Protein AF-A0AAV9H9R3-F1 (afdb_monomer)

Structure (mmCIF, N/CA/C/O backbone):
data_AF-A0AAV9H9R3-F1
#
_entry.id   AF-A0AAV9H9R3-F1
#
loop_
_atom_site.group_PDB
_atom_site.id
_atom_site.type_symbol
_atom_site.label_atom_id
_atom_site.label_alt_id
_atom_site.label_comp_id
_atom_site.label_asym_id
_atom_site.label_entity_id
_atom_site.label_seq_id
_atom_site.pdbx_PDB_ins_code
_atom_site.Cartn_x
_atom_site.Cartn_y
_atom_site.Cartn_z
_atom_site.occupancy
_atom_site.B_iso_or_equiv
_atom_site.auth_seq_id
_atom_site.auth_comp_id
_atom_site.auth_asym_id
_atom_site.auth_atom_id
_atom_site.pdbx_PDB_model_num
ATOM 1 N N . MET A 1 1 ? 23.417 10.010 9.242 1.00 49.91 1 MET A N 1
ATOM 2 C CA . MET A 1 1 ? 22.070 10.414 9.717 1.00 49.91 1 MET A CA 1
ATOM 3 C C . MET A 1 1 ? 21.497 9.290 10.579 1.00 49.91 1 MET A C 1
ATOM 5 O O . MET A 1 1 ? 21.796 8.135 10.273 1.00 49.91 1 MET A O 1
ATOM 9 N N . GLU A 1 2 ? 20.772 9.593 11.661 1.00 60.25 2 GLU A N 1
ATOM 10 C CA . GLU A 1 2 ? 19.962 8.582 12.377 1.00 60.25 2 GLU A CA 1
ATOM 11 C C . GLU A 1 2 ? 18.755 8.179 11.524 1.00 60.25 2 GLU A C 1
ATOM 13 O O . GLU A 1 2 ? 18.389 8.898 10.595 1.00 60.25 2 GLU A O 1
ATOM 18 N N . ILE A 1 3 ? 18.158 7.021 11.801 1.00 63.22 3 ILE A N 1
ATOM 19 C CA . ILE A 1 3 ? 16.930 6.624 11.113 1.00 63.22 3 ILE A CA 1
ATOM 20 C C . ILE A 1 3 ? 15.749 7.274 11.829 1.00 63.22 3 ILE A C 1
ATOM 22 O O . ILE A 1 3 ? 15.605 7.122 13.039 1.00 63.22 3 ILE A O 1
ATOM 26 N N . SER A 1 4 ? 14.927 7.984 11.061 1.00 62.88 4 SER A N 1
ATOM 27 C CA . SER A 1 4 ? 13.726 8.684 11.512 1.00 62.88 4 SER A CA 1
ATOM 28 C C . SER A 1 4 ? 12.499 8.232 10.715 1.00 62.88 4 SER A C 1
ATOM 30 O O . SER A 1 4 ? 12.638 7.611 9.656 1.00 62.88 4 SER A O 1
ATOM 32 N N . SER A 1 5 ? 11.293 8.594 11.162 1.00 56.22 5 SER A N 1
ATOM 33 C CA . SER A 1 5 ? 10.078 8.441 10.341 1.00 56.22 5 SER A CA 1
ATOM 34 C C . SER A 1 5 ? 10.141 9.258 9.038 1.00 56.22 5 SER A C 1
ATOM 36 O O . SER A 1 5 ? 9.570 8.863 8.019 1.00 56.22 5 SER A O 1
ATOM 38 N N . THR A 1 6 ? 10.900 10.358 9.035 1.00 59.31 6 THR A N 1
ATOM 39 C CA . THR A 1 6 ? 11.051 11.271 7.895 1.00 59.31 6 THR A CA 1
ATOM 40 C C . THR A 1 6 ? 12.100 10.833 6.866 1.00 59.31 6 THR A C 1
ATOM 42 O O . THR A 1 6 ? 12.067 11.327 5.736 1.00 59.31 6 THR A O 1
ATOM 45 N N . VAL A 1 7 ? 12.962 9.847 7.168 1.00 67.62 7 VAL A N 1
ATOM 46 C CA . VAL A 1 7 ? 13.980 9.308 6.234 1.00 67.62 7 VAL A CA 1
ATOM 47 C C . VAL A 1 7 ? 13.384 8.909 4.880 1.00 67.62 7 VAL A C 1
ATOM 49 O O . VAL A 1 7 ? 14.044 9.053 3.850 1.00 67.62 7 VAL A O 1
ATOM 52 N N . PHE A 1 8 ? 12.134 8.442 4.828 1.00 64.25 8 PHE A N 1
ATOM 53 C CA . PHE A 1 8 ? 11.524 8.088 3.547 1.00 64.25 8 PHE A CA 1
ATOM 54 C C . PHE A 1 8 ? 11.311 9.308 2.629 1.00 64.25 8 PHE A C 1
ATOM 56 O O . PHE A 1 8 ? 11.684 9.277 1.454 1.00 64.25 8 PHE A O 1
ATOM 63 N N . SER A 1 9 ? 10.771 10.406 3.161 1.00 62.69 9 SER A N 1
ATOM 64 C CA . SER A 1 9 ? 10.579 11.662 2.423 1.00 62.69 9 SER A CA 1
ATOM 65 C C . SER A 1 9 ? 11.880 12.434 2.197 1.00 62.69 9 SER A C 1
ATOM 67 O O . SER A 1 9 ? 12.055 13.032 1.140 1.00 62.69 9 SER A O 1
ATOM 69 N N . GLU A 1 10 ? 12.793 12.420 3.166 1.00 71.44 10 GLU A N 1
ATOM 70 C CA . GLU A 1 10 ? 14.011 13.240 3.144 1.00 71.44 10 GLU A CA 1
ATOM 71 C C . GLU A 1 10 ? 15.153 12.603 2.349 1.00 71.44 10 GLU A C 1
ATOM 73 O O . GLU A 1 10 ? 16.005 13.318 1.828 1.00 71.44 10 GLU A O 1
ATOM 78 N N . ILE A 1 11 ? 15.190 11.267 2.264 1.00 79.94 11 ILE A N 1
ATOM 79 C CA . ILE A 1 11 ? 16.364 10.523 1.789 1.00 79.94 11 ILE A CA 1
ATOM 80 C C . ILE A 1 11 ? 16.013 9.431 0.768 1.00 79.94 11 ILE A C 1
ATOM 82 O O . ILE A 1 11 ? 16.723 9.285 -0.226 1.00 79.94 11 ILE A O 1
ATOM 86 N N . LEU A 1 12 ? 14.950 8.645 0.982 1.00 83.12 12 LEU A N 1
ATOM 87 C CA . LEU A 1 12 ? 14.651 7.450 0.167 1.00 83.12 12 LEU A CA 1
ATOM 88 C C . LEU A 1 12 ? 13.645 7.677 -0.973 1.00 83.12 12 LEU A C 1
ATOM 90 O O . LEU A 1 12 ? 13.151 6.711 -1.555 1.00 83.12 12 LEU A O 1
ATOM 94 N N . SER A 1 13 ? 13.344 8.931 -1.308 1.00 87.62 13 SER A N 1
ATOM 95 C CA . SER A 1 13 ? 12.412 9.280 -2.383 1.00 87.62 13 SER A CA 1
ATOM 96 C C . SER A 1 13 ? 12.857 10.533 -3.151 1.00 87.62 13 SER A C 1
ATOM 98 O O . SER A 1 13 ? 13.629 11.334 -2.619 1.00 87.62 13 SER A O 1
ATOM 100 N N . PRO A 1 14 ? 12.322 10.773 -4.367 1.00 89.19 14 PRO A N 1
ATOM 101 C CA . PRO A 1 14 ? 12.599 11.979 -5.155 1.00 89.19 14 PRO A CA 1
ATOM 102 C C . PRO A 1 14 ? 12.354 13.314 -4.435 1.00 89.19 14 PRO A C 1
ATOM 104 O O . PRO A 1 14 ? 12.880 14.334 -4.869 1.00 89.19 14 PRO A O 1
ATOM 107 N N . LEU A 1 15 ? 11.581 13.333 -3.341 1.00 88.81 15 LEU A N 1
ATOM 108 C CA . LEU A 1 15 ? 11.331 14.539 -2.542 1.00 88.81 15 LEU A CA 1
ATOM 109 C C . LEU A 1 15 ? 12.585 15.051 -1.812 1.00 88.81 15 LEU A C 1
ATOM 111 O O . LEU A 1 15 ? 12.643 16.236 -1.486 1.00 88.81 15 LEU A O 1
ATOM 115 N N . ALA A 1 16 ? 13.615 14.212 -1.653 1.00 86.75 16 ALA A N 1
ATOM 116 C CA . ALA A 1 16 ? 14.918 14.575 -1.095 1.00 86.75 16 ALA A CA 1
ATOM 117 C C . ALA A 1 16 ? 15.565 15.799 -1.774 1.00 86.75 16 ALA A C 1
ATOM 119 O O . ALA A 1 16 ? 16.324 16.535 -1.141 1.00 86.75 16 ALA A O 1
ATOM 120 N N . ILE A 1 17 ? 15.240 16.078 -3.047 1.00 87.00 17 ILE A N 1
ATOM 121 C CA . ILE A 1 17 ? 15.740 17.271 -3.753 1.00 87.00 17 ILE A CA 1
ATOM 122 C C . ILE A 1 17 ? 15.306 18.586 -3.084 1.00 87.00 17 ILE A C 1
ATOM 124 O O . ILE A 1 17 ? 16.025 19.582 -3.169 1.00 87.00 17 ILE A O 1
ATOM 128 N N . PHE A 1 18 ? 14.165 18.583 -2.387 1.00 83.56 18 PHE A N 1
ATOM 129 C CA . PHE A 1 18 ? 13.605 19.746 -1.696 1.00 83.56 18 PHE A CA 1
ATOM 130 C C . PHE A 1 18 ? 14.101 19.909 -0.263 1.00 83.56 18 PHE A C 1
ATOM 132 O O . PHE A 1 18 ? 13.838 20.945 0.346 1.00 83.56 18 PHE A O 1
ATOM 139 N N . TYR A 1 19 ? 14.827 18.928 0.279 1.00 72.50 19 TYR A N 1
ATOM 140 C CA . TYR A 1 19 ? 15.349 19.031 1.633 1.00 72.50 19 TYR A CA 1
ATOM 141 C C . TYR A 1 19 ? 16.335 20.208 1.726 1.00 72.50 19 TYR A C 1
ATOM 143 O O . TYR A 1 19 ? 17.309 20.303 0.965 1.00 72.50 19 TYR A O 1
ATOM 151 N N . ARG A 1 20 ? 16.046 21.134 2.643 1.00 61.88 20 ARG A N 1
ATOM 152 C CA . ARG A 1 20 ? 16.896 22.255 3.057 1.00 61.88 20 ARG A CA 1
ATOM 153 C C . ARG A 1 20 ? 17.005 22.174 4.578 1.00 61.88 20 ARG A C 1
ATOM 155 O O . ARG A 1 20 ? 15.985 22.018 5.242 1.00 61.88 20 ARG A O 1
ATOM 162 N N . GLN A 1 21 ? 18.221 22.272 5.110 1.00 53.56 21 GLN A N 1
ATOM 163 C CA . GLN A 1 21 ? 18.417 22.448 6.550 1.00 53.56 21 GLN A CA 1
ATOM 164 C C . GLN A 1 21 ? 17.799 23.790 6.993 1.00 53.56 21 GLN A C 1
ATOM 166 O O . GLN A 1 21 ? 17.738 24.719 6.174 1.00 53.56 21 GLN A O 1
ATOM 171 N N . PRO A 1 22 ? 17.369 23.935 8.260 1.00 35.66 22 PRO A N 1
ATOM 172 C CA . PRO A 1 22 ? 17.221 25.263 8.846 1.00 35.66 22 PRO A CA 1
ATOM 173 C C . PRO A 1 22 ? 18.571 26.005 8.770 1.00 35.66 22 PRO A C 1
ATOM 175 O O . PRO A 1 22 ? 19.618 25.356 8.824 1.00 35.66 22 PRO A O 1
ATOM 178 N N . PRO A 1 23 ? 18.581 27.339 8.611 1.00 29.77 23 PRO A N 1
ATOM 179 C CA . PRO A 1 23 ? 19.826 28.099 8.615 1.00 29.77 23 PRO A CA 1
ATOM 180 C C . PRO A 1 23 ? 20.500 28.020 9.989 1.00 29.77 23 PRO A C 1
ATOM 182 O O . PRO A 1 23 ? 19.815 28.055 11.014 1.00 29.77 23 PRO A O 1
ATOM 185 N N . ASP A 1 24 ? 21.833 27.975 9.998 1.00 31.78 24 ASP A N 1
ATOM 186 C CA . ASP A 1 24 ? 22.621 28.162 11.218 1.00 31.78 24 ASP A CA 1
ATOM 187 C C . ASP A 1 24 ? 22.272 29.507 11.889 1.00 31.78 24 ASP A C 1
ATOM 189 O O . ASP A 1 24 ? 21.947 30.481 11.192 1.00 31.78 24 ASP A O 1
ATOM 193 N N . PRO A 1 25 ? 22.340 29.603 13.232 1.00 28.50 25 PRO A N 1
ATOM 194 C CA . PRO A 1 25 ? 22.170 30.877 13.921 1.00 28.50 25 PRO A CA 1
ATOM 195 C C . PRO A 1 25 ? 23.211 31.899 13.422 1.00 28.50 25 PRO A C 1
ATOM 197 O O . PRO A 1 25 ? 24.356 31.535 13.143 1.00 28.50 25 PRO A O 1
ATOM 200 N N . PRO A 1 26 ? 22.839 33.185 13.277 1.00 28.84 26 PRO A N 1
ATOM 201 C CA . PRO A 1 26 ? 23.676 34.166 12.600 1.00 28.84 26 PRO A CA 1
ATOM 202 C C . PRO A 1 26 ? 24.992 34.408 13.347 1.00 28.84 26 PRO A C 1
ATOM 204 O O . PRO A 1 26 ? 25.005 34.889 14.480 1.00 28.84 26 PRO A O 1
ATOM 207 N N . SER A 1 27 ? 26.109 34.139 12.672 1.00 28.59 27 SER A N 1
ATOM 208 C CA . SER A 1 27 ? 27.451 34.433 13.169 1.00 28.59 27 SER A CA 1
ATOM 209 C C . SER A 1 27 ? 27.657 35.946 13.313 1.00 28.59 27 SER A C 1
ATOM 211 O O . SER A 1 27 ? 27.780 36.657 12.310 1.00 28.59 27 SER A O 1
ATOM 213 N N . PHE A 1 28 ? 27.739 36.445 14.546 1.00 28.66 28 PHE A N 1
ATOM 214 C CA . PHE A 1 28 ? 28.133 37.829 14.804 1.00 28.66 28 PHE A CA 1
ATOM 215 C C . PHE A 1 28 ? 29.636 38.010 14.562 1.00 28.66 28 PHE A C 1
ATOM 217 O O . PHE A 1 28 ? 30.472 37.518 15.316 1.00 28.66 28 PHE A O 1
ATOM 224 N N . SER A 1 29 ? 29.985 38.749 13.510 1.00 27.53 29 SER A N 1
ATOM 225 C CA . SER A 1 29 ? 31.358 39.174 13.241 1.00 27.53 29 SER A CA 1
ATOM 226 C C . SER A 1 29 ? 31.734 40.360 14.133 1.00 27.53 29 SER A C 1
ATOM 228 O O . SER A 1 29 ? 31.281 41.481 13.888 1.00 27.53 29 SER A O 1
ATOM 230 N N . ILE A 1 30 ? 32.579 40.133 15.139 1.00 31.36 30 ILE A N 1
ATOM 231 C CA . ILE A 1 30 ? 33.232 41.213 15.889 1.00 31.36 30 ILE A CA 1
ATOM 232 C C . ILE A 1 30 ? 34.435 41.698 15.069 1.00 31.36 30 ILE A C 1
ATOM 234 O O . ILE A 1 30 ? 35.234 40.890 14.598 1.00 31.36 30 ILE A O 1
ATOM 238 N N . GLN A 1 31 ? 34.535 43.011 14.858 1.00 26.69 31 GLN A N 1
ATOM 239 C CA . GLN A 1 31 ? 35.662 43.632 14.161 1.00 26.69 31 GLN A CA 1
ATOM 240 C C . GLN A 1 31 ? 36.830 43.848 15.133 1.00 26.69 31 GLN A C 1
ATOM 242 O O . GLN A 1 31 ? 36.621 44.274 16.266 1.00 26.69 31 GLN A O 1
ATOM 247 N N . GLU A 1 32 ? 38.049 43.559 14.679 1.00 30.73 32 GLU A N 1
ATOM 248 C CA . GLU A 1 32 ? 39.284 43.842 15.416 1.00 30.73 32 GLU A CA 1
ATOM 249 C C . GLU A 1 32 ? 39.602 45.348 15.388 1.00 30.73 32 GLU A C 1
ATOM 251 O O . GLU A 1 32 ? 39.639 45.950 14.314 1.00 30.73 32 GLU A O 1
ATOM 256 N N . GLU A 1 33 ? 39.926 45.932 16.545 1.00 27.48 33 GLU A N 1
ATOM 257 C CA . GLU A 1 33 ? 40.740 47.153 16.639 1.00 27.48 33 GLU A CA 1
ATOM 258 C C . GLU A 1 33 ? 42.043 46.844 17.396 1.00 27.48 33 GLU A C 1
ATOM 260 O O . GLU A 1 33 ? 42.103 45.933 18.225 1.00 27.48 33 GLU A O 1
ATOM 265 N N . GLN A 1 34 ? 43.113 47.554 17.030 1.00 28.52 34 GLN A N 1
ATOM 266 C CA . GLN A 1 34 ? 44.509 47.234 17.348 1.00 28.52 34 GLN A CA 1
ATOM 267 C C . GLN A 1 34 ? 45.095 48.172 18.414 1.00 28.52 34 GLN A C 1
ATOM 269 O O . GLN A 1 34 ? 44.863 49.370 18.338 1.00 28.52 34 GLN A O 1
ATOM 274 N N . GLU A 1 35 ? 45.941 47.634 19.298 1.00 29.30 35 GLU A N 1
ATOM 275 C CA . GLU A 1 35 ? 47.011 48.297 20.086 1.00 29.30 35 GLU A CA 1
ATOM 276 C C . GLU A 1 35 ? 47.835 47.125 20.682 1.00 29.30 35 GLU A C 1
ATOM 278 O O . GLU A 1 35 ? 47.282 46.309 21.414 1.00 29.30 35 GLU A O 1
ATOM 283 N N . GLU A 1 36 ? 49.038 46.731 20.250 1.00 26.42 36 GLU A N 1
ATOM 284 C CA . GLU A 1 36 ? 50.339 47.378 19.967 1.00 26.42 36 GLU A CA 1
ATOM 285 C C . GLU A 1 36 ? 51.234 47.626 21.218 1.00 26.42 36 GLU A C 1
ATOM 287 O O . GLU A 1 36 ? 50.775 48.102 22.248 1.00 26.42 36 GLU A O 1
ATOM 292 N N . GLU A 1 37 ? 52.525 47.257 21.095 1.00 28.58 37 GLU A N 1
ATOM 293 C CA . GLU A 1 37 ? 53.640 47.314 22.083 1.00 28.58 37 GLU A CA 1
ATOM 294 C C . GLU A 1 37 ? 53.586 46.387 23.340 1.00 28.58 37 GLU A C 1
ATOM 296 O O . GLU A 1 37 ? 52.543 46.119 23.917 1.00 28.58 37 GLU A O 1
ATOM 301 N N . GLY A 1 38 ? 54.692 45.820 23.863 1.00 27.48 38 GLY A N 1
ATOM 302 C CA . GLY A 1 38 ? 56.086 45.838 23.391 1.00 27.48 38 GLY A CA 1
ATOM 303 C C . GLY A 1 38 ? 57.116 45.130 24.314 1.00 27.48 38 GLY A C 1
ATOM 304 O O . GLY A 1 38 ? 57.540 45.680 25.319 1.00 27.48 38 GLY A O 1
ATOM 305 N N . GLU A 1 39 ? 57.588 43.945 23.894 1.00 28.52 39 GLU A N 1
ATOM 306 C CA . GLU A 1 39 ? 58.953 43.370 24.051 1.00 28.52 39 GLU A CA 1
ATOM 307 C C . GLU A 1 39 ? 59.726 43.180 25.403 1.00 28.52 39 GLU A C 1
ATOM 309 O O . GLU A 1 39 ? 60.045 44.122 26.117 1.00 28.52 39 GLU A O 1
ATOM 314 N N . LYS A 1 40 ? 60.349 41.973 25.511 1.00 28.20 40 LYS A N 1
ATOM 315 C CA . LYS A 1 40 ? 61.650 41.616 26.178 1.00 28.20 40 LYS A CA 1
ATOM 316 C C . LYS A 1 40 ? 61.667 41.626 27.733 1.00 28.20 40 LYS A C 1
ATOM 318 O O . LYS A 1 40 ? 61.322 42.621 28.337 1.00 28.20 40 LYS A O 1
ATOM 323 N N . LYS A 1 41 ? 62.174 40.648 28.514 1.00 28.34 41 LYS A N 1
ATOM 324 C CA . LYS A 1 41 ? 62.951 39.364 28.424 1.00 28.34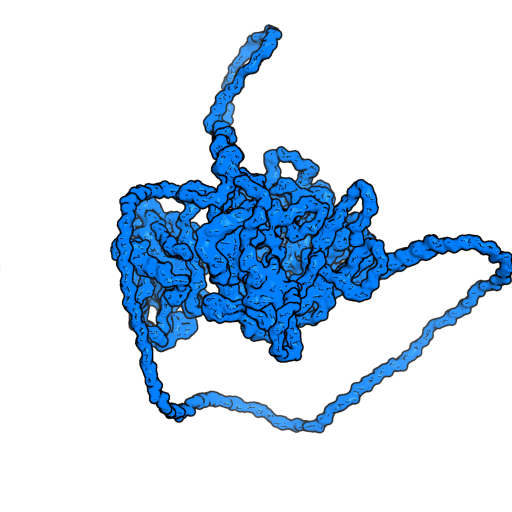 41 LYS A CA 1
ATOM 325 C C . LYS A 1 41 ? 62.692 38.588 29.772 1.00 28.34 41 LYS A C 1
ATOM 327 O O . LYS A 1 41 ? 61.997 39.144 30.608 1.00 28.34 41 LYS A O 1
ATOM 332 N N . LYS A 1 42 ? 63.192 37.386 30.139 1.00 29.48 42 LYS A N 1
ATOM 333 C CA . LYS A 1 42 ? 64.296 36.488 29.696 1.00 29.48 42 LYS A CA 1
ATOM 334 C C . LYS A 1 42 ? 64.072 35.022 30.201 1.00 29.48 42 LYS A C 1
ATOM 336 O O . LYS A 1 42 ? 63.148 34.766 30.956 1.00 29.48 42 LYS A O 1
ATOM 341 N N . LYS A 1 43 ? 64.993 34.118 29.823 1.00 28.70 43 LYS A N 1
ATOM 342 C CA . LYS A 1 43 ? 65.430 32.835 30.451 1.00 28.70 43 LYS A CA 1
ATOM 343 C C . LYS A 1 43 ? 65.546 32.856 32.002 1.00 28.70 43 LYS A C 1
ATOM 345 O O . LYS A 1 43 ? 65.847 33.928 32.519 1.00 28.70 43 LYS A O 1
ATOM 350 N N . GLU A 1 44 ? 65.468 31.750 32.765 1.00 29.48 44 GLU A N 1
ATOM 351 C CA . GLU A 1 44 ? 65.544 30.293 32.463 1.00 29.48 44 GLU A CA 1
ATOM 352 C C . GLU A 1 44 ? 64.978 29.434 33.632 1.00 29.48 44 GLU A C 1
ATOM 354 O O . GLU A 1 44 ? 65.000 29.910 34.759 1.00 29.48 44 GLU A O 1
ATOM 359 N N . GLU A 1 45 ? 64.590 28.176 33.342 1.00 28.91 45 GLU A N 1
ATOM 360 C CA . GLU A 1 45 ? 64.491 26.987 34.242 1.00 28.91 45 GLU A CA 1
ATOM 361 C C . GLU A 1 45 ? 63.568 26.987 35.493 1.00 28.91 45 GLU A C 1
ATOM 363 O O . GLU A 1 45 ? 63.588 27.900 36.308 1.00 28.91 45 GLU A O 1
ATOM 368 N N . GLY A 1 46 ? 62.830 25.877 35.709 1.00 27.02 46 GLY A N 1
ATOM 369 C CA . GLY A 1 46 ? 62.200 25.563 37.012 1.00 27.02 46 GLY A CA 1
ATOM 370 C C . GLY A 1 46 ? 60.783 24.963 36.987 1.00 27.02 46 GLY A C 1
ATOM 371 O O . GLY A 1 46 ? 59.827 25.645 37.312 1.00 27.02 46 GLY A O 1
ATOM 372 N N . GLU A 1 47 ? 60.671 23.691 36.600 1.00 28.67 47 GLU A N 1
ATOM 373 C CA . GLU A 1 47 ? 59.616 22.704 36.937 1.00 28.67 47 GLU A CA 1
ATOM 374 C C . GLU A 1 47 ? 58.214 23.147 37.447 1.00 28.67 47 GLU A C 1
ATOM 376 O O . GLU A 1 47 ? 58.014 23.412 38.624 1.00 28.67 47 GLU A O 1
ATOM 381 N N . LYS A 1 48 ? 57.219 22.985 36.556 1.00 36.38 48 LYS A N 1
ATOM 382 C CA . LYS A 1 48 ? 55.859 22.435 36.789 1.00 36.38 48 LYS A CA 1
ATOM 383 C C . LYS A 1 48 ? 55.082 22.831 38.062 1.00 36.38 48 LYS A C 1
ATOM 385 O O . LYS A 1 48 ? 55.176 22.149 39.079 1.00 36.38 48 LYS A O 1
ATOM 390 N N . GLU A 1 49 ? 54.084 23.693 37.871 1.00 32.78 49 GLU A N 1
ATOM 391 C CA . GLU A 1 49 ? 52.794 23.588 38.570 1.00 32.78 49 GLU A CA 1
ATOM 392 C C . GLU A 1 49 ? 51.643 23.533 37.549 1.00 32.78 49 GLU A C 1
ATOM 394 O O . GLU A 1 49 ? 51.771 24.013 36.420 1.00 32.78 49 GLU A O 1
ATOM 399 N N . ASP A 1 50 ? 50.563 22.861 37.940 1.00 34.53 50 ASP A N 1
ATOM 400 C CA . ASP A 1 50 ? 49.364 22.560 37.154 1.00 34.53 50 ASP A CA 1
ATOM 401 C C . ASP A 1 50 ? 48.166 23.188 37.872 1.00 34.53 50 ASP A C 1
ATOM 403 O O . ASP A 1 50 ? 47.714 22.648 38.876 1.00 34.53 50 ASP A O 1
ATOM 407 N N . GLU A 1 51 ? 47.697 24.349 37.406 1.00 41.91 51 GLU A N 1
ATOM 408 C CA . GLU A 1 51 ? 46.388 24.908 37.767 1.00 41.91 51 GLU A CA 1
ATOM 409 C C . GLU A 1 51 ? 46.005 26.044 36.801 1.00 41.91 51 GLU A C 1
ATOM 411 O O . GLU A 1 51 ? 46.830 26.896 36.468 1.00 41.91 51 GLU A O 1
ATOM 416 N N . GLY A 1 52 ? 44.751 26.066 36.327 1.00 28.53 52 GLY A N 1
ATOM 417 C CA . GLY A 1 52 ? 44.289 27.117 35.406 1.00 28.53 52 GLY A CA 1
ATOM 418 C C . GLY A 1 52 ? 43.079 26.787 34.527 1.00 28.53 52 GLY A C 1
ATOM 419 O O . GLY A 1 52 ? 43.097 27.108 33.339 1.00 28.53 52 GLY A O 1
ATOM 420 N N . ARG A 1 53 ? 42.016 26.161 35.062 1.00 33.03 53 ARG A N 1
ATOM 421 C CA . ARG A 1 53 ? 40.743 26.051 34.321 1.00 33.03 53 ARG A CA 1
ATOM 422 C C . ARG A 1 53 ? 39.990 27.382 34.421 1.00 33.03 53 ARG A C 1
ATOM 424 O O . ARG A 1 53 ? 39.604 27.797 35.510 1.00 33.03 53 ARG A O 1
ATOM 431 N N . ILE A 1 54 ? 39.805 28.037 33.279 1.00 40.34 54 ILE A N 1
ATOM 432 C CA . ILE A 1 54 ? 38.948 29.220 33.114 1.00 40.34 54 ILE A CA 1
ATOM 433 C C . ILE A 1 54 ? 37.502 28.812 33.481 1.00 40.34 54 ILE A C 1
ATOM 435 O O . ILE A 1 54 ? 37.097 27.711 33.093 1.00 40.34 54 ILE A O 1
ATOM 439 N N . PRO A 1 55 ? 36.728 29.618 34.238 1.00 40.88 55 PRO A N 1
ATOM 440 C CA . PRO A 1 55 ? 35.315 29.321 34.478 1.00 40.88 55 PRO A CA 1
ATOM 441 C C . PRO A 1 55 ? 34.538 29.398 33.151 1.00 40.88 55 PRO A C 1
ATOM 443 O O . PRO A 1 55 ? 34.819 30.311 32.369 1.00 40.88 55 PRO A O 1
ATOM 446 N N . PRO A 1 56 ? 33.592 28.483 32.867 1.00 35.53 56 PRO A N 1
ATOM 447 C CA . PRO A 1 56 ? 32.888 28.483 31.590 1.00 35.53 56 PRO A CA 1
ATOM 448 C C . PRO A 1 56 ? 32.027 29.736 31.425 1.00 35.53 56 PRO A C 1
ATOM 450 O O . PRO A 1 56 ? 31.620 30.376 32.400 1.00 35.53 56 PRO A O 1
ATOM 453 N N . THR A 1 57 ? 31.720 30.076 30.177 1.00 41.69 57 THR A N 1
ATOM 454 C CA . THR A 1 57 ? 30.662 31.055 29.903 1.00 41.69 57 THR A CA 1
ATOM 455 C C . THR A 1 57 ? 29.279 30.431 30.165 1.00 41.69 57 THR A C 1
ATOM 457 O O . THR A 1 57 ? 29.152 29.207 30.102 1.00 41.69 57 THR A O 1
ATOM 460 N N . PRO A 1 58 ? 28.218 31.217 30.453 1.00 39.53 58 PRO A N 1
ATOM 461 C CA . PRO A 1 58 ? 26.903 30.659 30.804 1.00 39.53 58 PRO A CA 1
ATOM 462 C C . PRO A 1 58 ? 26.266 29.766 29.728 1.00 39.53 58 PRO A C 1
ATOM 464 O O . PRO A 1 58 ? 25.383 28.980 30.044 1.00 39.53 58 PRO A O 1
ATOM 467 N N . GLU A 1 59 ? 26.715 29.876 28.476 1.00 38.41 59 GLU A N 1
ATOM 468 C CA . GLU A 1 59 ? 26.245 29.068 27.343 1.00 38.41 59 GLU A CA 1
ATOM 469 C C . GLU A 1 59 ? 27.025 27.741 27.198 1.00 38.41 59 GLU A C 1
ATOM 471 O O . GLU A 1 59 ? 26.561 26.827 26.525 1.00 38.41 59 GLU A O 1
ATOM 476 N N . GLU A 1 60 ? 28.170 27.586 27.877 1.00 36.78 60 GLU A N 1
ATOM 477 C CA . GLU A 1 60 ? 28.959 26.341 27.916 1.00 36.78 60 GLU A CA 1
ATOM 478 C C . GLU A 1 60 ? 28.617 25.450 29.130 1.00 36.78 60 GLU A C 1
ATOM 480 O O . GLU A 1 60 ? 28.976 24.273 29.145 1.00 36.78 60 GLU A O 1
ATOM 485 N N . GLU A 1 61 ? 27.892 25.960 30.136 1.00 34.59 61 GLU A N 1
ATOM 486 C CA . GLU A 1 61 ? 27.399 25.140 31.260 1.00 34.59 61 GLU A CA 1
ATOM 487 C C . GLU A 1 61 ? 26.095 24.377 30.942 1.00 34.59 61 GLU A C 1
ATOM 489 O O . GLU A 1 61 ? 25.758 23.434 31.661 1.00 34.59 61 GLU A O 1
ATOM 494 N N . GLU A 1 62 ? 25.374 24.713 29.862 1.00 36.31 62 GLU A N 1
ATOM 495 C CA . GLU A 1 62 ? 24.113 24.036 29.503 1.00 36.31 62 GLU A CA 1
ATOM 496 C C . GLU A 1 62 ? 24.295 22.710 28.726 1.00 36.31 62 GLU A C 1
ATOM 498 O O . GLU A 1 62 ? 23.370 21.897 28.720 1.00 36.31 62 GLU A O 1
ATOM 503 N N . GLU A 1 63 ? 25.478 22.411 28.160 1.00 36.50 63 GLU A N 1
ATOM 504 C CA . GLU A 1 63 ? 25.758 21.100 27.527 1.00 36.50 63 GLU A CA 1
ATOM 505 C C . GLU A 1 63 ? 26.451 20.062 28.445 1.00 36.50 63 GLU A C 1
ATOM 507 O O . GLU A 1 63 ? 26.411 18.871 28.131 1.00 36.50 63 GLU A O 1
ATOM 512 N N . GLU A 1 64 ? 27.024 20.440 29.601 1.00 38.16 64 GLU A N 1
ATOM 513 C CA . GLU A 1 64 ? 27.622 19.478 30.563 1.00 38.16 64 GLU A CA 1
ATOM 514 C C . GLU A 1 64 ? 26.765 19.191 31.817 1.00 38.16 64 GLU A C 1
ATOM 516 O O . GLU A 1 64 ? 27.095 18.281 32.581 1.00 38.16 64 GLU A O 1
ATOM 521 N N . ASN A 1 65 ? 25.635 19.880 32.035 1.00 37.41 65 ASN A N 1
ATOM 522 C CA . ASN A 1 65 ? 24.822 19.730 33.257 1.00 37.41 65 ASN A CA 1
ATOM 523 C C . ASN A 1 65 ? 23.572 18.834 33.095 1.00 37.41 65 ASN A C 1
ATOM 525 O O . ASN A 1 65 ? 22.506 19.081 33.665 1.00 37.41 65 ASN A O 1
ATOM 529 N N . GLU A 1 66 ? 23.703 17.749 32.325 1.00 44.50 66 GLU A N 1
ATOM 530 C CA . GLU A 1 66 ? 22.663 16.724 32.169 1.00 44.50 66 GLU A CA 1
ATOM 531 C C . GLU A 1 66 ? 22.540 15.921 33.495 1.00 44.50 66 GLU A C 1
ATOM 533 O O . GLU A 1 66 ? 23.313 15.001 33.788 1.00 44.50 66 GLU A O 1
ATOM 538 N N . SER A 1 67 ? 21.595 16.327 34.355 1.00 51.06 67 SER A N 1
ATOM 539 C CA . SER A 1 67 ? 21.530 15.942 35.778 1.00 51.06 67 SER A CA 1
ATOM 540 C C . SER A 1 67 ? 21.577 14.423 36.021 1.00 51.06 67 SER A C 1
ATOM 542 O O . SER A 1 67 ? 20.970 13.653 35.279 1.00 51.06 67 SER A O 1
ATOM 544 N N . TRP A 1 68 ? 22.202 13.955 37.116 1.00 55.25 68 TRP A N 1
ATOM 545 C CA . TRP A 1 68 ? 22.196 12.520 37.485 1.00 55.25 68 TRP A CA 1
ATOM 546 C C . TRP A 1 68 ? 20.777 11.925 37.522 1.00 55.25 68 TRP A C 1
ATOM 548 O O . TRP A 1 68 ? 20.586 10.746 37.217 1.00 55.25 68 TRP A O 1
ATOM 558 N N . ALA A 1 69 ? 19.770 12.735 37.866 1.00 53.66 69 ALA A N 1
ATOM 559 C CA . ALA A 1 69 ? 18.381 12.301 37.884 1.00 53.66 69 ALA A CA 1
ATOM 560 C C . ALA A 1 69 ? 17.839 12.006 36.473 1.00 53.66 69 ALA A C 1
ATOM 562 O O . ALA A 1 69 ? 17.047 11.081 36.316 1.00 53.66 69 ALA A O 1
ATOM 563 N N . ASP A 1 70 ? 18.296 12.696 35.437 1.00 51.06 70 ASP A N 1
ATOM 564 C CA . ASP A 1 70 ? 17.853 12.468 34.056 1.00 51.06 70 ASP A CA 1
ATOM 565 C C . ASP A 1 70 ? 18.812 11.541 33.283 1.00 51.06 70 ASP A C 1
ATOM 567 O O . ASP A 1 70 ? 18.434 10.942 32.275 1.00 51.06 70 ASP A O 1
ATOM 571 N N . THR A 1 71 ? 20.027 11.326 33.804 1.00 49.34 71 THR A N 1
ATOM 572 C CA . THR A 1 71 ? 21.092 10.594 33.099 1.00 49.34 71 THR A CA 1
ATOM 573 C C . THR A 1 71 ? 21.488 9.242 33.677 1.00 49.34 71 THR A C 1
ATOM 575 O O . THR A 1 71 ? 22.061 8.409 32.966 1.00 49.34 71 THR A O 1
ATOM 578 N N . SER A 1 72 ? 21.178 8.969 34.940 1.00 61.22 72 SER A N 1
ATOM 579 C CA . SER A 1 72 ? 21.598 7.730 35.587 1.00 61.22 72 SER A CA 1
ATOM 580 C C . SER A 1 72 ? 20.672 6.559 35.259 1.00 61.22 72 SER A C 1
ATOM 582 O O . SER A 1 72 ? 19.484 6.591 35.574 1.00 61.22 72 SER A O 1
ATOM 584 N N . GLN A 1 73 ? 21.237 5.465 34.735 1.00 58.84 73 GLN A N 1
ATOM 585 C CA . GLN A 1 73 ? 20.579 4.145 34.659 1.00 58.84 73 GLN A CA 1
ATOM 586 C C . GLN A 1 73 ? 20.351 3.510 36.049 1.00 58.84 73 GLN A C 1
ATOM 588 O O . GLN A 1 73 ? 19.668 2.494 36.172 1.00 58.84 73 GLN A O 1
ATOM 593 N N . LEU A 1 74 ? 20.923 4.101 37.107 1.00 60.88 74 LEU A N 1
ATOM 594 C CA . LEU A 1 74 ? 20.643 3.741 38.498 1.00 60.88 74 LEU A CA 1
ATOM 595 C C . LEU A 1 74 ? 19.462 4.534 39.082 1.00 60.88 74 LEU A C 1
ATOM 597 O O . LEU A 1 74 ? 18.976 4.155 40.146 1.00 60.88 74 LEU A O 1
ATOM 601 N N . ASN A 1 75 ? 18.976 5.592 38.413 1.00 63.44 75 ASN A N 1
ATOM 602 C CA . ASN A 1 75 ? 17.719 6.231 38.796 1.00 63.44 75 ASN A CA 1
ATOM 603 C C . ASN A 1 75 ? 16.544 5.321 38.379 1.00 63.44 75 ASN A C 1
ATOM 605 O O . ASN A 1 75 ? 16.411 5.038 37.184 1.00 63.44 75 ASN A O 1
ATOM 609 N N . PRO A 1 76 ? 15.659 4.903 39.309 1.00 63.28 76 PRO A N 1
ATOM 610 C CA . PRO A 1 76 ? 14.448 4.148 38.985 1.00 63.28 76 PRO A CA 1
ATOM 611 C C . PRO A 1 76 ? 13.596 4.745 37.852 1.00 63.28 76 PRO A C 1
ATOM 613 O O . PRO A 1 76 ? 13.050 3.982 37.066 1.00 63.28 76 PRO A O 1
ATOM 616 N N . LYS A 1 77 ? 13.541 6.080 37.705 1.00 57.22 77 LYS A N 1
ATOM 617 C CA . LYS A 1 77 ? 12.808 6.780 36.626 1.00 57.22 77 LYS A CA 1
ATOM 618 C C . LYS A 1 77 ? 13.282 6.391 35.214 1.00 57.22 77 LYS A C 1
ATOM 620 O O . LYS A 1 77 ? 12.478 6.339 34.289 1.00 57.22 77 LYS A O 1
ATOM 625 N N . ASN A 1 78 ? 14.577 6.112 35.052 1.00 60.03 78 ASN A N 1
ATOM 626 C CA . ASN A 1 78 ? 15.217 5.883 33.748 1.00 60.03 78 ASN A CA 1
ATOM 627 C C . ASN A 1 78 ? 15.579 4.408 33.515 1.00 60.03 78 ASN A C 1
ATOM 629 O O . ASN A 1 78 ? 16.095 4.049 32.455 1.00 60.03 78 ASN A O 1
ATOM 633 N N . ARG A 1 79 ? 15.366 3.558 34.524 1.00 66.50 79 ARG A N 1
ATOM 634 C CA . ARG A 1 79 ? 15.796 2.164 34.538 1.00 66.50 79 ARG A CA 1
ATOM 635 C C . ARG A 1 79 ? 14.739 1.278 33.888 1.00 66.50 79 ARG A C 1
ATOM 637 O O . ARG A 1 79 ? 13.606 1.228 34.345 1.00 66.50 79 ARG A O 1
ATOM 644 N N . ILE A 1 80 ? 15.137 0.497 32.886 1.00 73.19 80 ILE A N 1
ATOM 645 C CA . ILE A 1 80 ? 14.295 -0.593 32.377 1.00 73.19 80 ILE A CA 1
ATOM 646 C C . ILE A 1 80 ? 14.424 -1.791 33.326 1.00 73.19 80 ILE A C 1
ATOM 648 O O . ILE A 1 80 ? 15.521 -2.326 33.499 1.00 73.19 80 ILE A O 1
ATOM 652 N N . ASP A 1 81 ? 13.312 -2.237 33.914 1.00 64.44 81 ASP A N 1
ATOM 653 C CA . ASP A 1 81 ? 13.302 -3.293 34.941 1.00 64.44 81 ASP A CA 1
ATOM 654 C C . ASP A 1 81 ? 13.966 -4.602 34.485 1.00 64.44 81 ASP A C 1
ATOM 656 O O . ASP A 1 81 ? 14.728 -5.221 35.232 1.00 64.44 81 ASP A O 1
ATOM 660 N N . SER A 1 82 ? 13.694 -5.038 33.248 1.00 71.50 82 SER A N 1
ATOM 661 C CA . SER A 1 82 ? 14.398 -6.155 32.609 1.00 71.50 82 SER A CA 1
ATOM 662 C C . SER A 1 82 ? 14.094 -6.268 31.113 1.00 71.50 82 SER A C 1
ATOM 664 O O . SER A 1 82 ? 12.940 -6.178 30.700 1.00 71.50 82 SER A O 1
ATOM 666 N N . LEU A 1 83 ? 15.111 -6.610 30.314 1.00 82.75 83 LEU A N 1
ATOM 667 C CA . LEU A 1 83 ? 14.976 -7.049 28.914 1.00 82.75 83 LEU A CA 1
ATOM 668 C C . LEU A 1 83 ? 15.178 -8.569 28.737 1.00 82.75 83 LEU A C 1
ATOM 670 O O . LEU A 1 83 ? 15.454 -9.049 27.634 1.00 82.75 83 LEU A O 1
ATOM 674 N N . ALA A 1 84 ? 15.045 -9.360 29.806 1.00 83.94 84 ALA A N 1
ATOM 675 C CA . ALA A 1 84 ? 15.000 -10.822 29.707 1.00 83.94 84 ALA A CA 1
ATOM 676 C C . ALA A 1 84 ? 13.751 -11.296 28.923 1.00 83.94 84 ALA A C 1
ATOM 678 O O . ALA A 1 84 ? 12.806 -10.521 28.744 1.00 83.94 84 ALA A O 1
ATOM 679 N N . PRO A 1 85 ? 13.669 -12.558 28.475 1.00 82.44 85 PRO A N 1
ATOM 680 C CA . PRO A 1 85 ? 12.388 -13.158 28.102 1.00 82.44 85 PRO A CA 1
ATOM 681 C C . PRO A 1 85 ? 11.401 -13.141 29.285 1.00 82.44 85 PRO A C 1
ATOM 683 O O . PRO A 1 85 ? 11.814 -13.281 30.436 1.00 82.44 85 PRO A O 1
ATOM 686 N N . LEU A 1 86 ? 10.105 -12.970 29.014 1.00 83.19 86 LEU A N 1
ATOM 687 C CA . LEU A 1 86 ? 9.058 -13.197 30.017 1.00 83.19 86 LEU A CA 1
ATOM 688 C C . LEU A 1 86 ? 8.891 -14.711 30.248 1.00 83.19 86 LEU A C 1
ATOM 690 O O . LEU A 1 86 ? 8.888 -15.451 29.264 1.00 83.19 86 LEU A O 1
ATOM 694 N N . PRO A 1 87 ? 8.728 -15.187 31.498 1.00 84.12 87 PRO A N 1
ATOM 695 C CA . PRO A 1 87 ? 8.552 -16.615 31.771 1.00 84.12 87 PRO A CA 1
ATOM 696 C C . PRO A 1 87 ? 7.179 -17.129 31.313 1.00 84.12 87 PRO A C 1
ATOM 698 O O . PRO A 1 87 ? 7.101 -18.196 30.716 1.00 84.12 87 PRO A O 1
ATOM 701 N N . ASN A 1 88 ? 6.120 -16.344 31.542 1.00 88.38 88 ASN A N 1
ATOM 702 C CA . ASN A 1 88 ? 4.736 -16.645 31.165 1.00 88.38 88 ASN A CA 1
ATOM 703 C C . ASN A 1 88 ? 4.144 -15.447 30.391 1.00 88.38 88 ASN A C 1
ATOM 705 O O . ASN A 1 88 ? 3.431 -14.637 30.987 1.00 88.38 88 ASN A O 1
ATOM 709 N N . PRO A 1 89 ? 4.491 -15.263 29.104 1.00 90.88 89 PRO A N 1
ATOM 710 C CA . PRO A 1 89 ? 4.000 -14.137 28.316 1.00 90.88 89 PRO A CA 1
ATOM 711 C C . PRO A 1 89 ? 2.522 -14.315 27.941 1.00 90.88 89 PRO A C 1
ATOM 713 O O . PRO A 1 89 ? 2.148 -15.340 27.373 1.00 90.88 89 PRO A O 1
ATOM 716 N N . THR A 1 90 ? 1.688 -13.299 28.182 1.00 94.31 90 THR A N 1
ATOM 717 C CA . THR A 1 90 ? 0.294 -13.260 27.684 1.00 94.31 90 THR A CA 1
ATOM 718 C C . THR A 1 90 ? 0.189 -12.737 26.246 1.00 94.31 90 THR A C 1
ATOM 720 O O . THR A 1 90 ? -0.873 -12.841 25.631 1.00 94.31 90 THR A O 1
ATOM 723 N N . TRP A 1 91 ? 1.303 -12.262 25.674 1.00 94.44 91 TRP A N 1
ATOM 724 C CA . TRP A 1 91 ? 1.429 -11.752 24.304 1.00 94.44 91 TRP A CA 1
ATOM 725 C C . TRP A 1 91 ? 2.562 -12.429 23.528 1.00 94.44 91 TRP A C 1
ATOM 727 O O . TRP A 1 91 ? 3.643 -12.684 24.060 1.00 94.44 91 TRP A O 1
ATOM 737 N N . ARG A 1 92 ? 2.340 -12.665 22.232 1.00 90.81 92 ARG A N 1
ATOM 738 C CA . ARG A 1 92 ? 3.315 -13.220 21.285 1.00 90.81 92 ARG A CA 1
ATOM 739 C C . ARG A 1 92 ? 3.569 -12.219 20.164 1.00 90.81 92 ARG A C 1
ATOM 741 O O . ARG A 1 92 ? 2.622 -11.723 19.565 1.00 90.81 92 ARG A O 1
ATOM 748 N N . LEU A 1 93 ? 4.834 -11.935 19.862 1.00 90.31 93 LEU A N 1
ATOM 749 C CA . LEU A 1 93 ? 5.218 -11.076 18.738 1.00 90.31 93 LEU A CA 1
ATOM 750 C C . LEU A 1 93 ? 5.653 -11.961 17.570 1.00 90.31 93 LEU A C 1
ATOM 752 O O . LEU A 1 93 ? 6.661 -12.663 17.658 1.00 90.31 93 LEU A O 1
ATOM 756 N N . ASP A 1 94 ? 4.879 -11.943 16.487 1.00 87.06 94 ASP A N 1
ATOM 757 C CA . ASP A 1 94 ? 5.078 -12.837 15.344 1.00 87.06 94 ASP A CA 1
ATOM 758 C C . ASP A 1 94 ? 6.074 -12.301 14.309 1.00 87.06 94 ASP A C 1
ATOM 760 O O . ASP A 1 94 ? 6.715 -13.094 13.604 1.00 87.06 94 ASP A O 1
ATOM 764 N N . GLY A 1 95 ? 6.203 -10.975 14.255 1.00 85.25 95 GLY A N 1
ATOM 765 C CA . GLY A 1 95 ? 7.068 -10.209 13.367 1.00 85.25 95 GLY A CA 1
ATOM 766 C C . GLY A 1 95 ? 6.771 -8.711 13.474 1.00 85.25 95 GLY A C 1
ATOM 767 O O . GLY A 1 95 ? 6.059 -8.268 14.379 1.00 85.25 95 GLY A O 1
ATOM 768 N N . ALA A 1 96 ? 7.302 -7.946 12.530 1.00 83.12 96 ALA A N 1
ATOM 769 C CA . ALA A 1 96 ? 7.038 -6.523 12.347 1.00 83.12 96 ALA A CA 1
ATOM 770 C C . ALA A 1 96 ? 6.998 -6.193 10.846 1.00 83.12 96 ALA A C 1
ATOM 772 O O . ALA A 1 96 ? 7.360 -7.033 10.013 1.00 83.12 96 ALA A O 1
ATOM 773 N N . ASP A 1 97 ? 6.530 -4.996 10.510 1.00 78.06 97 ASP A N 1
ATOM 774 C CA . ASP A 1 97 ? 6.572 -4.464 9.152 1.00 78.06 97 ASP A CA 1
ATOM 775 C C . ASP A 1 97 ? 8.028 -4.140 8.770 1.00 78.06 97 ASP A C 1
ATOM 777 O O . ASP A 1 97 ? 8.767 -3.522 9.530 1.00 78.06 97 ASP A O 1
ATOM 781 N N . ALA A 1 98 ? 8.473 -4.599 7.600 1.00 63.03 98 ALA A N 1
ATOM 782 C CA . ALA A 1 98 ? 9.844 -4.376 7.137 1.00 63.03 98 ALA A CA 1
ATOM 783 C C . ALA A 1 98 ? 10.005 -3.054 6.362 1.00 63.03 98 ALA A C 1
ATOM 785 O O . ALA A 1 98 ? 11.119 -2.724 5.951 1.00 63.03 98 ALA A O 1
ATOM 786 N N . GLY A 1 99 ? 8.903 -2.333 6.115 1.00 62.22 99 GLY A N 1
ATOM 787 C CA . GLY A 1 99 ? 8.908 -1.009 5.492 1.00 62.22 99 GLY A CA 1
ATOM 788 C C . GLY A 1 99 ? 8.994 0.156 6.484 1.00 62.22 99 GLY A C 1
ATOM 789 O O . GLY A 1 99 ? 9.335 1.260 6.066 1.00 62.22 99 GLY A O 1
ATOM 790 N N . ASP A 1 100 ? 8.696 -0.080 7.766 1.00 65.12 100 ASP A N 1
ATOM 791 C CA . ASP A 1 100 ? 8.567 0.944 8.810 1.00 65.12 100 ASP A CA 1
ATOM 792 C C . ASP A 1 100 ? 8.832 0.333 10.203 1.00 65.12 100 ASP A C 1
ATOM 794 O O . ASP A 1 100 ? 8.241 -0.685 10.562 1.00 65.12 100 ASP A O 1
ATOM 798 N N . ALA A 1 101 ? 9.693 0.968 11.006 1.00 70.12 101 ALA A N 1
ATOM 799 C CA . ALA A 1 101 ? 10.040 0.518 12.357 1.00 70.12 101 ALA A CA 1
ATOM 800 C C . ALA A 1 101 ? 8.881 0.643 13.372 1.00 70.12 101 ALA A C 1
ATOM 802 O O . ALA A 1 101 ? 8.987 0.123 14.483 1.00 70.12 101 ALA A O 1
ATOM 803 N N . SER A 1 102 ? 7.783 1.321 13.014 1.00 78.88 102 SER A N 1
ATOM 804 C CA . SER A 1 102 ? 6.660 1.602 13.915 1.00 78.88 102 SER A CA 1
ATOM 805 C C . SER A 1 102 ? 5.688 0.428 14.127 1.00 78.88 102 SER A C 1
ATOM 807 O O . SER A 1 102 ? 4.993 0.388 15.142 1.00 78.88 102 SER A O 1
ATOM 809 N N . ARG A 1 103 ? 5.590 -0.538 13.200 1.00 86.62 103 ARG A N 1
ATOM 810 C CA . ARG A 1 103 ? 4.455 -1.485 13.143 1.00 86.62 103 ARG A CA 1
ATOM 811 C C . ARG A 1 103 ? 4.834 -2.921 13.499 1.00 86.62 103 ARG A C 1
ATOM 813 O O . ARG A 1 103 ? 5.624 -3.563 12.812 1.00 86.62 103 ARG A O 1
ATOM 820 N N . PHE A 1 104 ? 4.195 -3.464 14.533 1.00 90.88 104 PHE A N 1
ATOM 821 C CA . PHE A 1 104 ? 4.456 -4.792 15.092 1.00 90.88 104 PHE A CA 1
ATOM 822 C C . PHE A 1 104 ? 3.235 -5.714 15.017 1.00 90.88 104 PHE A C 1
ATOM 824 O O . PHE A 1 104 ? 2.107 -5.326 15.322 1.00 90.88 104 PHE A O 1
ATOM 831 N N . PHE A 1 105 ? 3.475 -6.987 14.700 1.00 91.94 105 PHE A N 1
ATOM 832 C CA . PHE A 1 105 ? 2.452 -8.032 14.691 1.00 91.94 105 PHE A CA 1
ATOM 833 C C . PHE A 1 105 ? 2.423 -8.750 16.050 1.00 91.94 105 PHE A C 1
ATOM 835 O O . PHE A 1 105 ? 2.894 -9.884 16.182 1.00 91.94 105 PHE A O 1
ATOM 842 N N . ALA A 1 106 ? 1.925 -8.064 17.083 1.00 93.06 106 ALA A N 1
ATOM 843 C CA . ALA A 1 106 ? 1.747 -8.637 18.418 1.00 93.06 106 ALA A CA 1
ATOM 844 C C . ALA A 1 106 ? 0.312 -9.147 18.617 1.00 93.06 106 ALA A C 1
ATOM 846 O O . ALA A 1 106 ? -0.654 -8.445 18.331 1.00 93.06 106 ALA A O 1
ATOM 847 N N . VAL A 1 107 ? 0.175 -10.366 19.133 1.00 94.31 107 VAL A N 1
ATOM 848 C CA . VAL A 1 107 ? -1.108 -11.062 19.290 1.00 94.31 107 VAL A CA 1
ATOM 849 C C . VAL A 1 107 ? -1.206 -11.632 20.707 1.00 94.31 107 VAL A C 1
ATOM 851 O O . VAL A 1 107 ? -0.252 -12.274 21.161 1.00 94.31 107 VAL A O 1
ATOM 854 N N . PRO A 1 108 ? -2.320 -11.432 21.432 1.00 96.12 108 PRO A N 1
ATOM 855 C CA . PRO A 1 108 ? -2.481 -12.015 22.755 1.00 96.12 108 PRO A CA 1
ATOM 856 C C . PRO A 1 108 ? -2.702 -13.529 22.641 1.00 96.12 108 PRO A C 1
ATOM 858 O O . PRO A 1 108 ? -3.359 -14.006 21.715 1.00 96.12 108 PRO A O 1
ATOM 861 N N . ILE A 1 109 ? -2.184 -14.307 23.593 1.00 95.75 109 ILE A N 1
ATOM 862 C CA . ILE A 1 109 ? -2.195 -15.781 23.534 1.00 95.75 109 ILE A CA 1
ATOM 863 C C . ILE A 1 109 ? -3.621 -16.350 23.460 1.00 95.75 109 ILE A C 1
ATOM 865 O O . ILE A 1 109 ? -3.847 -17.339 22.767 1.00 95.75 109 ILE A O 1
ATOM 869 N N . PHE A 1 110 ? -4.613 -15.698 24.078 1.00 95.56 110 PHE A N 1
ATOM 870 C CA . PHE A 1 110 ? -6.014 -16.123 23.972 1.00 95.56 110 PHE A CA 1
ATOM 871 C C . PHE A 1 110 ? -6.599 -15.986 22.557 1.00 95.56 110 PHE A C 1
ATOM 873 O O . PHE A 1 110 ? -7.683 -16.513 22.323 1.00 95.56 110 PHE A O 1
ATOM 880 N N . ALA A 1 111 ? -5.961 -15.250 21.638 1.00 95.56 111 ALA A N 1
ATOM 881 C CA . ALA A 1 111 ? -6.416 -15.068 20.257 1.00 95.56 111 ALA A CA 1
ATOM 882 C C . ALA A 1 111 ? -5.838 -16.104 19.277 1.00 95.56 111 ALA A C 1
ATOM 884 O O . ALA A 1 111 ? -6.219 -16.121 18.105 1.00 95.56 111 ALA A O 1
ATOM 885 N N . LEU A 1 112 ? -4.957 -16.991 19.750 1.00 94.06 112 LEU A N 1
ATOM 886 C CA . LEU A 1 112 ? -4.573 -18.185 19.004 1.00 94.06 112 LEU A CA 1
ATOM 887 C C . LEU A 1 112 ? -5.795 -19.088 18.809 1.00 94.06 112 LEU A C 1
ATOM 889 O O . LEU A 1 112 ? -6.676 -19.150 19.666 1.00 94.06 112 LEU A O 1
ATOM 893 N N . ASP A 1 113 ? -5.876 -19.728 17.644 1.00 94.00 113 ASP A N 1
ATOM 894 C CA . ASP A 1 113 ? -6.989 -20.596 17.237 1.00 94.00 113 ASP A CA 1
ATOM 895 C C . ASP A 1 113 ? -8.380 -19.927 17.253 1.00 94.00 113 ASP A C 1
ATOM 897 O O . ASP A 1 113 ? -9.413 -20.590 17.178 1.00 94.00 113 ASP A O 1
ATOM 901 N N . LYS A 1 114 ? -8.419 -18.590 17.252 1.00 95.44 114 LYS A N 1
ATOM 902 C CA . LYS A 1 114 ? -9.624 -17.770 17.057 1.00 95.44 114 LYS A CA 1
ATOM 903 C C . LYS A 1 114 ? -9.594 -17.064 15.691 1.00 95.44 114 LYS A C 1
ATOM 905 O O . LYS A 1 114 ? -8.583 -17.141 14.987 1.00 95.44 114 LYS A O 1
ATOM 910 N N . PRO A 1 115 ? -10.690 -16.407 15.267 1.00 95.50 115 PRO A N 1
ATOM 911 C CA . PRO A 1 115 ? -10.746 -15.720 13.978 1.00 95.50 115 PRO A CA 1
ATOM 912 C C . PRO A 1 115 ? -9.646 -14.650 13.838 1.00 95.50 115 PRO A C 1
ATOM 914 O O . PRO A 1 115 ? -9.431 -13.875 14.773 1.00 95.50 115 PRO A O 1
ATOM 917 N N . PRO A 1 116 ? -8.951 -14.563 12.688 1.00 95.69 116 PRO A N 1
ATOM 918 C CA . PRO A 1 116 ? -7.825 -13.652 12.507 1.00 95.69 116 PRO A CA 1
ATOM 919 C C . PRO A 1 116 ? -8.313 -12.204 12.324 1.00 95.69 116 PRO A C 1
ATOM 921 O O . PRO A 1 116 ? -8.529 -11.748 11.204 1.00 95.69 116 PRO A O 1
ATOM 924 N N . LEU A 1 117 ? -8.472 -11.465 13.427 1.00 93.81 117 LEU A N 1
ATOM 925 C CA . LEU A 1 117 ? -8.973 -10.078 13.423 1.00 93.81 117 LEU A CA 1
ATOM 926 C C . LEU A 1 117 ? -8.007 -9.042 12.823 1.00 93.81 117 LEU A C 1
ATOM 928 O O . LEU A 1 117 ? -8.423 -7.908 12.596 1.00 93.81 117 LEU A O 1
ATOM 932 N N . ARG A 1 118 ? -6.749 -9.421 12.549 1.00 93.31 118 ARG A N 1
ATOM 933 C CA . ARG A 1 118 ? -5.723 -8.543 11.955 1.00 93.31 118 ARG A CA 1
ATOM 934 C C . ARG A 1 118 ? -5.536 -7.236 12.738 1.00 93.31 118 ARG A C 1
ATOM 936 O O . ARG A 1 118 ? -5.617 -6.152 12.174 1.00 93.31 118 ARG A O 1
ATOM 943 N N . ILE A 1 119 ? -5.318 -7.368 14.047 1.00 94.19 119 ILE A N 1
ATOM 944 C CA . ILE A 1 119 ? -5.080 -6.235 14.943 1.00 94.19 119 ILE A CA 1
ATOM 945 C C . ILE A 1 119 ? -3.573 -6.047 15.101 1.00 94.19 119 ILE A C 1
ATOM 947 O O . ILE A 1 119 ? -2.921 -6.854 15.761 1.00 94.19 119 ILE A O 1
ATOM 951 N N . ASP A 1 120 ? -3.044 -4.997 14.478 1.00 92.62 120 ASP A N 1
ATOM 952 C CA . ASP A 1 120 ? -1.617 -4.667 14.489 1.00 92.62 120 ASP A CA 1
ATOM 953 C C . ASP A 1 120 ? -1.318 -3.598 15.563 1.00 92.62 120 ASP A C 1
ATOM 955 O O . ASP A 1 120 ? -2.173 -2.769 15.898 1.00 92.62 120 ASP A O 1
ATOM 959 N N . VAL A 1 121 ? -0.095 -3.605 16.103 1.00 93.88 121 VAL A N 1
ATOM 960 C CA . VAL A 1 121 ? 0.382 -2.615 17.081 1.00 93.88 121 VAL A CA 1
ATOM 961 C C . VAL A 1 121 ? 1.215 -1.553 16.373 1.00 93.88 121 VAL A C 1
ATOM 963 O O . VAL A 1 121 ? 2.124 -1.891 15.617 1.00 93.88 121 VAL A O 1
ATOM 966 N N . HIS A 1 122 ? 0.938 -0.281 16.642 1.00 91.62 122 HIS A N 1
ATOM 967 C CA . HIS A 1 122 ? 1.724 0.856 16.174 1.00 91.62 122 HIS A CA 1
ATOM 968 C C . HIS A 1 122 ? 2.412 1.539 17.356 1.00 91.62 122 HIS A C 1
ATOM 970 O O . HIS A 1 122 ? 1.771 1.852 18.357 1.00 91.62 122 HIS A O 1
ATOM 976 N N . LEU A 1 123 ? 3.714 1.747 17.219 1.00 88.75 123 LEU A N 1
ATOM 977 C CA . LEU A 1 123 ? 4.567 2.564 18.072 1.00 88.75 123 LEU A CA 1
ATOM 978 C C . LEU A 1 123 ? 4.585 4.013 17.553 1.00 88.75 123 LEU A C 1
ATOM 980 O O . LEU A 1 123 ? 4.248 4.232 16.383 1.00 88.75 123 LEU A O 1
ATOM 984 N N . PRO A 1 124 ? 4.986 5.000 18.375 1.00 86.00 124 PRO A N 1
ATOM 985 C CA . PRO A 1 124 ? 5.155 6.359 17.884 1.00 86.00 124 PRO A CA 1
ATOM 986 C C . PRO A 1 124 ? 6.369 6.446 16.933 1.00 86.00 124 PRO A C 1
ATOM 988 O O . PRO A 1 124 ? 7.207 5.536 16.909 1.00 86.00 124 PRO A O 1
ATOM 991 N N . PRO A 1 125 ? 6.492 7.529 16.147 1.00 79.12 125 PRO A N 1
ATOM 992 C CA . PRO A 1 125 ? 7.704 7.853 15.397 1.00 79.12 125 PRO A CA 1
ATOM 993 C C . PRO A 1 125 ? 8.969 7.783 16.265 1.00 79.12 125 PRO A C 1
ATOM 995 O O . PRO A 1 125 ? 8.941 8.115 17.452 1.00 79.12 125 PRO A O 1
ATOM 998 N N . LEU A 1 126 ? 10.102 7.381 15.677 1.00 77.06 126 LEU A N 1
ATOM 999 C CA . LEU A 1 126 ? 11.361 7.192 16.416 1.00 77.06 126 LEU A CA 1
ATOM 1000 C C . LEU A 1 126 ? 11.804 8.475 17.136 1.00 77.06 126 LEU A C 1
ATOM 1002 O O . LEU A 1 126 ? 12.343 8.414 18.242 1.00 77.06 126 LEU A O 1
ATOM 1006 N N . GLU A 1 127 ? 11.523 9.625 16.529 1.00 74.88 127 GLU A N 1
ATOM 1007 C CA . GLU A 1 127 ? 11.788 10.983 17.014 1.00 74.88 127 GLU A CA 1
ATOM 1008 C C . GLU A 1 127 ? 11.175 11.255 18.394 1.00 74.88 127 GLU A C 1
ATOM 1010 O O . GLU A 1 127 ? 11.801 11.935 19.203 1.00 74.88 127 GLU A O 1
ATOM 1015 N N . GLU A 1 128 ? 10.004 10.679 18.686 1.00 80.31 128 GLU A N 1
ATOM 1016 C CA . GLU A 1 128 ? 9.267 10.870 19.945 1.00 80.31 128 GLU A CA 1
ATOM 1017 C C . GLU A 1 128 ? 9.835 10.038 21.111 1.00 80.31 128 GLU A C 1
ATOM 1019 O O . GLU A 1 128 ? 9.486 10.259 22.272 1.00 80.31 128 GLU A O 1
ATOM 1024 N N . TYR A 1 129 ? 10.738 9.089 20.835 1.00 79.00 129 TYR A N 1
ATOM 1025 C CA . TYR A 1 129 ? 11.432 8.338 21.881 1.00 79.00 129 TYR A CA 1
ATOM 1026 C C . TYR A 1 129 ? 12.471 9.226 22.581 1.00 79.00 129 TYR A C 1
ATOM 1028 O O . TYR A 1 129 ? 13.318 9.816 21.901 1.00 79.00 129 TYR A O 1
ATOM 1036 N N . PRO A 1 130 ? 12.532 9.225 23.929 1.00 77.94 130 PRO A N 1
ATOM 1037 C CA . PRO A 1 130 ? 13.684 9.754 24.653 1.00 77.94 130 PRO A CA 1
ATOM 1038 C C . PRO A 1 130 ? 14.973 9.095 24.139 1.00 77.94 130 PRO A C 1
ATOM 1040 O O . PRO A 1 130 ? 15.031 7.866 24.073 1.00 77.94 130 PRO A O 1
ATOM 1043 N N . ARG A 1 131 ? 16.012 9.878 23.801 1.00 74.56 131 ARG A N 1
ATOM 1044 C CA . ARG A 1 131 ? 17.258 9.374 23.167 1.00 74.56 131 ARG A CA 1
ATOM 1045 C C . ARG A 1 131 ? 17.819 8.132 23.874 1.00 74.56 131 ARG A C 1
ATOM 1047 O O . ARG A 1 131 ? 17.986 7.087 23.260 1.00 74.56 131 ARG A O 1
ATOM 1054 N N . ARG A 1 132 ? 17.947 8.214 25.200 1.00 75.12 132 ARG A N 1
ATOM 1055 C CA . ARG A 1 132 ? 18.428 7.138 26.088 1.00 75.12 132 ARG A CA 1
ATOM 1056 C C . ARG A 1 132 ? 17.573 5.866 26.041 1.00 75.12 132 ARG A C 1
ATOM 1058 O O . ARG A 1 132 ? 18.089 4.771 26.242 1.00 75.12 132 ARG A O 1
ATOM 1065 N N . LEU A 1 133 ? 16.269 5.996 25.793 1.00 79.62 133 LEU A N 1
ATOM 1066 C CA . LEU A 1 133 ? 15.361 4.861 25.626 1.00 79.62 133 LEU A CA 1
ATOM 1067 C C . LEU A 1 133 ? 15.470 4.276 24.211 1.00 79.62 133 LEU A C 1
ATOM 1069 O O . LEU A 1 133 ? 15.426 3.057 24.067 1.00 79.62 133 LEU A O 1
ATOM 1073 N N . ARG A 1 134 ? 15.688 5.115 23.186 1.00 81.38 134 ARG A N 1
ATOM 1074 C CA . ARG A 1 134 ? 16.018 4.680 21.817 1.00 81.38 134 ARG A CA 1
ATOM 1075 C C . ARG A 1 134 ? 17.304 3.843 21.813 1.00 81.38 134 ARG A C 1
ATOM 1077 O O . ARG A 1 134 ? 17.268 2.712 21.342 1.00 81.38 134 ARG A O 1
ATOM 1084 N N . ASP A 1 135 ? 18.371 4.323 22.457 1.00 80.00 135 ASP A N 1
ATOM 1085 C CA . ASP A 1 135 ? 19.670 3.631 22.559 1.00 80.00 135 ASP A CA 1
ATOM 1086 C C . ASP A 1 135 ? 19.580 2.231 23.200 1.00 80.00 135 ASP A C 1
ATOM 1088 O O . ASP A 1 135 ? 20.337 1.329 22.845 1.00 80.00 135 ASP A O 1
ATOM 1092 N N . VAL A 1 136 ? 18.668 2.034 24.161 1.00 83.38 136 VAL A N 1
ATOM 1093 C CA . VAL A 1 136 ? 18.508 0.752 24.874 1.00 83.38 136 VAL A CA 1
ATOM 1094 C C . VAL A 1 136 ? 17.476 -0.164 24.207 1.00 83.38 136 VAL A C 1
ATOM 1096 O O . VAL A 1 136 ? 17.615 -1.389 24.267 1.00 83.38 136 VAL A O 1
ATOM 1099 N N . LEU A 1 137 ? 16.432 0.393 23.583 1.00 85.31 137 LEU A N 1
ATOM 1100 C CA . LEU A 1 137 ? 15.415 -0.388 22.874 1.00 85.31 137 LEU A CA 1
ATOM 1101 C C . LEU A 1 137 ? 15.831 -0.765 21.440 1.00 85.31 137 LEU A C 1
ATOM 1103 O O . LEU A 1 137 ? 15.274 -1.722 20.894 1.00 85.31 137 LEU A O 1
ATOM 1107 N N . GLU A 1 138 ? 16.797 -0.055 20.852 1.00 83.00 138 GLU A N 1
ATOM 1108 C CA . GLU A 1 138 ? 17.276 -0.218 19.471 1.00 83.00 138 GLU A CA 1
ATOM 1109 C C . GLU A 1 138 ? 16.114 -0.399 18.451 1.00 83.00 138 GLU A C 1
ATOM 1111 O O . GLU A 1 138 ? 16.142 -1.352 17.658 1.00 83.00 138 GLU A O 1
ATOM 1116 N N . PRO A 1 139 ? 15.021 0.401 18.499 1.00 80.56 139 PRO A N 1
ATOM 1117 C CA . PRO A 1 139 ? 13.787 0.137 17.747 1.00 80.56 139 PRO A CA 1
ATOM 1118 C C . PRO A 1 139 ? 13.996 0.059 16.229 1.00 80.56 139 PRO A C 1
ATOM 1120 O O . PRO A 1 139 ? 13.390 -0.774 15.556 1.00 80.56 139 PRO A O 1
ATOM 1123 N N . GLU A 1 140 ? 14.923 0.848 15.693 1.00 78.00 140 GLU A N 1
ATOM 1124 C CA . GLU A 1 140 ? 15.334 0.831 14.293 1.00 78.00 140 GLU A CA 1
ATOM 1125 C C . GLU A 1 140 ? 15.864 -0.539 13.824 1.00 78.00 140 GLU A C 1
ATOM 1127 O O . GLU A 1 140 ? 15.755 -0.860 12.639 1.00 78.00 140 GLU A O 1
ATOM 1132 N N . THR A 1 141 ? 16.354 -1.401 14.731 1.00 78.88 141 THR A N 1
ATOM 1133 C CA . THR A 1 141 ? 16.873 -2.739 14.374 1.00 78.88 141 THR A CA 1
ATOM 1134 C C . THR A 1 141 ? 15.843 -3.650 13.716 1.00 78.88 141 THR A C 1
ATOM 1136 O O . THR A 1 141 ? 16.222 -4.577 12.993 1.00 78.88 141 THR A O 1
ATOM 1139 N N . VAL A 1 142 ? 14.550 -3.361 13.890 1.00 78.44 142 VAL A N 1
ATOM 1140 C CA . VAL A 1 142 ? 13.450 -3.998 13.157 1.00 78.44 142 VAL A CA 1
ATOM 1141 C C . VAL A 1 142 ? 13.718 -4.006 11.650 1.00 78.44 142 VAL A C 1
ATOM 1143 O O . VAL A 1 142 ? 13.635 -5.067 11.032 1.00 78.44 142 VAL A O 1
ATOM 1146 N N . LEU A 1 143 ? 14.149 -2.876 11.082 1.00 74.56 143 LEU A N 1
ATOM 1147 C CA . LEU A 1 143 ? 14.252 -2.653 9.635 1.00 74.56 143 LEU A CA 1
ATOM 1148 C C . LEU A 1 143 ? 15.202 -3.634 8.922 1.00 74.56 143 LEU A C 1
ATOM 1150 O O . LEU A 1 143 ? 14.962 -4.002 7.772 1.00 74.56 143 LEU A O 1
ATOM 1154 N N . TRP A 1 144 ? 16.258 -4.108 9.599 1.00 72.12 144 TRP A N 1
ATOM 1155 C CA . TRP A 1 144 ? 17.227 -5.078 9.056 1.00 72.12 144 TRP A CA 1
ATOM 1156 C C . TRP A 1 144 ? 17.192 -6.461 9.716 1.00 72.12 144 TRP A C 1
ATOM 1158 O O . TRP A 1 144 ? 17.997 -7.334 9.353 1.00 72.12 144 TRP A O 1
ATOM 1168 N N . THR A 1 145 ? 16.280 -6.711 10.652 1.00 67.94 145 THR A N 1
ATOM 1169 C CA . THR A 1 145 ? 16.058 -8.058 11.204 1.00 67.94 145 THR A CA 1
ATOM 1170 C C . THR A 1 145 ? 15.128 -8.872 10.301 1.00 67.94 145 THR A C 1
ATOM 1172 O O . THR A 1 145 ? 14.539 -8.353 9.358 1.00 67.94 145 THR A O 1
ATOM 1175 N N . GLY A 1 146 ? 15.101 -10.195 10.478 1.00 57.56 146 GLY A N 1
ATOM 1176 C CA . GLY A 1 146 ? 14.358 -11.098 9.594 1.00 57.56 146 GLY A CA 1
ATOM 1177 C C . GLY A 1 146 ? 13.466 -12.050 10.380 1.00 57.56 146 GLY A C 1
ATOM 1178 O O . GLY A 1 146 ? 13.879 -12.577 11.410 1.00 57.56 146 GLY A O 1
ATOM 1179 N N . ASN A 1 147 ? 12.271 -12.337 9.857 1.00 49.50 147 ASN A N 1
ATOM 1180 C CA . ASN A 1 147 ? 11.246 -13.150 10.532 1.00 49.50 147 ASN A CA 1
ATOM 1181 C C . ASN A 1 147 ? 11.573 -14.662 10.649 1.00 49.50 147 ASN A C 1
ATOM 1183 O O . ASN A 1 147 ? 10.708 -15.436 11.071 1.00 49.50 147 ASN A O 1
ATOM 1187 N N . LYS A 1 148 ? 12.783 -15.120 10.282 1.00 46.31 148 LYS A N 1
ATOM 1188 C CA . LYS A 1 148 ? 13.183 -16.541 10.328 1.00 46.31 148 LYS A CA 1
ATOM 1189 C C . LYS A 1 148 ? 14.606 -16.762 10.839 1.00 46.31 148 LYS A C 1
ATOM 1191 O O . LYS A 1 148 ? 15.561 -16.129 10.398 1.00 46.31 148 LYS A O 1
ATOM 1196 N N . SER A 1 149 ? 14.727 -17.745 11.729 1.00 38.34 149 SER A N 1
ATOM 1197 C CA . SER A 1 149 ? 15.990 -18.236 12.281 1.00 38.34 149 SER A CA 1
ATOM 1198 C C . SER A 1 149 ? 16.707 -19.178 11.313 1.00 38.34 149 SER A C 1
ATOM 1200 O O . SER A 1 149 ? 16.145 -20.194 10.908 1.00 38.34 149 SER A O 1
ATOM 1202 N N . SER A 1 150 ? 17.977 -18.891 11.013 1.00 33.72 150 SER A N 1
ATOM 1203 C CA . SER A 1 150 ? 18.961 -19.930 10.687 1.00 33.72 150 SER A CA 1
ATOM 1204 C C . SER A 1 150 ? 20.394 -19.439 10.917 1.00 33.72 150 SER A C 1
ATOM 1206 O O . SER A 1 150 ? 20.909 -18.616 10.165 1.00 33.72 150 SER A O 1
ATOM 1208 N N . ARG A 1 151 ? 21.030 -19.974 11.970 1.00 38.66 151 ARG A N 1
ATOM 1209 C CA . ARG A 1 151 ? 22.485 -20.163 12.200 1.00 38.66 151 ARG A CA 1
ATOM 1210 C C . ARG A 1 151 ? 23.510 -19.033 11.941 1.00 38.66 151 ARG A C 1
ATOM 1212 O O . ARG A 1 151 ? 24.683 -19.264 12.219 1.00 38.66 151 ARG A O 1
ATOM 1219 N N . SER A 1 152 ? 23.138 -17.825 11.516 1.00 38.12 152 SER A N 1
ATOM 1220 C CA . SER A 1 152 ? 24.079 -16.716 11.283 1.00 38.12 152 SER A CA 1
ATOM 1221 C C . SER A 1 152 ? 23.562 -15.373 11.813 1.00 38.12 152 SER A C 1
ATOM 1223 O O . SER A 1 152 ? 22.853 -14.659 11.113 1.00 38.12 152 SER A O 1
ATOM 1225 N N . ARG A 1 153 ? 23.942 -15.039 13.060 1.00 43.59 153 ARG A N 1
ATOM 1226 C CA . ARG A 1 153 ? 23.942 -13.703 13.719 1.00 43.59 153 ARG A CA 1
ATOM 1227 C C . ARG A 1 153 ? 22.714 -12.769 13.598 1.00 43.59 153 ARG A C 1
ATOM 1229 O O . ARG A 1 153 ? 22.784 -11.653 14.104 1.00 43.59 153 ARG A O 1
ATOM 1236 N N . ARG A 1 154 ? 21.593 -13.176 13.004 1.00 51.31 154 ARG A N 1
ATOM 1237 C CA . ARG A 1 154 ? 20.370 -12.363 12.906 1.00 51.31 154 ARG A CA 1
ATOM 1238 C C . ARG A 1 154 ? 19.435 -12.691 14.073 1.00 51.31 154 ARG A C 1
ATOM 1240 O O . ARG A 1 154 ? 19.003 -13.834 14.194 1.00 51.31 154 ARG A O 1
ATOM 1247 N N . ARG A 1 155 ? 19.156 -11.695 14.924 1.00 55.81 155 ARG A N 1
ATOM 1248 C CA . ARG A 1 155 ? 18.138 -11.777 15.988 1.00 55.81 155 ARG A CA 1
ATOM 1249 C C . ARG A 1 155 ? 16.756 -11.983 15.350 1.00 55.81 155 ARG A C 1
ATOM 1251 O O . ARG A 1 155 ? 16.468 -11.371 14.318 1.00 55.81 155 ARG A O 1
ATOM 1258 N N . ILE A 1 156 ? 15.915 -12.810 15.963 1.00 68.50 156 ILE A N 1
ATOM 1259 C CA . ILE A 1 156 ? 14.483 -12.909 15.633 1.00 68.50 156 ILE A CA 1
ATOM 1260 C C . ILE A 1 156 ? 13.788 -11.653 16.186 1.00 68.50 156 ILE A C 1
ATOM 1262 O O . ILE A 1 156 ? 14.197 -11.147 17.228 1.00 68.50 156 ILE A O 1
ATOM 1266 N N . THR A 1 157 ? 12.721 -11.153 15.554 1.00 74.38 157 THR A N 1
ATOM 1267 C CA . THR A 1 157 ? 12.008 -9.938 16.008 1.00 74.38 157 THR A CA 1
ATOM 1268 C C . THR A 1 157 ? 11.612 -9.992 17.489 1.00 74.38 157 THR A C 1
ATOM 1270 O O . THR A 1 157 ? 11.808 -9.022 18.207 1.00 74.38 157 THR A O 1
ATOM 1273 N N . SER A 1 158 ? 11.156 -11.144 17.994 1.00 77.75 158 SER A N 1
ATOM 1274 C CA . SER A 1 158 ? 10.815 -11.363 19.412 1.00 77.75 158 SER A CA 1
ATOM 1275 C C . SER A 1 158 ? 12.007 -11.305 20.386 1.00 77.75 158 SER A C 1
ATOM 1277 O O . SER A 1 158 ? 11.821 -11.292 21.602 1.00 77.75 158 SER A O 1
ATOM 1279 N N . GLU A 1 159 ? 13.242 -11.316 19.884 1.00 82.44 159 GLU A N 1
ATOM 1280 C CA . GLU A 1 159 ? 14.468 -11.217 20.681 1.00 82.44 159 GLU A CA 1
ATOM 1281 C C . GLU A 1 159 ? 14.985 -9.779 20.809 1.00 82.44 159 GLU A C 1
ATOM 1283 O O . GLU A 1 159 ? 15.894 -9.549 21.609 1.00 82.44 159 GLU A O 1
ATOM 1288 N N . LEU A 1 160 ? 14.433 -8.831 20.044 1.00 85.69 160 LEU A N 1
ATOM 1289 C CA . LEU A 1 160 ? 14.869 -7.435 20.049 1.00 85.69 160 LEU A CA 1
ATOM 1290 C C . LEU A 1 160 ? 14.501 -6.733 21.366 1.00 85.69 160 LEU A C 1
ATOM 1292 O O . LEU A 1 160 ? 13.443 -7.032 21.931 1.00 85.69 160 LEU A O 1
ATOM 1296 N N . PRO A 1 161 ? 15.319 -5.780 21.851 1.00 88.44 161 PRO A N 1
ATOM 1297 C CA . PRO A 1 161 ? 15.016 -5.035 23.072 1.00 88.44 161 PRO A CA 1
ATOM 1298 C C . PRO A 1 161 ? 13.644 -4.340 23.022 1.00 88.44 161 PRO A C 1
ATOM 1300 O O . PRO A 1 161 ? 12.815 -4.598 23.897 1.00 88.44 161 PRO A O 1
ATOM 1303 N N . VAL A 1 162 ? 13.342 -3.592 21.949 1.00 87.38 162 VAL A N 1
ATOM 1304 C CA . VAL A 1 162 ? 12.017 -2.991 21.691 1.00 87.38 162 VAL A CA 1
ATOM 1305 C C . VAL A 1 162 ? 10.876 -4.008 21.784 1.00 87.38 162 VAL A C 1
ATOM 1307 O O . VAL A 1 162 ? 9.871 -3.753 22.439 1.00 87.38 162 VAL A O 1
ATOM 1310 N N . ALA A 1 163 ? 11.042 -5.200 21.208 1.00 88.94 163 ALA A N 1
ATOM 1311 C CA . ALA A 1 163 ? 10.010 -6.231 21.170 1.00 88.94 163 ALA A CA 1
ATOM 1312 C C . ALA A 1 163 ? 9.763 -6.850 22.556 1.00 88.94 163 ALA A C 1
ATOM 1314 O O . ALA A 1 163 ? 8.622 -7.100 22.942 1.00 88.94 163 ALA A O 1
ATOM 1315 N N . ARG A 1 164 ? 10.830 -7.067 23.336 1.00 89.06 164 ARG A N 1
ATOM 1316 C CA . ARG A 1 164 ? 10.746 -7.579 24.714 1.00 89.06 164 ARG A CA 1
ATOM 1317 C C . ARG A 1 164 ? 10.206 -6.555 25.705 1.00 89.06 164 ARG A C 1
ATOM 1319 O O . ARG A 1 164 ? 9.629 -6.956 26.718 1.00 89.06 164 ARG A O 1
ATOM 1326 N N . HIS A 1 165 ? 10.412 -5.270 25.437 1.00 89.62 165 HIS A N 1
ATOM 1327 C CA . HIS A 1 165 ? 9.786 -4.182 26.174 1.00 89.62 165 HIS A CA 1
ATOM 1328 C C . HIS A 1 165 ? 8.295 -4.079 25.812 1.00 89.62 165 HIS A C 1
ATOM 1330 O O . HIS A 1 165 ? 7.448 -4.169 26.698 1.00 89.62 165 HIS A O 1
ATOM 1336 N N . LEU A 1 166 ? 7.960 -4.044 24.517 1.00 90.56 166 LEU A N 1
ATOM 1337 C CA . LEU A 1 166 ? 6.581 -3.985 24.025 1.00 90.56 166 LEU A CA 1
ATOM 1338 C C . LEU A 1 166 ? 5.726 -5.164 24.518 1.00 90.56 166 LEU A C 1
ATOM 1340 O O . LEU A 1 166 ? 4.600 -4.956 24.957 1.00 90.56 166 LEU A O 1
ATOM 1344 N N . ALA A 1 167 ? 6.264 -6.389 24.528 1.00 91.25 167 ALA A N 1
ATOM 1345 C CA . ALA A 1 167 ? 5.569 -7.561 25.069 1.00 91.25 167 ALA A CA 1
ATOM 1346 C C . ALA A 1 167 ? 5.165 -7.394 26.547 1.00 91.25 167 ALA A C 1
ATOM 1348 O O . ALA A 1 167 ? 4.089 -7.836 26.944 1.00 91.25 167 ALA A O 1
ATOM 1349 N N . ARG A 1 168 ? 6.014 -6.743 27.357 1.00 89.75 168 ARG A N 1
ATOM 1350 C CA . ARG A 1 168 ? 5.721 -6.445 28.768 1.00 89.75 168 ARG A CA 1
ATOM 1351 C C . ARG A 1 168 ? 4.704 -5.327 28.914 1.00 89.75 168 ARG A C 1
ATOM 1353 O O . ARG A 1 168 ? 3.789 -5.469 29.714 1.00 89.75 168 ARG A O 1
ATOM 1360 N N . ALA A 1 169 ? 4.868 -4.248 28.151 1.00 90.31 169 ALA A N 1
ATOM 1361 C CA . ALA A 1 169 ? 3.966 -3.106 28.190 1.00 90.31 169 ALA A CA 1
ATOM 1362 C C . ALA A 1 169 ? 2.541 -3.523 27.798 1.00 90.31 169 ALA A C 1
ATOM 1364 O O . ALA A 1 169 ? 1.599 -3.232 28.526 1.00 90.31 169 ALA A O 1
ATOM 1365 N N . LEU A 1 170 ? 2.399 -4.305 26.720 1.00 92.94 170 LEU A N 1
ATOM 1366 C CA . LEU A 1 170 ? 1.122 -4.885 26.301 1.00 92.94 170 LEU A CA 1
ATOM 1367 C C . LEU A 1 170 ? 0.521 -5.810 27.364 1.00 92.94 170 LEU A C 1
ATOM 1369 O O . LEU A 1 170 ? -0.682 -5.739 27.587 1.00 92.94 170 LEU A O 1
ATOM 1373 N N . GLN A 1 171 ? 1.330 -6.644 28.029 1.00 91.88 171 GLN A N 1
ATOM 1374 C CA . GLN A 1 171 ? 0.860 -7.516 29.110 1.00 91.88 171 GLN A CA 1
ATOM 1375 C C . GLN A 1 171 ? 0.357 -6.708 30.314 1.00 91.88 171 GLN A C 1
ATOM 1377 O O . GLN A 1 171 ? -0.806 -6.849 30.680 1.00 91.88 171 GLN A O 1
ATOM 1382 N N . ALA A 1 172 ? 1.183 -5.821 30.877 1.00 88.56 172 ALA A N 1
ATOM 1383 C CA . ALA A 1 172 ? 0.817 -4.995 32.032 1.00 88.56 172 ALA A CA 1
ATOM 1384 C C . ALA A 1 172 ? -0.440 -4.147 31.763 1.00 88.56 172 ALA A C 1
ATOM 1386 O O . ALA A 1 172 ? -1.344 -4.080 32.594 1.00 88.56 172 ALA A O 1
ATOM 1387 N N . TRP A 1 173 ? -0.534 -3.568 30.564 1.00 91.38 173 TRP A N 1
ATOM 1388 C CA . TRP A 1 173 ? -1.708 -2.828 30.110 1.00 91.38 173 TRP A CA 1
ATOM 1389 C C . TRP A 1 173 ? -2.951 -3.712 29.945 1.00 91.38 173 TRP A C 1
ATOM 1391 O O . TRP A 1 173 ? -4.022 -3.351 30.433 1.00 91.38 173 TRP A O 1
ATOM 1401 N N . SER A 1 174 ? -2.838 -4.877 29.293 1.00 92.81 174 SER A N 1
ATOM 1402 C CA . SER A 1 174 ? -3.989 -5.768 29.086 1.00 92.81 174 SER A CA 1
ATOM 1403 C C . SER A 1 174 ? -4.505 -6.373 30.389 1.00 92.81 174 SER A C 1
ATOM 1405 O O . SER A 1 174 ? -5.714 -6.541 30.538 1.00 92.81 174 SER A O 1
ATOM 1407 N N . ASP A 1 175 ? -3.608 -6.653 31.339 1.00 89.94 175 ASP A N 1
ATOM 1408 C CA . ASP A 1 175 ? -3.944 -7.192 32.660 1.00 89.94 175 ASP A CA 1
ATOM 1409 C C . ASP A 1 175 ? -4.725 -6.158 33.504 1.00 89.94 175 ASP A C 1
ATOM 1411 O O . ASP A 1 175 ? -5.559 -6.529 34.331 1.00 89.94 175 ASP A O 1
ATOM 1415 N N . GLY A 1 176 ? -4.527 -4.858 33.244 1.00 87.00 176 GLY A N 1
ATOM 1416 C CA . GLY A 1 176 ? -5.294 -3.757 33.837 1.00 87.00 176 GLY A CA 1
ATOM 1417 C C . GLY A 1 176 ? -6.691 -3.525 33.237 1.00 87.00 176 GLY A C 1
ATOM 1418 O O . GLY A 1 176 ? -7.435 -2.690 33.752 1.00 87.00 176 GLY A O 1
ATOM 1419 N N . ILE A 1 177 ? -7.081 -4.231 32.166 1.00 86.62 177 ILE A N 1
ATOM 1420 C CA . ILE A 1 177 ? -8.365 -4.022 31.475 1.00 86.62 177 ILE A CA 1
ATOM 1421 C C . ILE A 1 177 ? -9.369 -5.144 31.812 1.00 86.62 177 ILE A C 1
ATOM 1423 O O . ILE A 1 177 ? -9.208 -6.281 31.359 1.00 86.62 177 ILE A O 1
ATOM 1427 N N . PRO A 1 178 ? -10.486 -4.843 32.509 1.00 90.00 178 PRO A N 1
ATOM 1428 C CA . PRO A 1 178 ? -11.549 -5.818 32.750 1.00 90.00 178 PRO A CA 1
ATOM 1429 C C . PRO A 1 178 ? -12.146 -6.371 31.448 1.00 90.00 178 PRO A C 1
ATOM 1431 O O . PRO A 1 178 ? -12.419 -5.620 30.505 1.00 90.00 178 PRO A O 1
ATOM 1434 N N . ASP A 1 179 ? -12.382 -7.686 31.412 1.00 91.88 179 ASP A N 1
ATOM 1435 C CA . ASP A 1 179 ? -12.897 -8.425 30.250 1.00 91.88 179 ASP A CA 1
ATOM 1436 C C . ASP A 1 179 ? -12.104 -8.168 28.942 1.00 91.88 179 ASP A C 1
ATOM 1438 O O . ASP A 1 179 ? -12.684 -8.157 27.849 1.00 91.88 179 ASP A O 1
ATOM 1442 N N . PHE A 1 180 ? -10.775 -7.970 29.022 1.00 93.69 180 PHE A N 1
ATOM 1443 C CA . PHE A 1 180 ? -9.931 -7.642 27.861 1.00 93.69 180 PHE A CA 1
ATOM 1444 C C . PHE A 1 180 ? -10.108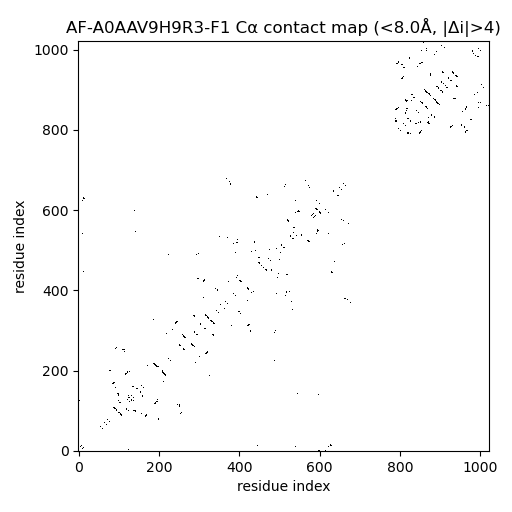 -8.607 26.679 1.00 93.69 180 PHE A C 1
ATOM 1446 O O . PHE A 1 180 ? -10.236 -8.149 25.545 1.00 93.69 180 PHE A O 1
ATOM 1453 N N . GLU A 1 181 ? -10.216 -9.920 26.917 1.00 95.25 181 GLU A N 1
ATOM 1454 C CA . GLU A 1 181 ? -10.491 -10.900 25.855 1.00 95.25 181 GLU A CA 1
ATOM 1455 C C . GLU A 1 181 ? -11.786 -10.583 25.092 1.00 95.25 181 GLU A C 1
ATOM 1457 O O . GLU A 1 181 ? -11.791 -10.550 23.857 1.00 95.25 181 GLU A O 1
ATOM 1462 N N . ARG A 1 182 ? -12.885 -10.303 25.809 1.00 94.00 182 ARG A N 1
ATOM 1463 C CA . ARG A 1 182 ? -14.170 -9.953 25.189 1.00 94.00 182 ARG A CA 1
ATOM 1464 C C . ARG A 1 182 ? -14.055 -8.631 24.435 1.00 94.00 182 ARG A C 1
ATOM 1466 O O . ARG A 1 182 ? -14.581 -8.535 23.330 1.00 94.00 182 ARG A O 1
ATOM 1473 N N . ARG A 1 183 ? -13.359 -7.634 24.997 1.00 92.44 183 ARG A N 1
ATOM 1474 C CA . ARG A 1 183 ? -13.119 -6.335 24.341 1.00 92.44 183 ARG A CA 1
ATOM 1475 C C . ARG A 1 183 ? -12.319 -6.501 23.048 1.00 92.44 183 ARG A C 1
ATOM 1477 O O . ARG A 1 183 ? -12.788 -6.059 22.003 1.00 92.44 183 ARG A O 1
ATOM 1484 N N . TYR A 1 184 ? -11.192 -7.206 23.084 1.00 94.62 184 TYR A N 1
ATOM 1485 C CA . TYR A 1 184 ? -10.350 -7.489 21.918 1.00 94.62 184 TYR A CA 1
ATOM 1486 C C . TYR A 1 184 ? -11.132 -8.246 20.831 1.00 94.62 184 TYR A C 1
ATOM 1488 O O . TYR A 1 184 ? -11.179 -7.816 19.681 1.00 94.62 184 TYR A O 1
ATOM 1496 N N . MET A 1 185 ? -11.856 -9.307 21.203 1.00 93.88 185 MET A N 1
ATOM 1497 C CA . MET A 1 185 ? -12.714 -10.071 20.281 1.00 93.88 185 MET A CA 1
ATOM 1498 C C . MET A 1 185 ? -13.958 -9.293 19.804 1.00 93.88 185 MET A C 1
ATOM 1500 O O . MET A 1 185 ? -14.617 -9.681 18.835 1.00 93.88 185 MET A O 1
ATOM 1504 N N . SER A 1 186 ? -14.290 -8.169 20.449 1.00 90.31 186 SER A N 1
ATOM 1505 C CA . SER A 1 186 ? -15.354 -7.251 20.025 1.00 90.31 186 SER A CA 1
ATOM 1506 C C . SER A 1 186 ? -14.902 -6.188 19.018 1.00 90.31 186 SER A C 1
ATOM 1508 O O . SER A 1 186 ? -15.741 -5.433 18.527 1.00 90.31 186 SER A O 1
ATOM 1510 N N . LEU A 1 187 ? -13.620 -6.145 18.646 1.00 89.88 187 LEU A N 1
ATOM 1511 C CA . LEU A 1 187 ? -13.131 -5.159 17.689 1.00 89.88 187 LEU A CA 1
ATOM 1512 C C . LEU A 1 187 ? -13.540 -5.469 16.232 1.00 89.88 187 LEU A C 1
ATOM 1514 O O . LEU A 1 187 ? -13.845 -6.619 15.877 1.00 89.88 187 LEU A O 1
ATOM 1518 N N . PRO A 1 188 ? -13.598 -4.431 15.378 1.00 89.56 188 PRO A N 1
ATOM 1519 C CA . PRO A 1 188 ? -13.542 -4.568 13.926 1.00 89.56 188 PRO A CA 1
ATOM 1520 C C . PRO A 1 188 ? -12.274 -5.275 13.428 1.00 89.56 188 PRO A C 1
ATOM 1522 O O . PRO A 1 188 ? -11.249 -5.310 14.110 1.00 89.56 188 PRO A O 1
ATOM 1525 N N . PHE A 1 189 ? -12.354 -5.825 12.220 1.00 91.88 189 PHE A N 1
ATOM 1526 C CA . PHE A 1 189 ? -11.211 -6.365 11.491 1.00 91.88 189 PHE A CA 1
ATOM 1527 C C . PHE A 1 189 ? -10.321 -5.231 10.976 1.00 91.88 189 PHE A C 1
ATOM 1529 O O . PHE A 1 189 ? -10.815 -4.326 10.308 1.00 91.88 189 PHE A O 1
ATOM 1536 N N . GLY A 1 190 ? -9.017 -5.301 11.252 1.00 91.38 190 GLY A N 1
ATOM 1537 C CA . GLY A 1 190 ? -8.071 -4.230 10.923 1.00 91.38 190 GLY A CA 1
ATOM 1538 C C . GLY A 1 190 ? -7.937 -3.131 11.983 1.00 91.38 190 GLY A C 1
ATOM 1539 O O . GLY A 1 190 ? -7.221 -2.159 11.748 1.00 91.38 190 GLY A O 1
ATOM 1540 N N . SER A 1 191 ? -8.594 -3.274 13.144 1.00 91.62 191 SER A N 1
ATOM 1541 C CA . SER A 1 191 ? -8.398 -2.390 14.305 1.00 91.62 191 SER A CA 1
ATOM 1542 C C . SER A 1 191 ? -6.938 -2.325 14.752 1.00 91.62 191 SER A C 1
ATOM 1544 O O . SER A 1 191 ? -6.128 -3.188 14.428 1.00 91.62 191 SER A O 1
ATOM 1546 N N . ARG A 1 192 ? -6.588 -1.298 15.525 1.00 92.38 192 ARG A N 1
ATOM 1547 C CA . ARG A 1 192 ? -5.193 -0.974 15.847 1.00 92.38 192 ARG A CA 1
ATOM 1548 C C . ARG A 1 192 ? -4.997 -0.907 17.357 1.00 92.38 192 ARG A C 1
ATOM 1550 O O . ARG A 1 192 ? -5.900 -0.493 18.083 1.00 92.38 192 ARG A O 1
ATOM 1557 N N . ILE A 1 193 ? -3.811 -1.271 17.825 1.00 94.38 193 ILE A N 1
ATOM 1558 C CA . ILE A 1 193 ? -3.333 -0.896 19.159 1.00 94.38 193 ILE A CA 1
ATOM 1559 C C . ILE A 1 193 ? -2.336 0.235 18.954 1.00 94.38 193 ILE A C 1
ATOM 1561 O O . ILE A 1 193 ? -1.367 0.064 18.219 1.00 94.38 193 ILE A O 1
ATOM 1565 N N . LEU A 1 194 ? -2.590 1.393 19.552 1.00 91.88 194 LEU A N 1
ATOM 1566 C CA . LEU A 1 194 ? -1.735 2.568 19.418 1.00 91.88 194 LEU A CA 1
ATOM 1567 C C . LEU A 1 194 ? -0.963 2.756 20.717 1.00 91.88 194 LEU A C 1
ATOM 1569 O O . LEU A 1 194 ? -1.569 2.989 21.759 1.00 91.88 194 LEU A O 1
ATOM 1573 N N . VAL A 1 195 ? 0.359 2.656 20.653 1.00 89.69 195 VAL A N 1
ATOM 1574 C CA . VAL A 1 195 ? 1.251 3.113 21.714 1.00 89.69 195 VAL A CA 1
ATOM 1575 C C . VAL A 1 195 ? 1.582 4.567 21.396 1.00 89.69 195 VAL A C 1
ATOM 1577 O O . VAL A 1 195 ? 2.244 4.846 20.403 1.00 89.69 195 VAL A O 1
ATOM 1580 N N . THR A 1 196 ? 1.072 5.499 22.193 1.00 85.19 196 THR A N 1
ATOM 1581 C CA . THR A 1 196 ? 1.207 6.952 21.965 1.00 85.19 196 THR A CA 1
ATOM 1582 C C . THR A 1 196 ? 2.331 7.585 22.780 1.00 85.19 196 THR A C 1
ATOM 1584 O O . THR A 1 196 ? 2.628 8.763 22.612 1.00 85.19 196 THR A O 1
ATOM 1587 N N . LYS A 1 197 ? 2.950 6.812 23.679 1.00 83.31 197 LYS A N 1
ATOM 1588 C CA . LYS A 1 197 ? 4.138 7.183 24.454 1.00 83.31 197 LYS A CA 1
ATOM 1589 C C . LYS A 1 197 ? 4.855 5.911 24.886 1.00 83.31 197 LYS A C 1
ATOM 1591 O O . LYS A 1 197 ? 4.196 4.983 25.344 1.00 83.31 197 LYS A O 1
ATOM 1596 N N . VAL A 1 198 ? 6.182 5.869 24.778 1.00 83.50 198 VAL A N 1
ATOM 1597 C CA . VAL A 1 198 ? 7.015 4.753 25.266 1.00 83.50 198 VAL A CA 1
ATOM 1598 C C . VAL A 1 198 ? 7.869 5.245 26.432 1.00 83.50 198 VAL A C 1
ATOM 1600 O O . VAL A 1 198 ? 8.467 6.317 26.348 1.00 83.50 198 VAL A O 1
ATOM 1603 N N . SER A 1 199 ? 7.914 4.483 27.526 1.00 81.81 199 SER A N 1
ATOM 1604 C CA . SER A 1 199 ? 8.633 4.829 28.759 1.00 81.81 199 SER A CA 1
ATOM 1605 C C . SER A 1 199 ? 9.548 3.695 29.224 1.00 81.81 199 SER A C 1
ATOM 1607 O O . SER A 1 199 ? 9.376 2.549 28.828 1.00 81.81 199 SER A O 1
ATOM 1609 N N . ALA A 1 200 ? 10.521 3.993 30.088 1.00 76.56 200 ALA A N 1
ATOM 1610 C CA . ALA A 1 200 ? 11.327 2.965 30.749 1.00 76.56 200 ALA A CA 1
ATOM 1611 C C . ALA A 1 200 ? 10.511 2.157 31.781 1.00 76.56 200 ALA A C 1
ATOM 1613 O O . ALA A 1 200 ? 10.756 0.960 31.949 1.00 76.56 200 ALA A O 1
ATOM 1614 N N . SER A 1 201 ? 9.530 2.803 32.429 1.00 69.88 201 SER A N 1
ATOM 1615 C CA . SER A 1 201 ? 8.652 2.196 33.436 1.00 69.88 201 SER A CA 1
ATOM 1616 C C . SER A 1 201 ? 7.489 1.422 32.807 1.00 69.88 201 SER A C 1
ATOM 1618 O O . SER A 1 201 ? 6.924 1.814 31.781 1.00 69.88 201 SER A O 1
ATOM 1620 N N . LEU A 1 202 ? 7.118 0.328 33.475 1.00 69.06 202 LEU A N 1
ATOM 1621 C CA . LEU A 1 202 ? 5.982 -0.543 33.153 1.00 69.06 202 LEU A CA 1
ATOM 1622 C C . LEU A 1 202 ? 4.917 -0.562 34.266 1.00 69.06 202 LEU A C 1
ATOM 1624 O O . LEU A 1 202 ? 3.939 -1.302 34.163 1.00 69.06 202 LEU A O 1
ATOM 1628 N N . ALA A 1 203 ? 5.130 0.194 35.347 1.00 57.25 203 ALA A N 1
ATOM 1629 C CA . ALA A 1 203 ? 4.170 0.327 36.435 1.00 57.25 203 ALA A CA 1
ATOM 1630 C C . ALA A 1 203 ? 3.003 1.242 36.032 1.00 57.25 203 ALA A C 1
ATOM 1632 O O . ALA A 1 203 ? 3.173 2.111 35.184 1.00 57.25 203 ALA A O 1
ATOM 1633 N N . VAL A 1 204 ? 1.850 1.045 36.675 1.00 51.66 204 VAL A N 1
ATOM 1634 C CA . VAL A 1 204 ? 0.676 1.922 36.568 1.00 51.66 204 VAL A CA 1
ATOM 1635 C C . VAL A 1 204 ? 0.642 2.805 37.816 1.00 51.66 204 VAL A C 1
ATOM 1637 O O . VAL A 1 204 ? 0.446 2.283 38.916 1.00 51.66 204 VAL A O 1
ATOM 1640 N N . ALA A 1 205 ? 0.875 4.106 37.671 1.00 42.00 205 ALA A N 1
ATOM 1641 C CA . ALA A 1 205 ? 0.965 5.070 38.764 1.00 42.00 205 ALA A CA 1
ATOM 1642 C C . ALA A 1 205 ? 0.327 6.426 38.400 1.00 42.00 205 ALA A C 1
ATOM 1644 O O . ALA A 1 205 ? 0.032 6.751 37.254 1.00 42.00 205 ALA A O 1
ATOM 1645 N N . GLU A 1 206 ? 0.035 7.224 39.425 1.00 42.38 206 GLU A N 1
ATOM 1646 C CA . GLU A 1 206 ? -0.962 8.300 39.321 1.00 42.38 206 GLU A CA 1
ATOM 1647 C C . GLU A 1 206 ? -0.421 9.627 38.747 1.00 42.38 206 GLU A C 1
ATOM 1649 O O . GLU A 1 206 ? -1.196 10.561 38.548 1.00 42.38 206 GLU A O 1
ATOM 1654 N N . THR A 1 207 ? 0.889 9.743 38.482 1.00 42.22 207 THR A N 1
ATOM 1655 C CA . THR A 1 207 ? 1.542 11.020 38.125 1.00 42.22 207 THR A CA 1
ATOM 1656 C C . THR A 1 207 ? 2.651 10.871 37.068 1.00 42.22 207 THR A C 1
ATOM 1658 O O . THR A 1 207 ? 3.833 10.775 37.390 1.00 42.22 207 THR A O 1
ATOM 1661 N N . GLU A 1 208 ? 2.243 10.889 35.797 1.00 45.88 208 GLU A N 1
ATOM 1662 C CA . GLU A 1 208 ? 3.030 11.228 34.595 1.00 45.88 208 GLU A CA 1
ATOM 1663 C C . GLU A 1 208 ? 4.474 10.685 34.448 1.00 45.88 208 GLU A C 1
ATOM 1665 O O . GLU A 1 208 ? 5.447 11.385 34.713 1.00 45.88 208 GLU A O 1
ATOM 1670 N N . THR A 1 209 ? 4.642 9.502 33.836 1.00 50.38 209 THR A N 1
ATOM 1671 C CA . THR A 1 209 ? 5.584 9.245 32.704 1.00 50.38 209 THR A CA 1
ATOM 1672 C C . THR A 1 209 ? 5.487 7.791 32.215 1.00 50.38 209 THR A C 1
ATOM 1674 O O . THR A 1 209 ? 6.479 7.078 32.109 1.00 50.38 209 THR A O 1
ATOM 1677 N N . GLU A 1 210 ? 4.284 7.321 31.894 1.00 69.94 210 GLU A N 1
ATOM 1678 C CA . GLU A 1 210 ? 4.041 5.903 31.578 1.00 69.94 210 GLU A CA 1
ATOM 1679 C C . GLU A 1 210 ? 3.932 5.599 30.083 1.00 69.94 210 GLU A C 1
ATOM 1681 O O . GLU A 1 210 ? 3.772 6.497 29.252 1.00 69.94 210 GLU A O 1
ATOM 1686 N N . THR A 1 211 ? 4.059 4.310 29.751 1.00 74.12 211 THR A N 1
ATOM 1687 C CA . THR A 1 211 ? 3.823 3.803 28.396 1.00 74.12 211 THR A CA 1
ATOM 1688 C C . THR A 1 211 ? 2.319 3.812 28.129 1.00 74.12 211 THR A C 1
ATOM 1690 O O . THR A 1 211 ? 1.568 3.033 28.711 1.00 74.12 211 THR A O 1
ATOM 1693 N N . GLU A 1 212 ? 1.873 4.720 27.268 1.00 82.88 212 GLU A N 1
ATOM 1694 C CA . GLU A 1 212 ? 0.457 4.986 27.015 1.00 82.88 212 GLU A CA 1
ATOM 1695 C C . GLU A 1 212 ? -0.023 4.123 25.839 1.00 82.88 212 GLU A C 1
ATOM 1697 O O . GLU A 1 212 ? 0.507 4.241 24.733 1.00 82.88 212 GLU A O 1
ATOM 1702 N N . ILE A 1 213 ? -1.002 3.241 26.075 1.00 88.75 213 ILE A N 1
ATOM 1703 C CA . ILE A 1 213 ? -1.503 2.282 25.077 1.00 88.75 213 ILE A CA 1
ATOM 1704 C C . ILE A 1 213 ? -3.031 2.374 24.959 1.00 88.75 213 ILE A C 1
ATOM 1706 O O . ILE A 1 213 ? -3.755 2.327 25.954 1.00 88.75 213 ILE A O 1
ATOM 1710 N N . HIS A 1 214 ? -3.528 2.442 23.723 1.00 86.00 214 HIS A N 1
ATOM 1711 C CA . HIS A 1 214 ? -4.943 2.609 23.385 1.00 86.00 214 HIS A CA 1
ATOM 1712 C C . HIS A 1 214 ? -5.437 1.531 22.412 1.00 86.00 214 HIS A C 1
ATOM 1714 O O . HIS A 1 214 ? -4.752 1.184 21.449 1.00 86.00 214 HIS A O 1
ATOM 1720 N N . LEU A 1 215 ? -6.662 1.030 22.616 1.00 86.81 215 LEU A N 1
ATOM 1721 C CA . LEU A 1 215 ? -7.387 0.241 21.609 1.00 86.81 215 LEU A CA 1
ATOM 1722 C C . LEU A 1 215 ? -8.121 1.201 20.666 1.00 86.81 215 LEU A C 1
ATOM 1724 O O . LEU A 1 215 ? -8.998 1.936 21.115 1.00 86.81 215 LEU A O 1
ATOM 1728 N N . TYR A 1 216 ? -7.824 1.150 19.367 1.00 86.19 216 TYR A N 1
ATOM 1729 C CA . TYR A 1 216 ? -8.487 1.959 18.344 1.00 86.19 216 TYR A CA 1
ATOM 1730 C C . TYR A 1 216 ? -9.336 1.077 17.406 1.00 86.19 216 TYR A C 1
ATOM 1732 O O . TYR A 1 216 ? -8.778 0.347 16.577 1.00 86.19 216 TYR A O 1
ATOM 1740 N N . PRO A 1 217 ? -10.681 1.109 17.518 1.00 84.50 217 PRO A N 1
ATOM 1741 C CA . PRO A 1 217 ? -11.576 0.405 16.604 1.00 84.50 217 PRO A CA 1
ATOM 1742 C C . PRO A 1 217 ? -11.542 1.018 15.195 1.00 84.50 217 PRO A C 1
ATOM 1744 O O . PRO A 1 217 ? -12.008 2.138 14.999 1.00 84.50 217 PRO A O 1
ATOM 1747 N N . ASP A 1 218 ? -11.034 0.280 14.207 1.00 79.25 218 ASP A N 1
ATOM 1748 C CA . ASP A 1 218 ? -10.944 0.750 12.819 1.00 79.25 218 ASP A CA 1
ATOM 1749 C C . ASP A 1 218 ? -12.104 0.202 11.978 1.00 79.25 218 ASP A C 1
ATOM 1751 O O . ASP A 1 218 ? -12.164 -0.984 11.652 1.00 79.25 218 ASP A O 1
ATOM 1755 N N . TYR A 1 219 ? -13.047 1.075 11.628 1.00 81.00 219 TYR A N 1
ATOM 1756 C CA . TYR A 1 219 ? -14.180 0.719 10.774 1.00 81.00 219 TYR A CA 1
ATOM 1757 C C . TYR A 1 219 ? -13.927 1.005 9.286 1.00 81.00 219 TYR A C 1
ATOM 1759 O O . TYR A 1 219 ? -14.695 0.505 8.463 1.00 81.00 219 TYR A O 1
ATOM 1767 N N . GLU A 1 220 ? -12.885 1.764 8.913 1.00 78.25 220 GLU A N 1
ATOM 1768 C CA . GLU A 1 220 ? -12.642 2.148 7.511 1.00 78.25 220 GLU A CA 1
ATOM 1769 C C . GLU A 1 220 ? -12.383 0.907 6.650 1.00 78.25 220 GLU A C 1
ATOM 1771 O O . GLU A 1 220 ? -12.929 0.780 5.551 1.00 78.25 220 GLU A O 1
ATOM 1776 N N . VAL A 1 221 ? -11.625 -0.057 7.187 1.00 82.62 221 VAL A N 1
ATOM 1777 C CA . VAL A 1 221 ? -11.322 -1.324 6.508 1.00 82.62 221 VAL A CA 1
ATOM 1778 C C . VAL A 1 221 ? -12.611 -2.098 6.201 1.00 82.62 221 VAL A C 1
ATOM 1780 O O . VAL A 1 221 ? -12.820 -2.489 5.055 1.00 82.62 221 VAL A O 1
ATOM 1783 N N . GLU A 1 222 ? -13.514 -2.276 7.174 1.00 86.25 222 GLU A N 1
ATOM 1784 C CA . GLU A 1 222 ? -14.803 -2.965 6.960 1.00 86.25 222 GLU A CA 1
ATOM 1785 C C . GLU A 1 222 ? -15.756 -2.186 6.038 1.00 86.25 222 GLU A C 1
ATOM 1787 O O . GLU A 1 222 ? -16.506 -2.798 5.277 1.00 86.25 222 GLU A O 1
ATOM 1792 N N . GLN A 1 223 ? -15.733 -0.850 6.075 1.00 81.81 223 GLN A N 1
ATOM 1793 C CA . GLN A 1 223 ? -16.553 -0.003 5.202 1.00 81.81 223 GLN A CA 1
ATOM 1794 C C . GLN A 1 223 ? -16.095 -0.042 3.734 1.00 81.81 223 GLN A C 1
ATOM 1796 O O . GLN A 1 223 ? -16.935 0.050 2.834 1.00 81.81 223 GLN A O 1
ATOM 1801 N N . ALA A 1 224 ? -14.790 -0.194 3.486 1.00 81.50 224 ALA A N 1
ATOM 1802 C CA . ALA A 1 224 ? -14.206 -0.260 2.148 1.00 81.50 224 ALA A CA 1
ATOM 1803 C C . ALA A 1 224 ? -14.345 -1.637 1.464 1.00 81.50 224 ALA A C 1
ATOM 1805 O O . ALA A 1 224 ? -14.147 -1.727 0.248 1.00 81.50 224 ALA A O 1
ATOM 1806 N N . MET A 1 225 ? -14.710 -2.693 2.205 1.00 89.44 225 MET A N 1
ATOM 1807 C CA . MET A 1 225 ? -14.861 -4.042 1.650 1.00 89.44 225 MET A CA 1
ATOM 1808 C C . MET A 1 225 ? -15.988 -4.125 0.608 1.00 89.44 225 MET A C 1
ATOM 1810 O O . MET A 1 225 ? -17.124 -3.700 0.832 1.00 89.44 225 MET A O 1
ATOM 1814 N N . MET A 1 226 ? -15.697 -4.775 -0.516 1.00 91.50 226 MET A N 1
ATOM 1815 C CA . MET A 1 226 ? -16.683 -5.144 -1.533 1.00 91.50 226 MET A CA 1
ATOM 1816 C C . MET A 1 226 ? -17.371 -6.467 -1.174 1.00 91.50 226 MET A C 1
ATOM 1818 O O . MET A 1 226 ? -16.732 -7.365 -0.631 1.00 91.50 226 MET A O 1
ATOM 1822 N N . SER A 1 227 ? -18.657 -6.628 -1.502 1.00 93.31 227 SER A N 1
ATOM 1823 C CA . SER A 1 227 ? -19.328 -7.934 -1.390 1.00 93.31 227 SER A CA 1
ATOM 1824 C C . SER A 1 227 ? -18.977 -8.842 -2.575 1.00 93.31 227 SER A C 1
ATOM 1826 O O . SER A 1 227 ? -18.566 -8.359 -3.636 1.00 93.31 227 SER A O 1
ATOM 1828 N N . VAL A 1 228 ? -19.156 -10.157 -2.415 1.00 94.69 228 VAL A N 1
ATOM 1829 C CA . VAL A 1 228 ? -18.872 -11.147 -3.473 1.00 94.69 228 VAL A CA 1
ATOM 1830 C C . VAL A 1 228 ? -19.710 -10.862 -4.721 1.00 94.69 228 VAL A C 1
ATOM 1832 O O . VAL A 1 228 ? -19.182 -10.852 -5.827 1.00 94.69 228 VAL A O 1
ATOM 1835 N N . GLU A 1 229 ? -20.986 -10.529 -4.539 1.00 93.38 229 GLU A N 1
ATOM 1836 C CA . GLU A 1 229 ? -21.946 -10.241 -5.609 1.00 93.38 229 GLU A CA 1
ATOM 1837 C C . GLU A 1 229 ? -21.552 -8.975 -6.388 1.00 93.38 229 GLU A C 1
ATOM 1839 O O . GLU A 1 229 ? -21.670 -8.921 -7.613 1.00 93.38 229 GLU A O 1
ATOM 1844 N N . ALA A 1 230 ? -21.027 -7.960 -5.692 1.00 93.12 230 ALA A N 1
ATOM 1845 C CA . ALA A 1 230 ? -20.535 -6.742 -6.325 1.00 93.12 230 ALA A CA 1
ATOM 1846 C C . ALA A 1 230 ? -19.265 -7.003 -7.154 1.00 93.12 230 ALA A C 1
ATOM 1848 O O . ALA A 1 230 ? -19.152 -6.500 -8.273 1.00 93.12 230 ALA A O 1
ATOM 1849 N N . LEU A 1 231 ? -18.329 -7.816 -6.648 1.00 95.12 231 LEU A N 1
ATOM 1850 C CA . LEU A 1 231 ? -17.143 -8.228 -7.409 1.00 95.12 231 LEU A CA 1
ATOM 1851 C C . LEU A 1 231 ? -17.527 -9.099 -8.619 1.00 95.12 231 LEU A C 1
ATOM 1853 O O . LEU A 1 231 ? -17.045 -8.850 -9.723 1.00 95.12 231 LEU A O 1
ATOM 1857 N N . GLN A 1 232 ? -18.449 -10.053 -8.453 1.00 94.94 232 GLN A N 1
ATOM 1858 C CA . GLN A 1 232 ? -19.008 -10.873 -9.536 1.00 94.94 232 GLN A CA 1
ATOM 1859 C C . GLN A 1 232 ? -19.639 -10.012 -10.640 1.00 94.94 232 GLN A C 1
ATOM 1861 O O . GLN A 1 232 ? -19.291 -10.167 -11.813 1.00 94.94 232 GLN A O 1
ATOM 1866 N N . GLY A 1 233 ? -20.500 -9.056 -10.275 1.00 93.62 233 GLY A N 1
ATOM 1867 C CA . GLY A 1 233 ? -21.141 -8.140 -11.222 1.00 93.62 233 GLY A CA 1
ATOM 1868 C C . GLY A 1 233 ? -20.160 -7.216 -11.957 1.00 93.62 233 GLY A C 1
ATOM 1869 O O . GLY A 1 233 ? -20.368 -6.911 -13.134 1.00 93.62 233 GLY A O 1
ATOM 1870 N N . MET A 1 234 ? -19.071 -6.801 -11.298 1.00 94.06 234 MET A N 1
ATOM 1871 C CA . MET A 1 234 ? -18.022 -5.977 -11.912 1.00 94.06 234 MET A CA 1
ATOM 1872 C C . MET A 1 234 ? -17.082 -6.766 -12.826 1.00 94.06 234 MET A C 1
ATOM 1874 O O . MET A 1 234 ? -16.732 -6.270 -13.897 1.00 94.06 234 MET A O 1
ATOM 1878 N N . TRP A 1 235 ? -16.634 -7.953 -12.407 1.00 94.31 235 TRP A N 1
ATOM 1879 C CA . TRP A 1 235 ? -15.615 -8.726 -13.126 1.00 94.31 235 TRP A CA 1
ATOM 1880 C C . TRP A 1 235 ? -16.193 -9.639 -14.207 1.00 94.31 235 TRP A C 1
ATOM 1882 O O . TRP A 1 235 ? -15.481 -9.958 -15.154 1.00 94.31 235 TRP A O 1
ATOM 1892 N N . LYS A 1 236 ? -17.464 -10.050 -14.084 1.00 93.19 236 LYS A N 1
ATOM 1893 C CA . LYS A 1 236 ? -18.188 -10.887 -15.062 1.00 93.19 236 LYS A CA 1
ATOM 1894 C C . LYS A 1 236 ? -17.470 -12.201 -15.419 1.00 93.19 236 LYS A C 1
ATOM 1896 O O . LYS A 1 236 ? -17.604 -12.708 -16.531 1.00 93.19 236 LYS A O 1
ATOM 1901 N N . LEU A 1 237 ? -16.707 -12.751 -14.471 1.00 93.38 237 LEU A N 1
ATOM 1902 C CA . LEU A 1 237 ? -16.048 -14.051 -14.616 1.00 93.38 237 LEU A CA 1
ATOM 1903 C C . LEU A 1 237 ? -17.081 -15.193 -14.579 1.00 93.38 237 LEU A C 1
ATOM 1905 O O . LEU A 1 237 ? -18.101 -15.048 -13.899 1.00 93.38 237 LEU A O 1
ATOM 1909 N N . PRO A 1 238 ? -16.818 -16.340 -15.238 1.00 93.81 238 PRO A N 1
ATOM 1910 C CA . PRO A 1 238 ? -17.667 -17.525 -15.134 1.00 93.81 238 PRO A CA 1
ATOM 1911 C C . PRO A 1 238 ? -17.865 -17.967 -13.680 1.00 93.81 238 PRO A C 1
ATOM 1913 O O . PRO A 1 238 ? -16.927 -17.924 -12.886 1.00 93.81 238 PRO A O 1
ATOM 1916 N N . GLU A 1 239 ? -19.060 -18.456 -13.345 1.00 90.12 239 GLU A N 1
ATOM 1917 C CA . GLU A 1 239 ? -19.398 -18.924 -11.991 1.00 90.12 239 GLU A CA 1
ATOM 1918 C C . GLU A 1 239 ? -18.418 -20.000 -11.491 1.00 90.12 239 GLU A C 1
ATOM 1920 O O . GLU A 1 239 ? -17.893 -19.895 -10.388 1.00 90.12 239 GLU A O 1
ATOM 1925 N N . ALA A 1 240 ? -18.048 -20.949 -12.359 1.00 90.81 240 ALA A N 1
ATOM 1926 C CA . ALA A 1 240 ? -17.071 -22.004 -12.072 1.00 90.81 240 ALA A CA 1
ATOM 1927 C C . ALA A 1 240 ? -15.625 -21.513 -11.821 1.00 90.81 240 ALA A C 1
ATOM 1929 O O . ALA A 1 240 ? -14.771 -22.310 -11.434 1.00 90.81 240 ALA A O 1
ATOM 1930 N N . SER A 1 241 ? -15.320 -20.229 -12.050 1.00 92.62 241 SER A N 1
ATOM 1931 C CA . SER A 1 241 ? -14.034 -19.636 -11.658 1.00 92.62 241 SER A CA 1
ATOM 1932 C C . SER A 1 241 ? -14.010 -19.182 -10.197 1.00 92.62 241 SER A C 1
ATOM 1934 O O . SER A 1 241 ? -12.922 -18.941 -9.679 1.00 92.62 241 SER A O 1
ATOM 1936 N N . TRP A 1 242 ? -15.160 -19.042 -9.531 1.00 94.88 242 TRP A N 1
ATOM 1937 C CA . TRP A 1 242 ? -15.227 -18.564 -8.150 1.00 94.88 242 TRP A CA 1
ATOM 1938 C C . TRP A 1 242 ? -15.022 -19.705 -7.146 1.00 94.88 242 TRP A C 1
ATOM 1940 O O . TRP A 1 242 ? -15.708 -20.724 -7.233 1.00 94.88 242 TRP A O 1
ATOM 1950 N N . PRO A 1 243 ? -14.106 -19.557 -6.172 1.00 95.75 243 PRO A N 1
ATOM 1951 C CA . PRO A 1 243 ? -13.961 -20.529 -5.098 1.00 95.75 243 PRO A CA 1
ATOM 1952 C C . PRO A 1 243 ? -15.108 -20.401 -4.077 1.00 95.75 243 PRO A C 1
ATOM 1954 O O . PRO A 1 243 ? -15.746 -19.344 -4.000 1.00 95.75 243 PRO A O 1
ATOM 1957 N N . PRO A 1 244 ? -15.346 -21.431 -3.244 1.00 95.88 244 PRO A N 1
ATOM 1958 C CA . PRO A 1 244 ? -16.306 -21.353 -2.149 1.00 95.88 244 PRO A CA 1
ATOM 1959 C C . PRO A 1 244 ? -16.009 -20.204 -1.174 1.00 95.88 244 PRO A C 1
ATOM 1961 O O . PRO A 1 244 ? -14.868 -19.760 -1.016 1.00 95.88 244 PRO A O 1
ATOM 1964 N N . VAL A 1 245 ? -17.054 -19.734 -0.495 1.00 95.88 245 VAL A N 1
ATOM 1965 C CA . VAL A 1 245 ? -16.972 -18.642 0.482 1.00 95.88 245 VAL A CA 1
ATOM 1966 C C . VAL A 1 245 ? -16.895 -19.209 1.899 1.00 95.88 245 VAL A C 1
ATOM 1968 O O . VAL A 1 245 ? -17.730 -20.033 2.260 1.00 95.88 245 VAL A O 1
ATOM 1971 N N . LEU A 1 246 ? -15.943 -18.721 2.698 1.00 95.38 246 LEU A N 1
ATOM 1972 C CA . LEU A 1 246 ? -15.859 -18.947 4.146 1.00 95.38 246 LEU A CA 1
ATOM 1973 C C . LEU A 1 246 ? -16.151 -17.647 4.901 1.00 95.38 246 LEU A C 1
ATOM 1975 O O . LEU A 1 246 ? -15.718 -16.570 4.486 1.00 95.38 246 LEU A O 1
ATOM 1979 N N . GLU A 1 247 ? -16.819 -17.731 6.045 1.00 94.94 247 GLU A N 1
ATOM 1980 C CA . GLU A 1 247 ? -16.815 -16.654 7.033 1.00 94.94 247 GLU A CA 1
ATOM 1981 C C . GLU A 1 247 ? -15.460 -16.602 7.755 1.00 94.94 247 GLU A C 1
ATOM 1983 O O . GLU A 1 247 ? -14.863 -17.623 8.093 1.00 94.94 247 GLU A O 1
ATOM 1988 N N . LEU A 1 248 ? -15.002 -15.397 8.103 1.00 95.44 248 LEU A N 1
ATOM 1989 C CA . LEU A 1 248 ? -13.790 -15.178 8.905 1.00 95.44 248 LEU A CA 1
ATOM 1990 C C . LEU A 1 248 ? -13.792 -15.993 10.218 1.00 95.44 248 LEU A C 1
ATOM 1992 O O . LEU A 1 248 ? -12.733 -16.381 10.710 1.00 95.44 248 LEU A O 1
ATOM 1996 N N . GLY A 1 249 ? -14.984 -16.269 10.763 1.00 94.00 249 GLY A N 1
ATOM 1997 C CA . GLY A 1 249 ? -15.209 -17.090 11.956 1.00 94.00 249 GLY A CA 1
ATOM 1998 C C . GLY A 1 249 ? -14.785 -18.561 11.831 1.00 94.00 249 GLY A C 1
ATOM 1999 O O . GLY A 1 249 ? -14.574 -19.227 12.846 1.00 94.00 249 GLY A O 1
ATOM 2000 N N . GLU A 1 250 ? -14.641 -19.071 10.609 1.00 94.44 250 GLU A N 1
ATOM 2001 C CA . GLU A 1 250 ? -14.264 -20.460 10.317 1.00 94.44 250 GLU A CA 1
ATOM 2002 C C . GLU A 1 250 ? -12.740 -20.658 10.283 1.00 94.44 250 GLU A C 1
ATOM 2004 O O . GLU A 1 250 ? -12.256 -21.781 10.402 1.00 94.44 250 GLU A O 1
ATOM 2009 N N . LEU A 1 251 ? -11.967 -19.570 10.190 1.00 96.19 251 LEU A N 1
ATOM 2010 C CA . LEU A 1 251 ? -10.506 -19.614 10.227 1.00 96.19 251 LEU A CA 1
ATOM 2011 C C . LEU A 1 251 ? -9.981 -19.703 11.670 1.00 96.19 251 LEU A C 1
ATOM 2013 O O . LEU A 1 251 ? -10.574 -19.164 12.611 1.00 96.19 251 LEU A O 1
ATOM 2017 N N . ARG A 1 252 ? -8.831 -20.359 11.848 1.00 96.56 252 ARG A N 1
ATOM 2018 C CA . ARG A 1 252 ? -8.134 -20.502 13.138 1.00 96.56 252 ARG A CA 1
ATOM 2019 C C . ARG A 1 252 ? -6.764 -19.839 13.053 1.00 96.56 252 ARG A C 1
ATOM 2021 O O . ARG A 1 252 ? -5.885 -20.349 12.366 1.00 96.56 252 ARG A O 1
ATOM 2028 N N . PHE A 1 253 ? -6.570 -18.683 13.686 1.00 96.44 253 PHE A N 1
ATOM 2029 C CA . PHE A 1 253 ? -5.312 -17.935 13.605 1.00 96.44 253 PHE A CA 1
ATOM 2030 C C . PHE A 1 253 ? -4.131 -18.739 14.172 1.00 96.44 253 PHE A C 1
ATOM 2032 O O . PHE A 1 253 ? -4.151 -19.138 15.335 1.00 96.44 253 PHE A O 1
ATOM 2039 N N . LYS A 1 254 ? -3.072 -18.922 13.367 1.00 94.62 254 LYS A N 1
ATOM 2040 C CA . LYS A 1 254 ? -1.827 -19.587 13.787 1.00 94.62 254 LYS A CA 1
ATOM 2041 C C . LYS A 1 254 ? -0.662 -18.607 13.934 1.00 94.62 254 LYS A C 1
ATOM 2043 O O . LYS A 1 254 ? 0.012 -18.652 14.964 1.00 94.62 254 LYS A O 1
ATOM 2048 N N . LYS A 1 255 ? -0.397 -17.740 12.940 1.00 92.88 255 LYS A N 1
ATOM 2049 C CA . LYS A 1 255 ? 0.716 -16.756 12.960 1.00 92.88 255 LYS A CA 1
ATOM 2050 C C . LYS A 1 255 ? 0.538 -15.599 11.963 1.00 92.88 255 LYS A C 1
ATOM 2052 O O . LYS A 1 255 ? 0.178 -15.851 10.820 1.00 92.88 255 LYS A O 1
ATOM 2057 N N . GLN A 1 256 ? 0.910 -14.369 12.322 1.00 91.50 256 GLN A N 1
ATOM 2058 C CA . GLN A 1 256 ? 1.052 -13.249 11.377 1.00 91.50 256 GLN A CA 1
ATOM 2059 C C . GLN A 1 256 ? 2.491 -13.161 10.829 1.00 91.50 256 GLN A C 1
ATOM 2061 O O . GLN A 1 256 ? 3.424 -12.876 11.568 1.00 91.50 256 GLN A O 1
ATOM 2066 N N . VAL A 1 257 ? 2.714 -13.436 9.540 1.00 83.69 257 VAL A N 1
ATOM 2067 C CA . VAL A 1 257 ? 4.081 -13.580 8.978 1.00 83.69 257 VAL A CA 1
ATOM 2068 C C . VAL A 1 257 ? 4.546 -12.343 8.201 1.00 83.69 257 VAL A C 1
ATOM 2070 O O . VAL A 1 257 ? 5.747 -12.073 8.138 1.00 83.69 257 VAL A O 1
ATOM 2073 N N . HIS A 1 258 ? 3.605 -11.600 7.622 1.00 84.75 258 HIS A N 1
ATOM 2074 C CA . HIS A 1 258 ? 3.819 -10.388 6.825 1.00 84.75 258 HIS A CA 1
ATOM 2075 C C . HIS A 1 258 ? 2.614 -9.452 6.997 1.00 84.75 258 HIS A C 1
ATOM 2077 O O . HIS A 1 258 ? 1.560 -9.914 7.438 1.00 84.75 258 HIS A O 1
ATOM 2083 N N . GLU A 1 259 ? 2.683 -8.191 6.560 1.00 85.06 259 GLU A N 1
ATOM 2084 C CA . GLU A 1 259 ? 1.516 -7.291 6.611 1.00 85.06 259 GLU A CA 1
ATOM 2085 C C . GLU A 1 259 ? 0.313 -7.771 5.771 1.00 85.06 259 GLU A C 1
ATOM 2087 O O . GLU A 1 259 ? -0.820 -7.353 6.011 1.00 85.06 259 GLU A O 1
ATOM 2092 N N . ALA A 1 260 ? 0.555 -8.685 4.826 1.00 89.31 260 ALA A N 1
ATOM 2093 C CA . ALA A 1 260 ? -0.459 -9.284 3.963 1.00 89.31 260 ALA A CA 1
ATOM 2094 C C . ALA A 1 260 ? -0.780 -10.754 4.298 1.00 89.31 260 ALA A C 1
ATOM 2096 O O . ALA A 1 260 ? -1.811 -11.259 3.870 1.00 89.31 260 ALA A O 1
ATOM 2097 N N . ILE A 1 261 ? 0.101 -11.461 5.023 1.00 91.69 261 ILE A N 1
ATOM 2098 C CA . ILE A 1 261 ? 0.124 -12.935 5.082 1.00 91.69 261 ILE A CA 1
ATOM 2099 C C . ILE A 1 261 ? -0.089 -13.430 6.513 1.00 91.69 261 ILE A C 1
ATOM 2101 O 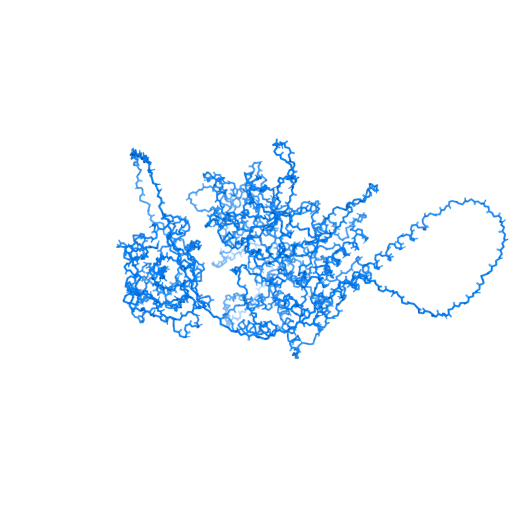O . ILE A 1 261 ? 0.792 -13.308 7.371 1.00 91.69 261 ILE A O 1
ATOM 2105 N N . THR A 1 262 ? -1.237 -14.063 6.736 1.00 95.44 262 THR A N 1
ATOM 2106 C CA . THR A 1 262 ? -1.591 -14.749 7.981 1.00 95.44 262 THR A CA 1
ATOM 2107 C C . THR A 1 262 ? -1.605 -16.258 7.750 1.00 95.44 262 THR A C 1
ATOM 2109 O O . THR A 1 262 ? -2.239 -16.733 6.814 1.00 95.44 262 THR A O 1
ATOM 2112 N N . LEU A 1 263 ? -0.948 -17.037 8.606 1.00 96.00 263 LEU A N 1
ATOM 2113 C CA . LEU A 1 263 ? -1.120 -18.488 8.651 1.00 96.00 263 LEU A CA 1
ATOM 2114 C C . LEU A 1 263 ? -2.362 -18.826 9.470 1.00 96.00 263 LEU A C 1
ATOM 2116 O O . LEU A 1 263 ? -2.503 -18.370 10.610 1.00 96.00 263 LEU A O 1
ATOM 2120 N N . VAL A 1 264 ? -3.237 -19.641 8.890 1.00 97.06 264 VAL A N 1
ATOM 2121 C CA . VAL A 1 264 ? -4.499 -20.086 9.487 1.00 97.06 264 VAL A CA 1
ATOM 2122 C C . VAL A 1 264 ? -4.651 -21.599 9.375 1.00 97.06 264 VAL A C 1
ATOM 2124 O O . VAL A 1 264 ? -4.221 -22.195 8.391 1.00 97.06 264 VAL A O 1
ATOM 2127 N N . GLY A 1 265 ? -5.271 -22.219 10.375 1.00 95.69 265 GLY A N 1
ATOM 2128 C CA . GLY A 1 265 ? -5.874 -23.541 10.246 1.00 95.69 265 GLY A CA 1
ATOM 2129 C C . GLY A 1 265 ? -7.247 -23.417 9.593 1.00 95.69 265 GLY A C 1
ATOM 2130 O O . GLY A 1 265 ? -7.986 -22.465 9.869 1.00 95.69 265 GLY A O 1
ATOM 2131 N N . VAL A 1 266 ? -7.567 -24.367 8.718 1.00 92.38 266 VAL A N 1
ATOM 2132 C CA . VAL A 1 266 ? -8.890 -24.536 8.106 1.00 92.38 266 VAL A CA 1
ATOM 2133 C C . VAL A 1 266 ? -9.279 -26.007 8.231 1.00 92.38 266 VAL A C 1
ATOM 2135 O O . VAL A 1 266 ? -8.449 -26.885 7.969 1.00 92.38 266 VAL A O 1
ATOM 2138 N N . ALA A 1 267 ? -10.523 -26.268 8.638 1.00 83.50 267 ALA A N 1
ATOM 2139 C CA . ALA A 1 267 ? -11.066 -27.620 8.743 1.00 83.50 267 ALA A CA 1
ATOM 2140 C C . ALA A 1 267 ? -11.017 -28.340 7.385 1.00 83.50 267 ALA A C 1
ATOM 2142 O O . ALA A 1 267 ? -11.186 -27.728 6.323 1.00 83.50 267 ALA A O 1
ATOM 2143 N N . ARG A 1 268 ? -10.756 -29.647 7.409 1.00 69.44 268 ARG A N 1
ATOM 2144 C CA . ARG A 1 268 ? -10.459 -30.433 6.210 1.00 69.44 268 ARG A CA 1
ATOM 2145 C C . ARG A 1 268 ? -11.741 -31.017 5.623 1.00 69.44 268 ARG A C 1
ATOM 2147 O O . ARG A 1 268 ? -11.886 -32.229 5.535 1.00 69.44 268 ARG A O 1
ATOM 2154 N N . GLY A 1 269 ? -12.641 -30.129 5.198 1.00 55.59 269 GLY A N 1
ATOM 2155 C CA . GLY A 1 269 ? -13.930 -30.502 4.622 1.00 55.59 269 GLY A CA 1
ATOM 2156 C C . GLY A 1 269 ? -13.773 -31.430 3.419 1.00 55.59 269 GLY A C 1
ATOM 2157 O O . GLY A 1 269 ? -13.387 -30.985 2.335 1.00 55.59 269 GLY A O 1
ATOM 2158 N N . ASP A 1 270 ? -14.079 -32.711 3.617 1.00 39.59 270 ASP A N 1
ATOM 2159 C CA . ASP A 1 270 ? -14.153 -33.678 2.531 1.00 39.59 270 ASP A CA 1
ATOM 2160 C C . ASP A 1 270 ? -15.435 -33.450 1.723 1.00 39.59 270 ASP A C 1
ATOM 2162 O O . ASP A 1 270 ? -16.515 -33.157 2.249 1.00 39.59 270 ASP A O 1
ATOM 2166 N N . THR A 1 271 ? -15.318 -33.559 0.407 1.00 40.53 271 THR A N 1
ATOM 2167 C CA . THR A 1 271 ? -16.448 -33.370 -0.496 1.00 40.53 271 THR A CA 1
ATOM 2168 C C . THR A 1 271 ? -17.445 -34.514 -0.346 1.00 40.53 271 THR A C 1
ATOM 2170 O O . THR A 1 271 ? -17.129 -35.667 -0.626 1.00 40.53 271 THR A O 1
ATOM 2173 N N . THR A 1 272 ? -18.699 -34.178 -0.033 1.00 38.31 272 THR A N 1
ATOM 2174 C CA . THR A 1 272 ? -19.878 -35.032 -0.267 1.00 38.31 272 THR A CA 1
ATOM 2175 C C . THR A 1 272 ? -19.847 -36.446 0.343 1.00 38.31 272 THR A C 1
ATOM 2177 O O . THR A 1 272 ? -19.787 -37.427 -0.387 1.00 38.31 272 THR A O 1
ATOM 2180 N N . THR A 1 273 ? -20.056 -36.589 1.656 1.00 36.03 273 THR A N 1
ATOM 2181 C CA . THR A 1 273 ? -21.005 -37.591 2.211 1.00 36.03 273 THR A CA 1
ATOM 2182 C C . THR A 1 273 ? -21.413 -37.235 3.645 1.00 36.03 273 THR A C 1
ATOM 2184 O O . THR A 1 273 ? -20.672 -36.593 4.376 1.00 36.03 273 THR A O 1
ATOM 2187 N N . GLY A 1 274 ? -22.648 -37.582 4.017 1.00 35.28 274 GLY A N 1
ATOM 2188 C CA . GLY A 1 274 ? -23.335 -37.027 5.183 1.00 35.28 274 GLY A CA 1
ATOM 2189 C C . GLY A 1 274 ? -22.807 -37.405 6.575 1.00 35.28 274 GLY A C 1
ATOM 2190 O O . GLY A 1 274 ? -22.328 -38.509 6.808 1.00 35.28 274 GLY A O 1
ATOM 2191 N N . ALA A 1 275 ? -23.051 -36.469 7.497 1.00 42.28 275 ALA A N 1
ATOM 2192 C CA . ALA A 1 275 ? -23.341 -36.653 8.922 1.00 42.28 275 ALA A CA 1
ATOM 2193 C C . ALA A 1 275 ? -22.528 -37.714 9.692 1.00 42.28 275 ALA A C 1
ATOM 2195 O O . ALA A 1 275 ? -22.945 -38.860 9.854 1.00 42.28 275 ALA A O 1
ATOM 2196 N N . GLY A 1 276 ? -21.443 -37.257 10.314 1.00 36.34 276 GLY A N 1
ATOM 2197 C CA . GLY A 1 276 ? -20.801 -37.945 11.427 1.00 36.34 276 GLY A CA 1
ATOM 2198 C C . GLY A 1 276 ? -19.684 -37.086 12.000 1.00 36.34 276 GLY A C 1
ATOM 2199 O O . GLY A 1 276 ? -18.636 -36.970 11.374 1.00 36.34 276 GLY A O 1
ATOM 2200 N N . GLU A 1 277 ? -19.904 -36.491 13.173 1.00 40.62 277 GLU A N 1
ATOM 2201 C CA . GLU A 1 277 ? -18.853 -35.793 13.918 1.00 40.62 277 GLU A CA 1
ATOM 2202 C C . GLU A 1 277 ? -17.736 -36.793 14.246 1.00 40.62 277 GLU A C 1
ATOM 2204 O O . GLU A 1 277 ? -17.905 -37.692 15.071 1.00 40.62 277 GLU A O 1
ATOM 2209 N N . LYS A 1 278 ? -16.599 -36.669 13.558 1.00 39.03 278 LYS A N 1
ATOM 2210 C CA . LYS A 1 278 ? -15.375 -37.404 13.873 1.00 39.03 278 LYS A CA 1
ATOM 2211 C C . LYS A 1 278 ? -14.358 -36.433 14.442 1.00 39.03 278 LYS A C 1
ATOM 2213 O O . LYS A 1 278 ? -13.731 -35.671 13.711 1.00 39.03 278 LYS A O 1
ATOM 2218 N N . GLU A 1 279 ? -14.179 -36.496 15.755 1.00 39.50 279 GLU A N 1
ATOM 2219 C CA . GLU A 1 279 ? -13.026 -35.893 16.416 1.00 39.50 279 GLU A CA 1
ATOM 2220 C C . GLU A 1 279 ? -11.741 -36.448 15.774 1.00 39.50 279 GLU A C 1
ATOM 2222 O O . GLU A 1 279 ? -11.532 -37.662 15.750 1.00 39.50 279 GLU A O 1
ATOM 2227 N N . GLY A 1 280 ? -10.900 -35.566 15.220 1.00 45.84 280 GLY A N 1
ATOM 2228 C CA . GLY A 1 280 ? -9.624 -35.949 14.599 1.00 45.84 280 GLY A CA 1
ATOM 2229 C C . GLY A 1 280 ? -9.367 -35.463 13.168 1.00 45.84 280 GLY A C 1
ATOM 2230 O O . GLY A 1 280 ? -8.372 -35.885 12.583 1.00 45.84 280 GLY A O 1
ATOM 2231 N N . GLU A 1 281 ? -10.196 -34.592 12.580 1.00 53.53 281 GLU A N 1
ATOM 2232 C CA . GLU A 1 281 ? -9.831 -33.937 11.312 1.00 53.53 281 GLU A CA 1
ATOM 2233 C C . GLU A 1 281 ? -8.597 -33.032 11.484 1.00 53.53 281 GLU A C 1
ATOM 2235 O O . GLU A 1 281 ? -8.647 -31.997 12.148 1.00 53.53 281 GLU A O 1
ATOM 2240 N N . GLU A 1 282 ? -7.476 -33.411 10.862 1.00 62.47 282 GLU A N 1
ATOM 2241 C CA . GLU A 1 282 ? -6.260 -32.592 10.825 1.00 62.47 282 GLU A CA 1
ATOM 2242 C C . GLU A 1 282 ? -6.512 -31.263 10.092 1.00 62.47 282 GLU A C 1
ATOM 2244 O O . GLU A 1 282 ? -6.682 -31.243 8.868 1.00 62.47 282 GLU A O 1
ATOM 2249 N N . GLU A 1 283 ? -6.480 -30.144 10.823 1.00 77.81 283 GLU A N 1
ATOM 2250 C CA . GLU A 1 283 ? -6.539 -28.802 10.235 1.00 77.81 283 GLU A CA 1
ATOM 2251 C C . GLU A 1 283 ? -5.393 -28.584 9.239 1.00 77.81 283 GLU A C 1
ATOM 2253 O O . GLU A 1 283 ? -4.211 -28.694 9.582 1.00 77.81 283 GLU A O 1
ATOM 2258 N N . GLN A 1 284 ? -5.718 -28.185 8.007 1.00 88.62 284 GLN A N 1
ATOM 2259 C CA . GLN A 1 284 ? -4.686 -27.812 7.047 1.00 88.62 284 GLN A CA 1
ATOM 2260 C C . GLN A 1 284 ? -4.212 -26.381 7.323 1.00 88.62 284 GLN A C 1
ATOM 2262 O O . GLN A 1 284 ? -4.991 -25.432 7.221 1.00 88.62 284 GLN A O 1
ATOM 2267 N N . VAL A 1 285 ? -2.917 -26.216 7.613 1.00 93.12 285 VAL A N 1
ATOM 2268 C CA . VAL A 1 285 ? -2.285 -24.890 7.689 1.00 93.12 285 VAL A CA 1
ATOM 2269 C C . VAL A 1 285 ? -2.189 -24.291 6.286 1.00 93.12 285 VAL A C 1
ATOM 2271 O O . VAL A 1 285 ? -1.591 -24.876 5.383 1.00 93.12 285 VAL A O 1
ATOM 2274 N N . MET A 1 286 ? -2.779 -23.112 6.110 1.00 95.75 286 MET A N 1
ATOM 2275 C CA . MET A 1 286 ? -2.858 -22.381 4.847 1.00 95.75 286 MET A CA 1
ATOM 2276 C C . MET A 1 286 ? -2.578 -20.889 5.046 1.00 95.75 286 MET A C 1
ATOM 2278 O O . MET A 1 286 ? -2.525 -20.391 6.172 1.00 95.75 286 MET A O 1
ATOM 2282 N N . VAL A 1 287 ? -2.386 -20.171 3.941 1.00 96.06 287 VAL A N 1
ATOM 2283 C CA . VAL A 1 287 ? -2.226 -18.714 3.933 1.00 96.06 287 VAL A CA 1
ATOM 2284 C C . VAL A 1 287 ? -3.589 -18.060 3.758 1.00 96.06 287 VAL A C 1
ATOM 2286 O O . VAL A 1 287 ? -4.239 -18.271 2.743 1.00 96.06 287 VAL A O 1
ATOM 2289 N N . PHE A 1 288 ? -3.991 -17.221 4.705 1.00 97.62 288 PHE A N 1
ATOM 2290 C CA . PHE A 1 288 ? -5.019 -16.200 4.526 1.00 97.62 288 PHE A CA 1
ATOM 2291 C C . PHE A 1 288 ? -4.327 -14.896 4.109 1.00 97.62 288 PHE A C 1
ATOM 2293 O O . PHE A 1 288 ? -3.619 -14.286 4.918 1.00 97.62 288 PHE A O 1
ATOM 2300 N N . LYS A 1 289 ? -4.500 -14.483 2.845 1.00 96.50 289 LYS A N 1
ATOM 2301 C CA . LYS A 1 289 ? -3.993 -13.199 2.346 1.00 96.50 289 LYS A CA 1
ATOM 2302 C C . LYS A 1 289 ? -5.054 -12.114 2.537 1.00 96.50 289 LYS A C 1
ATOM 2304 O O . LYS A 1 289 ? -6.196 -12.277 2.109 1.00 96.50 289 LYS A O 1
ATOM 2309 N N . SER A 1 290 ? -4.677 -11.034 3.220 1.00 94.75 290 SER A N 1
ATOM 2310 C CA . SER A 1 290 ? -5.547 -9.896 3.549 1.00 94.75 290 SER A CA 1
ATOM 2311 C C . SER A 1 290 ? -4.749 -8.594 3.685 1.00 94.75 290 SER A C 1
ATOM 2313 O O . SER A 1 290 ? -3.722 -8.564 4.364 1.00 94.75 290 SER A O 1
ATOM 2315 N N . LEU A 1 291 ? -5.225 -7.504 3.076 1.00 90.19 291 LEU A N 1
ATOM 2316 C CA . LEU A 1 291 ? -4.605 -6.174 3.160 1.00 90.19 291 LEU A CA 1
ATOM 2317 C C . LEU A 1 291 ? -5.484 -5.196 3.944 1.00 90.19 291 LEU A C 1
ATOM 2319 O O . LEU A 1 291 ? -6.691 -5.136 3.730 1.00 90.19 291 LEU A O 1
ATOM 2323 N N . LEU A 1 292 ? -4.859 -4.402 4.820 1.00 87.19 292 LEU A N 1
ATOM 2324 C CA . LEU A 1 292 ? -5.555 -3.402 5.641 1.00 87.19 292 LEU A CA 1
ATOM 2325 C C . LEU A 1 292 ? -5.531 -1.995 5.023 1.00 87.19 292 LEU A C 1
ATOM 2327 O O . LEU A 1 292 ? -6.553 -1.319 5.021 1.00 87.19 292 LEU A O 1
ATOM 2331 N N . ARG A 1 293 ? -4.377 -1.556 4.491 1.00 77.69 293 ARG A N 1
ATOM 2332 C CA . ARG A 1 293 ? -4.170 -0.168 4.029 1.00 77.69 293 ARG A CA 1
ATOM 2333 C C . ARG A 1 293 ? -4.860 0.146 2.696 1.00 77.69 293 ARG A C 1
ATOM 2335 O O . ARG A 1 293 ? -5.485 1.189 2.574 1.00 77.69 293 ARG A O 1
ATOM 2342 N N . ASP A 1 294 ? -4.752 -0.742 1.707 1.00 82.44 294 ASP A N 1
ATOM 2343 C CA . ASP A 1 294 ? -5.381 -0.564 0.393 1.00 82.44 294 ASP A CA 1
ATOM 2344 C C . ASP A 1 294 ? -5.833 -1.921 -0.170 1.00 82.44 294 ASP A C 1
ATOM 2346 O O . ASP A 1 294 ? -5.048 -2.707 -0.702 1.00 82.44 294 ASP A O 1
ATOM 2350 N N . GLN A 1 295 ? -7.127 -2.211 -0.028 1.00 86.44 295 GLN A N 1
ATOM 2351 C CA . GLN A 1 295 ? -7.726 -3.484 -0.445 1.00 86.44 295 GLN A CA 1
ATOM 2352 C C . GLN A 1 295 ? -7.776 -3.657 -1.972 1.00 86.44 295 GLN A C 1
ATOM 2354 O O . GLN A 1 295 ? -8.037 -4.760 -2.456 1.00 86.44 295 GLN A O 1
ATOM 2359 N N . ARG A 1 296 ? -7.517 -2.600 -2.756 1.00 88.75 296 ARG A N 1
ATOM 2360 C CA . ARG A 1 296 ? -7.625 -2.651 -4.220 1.00 88.75 296 ARG A CA 1
ATOM 2361 C C . ARG A 1 296 ? -6.608 -3.609 -4.841 1.00 88.75 296 ARG A C 1
ATOM 2363 O O . ARG A 1 296 ? -6.959 -4.325 -5.776 1.00 88.75 296 ARG A O 1
ATOM 2370 N N . TYR A 1 297 ? -5.400 -3.677 -4.282 1.00 89.50 297 TYR A N 1
ATOM 2371 C CA . TYR A 1 297 ? -4.343 -4.597 -4.716 1.00 89.50 297 TYR A CA 1
ATOM 2372 C C . TYR A 1 297 ? -4.715 -6.064 -4.460 1.00 89.50 297 TYR A C 1
ATOM 2374 O O . TYR A 1 297 ? -4.633 -6.887 -5.368 1.00 89.50 297 TYR A O 1
ATOM 2382 N N . MET A 1 298 ? -5.254 -6.368 -3.274 1.00 92.88 298 MET A N 1
ATOM 2383 C CA . MET A 1 298 ? -5.782 -7.693 -2.918 1.00 92.88 298 MET A CA 1
ATOM 2384 C C . MET A 1 298 ? -6.920 -8.125 -3.856 1.00 92.88 298 MET A C 1
ATOM 2386 O O . MET A 1 298 ? -6.959 -9.271 -4.304 1.00 92.88 298 MET A O 1
ATOM 2390 N N . TYR A 1 299 ? -7.840 -7.214 -4.191 1.00 94.06 299 TYR A N 1
ATOM 2391 C CA . TYR A 1 299 ? -8.903 -7.490 -5.162 1.00 94.06 299 TYR A CA 1
ATOM 2392 C C . TYR A 1 299 ? -8.370 -7.690 -6.586 1.00 94.06 299 TYR A C 1
ATOM 2394 O O . TYR A 1 299 ? -8.909 -8.521 -7.318 1.00 94.06 299 TYR A O 1
ATOM 2402 N N . ASN A 1 300 ? -7.311 -6.979 -6.981 1.00 92.69 300 ASN A N 1
ATOM 2403 C CA . ASN A 1 300 ? -6.670 -7.167 -8.280 1.00 92.69 300 ASN A CA 1
ATOM 2404 C C . ASN A 1 300 ? -5.935 -8.514 -8.380 1.00 92.69 300 ASN A C 1
ATOM 2406 O O . ASN A 1 300 ? -6.121 -9.227 -9.364 1.00 92.69 300 ASN A O 1
ATOM 2410 N N . GLU A 1 301 ? -5.188 -8.910 -7.347 1.00 93.81 301 GLU A N 1
ATOM 2411 C CA . GLU A 1 301 ? -4.552 -10.231 -7.289 1.00 93.81 301 GLU A CA 1
ATOM 2412 C C . GLU A 1 301 ? -5.592 -11.355 -7.325 1.00 93.81 301 GLU A C 1
ATOM 2414 O O . GLU A 1 301 ? -5.456 -12.284 -8.122 1.00 93.81 301 GLU A O 1
ATOM 2419 N N . LEU A 1 302 ? -6.661 -11.254 -6.521 1.00 95.50 302 LEU A N 1
ATOM 2420 C CA . LEU A 1 302 ? -7.761 -12.218 -6.539 1.00 95.50 302 LEU A CA 1
ATOM 2421 C C . LEU A 1 302 ? -8.338 -12.346 -7.957 1.00 95.50 302 LEU A C 1
ATOM 2423 O O . LEU A 1 302 ? -8.356 -13.444 -8.510 1.00 95.50 302 LEU A O 1
ATOM 2427 N N . LYS A 1 303 ? -8.725 -11.226 -8.584 1.00 94.31 303 LYS A N 1
ATOM 2428 C CA . LYS A 1 303 ? -9.196 -11.190 -9.979 1.00 94.31 303 LYS A CA 1
ATOM 2429 C C . LYS A 1 303 ? -8.204 -11.876 -10.923 1.00 94.31 303 LYS A C 1
ATOM 2431 O O . LYS A 1 303 ? -8.621 -12.692 -11.747 1.00 94.31 303 LYS A O 1
ATOM 2436 N N . MET A 1 304 ? -6.908 -11.586 -10.811 1.00 93.19 304 MET A N 1
ATOM 2437 C CA . MET A 1 304 ? -5.892 -12.145 -11.705 1.00 93.19 304 MET A CA 1
ATOM 2438 C C . MET A 1 304 ? -5.714 -13.655 -11.523 1.00 93.19 304 MET A C 1
ATOM 2440 O O . MET A 1 304 ? -5.706 -14.374 -12.521 1.00 93.19 304 MET A O 1
ATOM 2444 N N . LEU A 1 305 ? -5.682 -14.165 -10.289 1.00 94.50 305 LEU A N 1
ATOM 2445 C CA . LEU A 1 305 ? -5.609 -15.606 -10.020 1.00 94.50 305 LEU A CA 1
ATOM 2446 C C . LEU A 1 305 ? -6.854 -16.366 -10.514 1.00 94.50 305 LEU A C 1
ATOM 2448 O O . LEU A 1 305 ? -6.729 -17.493 -10.996 1.00 94.50 305 LEU A O 1
ATOM 2452 N N . LEU A 1 306 ? -8.050 -15.767 -10.436 1.00 94.56 306 LEU A N 1
ATOM 2453 C CA . LEU A 1 306 ? -9.278 -16.383 -10.964 1.00 94.56 306 LEU A CA 1
ATOM 2454 C C . LEU A 1 306 ? -9.356 -16.344 -12.502 1.00 94.56 306 LEU A C 1
ATOM 2456 O O . LEU A 1 306 ? -9.964 -17.230 -13.106 1.00 94.56 306 LEU A O 1
ATOM 2460 N N . THR A 1 307 ? -8.741 -15.340 -13.137 1.00 92.94 307 THR A N 1
ATOM 2461 C CA . THR A 1 307 ? -8.789 -15.151 -14.599 1.00 92.94 307 THR A CA 1
ATOM 2462 C C . THR A 1 307 ? -7.702 -15.950 -15.326 1.00 92.94 307 THR A C 1
ATOM 2464 O O . THR A 1 307 ? -7.970 -16.552 -16.366 1.00 92.94 307 THR A O 1
ATOM 2467 N N . LEU A 1 308 ? -6.483 -16.011 -14.780 1.00 93.25 308 LEU A N 1
ATOM 2468 C CA . LEU A 1 308 ? -5.376 -16.741 -15.396 1.00 93.25 308 LEU A CA 1
ATOM 2469 C C . LEU A 1 308 ? -5.655 -18.252 -15.472 1.00 93.25 308 LEU A C 1
ATOM 2471 O O . LEU A 1 308 ? -6.318 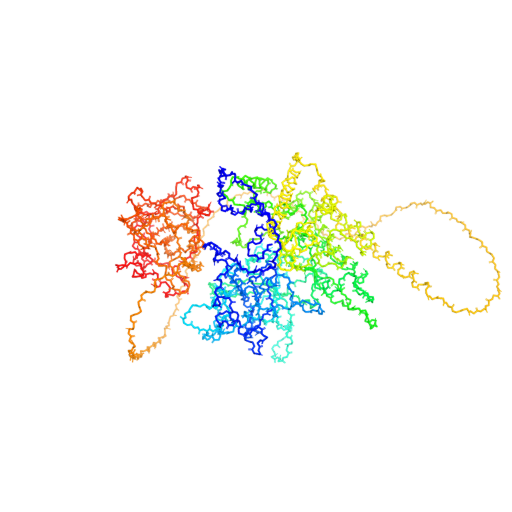-18.861 -14.619 1.00 93.25 308 LEU A O 1
ATOM 2475 N N . ARG A 1 309 ? -5.100 -18.880 -16.514 1.00 93.50 309 ARG A N 1
ATOM 2476 C CA . ARG A 1 309 ? -5.013 -20.343 -16.615 1.00 93.50 309 ARG A CA 1
ATOM 2477 C C . ARG A 1 309 ? -4.086 -20.864 -15.498 1.00 93.50 309 ARG A C 1
ATOM 2479 O O . ARG A 1 309 ? -3.090 -20.199 -15.209 1.00 93.50 309 ARG A O 1
ATOM 2486 N N . PRO A 1 310 ? -4.357 -22.029 -14.883 1.00 94.38 310 PRO A N 1
ATOM 2487 C CA . PRO A 1 310 ? -3.426 -22.640 -13.933 1.00 94.38 310 PRO A CA 1
ATOM 2488 C C . PRO A 1 310 ? -2.044 -22.892 -14.557 1.00 94.38 310 PRO A C 1
ATOM 2490 O O . PRO A 1 310 ? -1.956 -23.268 -15.725 1.00 94.38 310 PRO A O 1
ATOM 2493 N N . HIS A 1 311 ? -0.980 -22.712 -13.773 1.00 95.88 311 HIS A N 1
ATOM 2494 C CA . HIS A 1 311 ? 0.407 -22.980 -14.165 1.00 95.88 311 HIS A CA 1
ATOM 2495 C C . HIS A 1 311 ? 1.173 -23.561 -12.970 1.00 95.88 311 HIS A C 1
ATOM 2497 O O . HIS A 1 311 ? 0.976 -23.116 -11.843 1.00 95.88 311 HIS A O 1
ATOM 2503 N N . GLU A 1 312 ? 2.046 -24.545 -13.194 1.00 93.94 312 GLU A N 1
ATOM 2504 C CA . GLU A 1 312 ? 2.674 -25.329 -12.116 1.00 93.94 312 GLU A CA 1
ATOM 2505 C C . GLU A 1 312 ? 3.565 -24.496 -11.173 1.00 93.94 312 GLU A C 1
ATOM 2507 O O . GLU A 1 312 ? 3.636 -24.775 -9.970 1.00 93.94 312 GLU A O 1
ATOM 2512 N N . ASN A 1 313 ? 4.233 -23.482 -11.727 1.00 97.00 313 ASN A N 1
ATOM 2513 C CA . ASN A 1 313 ? 5.152 -22.577 -11.028 1.00 97.00 313 ASN A CA 1
ATOM 2514 C C . ASN A 1 313 ? 4.545 -21.190 -10.728 1.00 97.00 313 ASN A C 1
ATOM 2516 O O . ASN A 1 313 ? 5.274 -20.268 -10.373 1.00 97.00 313 ASN A O 1
ATOM 2520 N N . LEU A 1 314 ? 3.228 -21.015 -10.874 1.00 96.31 314 LEU A N 1
ATOM 2521 C CA . LEU A 1 314 ? 2.507 -19.814 -10.430 1.00 96.31 314 LEU A CA 1
ATOM 2522 C C . LEU A 1 314 ? 1.708 -20.149 -9.162 1.00 96.31 314 LEU A C 1
ATOM 2524 O O . LEU A 1 314 ? 1.357 -21.309 -8.942 1.00 96.31 314 LEU A O 1
ATOM 2528 N N . ALA A 1 315 ? 1.405 -19.145 -8.338 1.00 94.50 315 ALA A N 1
ATOM 2529 C CA . ALA A 1 315 ? 0.468 -19.280 -7.230 1.00 94.50 315 ALA A CA 1
ATOM 2530 C C . ALA A 1 315 ? -0.822 -20.001 -7.685 1.00 94.50 315 ALA A C 1
ATOM 2532 O O . ALA A 1 315 ? -1.435 -19.594 -8.680 1.00 94.50 315 ALA A O 1
ATOM 2533 N N . PRO A 1 316 ? -1.251 -21.072 -6.990 1.00 92.62 316 PRO A N 1
ATOM 2534 C CA . PRO A 1 316 ? -2.479 -21.771 -7.338 1.00 92.62 316 PRO A CA 1
ATOM 2535 C C . PRO A 1 316 ? -3.694 -20.868 -7.103 1.00 92.62 316 PRO A C 1
ATOM 2537 O O . PRO A 1 316 ? -3.645 -19.916 -6.318 1.00 92.62 316 PRO A O 1
ATOM 2540 N N . ARG A 1 317 ? -4.817 -21.199 -7.752 1.00 94.62 317 ARG A N 1
ATOM 2541 C CA . ARG A 1 317 ? -6.089 -20.503 -7.511 1.00 94.62 317 ARG A CA 1
ATOM 2542 C C . ARG A 1 317 ? -6.437 -20.531 -6.013 1.00 94.62 317 ARG A C 1
ATOM 2544 O O . ARG A 1 317 ? -6.251 -21.578 -5.386 1.00 94.62 317 ARG A O 1
ATOM 2551 N N . PRO A 1 318 ? -6.952 -19.426 -5.440 1.00 96.25 318 PRO A N 1
ATOM 2552 C CA . PRO A 1 318 ? -7.428 -19.407 -4.066 1.00 96.25 318 PRO A CA 1
ATOM 2553 C C . PRO A 1 318 ? -8.430 -20.533 -3.823 1.00 96.25 318 PRO A C 1
ATOM 2555 O O . PRO A 1 318 ? -9.321 -20.758 -4.639 1.00 96.25 318 PRO A O 1
ATOM 2558 N N . LYS A 1 319 ? -8.288 -21.238 -2.699 1.00 95.69 319 LYS A N 1
ATOM 2559 C CA . LYS A 1 319 ? -9.217 -22.306 -2.309 1.00 95.69 319 LYS A CA 1
ATOM 2560 C C . LYS A 1 319 ? -10.533 -21.755 -1.781 1.00 95.69 319 LYS A C 1
ATOM 2562 O O . LYS A 1 319 ? -11.558 -22.399 -1.955 1.00 95.69 319 LYS A O 1
ATOM 2567 N N . TYR A 1 320 ? -10.487 -20.584 -1.144 1.00 97.12 320 TYR A N 1
ATOM 2568 C CA . TYR A 1 320 ? -11.643 -19.936 -0.534 1.00 97.12 320 TYR A CA 1
ATOM 2569 C C . TYR A 1 320 ? -11.552 -18.416 -0.664 1.00 97.12 320 TYR A C 1
ATOM 2571 O O . TYR A 1 320 ? -10.467 -17.848 -0.525 1.00 97.12 320 TYR A O 1
ATOM 2579 N N . VAL A 1 321 ? -12.691 -17.754 -0.855 1.00 97.75 321 VAL A N 1
ATOM 2580 C CA . VAL A 1 321 ? -12.846 -16.314 -0.596 1.00 97.75 321 VAL A CA 1
ATOM 2581 C C . VAL A 1 321 ? -13.361 -16.142 0.830 1.00 97.75 321 VAL A C 1
ATOM 2583 O O . VAL A 1 321 ? -14.289 -16.833 1.240 1.00 97.75 321 VAL A O 1
ATOM 2586 N N . VAL A 1 322 ? -12.758 -15.236 1.598 1.00 97.94 322 VAL A N 1
ATOM 2587 C CA . VAL A 1 322 ? -13.116 -15.011 3.002 1.00 97.94 322 VAL A CA 1
ATOM 2588 C C . VAL A 1 322 ? -13.951 -13.748 3.104 1.00 97.94 322 VAL A C 1
ATOM 2590 O O . VAL A 1 322 ? -13.513 -12.662 2.714 1.00 97.94 322 VAL A O 1
ATOM 2593 N N . VAL A 1 323 ? -15.153 -13.890 3.650 1.00 96.38 323 VAL A N 1
ATOM 2594 C CA . VAL A 1 323 ? -16.031 -12.767 3.970 1.00 96.38 323 VAL A CA 1
ATOM 2595 C C . VAL A 1 323 ? -16.084 -12.527 5.469 1.00 96.38 323 VAL A C 1
ATOM 2597 O O . VAL A 1 323 ? -15.915 -13.430 6.287 1.00 96.38 323 VAL A O 1
ATOM 2600 N N . LYS A 1 324 ? -16.369 -11.284 5.836 1.00 92.94 324 LYS A N 1
ATOM 2601 C CA . LYS A 1 324 ? -16.739 -10.901 7.187 1.00 92.94 324 LYS A CA 1
ATOM 2602 C C . LYS A 1 324 ? -18.050 -10.132 7.139 1.00 92.94 324 LYS A C 1
ATOM 2604 O O . LYS A 1 324 ? -18.192 -9.171 6.381 1.00 92.94 324 LYS A O 1
ATOM 2609 N N . LYS A 1 325 ? -18.996 -10.488 8.009 1.00 87.81 325 LYS A N 1
ATOM 2610 C CA . LYS A 1 325 ? -20.116 -9.598 8.326 1.00 87.81 325 LYS A CA 1
ATOM 2611 C C . LYS A 1 325 ? -19.601 -8.344 9.047 1.00 87.81 325 LYS A C 1
ATOM 2613 O O . LYS A 1 325 ? -19.042 -8.425 10.148 1.00 87.81 325 LYS A O 1
ATOM 2618 N N . ALA A 1 326 ? -19.769 -7.188 8.415 1.00 71.62 326 ALA A N 1
ATOM 2619 C CA . ALA A 1 326 ? -19.412 -5.896 8.973 1.00 71.62 326 ALA A CA 1
ATOM 2620 C C . ALA A 1 326 ? -20.248 -5.612 10.228 1.00 71.62 326 ALA A C 1
ATOM 2622 O O . ALA A 1 326 ? -21.455 -5.881 10.248 1.00 71.62 326 ALA A O 1
ATOM 2623 N N . ARG A 1 327 ? -19.621 -5.068 11.280 1.00 62.44 327 ARG A N 1
ATOM 2624 C CA . ARG A 1 327 ? -20.347 -4.717 12.520 1.00 62.44 327 ARG A CA 1
ATOM 2625 C C . ARG A 1 327 ? -21.339 -3.576 12.283 1.00 62.44 327 ARG A C 1
ATOM 2627 O O . ARG A 1 327 ? -22.427 -3.584 12.849 1.00 62.44 327 ARG A O 1
ATOM 2634 N N . PHE A 1 328 ? -20.983 -2.639 11.407 1.00 49.59 328 PHE A N 1
ATOM 2635 C CA . PHE A 1 328 ? -21.824 -1.518 10.998 1.00 49.59 328 PHE A CA 1
ATOM 2636 C C . PHE A 1 328 ? -22.574 -1.845 9.695 1.00 49.59 328 PHE A C 1
ATOM 2638 O O . PHE A 1 328 ? -21.981 -2.316 8.725 1.00 49.59 328 PHE A O 1
ATOM 2645 N N . GLY A 1 329 ? -23.895 -1.642 9.669 1.00 56.66 329 GLY A N 1
ATOM 2646 C CA . GLY A 1 329 ? -24.747 -1.896 8.495 1.00 56.66 329 GLY A CA 1
ATOM 2647 C C . GLY A 1 329 ? -24.929 -3.368 8.081 1.00 56.66 329 GLY A C 1
ATOM 2648 O O . GLY A 1 329 ? -25.678 -3.645 7.150 1.00 56.66 329 GLY A O 1
ATOM 2649 N N . GLY A 1 330 ? -24.265 -4.329 8.736 1.00 63.25 330 GLY A N 1
ATOM 2650 C CA . GLY A 1 330 ? -24.505 -5.771 8.572 1.00 63.25 330 GLY A CA 1
ATOM 2651 C C . GLY A 1 330 ? -24.136 -6.386 7.213 1.00 63.25 330 GLY A C 1
ATOM 2652 O O . GLY A 1 330 ? -24.419 -7.569 7.005 1.00 63.25 330 GLY A O 1
ATOM 2653 N N . ARG A 1 331 ? -23.516 -5.621 6.302 1.00 79.12 331 ARG A N 1
ATOM 2654 C CA . ARG A 1 331 ? -23.064 -6.082 4.974 1.00 79.12 331 ARG A CA 1
ATOM 2655 C C . ARG A 1 331 ? -21.976 -7.154 5.108 1.00 79.12 331 ARG A C 1
ATOM 2657 O O . ARG A 1 331 ? -21.150 -7.075 6.010 1.00 79.12 331 ARG A O 1
ATOM 2664 N N . ARG A 1 332 ? -21.947 -8.144 4.211 1.00 89.81 332 ARG A N 1
ATOM 2665 C CA . ARG A 1 332 ? -20.860 -9.141 4.131 1.00 89.81 332 ARG A CA 1
ATOM 2666 C C . ARG A 1 332 ? -19.823 -8.651 3.122 1.00 89.81 332 ARG A C 1
ATOM 2668 O O . ARG A 1 332 ? -20.125 -8.556 1.935 1.00 89.81 332 ARG A O 1
ATOM 2675 N N . GLY A 1 333 ? -18.642 -8.288 3.610 1.00 93.25 333 GLY A N 1
ATOM 2676 C CA . GLY A 1 333 ? -17.530 -7.787 2.805 1.00 93.25 333 GLY A CA 1
ATOM 2677 C C . GLY A 1 333 ? -16.426 -8.832 2.662 1.00 93.25 333 GLY A C 1
ATOM 2678 O O . GLY A 1 333 ? -16.161 -9.572 3.606 1.00 93.25 333 GLY A O 1
ATOM 2679 N N . VAL A 1 334 ? -15.785 -8.907 1.497 1.00 95.69 334 VAL A N 1
ATOM 2680 C CA . VAL A 1 334 ? -14.623 -9.769 1.245 1.00 95.69 334 VAL A CA 1
ATOM 2681 C C . VAL A 1 334 ? -13.391 -9.145 1.894 1.00 95.69 334 VAL A C 1
ATOM 2683 O O . VAL A 1 334 ? -12.896 -8.126 1.414 1.00 95.69 334 VAL A O 1
ATOM 2686 N N . CYS A 1 335 ? -12.892 -9.763 2.965 1.00 94.94 335 CYS A N 1
ATOM 2687 C CA . CYS A 1 335 ? -11.726 -9.299 3.727 1.00 94.94 335 CYS A CA 1
ATOM 2688 C C . CYS A 1 335 ? -10.409 -9.988 3.325 1.00 94.94 335 CYS A C 1
ATOM 2690 O O . CYS A 1 335 ? -9.343 -9.597 3.801 1.00 94.94 335 CYS A O 1
ATOM 2692 N N . GLY A 1 336 ? -10.470 -11.008 2.464 1.00 96.81 336 GLY A N 1
ATOM 2693 C CA . GLY A 1 336 ? -9.299 -11.693 1.921 1.00 96.81 336 GLY A CA 1
ATOM 2694 C C . GLY A 1 336 ? -9.636 -13.012 1.235 1.00 96.81 336 GLY A C 1
ATOM 2695 O O . GLY A 1 336 ? -10.791 -13.287 0.909 1.00 96.81 336 GLY A O 1
ATOM 2696 N N . PHE A 1 337 ? -8.621 -13.841 1.012 1.00 97.75 337 PHE A N 1
ATOM 2697 C CA . PHE A 1 337 ? -8.762 -15.168 0.405 1.00 97.75 337 PHE A CA 1
ATOM 2698 C C . PHE A 1 337 ? -7.724 -16.156 0.958 1.00 97.75 337 PHE A C 1
ATOM 2700 O O . PHE A 1 337 ? -6.705 -15.752 1.519 1.00 97.75 337 PHE A O 1
ATOM 2707 N N . VAL A 1 338 ? -7.994 -17.458 0.831 1.00 97.44 338 VAL A N 1
ATOM 2708 C CA . VAL A 1 338 ? -7.133 -18.538 1.344 1.00 97.44 338 VAL A CA 1
ATOM 2709 C C . VAL A 1 338 ? -6.412 -19.257 0.205 1.00 97.44 338 VAL A C 1
ATOM 2711 O O . VAL A 1 338 ? -7.033 -19.628 -0.791 1.00 97.44 338 VAL A O 1
ATOM 2714 N N . MET A 1 339 ? -5.112 -19.501 0.363 1.00 95.25 339 MET A N 1
ATOM 2715 C CA . MET A 1 339 ? -4.233 -20.141 -0.620 1.00 95.25 339 MET A CA 1
ATOM 2716 C C . MET A 1 339 ? -3.216 -21.097 0.036 1.00 95.25 339 MET A C 1
ATOM 2718 O O . MET A 1 339 ? -3.107 -21.176 1.261 1.00 95.25 339 MET A O 1
ATOM 2722 N N . GLU A 1 340 ? -2.494 -21.868 -0.781 1.00 93.81 340 GLU A N 1
ATOM 2723 C CA . GLU A 1 340 ? -1.500 -22.850 -0.317 1.00 93.81 340 GLU A CA 1
ATOM 2724 C C . GLU A 1 340 ? -0.353 -22.190 0.474 1.00 93.81 340 GLU A C 1
ATOM 2726 O O . GLU A 1 340 ? 0.105 -21.097 0.141 1.00 93.81 340 GLU A O 1
ATOM 2731 N N . TYR A 1 341 ? 0.114 -22.864 1.530 1.00 92.75 341 TYR A N 1
ATOM 2732 C CA . TYR A 1 341 ? 1.271 -22.438 2.314 1.00 92.75 341 TYR A CA 1
ATOM 2733 C C . TYR A 1 341 ? 2.538 -23.178 1.866 1.00 92.75 341 TYR A C 1
ATOM 2735 O O . TYR A 1 341 ? 2.560 -24.405 1.813 1.00 92.75 341 TYR A O 1
ATOM 2743 N N . PHE A 1 342 ? 3.609 -22.426 1.599 1.00 91.56 342 PHE A N 1
ATOM 2744 C CA . PHE A 1 342 ? 4.901 -22.948 1.149 1.00 91.56 342 PHE A CA 1
ATOM 2745 C C . PHE A 1 342 ? 5.932 -22.894 2.296 1.00 91.56 342 PHE A C 1
ATOM 2747 O O . PHE A 1 342 ? 6.501 -21.829 2.562 1.00 91.56 342 PHE A O 1
ATOM 2754 N N . PRO A 1 343 ? 6.192 -24.013 3.007 1.00 88.88 343 PRO A N 1
ATOM 2755 C CA . PRO A 1 343 ? 6.967 -24.000 4.252 1.00 88.88 343 PRO A CA 1
ATOM 2756 C C . PRO A 1 343 ? 8.453 -23.667 4.059 1.00 88.88 343 PRO A C 1
ATOM 2758 O O . PRO A 1 343 ? 9.069 -23.099 4.961 1.00 88.88 343 PRO A O 1
ATOM 2761 N N . LEU A 1 344 ? 9.026 -23.948 2.882 1.00 88.69 344 LEU A N 1
ATOM 2762 C CA . LEU A 1 344 ? 10.437 -23.664 2.584 1.00 88.69 344 LEU A CA 1
ATOM 2763 C C . LEU A 1 344 ? 10.763 -22.161 2.522 1.00 88.69 344 LEU A C 1
ATOM 2765 O O . LEU A 1 344 ? 11.931 -21.786 2.613 1.00 88.69 344 LEU A O 1
ATOM 2769 N N . GLY A 1 345 ? 9.754 -21.290 2.410 1.00 89.00 345 GLY A N 1
ATOM 2770 C CA . GLY A 1 345 ? 9.948 -19.843 2.352 1.00 89.00 345 GLY A CA 1
ATOM 2771 C C . GLY A 1 345 ? 10.357 -19.309 0.984 1.00 89.00 345 GLY A C 1
ATOM 2772 O O . GLY A 1 345 ? 10.153 -19.960 -0.042 1.00 89.00 345 GLY A O 1
ATOM 2773 N N . SER A 1 346 ? 10.889 -18.085 0.990 1.00 91.38 346 SER A N 1
ATOM 2774 C CA . SER A 1 346 ? 11.245 -17.352 -0.225 1.00 91.38 346 SER A CA 1
ATOM 2775 C C . SER A 1 346 ? 12.623 -17.741 -0.772 1.00 91.38 346 SER A C 1
ATOM 2777 O O . SER A 1 346 ? 13.503 -18.233 -0.058 1.00 91.38 346 SER A O 1
ATOM 2779 N N . LEU A 1 347 ? 12.851 -17.453 -2.052 1.00 93.44 347 LEU A N 1
ATOM 2780 C CA . LEU A 1 347 ? 14.170 -17.524 -2.669 1.00 93.44 347 LEU A CA 1
ATOM 2781 C C . LEU A 1 347 ? 15.152 -16.570 -1.966 1.00 93.44 347 LEU A C 1
ATOM 2783 O O . LEU A 1 347 ? 16.310 -16.937 -1.773 1.00 93.44 347 LEU A O 1
ATOM 2787 N N . LYS A 1 348 ? 14.690 -15.399 -1.504 1.00 90.00 348 LYS A N 1
ATOM 2788 C CA . LYS A 1 348 ? 15.467 -14.483 -0.649 1.00 90.00 348 LYS A CA 1
ATOM 2789 C C . LYS A 1 348 ? 15.919 -15.133 0.655 1.00 90.00 348 LYS A C 1
ATOM 2791 O O . LYS A 1 348 ? 17.109 -15.073 0.955 1.00 90.00 348 LYS A O 1
ATOM 2796 N N . ASP A 1 349 ? 15.010 -15.769 1.403 1.00 84.62 349 ASP A N 1
ATOM 2797 C CA . ASP A 1 349 ? 15.337 -16.482 2.649 1.00 84.62 349 ASP A CA 1
ATOM 2798 C C . ASP A 1 349 ? 16.451 -17.506 2.385 1.00 84.62 349 ASP A C 1
ATOM 2800 O O . ASP A 1 349 ? 17.459 -17.551 3.097 1.00 84.62 349 ASP A O 1
ATOM 2804 N N . ARG A 1 350 ? 16.303 -18.290 1.308 1.00 86.19 350 ARG A N 1
ATOM 2805 C CA . ARG A 1 350 ? 17.294 -19.292 0.911 1.00 86.19 350 ARG A CA 1
ATOM 2806 C C . ARG A 1 350 ? 18.640 -18.660 0.562 1.00 86.19 350 ARG A C 1
ATOM 2808 O O . ARG A 1 350 ? 19.648 -19.090 1.115 1.00 86.19 350 ARG A O 1
ATOM 2815 N N . LEU A 1 351 ? 18.673 -17.638 -0.292 1.00 86.81 351 LEU A N 1
ATOM 2816 C CA . LEU A 1 351 ? 19.906 -16.933 -0.665 1.00 86.81 351 LEU A CA 1
ATOM 2817 C C . LEU A 1 351 ? 20.608 -16.307 0.557 1.00 86.81 351 LEU A C 1
ATOM 2819 O O . LEU A 1 351 ? 21.826 -16.409 0.664 1.00 86.81 351 LEU A O 1
ATOM 2823 N N . LEU A 1 352 ? 19.859 -15.747 1.515 1.00 80.25 352 LEU A N 1
ATOM 2824 C CA . LEU A 1 352 ? 20.394 -15.196 2.771 1.00 80.25 352 LEU A CA 1
ATOM 2825 C C . LEU A 1 352 ? 20.934 -16.264 3.737 1.00 80.25 352 LEU A C 1
ATOM 2827 O O . LEU A 1 352 ? 21.828 -15.974 4.529 1.00 80.25 352 LEU A O 1
ATOM 2831 N N . SER A 1 353 ? 20.388 -17.483 3.700 1.00 73.38 353 SER A N 1
ATOM 2832 C CA . SER A 1 353 ? 20.843 -18.604 4.538 1.00 73.38 353 SER A CA 1
ATOM 2833 C C . SER A 1 353 ? 22.125 -19.285 4.044 1.00 73.38 353 SER A C 1
ATOM 2835 O O . SER A 1 353 ? 22.757 -20.023 4.802 1.00 73.38 353 SER A O 1
ATOM 2837 N N . LEU A 1 354 ? 22.528 -19.043 2.792 1.00 68.19 354 LEU A N 1
ATOM 2838 C CA . LEU A 1 354 ? 23.783 -19.551 2.242 1.00 68.19 354 LEU A CA 1
ATOM 2839 C C . LEU A 1 354 ? 24.962 -18.667 2.708 1.00 68.19 354 LEU A C 1
ATOM 2841 O O . LEU A 1 354 ? 24.861 -17.441 2.663 1.00 68.19 354 LEU A O 1
ATOM 2845 N N . PRO A 1 355 ? 26.109 -19.235 3.136 1.00 55.47 355 PRO A N 1
ATOM 2846 C CA . PRO A 1 355 ? 27.231 -18.429 3.622 1.00 55.47 355 PRO A CA 1
ATOM 2847 C C . PRO A 1 355 ? 27.808 -17.486 2.541 1.00 55.47 355 PRO A C 1
ATOM 2849 O O . PRO A 1 355 ? 28.133 -17.956 1.447 1.00 55.47 355 PRO A O 1
ATOM 2852 N N . PRO A 1 356 ? 28.050 -16.192 2.827 1.00 50.56 356 PRO A N 1
ATOM 2853 C CA . PRO A 1 356 ? 28.502 -15.208 1.833 1.00 50.56 356 PRO A CA 1
ATOM 2854 C C . PRO A 1 356 ? 29.942 -15.455 1.353 1.00 50.56 356 PRO A C 1
ATOM 2856 O O . PRO A 1 356 ? 30.769 -15.915 2.136 1.00 50.56 356 PRO A O 1
ATOM 2859 N N . ALA A 1 357 ? 30.230 -15.145 0.080 1.00 45.03 357 ALA A N 1
ATOM 2860 C CA . ALA A 1 357 ? 31.539 -15.151 -0.609 1.00 45.03 357 ALA A CA 1
ATOM 2861 C C . ALA A 1 357 ? 32.828 -15.172 0.267 1.00 45.03 357 ALA A C 1
ATOM 2863 O O . ALA A 1 357 ? 33.115 -14.179 0.920 1.00 45.03 357 ALA A O 1
ATOM 2864 N N . GLY A 1 358 ? 33.665 -16.224 0.217 1.00 51.25 358 GLY A N 1
ATOM 2865 C CA . GLY A 1 358 ? 35.110 -16.091 0.518 1.00 51.25 358 GLY A CA 1
ATOM 2866 C C . GLY A 1 358 ? 35.646 -16.244 1.960 1.00 51.25 358 GLY A C 1
ATOM 2867 O O . GLY A 1 358 ? 36.701 -15.696 2.252 1.00 51.25 358 GLY A O 1
ATOM 2868 N N . GLY A 1 359 ? 34.999 -16.992 2.862 1.00 42.75 359 GLY A N 1
ATOM 2869 C CA . GLY A 1 359 ? 35.603 -17.342 4.171 1.00 42.75 359 GLY A CA 1
ATOM 2870 C C . GLY A 1 359 ? 36.804 -18.319 4.080 1.00 42.75 359 GLY A C 1
ATOM 2871 O O . GLY A 1 359 ? 36.768 -19.216 3.232 1.00 42.75 359 GLY A O 1
ATOM 2872 N N . PRO A 1 360 ? 37.848 -18.197 4.932 1.00 37.53 360 PRO A N 1
ATOM 2873 C CA . PRO A 1 360 ? 39.034 -19.056 4.878 1.00 37.53 360 PRO A CA 1
ATOM 2874 C C . PRO A 1 360 ? 38.799 -20.425 5.544 1.00 37.53 360 PRO A C 1
ATOM 2876 O O . PRO A 1 360 ? 38.687 -20.519 6.763 1.00 37.53 360 PRO A O 1
ATOM 2879 N N . GLY A 1 361 ? 38.791 -21.488 4.732 1.00 37.25 361 GLY A N 1
ATOM 2880 C CA . GLY A 1 361 ? 38.799 -22.888 5.181 1.00 37.25 361 GLY A CA 1
ATOM 2881 C C . GLY A 1 361 ? 37.534 -23.687 4.836 1.00 37.25 361 GLY A C 1
ATOM 2882 O O . GLY A 1 361 ? 36.516 -23.565 5.506 1.00 37.25 361 GLY A O 1
ATOM 2883 N N . GLY A 1 362 ? 37.639 -24.586 3.848 1.00 35.84 362 GLY A N 1
ATOM 2884 C CA . GLY A 1 362 ? 36.656 -25.655 3.596 1.00 35.84 362 GLY A CA 1
ATOM 2885 C C . GLY A 1 362 ? 35.548 -25.331 2.580 1.00 35.84 362 GLY A C 1
ATOM 2886 O O . GLY A 1 362 ? 34.954 -24.259 2.593 1.00 35.84 362 GLY A O 1
ATOM 2887 N N . GLY A 1 363 ? 35.283 -26.283 1.677 1.00 42.84 363 GLY A N 1
ATOM 2888 C CA . GLY A 1 363 ? 34.394 -26.157 0.512 1.00 42.84 363 GLY A CA 1
ATOM 2889 C C . GLY A 1 363 ? 32.979 -25.612 0.772 1.00 42.84 363 GLY A C 1
ATOM 2890 O O . GLY A 1 363 ? 32.327 -25.926 1.764 1.00 42.84 363 GLY A O 1
ATOM 2891 N N . ARG A 1 364 ? 32.491 -24.800 -0.175 1.00 55.16 364 ARG A N 1
ATOM 2892 C CA . ARG A 1 364 ? 31.218 -24.068 -0.094 1.00 55.16 364 ARG A CA 1
ATOM 2893 C C . ARG A 1 364 ? 30.051 -24.804 -0.741 1.00 55.16 364 ARG A C 1
ATOM 2895 O O . ARG A 1 364 ? 30.126 -25.142 -1.918 1.00 55.16 364 ARG A O 1
ATOM 2902 N N . LEU A 1 365 ? 28.921 -24.867 -0.037 1.00 62.50 365 LEU A N 1
ATOM 2903 C CA . LEU A 1 365 ? 27.614 -25.091 -0.657 1.00 62.50 365 LEU A CA 1
ATOM 2904 C C . LEU A 1 365 ? 27.048 -23.759 -1.182 1.00 62.50 365 LEU A C 1
ATOM 2906 O O . LEU A 1 365 ? 26.380 -23.031 -0.454 1.00 62.50 365 LEU A O 1
ATOM 2910 N N . MET A 1 366 ? 27.311 -23.432 -2.450 1.00 71.81 366 MET A N 1
ATOM 2911 C CA . MET A 1 366 ? 26.383 -22.579 -3.210 1.00 71.81 366 MET A CA 1
ATOM 2912 C C . MET A 1 366 ? 25.233 -23.440 -3.750 1.00 71.81 366 MET A C 1
ATOM 2914 O O . MET A 1 366 ? 25.376 -24.656 -3.867 1.00 71.81 366 MET A O 1
ATOM 2918 N N . MET A 1 367 ? 24.136 -22.811 -4.179 1.00 84.88 367 MET A N 1
ATOM 2919 C CA . MET A 1 367 ? 23.116 -23.483 -4.993 1.00 84.88 367 MET A CA 1
ATOM 2920 C C . MET A 1 367 ? 23.770 -24.160 -6.224 1.00 84.88 367 MET A C 1
ATOM 2922 O O . MET A 1 367 ? 24.541 -23.486 -6.925 1.00 84.88 367 MET A O 1
ATOM 2926 N N . PRO A 1 368 ? 23.511 -25.453 -6.506 1.00 87.44 368 PRO A N 1
ATOM 2927 C CA . PRO A 1 368 ? 24.023 -26.149 -7.688 1.00 87.44 368 PRO A CA 1
ATOM 2928 C C . PRO A 1 368 ? 23.674 -25.439 -9.000 1.00 87.44 368 PRO A C 1
ATOM 2930 O O . PRO A 1 368 ? 22.616 -24.827 -9.123 1.00 87.44 368 PRO A O 1
ATOM 2933 N N . MET A 1 369 ? 24.552 -25.527 -10.003 1.00 89.19 369 MET A N 1
ATOM 2934 C CA . MET A 1 369 ? 24.373 -24.802 -11.271 1.00 89.19 369 MET A CA 1
ATOM 2935 C C . MET A 1 369 ? 23.107 -25.240 -12.028 1.00 89.19 369 MET A C 1
ATOM 2937 O O . MET A 1 369 ? 22.362 -24.394 -12.509 1.00 89.19 369 MET A O 1
ATOM 2941 N N . GLU A 1 370 ? 22.823 -26.544 -12.062 1.00 89.38 370 GLU A N 1
ATOM 2942 C CA . GLU A 1 370 ? 21.591 -27.110 -12.634 1.00 89.38 370 GLU A CA 1
ATOM 2943 C C . GLU A 1 370 ? 20.330 -26.516 -11.978 1.00 89.38 370 GLU A C 1
ATOM 2945 O O . GLU A 1 370 ? 19.341 -26.214 -12.638 1.00 89.38 370 GLU A O 1
ATOM 2950 N N . GLU A 1 371 ? 20.373 -26.278 -10.665 1.00 90.81 371 GLU A N 1
ATOM 2951 C CA . GLU A 1 371 ? 19.259 -25.676 -9.941 1.00 90.81 371 GLU A CA 1
ATOM 2952 C C . GLU A 1 371 ? 19.089 -24.185 -10.256 1.00 90.81 371 GLU A C 1
ATOM 2954 O O . GLU A 1 371 ? 17.958 -23.731 -10.418 1.00 90.81 371 GLU A O 1
ATOM 2959 N N . ARG A 1 372 ? 20.187 -23.442 -10.440 1.00 94.19 372 ARG A N 1
ATOM 2960 C CA . ARG A 1 372 ? 20.138 -22.040 -10.893 1.00 94.19 372 ARG A CA 1
ATOM 2961 C C . ARG A 1 372 ? 19.461 -21.915 -12.258 1.00 94.19 372 ARG A C 1
ATOM 2963 O O . ARG A 1 372 ? 18.577 -21.076 -12.413 1.00 94.19 372 ARG A O 1
ATOM 2970 N N . TYR A 1 373 ? 19.828 -22.772 -13.217 1.00 96.06 373 TYR A N 1
ATOM 2971 C CA . TYR A 1 373 ? 19.171 -22.825 -14.528 1.00 96.06 373 TYR A CA 1
ATOM 2972 C C . TYR A 1 373 ? 17.688 -23.197 -14.410 1.00 96.06 373 TYR A C 1
ATOM 2974 O O . TYR A 1 373 ? 16.853 -22.506 -14.991 1.00 96.06 373 TYR A O 1
ATOM 2982 N N . ARG A 1 374 ? 17.339 -24.211 -13.607 1.00 94.56 374 ARG A N 1
ATOM 2983 C CA . ARG A 1 374 ? 15.944 -24.632 -13.406 1.00 94.56 374 ARG A CA 1
ATOM 2984 C C . ARG A 1 374 ? 15.061 -23.516 -12.847 1.00 94.56 374 ARG A C 1
ATOM 2986 O O . ARG A 1 374 ? 14.020 -23.233 -13.432 1.00 94.56 374 ARG A O 1
ATOM 2993 N N . LEU A 1 375 ? 15.477 -22.857 -11.760 1.00 96.25 375 LEU A N 1
ATOM 2994 C CA . LEU A 1 375 ? 14.697 -21.770 -11.151 1.00 96.25 375 LEU A CA 1
ATOM 2995 C C . LEU A 1 375 ? 14.571 -20.570 -12.105 1.00 96.25 375 LEU A C 1
ATOM 2997 O O . LEU A 1 375 ? 13.485 -20.014 -12.253 1.00 96.25 375 LEU A O 1
ATOM 3001 N N . ALA A 1 376 ? 15.656 -20.209 -12.799 1.00 98.19 376 ALA A N 1
ATOM 3002 C CA . ALA A 1 376 ? 15.650 -19.160 -13.818 1.00 98.19 376 ALA A CA 1
ATOM 3003 C C . ALA A 1 376 ? 14.643 -19.446 -14.946 1.00 98.19 376 ALA A C 1
ATOM 3005 O O . ALA A 1 376 ? 13.882 -18.561 -15.347 1.00 98.19 376 ALA A O 1
ATOM 3006 N N . ARG A 1 377 ? 14.608 -20.689 -15.436 1.00 98.06 377 ARG A N 1
ATOM 3007 C CA . ARG A 1 377 ? 13.669 -21.128 -16.470 1.00 98.06 377 ARG A CA 1
ATOM 3008 C C . ARG A 1 377 ? 12.225 -21.139 -15.985 1.00 98.06 377 ARG A C 1
ATOM 3010 O O . ARG A 1 377 ? 11.406 -20.499 -16.629 1.00 98.06 377 ARG A O 1
ATOM 3017 N N . GLN A 1 378 ? 11.938 -21.762 -14.840 1.00 97.94 378 GLN A N 1
ATOM 3018 C CA . GLN A 1 378 ? 10.587 -21.831 -14.265 1.00 97.94 378 GLN A CA 1
ATOM 3019 C C . GLN A 1 378 ? 9.978 -20.435 -14.068 1.00 97.94 378 GLN A C 1
ATOM 3021 O O . GLN A 1 378 ? 8.821 -20.212 -14.413 1.00 97.94 378 GLN A O 1
ATOM 3026 N N . VAL A 1 379 ? 10.758 -19.462 -13.579 1.00 98.50 379 VAL A N 1
ATOM 3027 C CA . VAL A 1 379 ? 10.288 -18.070 -13.466 1.00 98.50 379 VAL A CA 1
ATOM 3028 C C . VAL A 1 379 ? 10.058 -17.440 -14.844 1.00 98.50 379 VAL A C 1
ATOM 3030 O O . VAL A 1 379 ? 9.038 -16.787 -15.047 1.00 98.50 379 VAL A O 1
ATOM 3033 N N . THR A 1 380 ? 10.952 -17.658 -15.814 1.00 98.69 380 THR A N 1
ATOM 3034 C CA . THR A 1 380 ? 10.781 -17.128 -17.182 1.00 98.69 380 THR A CA 1
ATOM 3035 C C . THR A 1 380 ? 9.536 -17.710 -17.868 1.00 98.69 380 THR A C 1
ATOM 3037 O O . THR A 1 380 ? 8.784 -16.972 -18.500 1.00 98.69 380 THR A O 1
ATOM 3040 N N . GLU A 1 381 ? 9.279 -19.008 -17.697 1.00 98.62 381 GLU A N 1
ATOM 3041 C CA . GLU A 1 381 ? 8.099 -19.725 -18.203 1.00 98.62 381 GLU A CA 1
ATOM 3042 C C . GLU A 1 381 ? 6.798 -19.140 -17.605 1.00 98.62 381 GLU A C 1
ATOM 3044 O O . GLU A 1 381 ? 5.854 -18.857 -18.345 1.00 98.62 381 GLU A O 1
ATOM 3049 N N . VAL A 1 382 ? 6.776 -18.822 -16.301 1.00 98.19 382 VAL A N 1
ATOM 3050 C CA . VAL A 1 382 ? 5.639 -18.131 -15.655 1.00 98.19 382 VAL A CA 1
ATOM 3051 C C . VAL A 1 382 ? 5.428 -16.720 -16.206 1.00 98.19 382 VAL A C 1
ATOM 3053 O O . VAL A 1 382 ? 4.288 -16.325 -16.444 1.00 98.19 382 VAL A O 1
ATOM 3056 N N . LEU A 1 383 ? 6.497 -15.947 -16.425 1.00 98.25 383 LEU A N 1
ATOM 3057 C CA . LEU A 1 383 ? 6.376 -14.595 -16.983 1.00 98.25 383 LEU A CA 1
ATOM 3058 C C . LEU A 1 383 ? 5.778 -14.627 -18.395 1.00 98.25 383 LEU A C 1
ATOM 3060 O O . LEU A 1 383 ? 4.931 -13.789 -18.700 1.00 98.25 383 LEU A O 1
ATOM 3064 N N . ILE A 1 384 ? 6.160 -15.598 -19.233 1.00 98.31 384 ILE A N 1
ATOM 3065 C CA . ILE A 1 384 ? 5.541 -15.809 -20.554 1.00 98.31 384 ILE A CA 1
ATOM 3066 C C . ILE A 1 384 ? 4.047 -16.101 -20.380 1.00 98.31 384 ILE A C 1
ATOM 3068 O O . ILE A 1 384 ? 3.219 -15.383 -20.931 1.00 98.31 384 ILE A O 1
ATOM 3072 N N . HIS A 1 385 ? 3.694 -17.072 -19.532 1.00 97.69 385 HIS A N 1
ATOM 3073 C CA . HIS A 1 385 ? 2.301 -17.453 -19.263 1.00 97.69 385 HIS A CA 1
ATOM 3074 C C . HIS A 1 385 ? 1.425 -16.295 -18.754 1.00 97.69 385 HIS A C 1
ATOM 3076 O O . HIS A 1 385 ? 0.246 -16.217 -19.096 1.00 97.69 385 HIS A O 1
ATOM 3082 N N . VAL A 1 386 ? 1.982 -15.379 -17.953 1.00 95.88 386 VAL A N 1
ATOM 3083 C CA . VAL A 1 386 ? 1.284 -14.160 -17.508 1.00 95.88 386 VAL A CA 1
ATOM 3084 C C . VAL A 1 386 ? 1.152 -13.135 -18.645 1.00 95.88 386 VAL A C 1
ATOM 3086 O O . VAL A 1 386 ? 0.129 -12.460 -18.726 1.00 95.88 386 VAL A O 1
ATOM 3089 N N . ASN A 1 387 ? 2.140 -13.021 -19.539 1.00 95.44 387 ASN A N 1
ATOM 3090 C CA . ASN A 1 387 ? 2.096 -12.101 -20.686 1.00 95.44 387 ASN A CA 1
ATOM 3091 C C . ASN A 1 387 ? 1.219 -12.592 -21.849 1.00 95.44 387 ASN A C 1
ATOM 3093 O O . ASN A 1 387 ? 0.773 -11.760 -22.636 1.00 95.44 387 ASN A O 1
ATOM 3097 N N . ASP A 1 388 ? 0.924 -13.893 -21.924 1.00 94.44 388 ASP A N 1
ATOM 3098 C CA . ASP A 1 388 ? -0.066 -14.482 -22.841 1.00 94.44 388 ASP A CA 1
ATOM 3099 C C . ASP A 1 388 ? -1.515 -14.032 -22.543 1.00 94.44 388 ASP A C 1
ATOM 3101 O O . ASP A 1 388 ? -2.429 -14.342 -23.307 1.00 94.44 388 ASP A O 1
ATOM 3105 N N . HIS A 1 389 ? -1.757 -13.337 -21.426 1.00 91.69 389 HIS A N 1
ATOM 3106 C CA . HIS A 1 389 ? -3.063 -12.791 -21.059 1.00 91.69 389 HIS A CA 1
ATOM 3107 C C . HIS A 1 389 ? -3.176 -11.303 -21.439 1.00 91.69 389 HIS A C 1
ATOM 3109 O O . HIS A 1 389 ? -2.296 -10.508 -21.105 1.00 91.69 389 HIS A O 1
ATOM 3115 N N . ASP A 1 390 ? -4.298 -10.897 -22.046 1.00 86.19 390 ASP A N 1
ATOM 3116 C CA . ASP A 1 390 ? -4.501 -9.561 -22.643 1.00 86.19 390 ASP A CA 1
ATOM 3117 C C . ASP A 1 390 ? -4.177 -8.386 -21.702 1.00 86.19 390 ASP A C 1
ATOM 3119 O O . ASP A 1 390 ? -3.520 -7.424 -22.106 1.00 86.19 390 ASP A O 1
ATOM 3123 N N . SER A 1 391 ? -4.567 -8.486 -20.425 1.00 85.81 391 SER A N 1
ATOM 3124 C CA . SER A 1 391 ? -4.255 -7.508 -19.363 1.00 85.81 391 SER A CA 1
ATOM 3125 C C . SER A 1 391 ? -3.133 -7.956 -18.407 1.00 85.81 391 SER A C 1
ATOM 3127 O O . SER A 1 391 ? -2.928 -7.349 -17.357 1.00 85.81 391 SER A O 1
ATOM 3129 N N . GLY A 1 392 ? -2.469 -9.079 -18.697 1.00 89.56 392 GLY A N 1
ATOM 3130 C CA . GLY A 1 392 ? -1.499 -9.718 -17.808 1.00 89.56 392 GLY A CA 1
ATOM 3131 C C . GLY A 1 392 ? -0.075 -9.193 -17.990 1.00 89.56 392 GLY A C 1
ATOM 3132 O O . GLY A 1 392 ? 0.427 -9.093 -19.113 1.00 89.56 392 GLY A O 1
ATOM 3133 N N . PHE A 1 393 ? 0.559 -8.854 -16.868 1.00 94.00 393 PHE A N 1
ATOM 3134 C CA . PHE A 1 393 ? 1.984 -8.545 -16.715 1.00 94.00 393 PHE A CA 1
ATOM 3135 C C . PHE A 1 393 ? 2.362 -8.609 -15.226 1.00 94.00 393 PHE A C 1
ATOM 3137 O O . PHE A 1 393 ? 1.489 -8.517 -14.358 1.00 94.00 393 PHE A O 1
ATOM 3144 N N . TYR A 1 394 ? 3.656 -8.737 -14.931 1.00 94.50 394 TYR A N 1
ATOM 3145 C CA . TYR A 1 394 ? 4.193 -8.910 -13.582 1.00 94.50 394 TYR A CA 1
ATOM 3146 C C . TYR A 1 394 ? 5.170 -7.769 -13.205 1.00 94.50 394 TYR A C 1
ATOM 3148 O O . TYR A 1 394 ? 6.322 -7.800 -13.637 1.00 94.50 394 TYR A O 1
ATOM 3156 N N . PRO A 1 395 ? 4.747 -6.746 -12.434 1.00 93.12 395 PRO A N 1
ATOM 3157 C CA . PRO A 1 395 ? 5.514 -5.501 -12.273 1.00 93.12 395 PRO A CA 1
ATOM 3158 C C . PRO A 1 395 ? 6.533 -5.451 -11.121 1.00 93.12 395 PRO A C 1
ATOM 3160 O O . PRO A 1 395 ? 7.201 -4.433 -10.977 1.00 93.12 395 PRO A O 1
ATOM 3163 N N . ASP A 1 396 ? 6.648 -6.494 -10.294 1.00 91.62 396 ASP A N 1
ATOM 3164 C CA . ASP A 1 396 ? 7.472 -6.475 -9.071 1.00 91.62 396 ASP A CA 1
ATOM 3165 C C . ASP A 1 396 ? 8.296 -7.766 -8.909 1.00 91.62 396 ASP A C 1
ATOM 3167 O O . ASP A 1 396 ? 8.126 -8.541 -7.970 1.00 91.62 396 ASP A O 1
ATOM 3171 N N . LEU A 1 397 ? 9.157 -8.079 -9.881 1.00 95.44 397 LEU A N 1
ATOM 3172 C CA . LEU A 1 397 ? 9.914 -9.336 -9.865 1.00 95.44 397 LEU A CA 1
ATOM 3173 C C . LEU A 1 397 ? 11.204 -9.230 -9.043 1.00 95.44 397 LEU A C 1
ATOM 3175 O O . LEU A 1 397 ? 12.220 -8.736 -9.528 1.00 95.44 397 LEU A O 1
ATOM 3179 N N . LYS A 1 398 ? 11.169 -9.792 -7.829 1.00 93.69 398 LYS A N 1
ATOM 3180 C CA . LYS A 1 398 ? 12.301 -9.891 -6.891 1.00 93.69 398 LYS A CA 1
ATOM 3181 C C . LYS A 1 398 ? 12.325 -11.239 -6.135 1.00 93.69 398 LYS A C 1
ATOM 3183 O O . LYS A 1 398 ? 11.295 -11.910 -6.068 1.00 93.69 398 LYS A O 1
ATOM 3188 N N . PRO A 1 399 ? 13.462 -11.650 -5.527 1.00 94.44 399 PRO A N 1
ATOM 3189 C CA . PRO A 1 399 ? 13.586 -12.905 -4.770 1.00 94.44 399 PRO A CA 1
ATOM 3190 C C . PRO A 1 399 ? 12.625 -13.083 -3.581 1.00 94.44 399 PRO A C 1
ATOM 3192 O O . PRO A 1 399 ? 12.441 -14.215 -3.135 1.00 94.44 399 PRO A O 1
ATOM 3195 N N . ASP A 1 400 ? 12.035 -12.005 -3.049 1.00 89.69 400 ASP A N 1
ATOM 3196 C CA . ASP A 1 400 ? 10.962 -12.068 -2.041 1.00 89.69 400 ASP A CA 1
ATOM 3197 C C . ASP A 1 400 ? 9.706 -12.778 -2.577 1.00 89.69 400 ASP A C 1
ATOM 3199 O O . ASP A 1 400 ? 9.114 -13.601 -1.880 1.00 89.69 400 ASP A O 1
ATOM 3203 N N . ASN A 1 401 ? 9.337 -12.500 -3.832 1.00 93.75 401 ASN A N 1
ATOM 3204 C CA . ASN A 1 401 ? 8.037 -12.860 -4.410 1.00 93.75 401 ASN A CA 1
ATOM 3205 C C . ASN A 1 401 ? 8.039 -14.264 -5.053 1.00 93.75 401 ASN A C 1
ATOM 3207 O O . ASN A 1 401 ? 7.064 -14.688 -5.673 1.00 93.75 401 ASN A O 1
ATOM 3211 N N . ILE A 1 402 ? 9.140 -15.006 -4.898 1.00 96.44 402 ILE A N 1
ATOM 3212 C CA . ILE A 1 402 ? 9.305 -16.391 -5.346 1.00 96.44 402 ILE A CA 1
ATOM 3213 C C . ILE A 1 402 ? 9.453 -17.261 -4.105 1.00 96.44 402 ILE A C 1
ATOM 3215 O O . ILE A 1 402 ? 10.426 -17.116 -3.367 1.00 96.44 402 ILE A O 1
ATOM 3219 N N . VAL A 1 403 ? 8.531 -18.196 -3.896 1.00 94.94 403 VAL A N 1
ATOM 3220 C CA . VAL A 1 403 ? 8.640 -19.224 -2.852 1.00 94.94 403 VAL A CA 1
ATOM 3221 C C . VAL A 1 403 ? 9.088 -20.556 -3.433 1.00 94.94 403 VAL A C 1
ATOM 3223 O O . VAL A 1 403 ? 9.057 -20.774 -4.644 1.00 94.94 403 VAL A O 1
ATOM 3226 N N . LEU A 1 404 ? 9.557 -21.444 -2.561 1.00 94.00 404 LEU A N 1
ATOM 3227 C CA . LEU A 1 404 ? 10.112 -22.735 -2.948 1.00 94.00 404 LEU A CA 1
ATOM 3228 C C . LEU A 1 404 ? 9.175 -23.876 -2.543 1.00 94.00 404 LEU A C 1
ATOM 3230 O O . LEU A 1 404 ? 8.640 -23.902 -1.432 1.00 94.00 404 LEU A O 1
ATOM 3234 N N . ARG A 1 405 ? 9.010 -24.847 -3.442 1.00 93.00 405 ARG A N 1
ATOM 3235 C CA . ARG A 1 405 ? 8.236 -26.078 -3.229 1.00 93.00 405 ARG A CA 1
ATOM 3236 C C . ARG A 1 405 ? 9.156 -27.289 -3.369 1.00 93.00 405 ARG A C 1
ATOM 3238 O O . ARG A 1 405 ? 9.994 -27.313 -4.265 1.00 93.00 405 ARG A O 1
ATOM 3245 N N . GLU A 1 406 ? 9.004 -28.297 -2.511 1.00 90.38 406 GLU A N 1
ATOM 3246 C CA . GLU A 1 406 ? 9.686 -29.585 -2.702 1.00 90.38 406 GLU A CA 1
ATOM 3247 C C . GLU A 1 406 ? 9.168 -30.276 -3.967 1.00 90.38 406 GLU A C 1
ATOM 3249 O O . GLU A 1 406 ? 7.954 -30.354 -4.191 1.00 90.38 406 GLU A O 1
ATOM 3254 N N . ARG A 1 407 ? 10.078 -30.786 -4.803 1.00 83.69 407 ARG A N 1
ATOM 3255 C CA . ARG A 1 407 ? 9.690 -31.446 -6.050 1.00 83.69 407 ARG A CA 1
ATOM 3256 C C . ARG A 1 407 ? 9.040 -32.793 -5.768 1.00 83.69 407 ARG A C 1
ATOM 3258 O O . ARG A 1 407 ? 9.622 -33.662 -5.119 1.00 83.69 407 ARG A O 1
ATOM 3265 N N . ARG A 1 408 ? 7.848 -33.001 -6.323 1.00 72.44 408 ARG A N 1
ATOM 3266 C CA . ARG A 1 408 ? 7.130 -34.277 -6.222 1.00 72.44 408 ARG A CA 1
ATOM 3267 C C . ARG A 1 408 ? 7.807 -35.327 -7.113 1.00 72.44 408 ARG A C 1
ATOM 3269 O O . ARG A 1 408 ? 8.015 -35.083 -8.296 1.00 72.44 408 ARG A O 1
ATOM 3276 N N . GLY A 1 409 ? 8.120 -36.498 -6.553 1.00 62.09 409 GLY A N 1
ATOM 3277 C CA . GLY A 1 409 ? 8.555 -37.678 -7.319 1.00 62.09 409 GLY A CA 1
ATOM 3278 C C . GLY A 1 409 ? 10.053 -37.801 -7.640 1.00 62.09 409 GLY A C 1
ATOM 3279 O O . GLY A 1 409 ? 10.407 -38.603 -8.497 1.00 62.09 409 GLY A O 1
ATOM 3280 N N . GLY A 1 410 ? 10.941 -37.047 -6.984 1.00 51.00 410 GLY A N 1
ATOM 3281 C CA . GLY A 1 410 ? 12.389 -37.265 -7.110 1.00 51.00 410 GLY A CA 1
ATOM 3282 C C . GLY A 1 410 ? 12.884 -38.411 -6.221 1.00 51.00 410 GLY A C 1
ATOM 3283 O O . GLY A 1 410 ? 12.715 -38.346 -5.004 1.00 51.00 410 GLY A O 1
ATOM 3284 N N . GLU A 1 411 ? 13.528 -39.431 -6.796 1.00 43.00 411 GLU A N 1
ATOM 3285 C CA . GLU A 1 411 ? 14.191 -40.481 -6.012 1.00 43.00 411 GLU A CA 1
ATOM 3286 C C . GLU A 1 411 ? 15.329 -39.893 -5.164 1.00 43.00 411 GLU A C 1
ATOM 3288 O O . GLU A 1 411 ? 16.271 -39.285 -5.677 1.00 43.00 411 GLU A O 1
ATOM 3293 N N . SER A 1 412 ? 15.270 -40.108 -3.850 1.00 43.72 412 SER A N 1
ATOM 3294 C CA . SER A 1 412 ? 16.283 -39.671 -2.888 1.00 43.72 412 SER A CA 1
ATOM 3295 C C . SER A 1 412 ? 17.527 -40.569 -2.928 1.00 43.72 412 SER A C 1
ATOM 3297 O O . SER A 1 412 ? 17.815 -41.334 -2.007 1.00 43.72 412 SER A O 1
ATOM 3299 N N . HIS A 1 413 ? 18.302 -40.465 -4.007 1.00 42.19 413 HIS A N 1
ATOM 3300 C CA . HIS A 1 413 ? 19.609 -41.111 -4.108 1.00 42.19 413 HIS A CA 1
ATOM 3301 C C . HIS A 1 413 ? 20.613 -40.501 -3.110 1.00 42.19 413 HIS A C 1
ATOM 3303 O O . HIS A 1 413 ? 21.235 -39.480 -3.384 1.00 42.19 413 HIS A O 1
ATOM 3309 N N . GLY A 1 414 ? 20.796 -41.177 -1.971 1.00 38.12 414 GLY A N 1
ATOM 3310 C CA . GLY A 1 414 ? 22.023 -41.152 -1.165 1.00 38.12 414 GLY A CA 1
ATOM 3311 C C . GLY A 1 414 ? 22.400 -39.829 -0.482 1.00 38.12 414 GLY A C 1
ATOM 3312 O O . GLY A 1 414 ? 23.079 -38.988 -1.058 1.00 38.12 414 GLY A O 1
ATOM 3313 N N . SER A 1 415 ? 22.057 -39.718 0.806 1.00 43.84 415 SER A N 1
ATOM 3314 C CA . SER A 1 415 ? 22.796 -38.981 1.855 1.00 43.84 415 SER A CA 1
ATOM 3315 C C . SER A 1 415 ? 23.830 -37.922 1.401 1.00 43.84 415 SER A C 1
ATOM 3317 O O . SER A 1 415 ? 25.027 -38.208 1.344 1.00 43.84 415 SER A O 1
ATOM 3319 N N . GLY A 1 416 ? 23.396 -36.676 1.177 1.00 39.91 416 GLY A N 1
ATOM 3320 C CA . GLY A 1 416 ? 24.311 -35.524 1.094 1.00 39.91 416 GLY A CA 1
ATOM 3321 C C . GLY A 1 416 ? 23.863 -34.372 0.193 1.00 39.91 416 GLY A C 1
ATOM 3322 O O . GLY A 1 416 ? 24.207 -33.223 0.467 1.00 39.91 416 GLY A O 1
ATOM 3323 N N . ALA A 1 417 ? 23.075 -34.646 -0.849 1.00 44.44 417 ALA A N 1
ATOM 3324 C CA . ALA A 1 417 ? 22.493 -33.609 -1.701 1.00 44.44 417 ALA A CA 1
ATOM 3325 C C . ALA A 1 417 ? 21.199 -33.050 -1.079 1.00 44.44 417 ALA A C 1
ATOM 3327 O O . ALA A 1 417 ? 20.360 -33.808 -0.595 1.00 44.44 417 ALA A O 1
ATOM 3328 N N . GLY A 1 418 ? 21.050 -31.721 -1.061 1.00 57.94 418 GLY A N 1
ATOM 3329 C CA . GLY A 1 418 ? 19.889 -31.053 -0.458 1.00 57.94 418 GLY A CA 1
ATOM 3330 C C . GLY A 1 418 ? 18.580 -31.324 -1.206 1.00 57.94 418 GLY A C 1
ATOM 3331 O O . GLY A 1 418 ? 18.598 -31.607 -2.405 1.00 57.94 418 GLY A O 1
ATOM 3332 N N . THR A 1 419 ? 17.447 -31.205 -0.501 1.00 64.88 419 THR A N 1
ATOM 3333 C CA . THR A 1 419 ? 16.110 -31.423 -1.071 1.00 64.88 419 THR A CA 1
ATOM 3334 C C . THR A 1 419 ? 15.925 -30.601 -2.340 1.00 64.88 419 THR A C 1
ATOM 3336 O O . THR A 1 419 ? 16.173 -29.395 -2.365 1.00 64.88 419 THR A O 1
ATOM 3339 N N . ALA A 1 420 ? 15.510 -31.273 -3.408 1.00 81.62 420 ALA A N 1
ATOM 3340 C CA . ALA A 1 420 ? 15.447 -30.680 -4.727 1.00 81.62 420 ALA A CA 1
ATOM 3341 C C . ALA A 1 420 ? 14.120 -29.919 -4.892 1.00 81.62 420 ALA A C 1
ATOM 3343 O O . ALA A 1 420 ? 13.048 -30.502 -4.728 1.00 81.62 420 ALA A O 1
ATOM 3344 N N . VAL A 1 421 ? 14.192 -28.621 -5.200 1.00 90.56 421 VAL A N 1
ATOM 3345 C CA . VAL A 1 421 ? 13.023 -27.724 -5.197 1.00 90.56 421 VAL A CA 1
ATOM 3346 C C . VAL A 1 421 ? 12.698 -27.147 -6.571 1.00 90.56 421 VAL A C 1
ATOM 3348 O O . VAL A 1 421 ? 13.511 -27.221 -7.500 1.00 90.56 421 VAL A O 1
ATOM 3351 N N . ASP A 1 422 ? 11.506 -26.561 -6.652 1.00 94.38 422 ASP A N 1
ATOM 3352 C CA . ASP A 1 422 ? 10.979 -25.782 -7.769 1.00 94.38 422 ASP A CA 1
ATOM 3353 C C . ASP A 1 422 ? 10.536 -24.388 -7.289 1.00 94.38 422 ASP A C 1
ATOM 3355 O O . ASP A 1 422 ? 10.162 -24.207 -6.123 1.00 94.38 422 ASP A O 1
ATOM 3359 N N . ALA A 1 423 ? 10.565 -23.403 -8.188 1.00 96.50 423 ALA A N 1
ATOM 3360 C CA . ALA A 1 423 ? 10.064 -22.052 -7.942 1.00 96.50 423 ALA A CA 1
ATOM 3361 C C . ALA A 1 423 ? 8.530 -21.994 -8.031 1.00 96.50 423 ALA A C 1
ATOM 3363 O O . ALA A 1 423 ? 7.930 -22.626 -8.902 1.00 96.50 423 ALA A O 1
ATOM 3364 N N . VAL A 1 424 ? 7.901 -21.176 -7.187 1.00 97.31 424 VAL A N 1
ATOM 3365 C CA . VAL A 1 424 ? 6.504 -20.750 -7.329 1.00 97.31 424 VAL A CA 1
ATOM 3366 C C . VAL A 1 424 ? 6.444 -19.230 -7.183 1.00 97.31 424 VAL A C 1
ATOM 3368 O O . VAL A 1 424 ? 6.809 -18.691 -6.139 1.00 97.31 424 VAL A O 1
ATOM 3371 N N . LEU A 1 425 ? 6.014 -18.533 -8.234 1.00 96.81 425 LEU A N 1
ATOM 3372 C CA . LEU A 1 425 ? 5.854 -17.079 -8.244 1.00 96.81 425 LEU A CA 1
ATOM 3373 C C . LEU A 1 425 ? 4.523 -16.692 -7.582 1.00 96.81 425 LEU A C 1
ATOM 3375 O O . LEU A 1 425 ? 3.479 -17.248 -7.926 1.00 96.81 425 LEU A O 1
ATOM 3379 N N . LEU A 1 426 ? 4.562 -15.752 -6.640 1.00 92.94 426 LEU A N 1
ATOM 3380 C CA . LEU A 1 426 ? 3.397 -15.224 -5.922 1.00 92.94 426 LEU A CA 1
ATOM 3381 C C . LEU A 1 426 ? 3.107 -13.771 -6.334 1.00 92.94 426 LEU A C 1
ATOM 3383 O O . LEU A 1 426 ? 3.786 -13.223 -7.193 1.00 92.94 426 LEU A O 1
ATOM 3387 N N . ASP A 1 427 ? 2.136 -13.141 -5.676 1.00 87.38 427 ASP A N 1
ATOM 3388 C CA . ASP A 1 427 ? 1.970 -11.685 -5.604 1.00 87.38 427 ASP A CA 1
ATOM 3389 C C . ASP A 1 427 ? 1.620 -10.987 -6.934 1.00 87.38 427 ASP A C 1
ATOM 3391 O O . ASP A 1 427 ? 2.411 -10.259 -7.532 1.00 87.38 427 ASP A O 1
ATOM 3395 N N . LEU A 1 428 ? 0.387 -11.207 -7.409 1.00 89.12 428 LEU A N 1
ATOM 3396 C CA . LEU A 1 428 ? -0.164 -10.551 -8.612 1.00 89.12 428 LEU A CA 1
ATOM 3397 C C . LEU A 1 428 ? -0.905 -9.236 -8.295 1.00 89.12 428 LEU A C 1
ATOM 3399 O O . LEU A 1 428 ? -1.850 -8.861 -8.988 1.00 89.12 428 LEU A O 1
ATOM 3403 N N . GLU A 1 429 ? -0.491 -8.521 -7.248 1.00 82.94 429 GLU A N 1
ATOM 3404 C CA . GLU A 1 429 ? -1.128 -7.274 -6.793 1.00 82.94 429 GLU A CA 1
ATOM 3405 C C . GLU A 1 429 ? -1.079 -6.135 -7.831 1.00 82.94 429 GLU A C 1
ATOM 3407 O O . GLU A 1 429 ? -1.971 -5.286 -7.871 1.00 82.94 429 GLU A O 1
ATOM 3412 N N . GLN A 1 430 ? -0.067 -6.139 -8.705 1.00 82.50 430 GLN A N 1
ATOM 3413 C CA . GLN A 1 430 ? 0.198 -5.123 -9.737 1.00 82.50 430 GLN A CA 1
ATOM 3414 C C . GLN A 1 430 ? 0.324 -3.676 -9.203 1.00 82.50 430 GLN A C 1
ATOM 3416 O O . GLN A 1 430 ? -0.146 -2.715 -9.819 1.00 82.50 430 GLN A O 1
ATOM 3421 N N . ARG A 1 431 ? 0.988 -3.526 -8.048 1.00 77.19 431 ARG A N 1
ATOM 3422 C CA . ARG A 1 431 ? 1.222 -2.241 -7.365 1.00 77.19 431 ARG A CA 1
ATOM 3423 C C . ARG A 1 431 ? 2.373 -1.401 -7.943 1.00 77.19 431 ARG A C 1
ATOM 3425 O O . ARG A 1 431 ? 2.345 -0.185 -7.798 1.00 77.19 431 ARG A O 1
ATOM 3432 N N . GLY A 1 432 ? 3.348 -2.035 -8.593 1.00 77.50 432 GLY A N 1
ATOM 3433 C CA . GLY A 1 432 ? 4.659 -1.445 -8.904 1.00 77.50 432 GLY A CA 1
ATOM 3434 C C . GLY A 1 432 ? 5.762 -2.081 -8.049 1.00 77.50 432 GLY A C 1
ATOM 3435 O O . GLY A 1 432 ? 5.462 -2.877 -7.158 1.00 77.50 432 GLY A O 1
ATOM 3436 N N . GLY A 1 433 ? 7.024 -1.765 -8.345 1.00 78.50 433 GLY A N 1
ATOM 3437 C CA . GLY A 1 433 ? 8.200 -2.347 -7.688 1.00 78.50 433 GLY A CA 1
ATOM 3438 C C . GLY A 1 433 ? 9.006 -1.331 -6.877 1.00 78.50 433 GLY A C 1
ATOM 3439 O O . GLY A 1 433 ? 8.706 -0.141 -6.859 1.00 78.50 433 GLY A O 1
ATOM 3440 N N . TRP A 1 434 ? 10.057 -1.792 -6.195 1.00 84.06 434 TRP A N 1
ATOM 3441 C CA . TRP A 1 434 ? 11.051 -0.885 -5.602 1.00 84.06 434 TRP A CA 1
ATOM 3442 C C . TRP A 1 434 ? 11.982 -0.334 -6.691 1.00 84.06 434 TRP A C 1
ATOM 3444 O O . TRP A 1 434 ? 12.324 -1.062 -7.622 1.00 84.06 434 TRP A O 1
ATOM 3454 N N . PHE A 1 435 ? 12.456 0.907 -6.566 1.00 87.75 435 PHE A N 1
ATOM 3455 C CA . PHE A 1 435 ? 13.256 1.582 -7.602 1.00 87.75 435 PHE A CA 1
ATOM 3456 C C . PHE A 1 435 ? 14.553 0.841 -7.978 1.00 87.75 435 PHE A C 1
ATOM 3458 O O . PHE A 1 435 ? 14.941 0.794 -9.145 1.00 87.75 435 PHE A O 1
ATOM 3465 N N . SER A 1 436 ? 15.198 0.180 -7.014 1.00 87.81 436 SER A N 1
ATOM 3466 C CA . SER A 1 436 ? 16.356 -0.697 -7.230 1.00 87.81 436 SER A CA 1
ATOM 3467 C C . SER A 1 436 ? 16.049 -1.913 -8.110 1.00 87.81 436 SER A C 1
ATOM 3469 O O . SER A 1 436 ? 16.974 -2.478 -8.695 1.00 87.81 436 SER A O 1
ATOM 3471 N N . TRP A 1 437 ? 14.777 -2.277 -8.287 1.00 92.44 437 TRP A N 1
ATOM 3472 C CA . TRP A 1 437 ? 14.299 -3.359 -9.151 1.00 92.44 437 TRP A CA 1
ATOM 3473 C C . TRP A 1 437 ? 13.637 -2.836 -10.430 1.00 92.44 437 TRP A C 1
ATOM 3475 O O . TRP A 1 437 ? 13.983 -3.337 -11.504 1.00 92.44 437 TRP A O 1
ATOM 3485 N N . SER A 1 438 ? 12.793 -1.803 -10.333 1.00 92.94 438 SER A N 1
ATOM 3486 C CA . SER A 1 438 ? 12.031 -1.210 -11.441 1.00 92.94 438 SER A CA 1
ATOM 3487 C C . SER A 1 438 ? 12.896 -0.886 -12.675 1.00 92.94 438 SER A C 1
ATOM 3489 O O . SER A 1 438 ? 14.046 -0.447 -12.542 1.00 92.94 438 SER A O 1
ATOM 3491 N N . PRO A 1 439 ? 12.371 -1.098 -13.897 1.00 95.12 439 PRO A N 1
ATOM 3492 C CA . PRO A 1 439 ? 13.027 -0.660 -15.124 1.00 95.12 439 PRO A CA 1
ATOM 3493 C C . PRO A 1 439 ? 12.982 0.874 -15.254 1.00 95.12 439 PRO A C 1
ATOM 3495 O O . PRO A 1 439 ? 11.994 1.475 -14.827 1.00 95.12 439 PRO A O 1
ATOM 3498 N N . PRO A 1 440 ? 14.003 1.524 -15.851 1.00 92.75 440 PRO A N 1
ATOM 3499 C CA . PRO A 1 440 ? 14.088 2.985 -15.922 1.00 92.75 440 PRO A CA 1
ATOM 3500 C C . PRO A 1 440 ? 12.848 3.644 -16.530 1.00 92.75 440 PRO A C 1
ATOM 3502 O O . PRO A 1 440 ? 12.336 4.606 -15.976 1.00 92.75 440 PRO A O 1
ATOM 3505 N N . GLU A 1 441 ? 12.298 3.078 -17.609 1.00 93.62 441 GLU A N 1
ATOM 3506 C CA . GLU A 1 441 ? 11.105 3.607 -18.282 1.00 93.62 441 GLU A CA 1
ATOM 3507 C C . GLU A 1 441 ? 9.809 3.554 -17.443 1.00 93.62 441 GLU A C 1
ATOM 3509 O O . GLU A 1 441 ? 8.808 4.154 -17.825 1.00 93.62 441 GLU A O 1
ATOM 3514 N N . VAL A 1 442 ? 9.827 2.844 -16.310 1.00 94.88 442 VAL A N 1
ATOM 3515 C CA . VAL A 1 442 ? 8.757 2.823 -15.301 1.00 94.88 442 VAL A CA 1
ATOM 3516 C C . VAL A 1 442 ? 9.142 3.711 -14.120 1.00 94.88 442 VAL A C 1
ATOM 3518 O O . VAL A 1 442 ? 8.395 4.626 -13.783 1.00 94.88 442 VAL A O 1
ATOM 3521 N N . ALA A 1 443 ? 10.330 3.495 -13.541 1.00 93.81 443 ALA A N 1
ATOM 3522 C CA . ALA A 1 443 ? 10.811 4.225 -12.368 1.00 93.81 443 ALA A CA 1
ATOM 3523 C C . ALA A 1 443 ? 10.816 5.745 -12.591 1.00 93.81 443 ALA A C 1
ATOM 3525 O O . ALA A 1 443 ? 10.430 6.504 -11.712 1.00 93.81 443 ALA A O 1
ATOM 3526 N N . TYR A 1 444 ? 11.186 6.199 -13.789 1.00 94.06 444 TYR A N 1
ATOM 3527 C CA . TYR A 1 444 ? 11.198 7.617 -14.147 1.00 94.06 444 TYR A CA 1
ATOM 3528 C C . TYR A 1 444 ? 9.802 8.246 -14.200 1.00 94.06 444 TYR A C 1
ATOM 3530 O O . TYR A 1 444 ? 9.637 9.399 -13.802 1.00 94.06 444 TYR A O 1
ATOM 3538 N N . VAL A 1 445 ? 8.784 7.493 -14.618 1.00 94.75 445 VAL A N 1
ATOM 3539 C CA . VAL A 1 445 ? 7.390 7.951 -14.543 1.00 94.75 445 VAL A CA 1
ATOM 3540 C C . VAL A 1 445 ? 6.962 8.022 -13.076 1.00 94.75 445 VAL A C 1
ATOM 3542 O O . VAL A 1 445 ? 6.495 9.070 -12.637 1.00 94.75 445 VAL A O 1
ATOM 3545 N N . GLU A 1 446 ? 7.230 6.971 -12.293 1.00 93.50 446 GLU A N 1
ATOM 3546 C CA . GLU A 1 446 ? 6.923 6.906 -10.855 1.00 93.50 446 GLU A CA 1
ATOM 3547 C C . GLU A 1 446 ? 7.609 8.042 -10.060 1.00 93.50 446 GLU A C 1
ATOM 3549 O O . GLU A 1 446 ? 7.002 8.624 -9.157 1.00 93.50 446 GLU A O 1
ATOM 3554 N N . TYR A 1 447 ? 8.838 8.437 -10.424 1.00 93.44 447 TYR A N 1
ATOM 3555 C CA . TYR A 1 447 ? 9.524 9.586 -9.824 1.00 93.44 447 TYR A CA 1
ATOM 3556 C C . TYR A 1 447 ? 8.771 10.898 -10.068 1.00 93.44 447 TYR A C 1
ATOM 3558 O O . TYR A 1 447 ? 8.582 11.682 -9.133 1.00 93.44 447 TYR A O 1
ATOM 3566 N N . LEU A 1 448 ? 8.325 11.147 -11.305 1.00 94.38 448 LEU A N 1
ATOM 3567 C CA . LEU A 1 448 ? 7.547 12.346 -11.608 1.00 94.38 448 LEU A CA 1
ATOM 3568 C C . LEU A 1 448 ? 6.157 12.295 -10.965 1.00 94.38 448 LEU A C 1
ATOM 3570 O O . LEU A 1 448 ? 5.675 13.338 -10.533 1.00 94.38 448 LEU A O 1
ATOM 3574 N N . GLU A 1 449 ? 5.523 11.122 -10.841 1.00 93.00 449 GLU A N 1
ATOM 3575 C CA . GLU A 1 449 ? 4.242 10.974 -10.127 1.00 93.00 449 GLU A CA 1
ATOM 3576 C C . GLU A 1 449 ? 4.376 11.388 -8.653 1.00 93.00 449 GLU A C 1
ATOM 3578 O O . GLU A 1 449 ? 3.501 12.077 -8.114 1.00 93.00 449 GLU A O 1
ATOM 3583 N N . ILE A 1 450 ? 5.500 11.040 -8.012 1.00 91.19 450 ILE A N 1
ATOM 3584 C CA . ILE A 1 450 ? 5.827 11.475 -6.649 1.00 91.19 450 ILE A CA 1
ATOM 3585 C C . ILE A 1 450 ? 6.007 12.994 -6.588 1.00 91.19 450 ILE A C 1
ATOM 3587 O O . ILE A 1 450 ? 5.394 13.620 -5.723 1.00 91.19 450 ILE A O 1
ATOM 3591 N N . LEU A 1 451 ? 6.783 13.596 -7.498 1.00 91.25 451 LEU A N 1
ATOM 3592 C CA . LEU A 1 451 ? 6.987 15.050 -7.537 1.00 91.25 451 LEU A CA 1
ATOM 3593 C C . LEU A 1 451 ? 5.672 15.805 -7.793 1.00 91.25 451 LEU A C 1
ATOM 3595 O O . LEU A 1 451 ? 5.301 16.682 -7.016 1.00 91.25 451 LEU A O 1
ATOM 3599 N N . ALA A 1 452 ? 4.919 15.434 -8.829 1.00 90.44 452 ALA A N 1
ATOM 3600 C CA . ALA A 1 452 ? 3.661 16.082 -9.194 1.00 90.44 452 ALA A CA 1
ATOM 3601 C C . ALA A 1 452 ? 2.599 15.993 -8.081 1.00 90.44 452 ALA A C 1
ATOM 3603 O O . ALA A 1 452 ? 1.796 16.914 -7.916 1.00 90.44 452 ALA A O 1
ATOM 3604 N N . THR A 1 453 ? 2.606 14.914 -7.290 1.00 87.12 453 THR A N 1
ATOM 3605 C CA . THR A 1 453 ? 1.653 14.717 -6.187 1.00 87.12 453 THR A CA 1
ATOM 3606 C C . THR A 1 453 ? 2.112 15.379 -4.883 1.00 87.12 453 THR A C 1
ATOM 3608 O O . THR A 1 453 ? 1.334 16.095 -4.253 1.00 87.12 453 THR A O 1
ATOM 3611 N N . HIS A 1 454 ? 3.368 15.168 -4.478 1.00 85.88 454 HIS A N 1
ATOM 3612 C CA . HIS A 1 454 ? 3.842 15.425 -3.111 1.00 85.88 454 HIS A CA 1
ATOM 3613 C C . HIS A 1 454 ? 4.881 16.551 -2.986 1.00 85.88 454 HIS A C 1
ATOM 3615 O O . HIS A 1 454 ? 5.245 16.892 -1.862 1.00 85.88 454 HIS A O 1
ATOM 3621 N N . ALA A 1 455 ? 5.357 17.154 -4.085 1.00 83.31 455 ALA A N 1
ATOM 3622 C CA . ALA A 1 455 ? 6.288 18.281 -3.985 1.00 83.31 455 ALA A CA 1
ATOM 3623 C C . ALA A 1 455 ? 5.657 19.471 -3.223 1.00 83.31 455 ALA A C 1
ATOM 3625 O O . ALA A 1 455 ? 4.466 19.774 -3.436 1.00 83.31 455 ALA A O 1
ATOM 3626 N N . PRO A 1 456 ? 6.438 20.148 -2.353 1.00 78.25 456 PRO A N 1
ATOM 3627 C CA . PRO A 1 456 ? 5.964 21.261 -1.539 1.00 78.25 456 PRO A CA 1
ATOM 3628 C C . PRO A 1 456 ? 5.529 22.449 -2.406 1.00 78.25 456 PRO A C 1
ATOM 3630 O O . PRO A 1 456 ? 6.157 22.768 -3.410 1.00 78.25 456 PRO A O 1
ATOM 3633 N N . GLY A 1 457 ? 4.432 23.104 -2.016 1.00 68.88 457 GLY A N 1
ATOM 3634 C CA . GLY A 1 457 ? 3.798 24.180 -2.793 1.00 68.88 457 GLY A CA 1
ATOM 3635 C C . GLY A 1 457 ? 4.147 25.604 -2.351 1.00 68.88 457 GLY A C 1
ATOM 3636 O O . GLY A 1 457 ? 3.493 26.538 -2.796 1.00 68.88 457 GLY A O 1
ATOM 3637 N N . PHE A 1 458 ? 5.112 25.766 -1.443 1.00 67.38 458 PHE A N 1
ATOM 3638 C CA . PHE A 1 458 ? 5.426 27.035 -0.762 1.00 67.38 458 PHE A CA 1
ATOM 3639 C C . PHE A 1 458 ? 6.777 27.654 -1.167 1.00 67.38 458 PHE A C 1
ATOM 3641 O O . PHE A 1 458 ? 7.101 28.752 -0.726 1.00 67.38 458 PHE A O 1
ATOM 3648 N N . ASP A 1 459 ? 7.547 26.982 -2.025 1.00 70.69 459 ASP A N 1
ATOM 3649 C CA . ASP A 1 459 ? 8.789 27.493 -2.617 1.00 70.69 459 ASP A CA 1
ATOM 3650 C C . ASP A 1 459 ? 8.631 27.596 -4.141 1.00 70.69 459 ASP A C 1
ATOM 3652 O O . ASP A 1 459 ? 8.077 26.693 -4.771 1.00 70.69 459 ASP A O 1
ATOM 3656 N N . GLY A 1 460 ? 9.135 28.679 -4.736 1.00 77.31 460 GLY A N 1
ATOM 3657 C CA . GLY A 1 460 ? 9.054 28.926 -6.176 1.00 77.31 460 GLY A CA 1
ATOM 3658 C C . GLY A 1 460 ? 9.779 27.863 -7.004 1.00 77.31 460 GLY A C 1
ATOM 3659 O O . GLY A 1 460 ? 9.241 27.411 -8.012 1.00 77.31 460 GLY A O 1
ATOM 3660 N N . GLU A 1 461 ? 10.948 27.393 -6.549 1.00 78.94 461 GLU A N 1
ATOM 3661 C CA . GLU A 1 461 ? 11.684 26.316 -7.234 1.00 78.94 461 GLU A CA 1
ATOM 3662 C C . GLU A 1 461 ? 10.912 24.985 -7.173 1.00 78.94 461 GLU A C 1
ATOM 3664 O O . GLU A 1 461 ? 10.836 24.238 -8.153 1.00 78.94 461 GLU A O 1
ATOM 3669 N N . ALA A 1 462 ? 10.301 24.692 -6.020 1.00 81.12 462 ALA A N 1
ATOM 3670 C CA . ALA A 1 462 ? 9.521 23.476 -5.830 1.00 81.12 462 ALA A CA 1
ATOM 3671 C C . ALA A 1 462 ? 8.227 23.479 -6.646 1.00 81.12 462 ALA A C 1
ATOM 3673 O O . ALA A 1 462 ? 7.888 22.466 -7.261 1.00 81.12 462 ALA A O 1
ATOM 3674 N N . MET A 1 463 ? 7.549 24.626 -6.720 1.00 83.62 463 MET A N 1
ATOM 3675 C CA . MET A 1 463 ? 6.364 24.794 -7.550 1.00 83.62 463 MET A CA 1
ATOM 3676 C C . MET A 1 463 ? 6.695 24.700 -9.047 1.00 83.62 463 MET A C 1
ATOM 3678 O O . MET A 1 463 ? 5.965 24.023 -9.768 1.00 83.62 463 MET A O 1
ATOM 3682 N N . GLU A 1 464 ? 7.816 25.262 -9.520 1.00 87.69 464 GLU A N 1
ATOM 3683 C CA . GLU A 1 464 ? 8.232 25.105 -10.923 1.00 87.69 464 GLU A CA 1
ATOM 3684 C C . GLU A 1 464 ? 8.486 23.630 -11.280 1.00 87.69 464 GLU A C 1
ATOM 3686 O O . GLU A 1 464 ? 7.952 23.127 -12.270 1.00 87.69 464 GLU A O 1
ATOM 3691 N N . ARG A 1 465 ? 9.251 22.904 -10.452 1.00 87.88 465 ARG A N 1
ATOM 3692 C CA . ARG A 1 465 ? 9.525 21.469 -10.658 1.00 87.88 465 ARG A CA 1
ATOM 3693 C C . ARG A 1 465 ? 8.246 20.628 -10.605 1.00 87.88 465 ARG A C 1
ATOM 3695 O O . ARG A 1 465 ? 8.092 19.701 -11.398 1.00 87.88 465 ARG A O 1
ATOM 3702 N N . LYS A 1 466 ? 7.307 20.966 -9.714 1.00 89.62 466 LYS A N 1
ATOM 3703 C CA . LYS A 1 466 ? 5.996 20.311 -9.609 1.00 89.62 466 LYS A CA 1
ATOM 3704 C C . LYS A 1 466 ? 5.159 20.493 -10.874 1.00 89.62 466 LYS A C 1
ATOM 3706 O O . LYS A 1 466 ? 4.667 19.504 -11.414 1.00 89.62 466 LYS A O 1
ATOM 3711 N N . GLU A 1 467 ? 5.026 21.725 -11.364 1.00 90.12 467 GLU A N 1
ATOM 3712 C CA . GLU A 1 467 ? 4.269 22.027 -12.586 1.00 90.12 467 GLU A CA 1
ATOM 3713 C C . GLU A 1 467 ? 4.931 21.421 -13.834 1.00 90.12 467 GLU A C 1
ATOM 3715 O O . GLU A 1 467 ? 4.242 20.877 -14.697 1.00 90.12 467 GLU A O 1
ATOM 3720 N N . ARG A 1 468 ? 6.269 21.416 -13.902 1.00 90.31 468 ARG A N 1
ATOM 3721 C CA . ARG A 1 468 ? 7.044 20.750 -14.963 1.00 90.31 468 ARG A CA 1
ATOM 3722 C C . ARG A 1 468 ? 6.773 19.242 -15.002 1.00 90.31 468 ARG A C 1
ATOM 3724 O O . ARG A 1 468 ? 6.421 18.714 -16.059 1.00 90.31 468 ARG A O 1
ATOM 3731 N N . ALA A 1 469 ? 6.854 18.565 -13.854 1.00 92.56 469 ALA A N 1
ATOM 3732 C CA . ALA A 1 469 ? 6.539 17.141 -13.737 1.00 92.56 469 ALA A CA 1
ATOM 3733 C C . ALA A 1 469 ? 5.070 16.843 -14.096 1.00 92.56 469 ALA A C 1
ATOM 3735 O O . ALA A 1 469 ? 4.786 15.917 -14.856 1.00 92.56 469 ALA A O 1
ATOM 3736 N N . LEU A 1 470 ? 4.135 17.664 -13.606 1.00 92.06 470 LEU A N 1
ATOM 3737 C CA . LEU A 1 470 ? 2.703 17.547 -13.888 1.00 92.06 470 LEU A CA 1
ATOM 3738 C C . LEU A 1 470 ? 2.376 17.732 -15.380 1.00 92.06 470 LEU A C 1
ATOM 3740 O O . LEU A 1 470 ? 1.520 17.021 -15.911 1.00 92.06 470 LEU A O 1
ATOM 3744 N N . GLY A 1 471 ? 3.055 18.664 -16.055 1.00 92.50 471 GLY A N 1
ATOM 3745 C CA . GLY A 1 471 ? 2.933 18.897 -17.493 1.00 92.50 471 GLY A CA 1
ATOM 3746 C C . GLY A 1 471 ? 3.368 17.681 -18.311 1.00 92.50 471 GLY A C 1
ATOM 3747 O O . GLY A 1 471 ? 2.575 17.159 -19.094 1.00 92.50 471 GLY A O 1
ATOM 3748 N N . LEU A 1 472 ? 4.585 17.177 -18.063 1.00 93.69 472 LEU A N 1
ATOM 3749 C CA . LEU A 1 472 ? 5.123 15.986 -18.735 1.00 93.69 472 LEU A CA 1
ATOM 3750 C C . LEU A 1 472 ? 4.231 14.751 -18.529 1.00 93.69 472 LEU A C 1
ATOM 3752 O O . LEU A 1 472 ? 3.912 14.050 -19.491 1.00 93.69 472 LEU A O 1
ATOM 3756 N N . LEU A 1 473 ? 3.769 14.508 -17.296 1.00 94.56 473 LEU A N 1
ATOM 3757 C CA . LEU A 1 473 ? 2.880 13.383 -16.984 1.00 94.56 473 LEU A CA 1
ATOM 3758 C C . LEU A 1 473 ? 1.537 13.462 -17.709 1.00 94.56 473 LEU A C 1
ATOM 3760 O O . LEU A 1 473 ? 1.069 12.449 -18.219 1.00 94.56 473 LEU A O 1
ATOM 3764 N N . ARG A 1 474 ? 0.901 14.638 -17.762 1.00 93.94 474 ARG A N 1
ATOM 3765 C CA . ARG A 1 474 ? -0.407 14.807 -18.422 1.00 93.94 474 ARG A CA 1
ATOM 3766 C C . ARG A 1 474 ? -0.333 14.685 -19.941 1.00 93.94 474 ARG A C 1
ATOM 3768 O O . ARG A 1 474 ? -1.340 14.348 -20.560 1.00 93.94 474 ARG A O 1
ATOM 3775 N N . GLU A 1 475 ? 0.824 14.962 -20.530 1.00 93.81 475 GLU A N 1
ATOM 3776 C CA . GLU A 1 475 ? 1.070 14.804 -21.963 1.00 93.81 475 GLU A CA 1
ATOM 3777 C C . GLU A 1 475 ? 1.371 13.343 -22.326 1.00 93.81 475 GLU A C 1
ATOM 3779 O O . GLU A 1 475 ? 0.793 12.812 -23.275 1.00 93.81 475 GLU A O 1
ATOM 3784 N N . TYR A 1 476 ? 2.202 12.660 -21.529 1.00 93.38 476 TYR A N 1
ATOM 3785 C CA . TYR A 1 476 ? 2.514 11.239 -21.715 1.00 93.38 476 TYR A CA 1
ATOM 3786 C C . TYR A 1 476 ? 1.343 10.309 -21.348 1.00 93.38 476 TYR A C 1
ATOM 3788 O O . TYR A 1 476 ? 1.074 9.333 -22.051 1.00 93.38 476 TYR A O 1
ATOM 3796 N N . ILE A 1 477 ? 0.607 10.633 -20.280 1.00 92.62 477 ILE A N 1
ATOM 3797 C CA . ILE A 1 477 ? -0.570 9.907 -19.794 1.00 92.62 477 ILE A CA 1
ATOM 3798 C C . ILE A 1 477 ? -1.778 10.868 -19.789 1.00 92.62 477 ILE A C 1
ATOM 3800 O O . ILE A 1 477 ? -2.110 11.464 -18.758 1.00 92.62 477 ILE A O 1
ATOM 3804 N N . PRO A 1 478 ? -2.475 11.030 -20.934 1.00 88.44 478 PRO A N 1
ATOM 3805 C CA . PRO A 1 478 ? -3.645 11.898 -21.032 1.00 88.44 478 PRO A CA 1
ATOM 3806 C C . PRO A 1 478 ? -4.714 11.561 -19.990 1.00 88.44 478 PRO A C 1
ATOM 3808 O O . PRO A 1 478 ? -5.230 10.445 -19.941 1.00 88.44 478 PRO A O 1
ATOM 3811 N N . GLY A 1 479 ? -5.063 12.551 -19.168 1.00 82.44 479 GLY A N 1
ATOM 3812 C CA . GLY A 1 479 ? -6.041 12.398 -18.089 1.00 82.44 479 GLY A CA 1
ATOM 3813 C C . GLY A 1 479 ? -5.479 11.872 -16.764 1.00 82.44 479 GLY A C 1
ATOM 3814 O O . GLY A 1 479 ? -6.277 11.601 -15.865 1.00 82.44 479 GLY A O 1
ATOM 3815 N N . TRP A 1 480 ? -4.152 11.762 -16.609 1.00 90.00 480 TRP A N 1
ATOM 3816 C CA . TRP A 1 480 ? -3.519 11.436 -15.327 1.00 90.00 480 TRP A CA 1
ATOM 3817 C C . TRP A 1 480 ? -3.967 12.382 -14.201 1.00 90.00 480 TRP A C 1
ATOM 3819 O O . TRP A 1 480 ? -4.084 13.603 -14.376 1.00 90.00 480 TRP A O 1
ATOM 3829 N N . LYS A 1 481 ? -4.209 11.798 -13.025 1.00 80.81 481 LYS A N 1
ATOM 3830 C CA . LYS A 1 481 ? -4.588 12.480 -11.785 1.00 80.81 481 LYS A CA 1
ATOM 3831 C C . LYS A 1 481 ? -3.861 11.816 -10.624 1.00 80.81 481 LYS A C 1
ATOM 3833 O O . LYS A 1 481 ? -3.769 10.592 -10.595 1.00 80.81 481 LYS A O 1
ATOM 3838 N N . ALA A 1 482 ? -3.462 12.610 -9.634 1.00 73.38 482 ALA A N 1
ATOM 3839 C CA . ALA A 1 482 ? -2.961 12.092 -8.368 1.00 73.38 482 ALA A CA 1
ATOM 3840 C C . ALA A 1 482 ? -3.994 11.147 -7.726 1.00 73.38 482 ALA A C 1
ATOM 3842 O O . ALA A 1 482 ? -5.114 11.549 -7.396 1.00 73.38 482 ALA A O 1
ATOM 3843 N N . THR A 1 483 ? -3.631 9.877 -7.555 1.00 62.94 483 THR A N 1
ATOM 3844 C CA . THR A 1 483 ? -4.479 8.881 -6.895 1.00 62.94 483 THR A CA 1
ATOM 3845 C C . THR A 1 483 ? -4.456 9.073 -5.384 1.00 62.94 483 THR A C 1
ATOM 3847 O O . THR A 1 483 ? -3.515 8.654 -4.711 1.00 62.94 483 THR A O 1
ATOM 3850 N N . GLY A 1 484 ? -5.521 9.658 -4.834 1.00 54.31 484 GLY A N 1
ATOM 3851 C CA . GLY A 1 484 ? -5.734 9.701 -3.387 1.00 54.31 484 GLY A CA 1
ATOM 3852 C C . GLY A 1 484 ? -5.860 8.296 -2.779 1.00 54.31 484 GLY A C 1
ATOM 3853 O O . GLY A 1 484 ? -6.464 7.399 -3.374 1.00 54.31 484 GLY A O 1
ATOM 3854 N N . GLN A 1 485 ? -5.325 8.112 -1.568 1.00 47.38 485 GLN A N 1
ATOM 3855 C CA . GLN A 1 485 ? -5.272 6.811 -0.877 1.00 47.38 485 GLN A CA 1
ATOM 3856 C C . GLN A 1 485 ? -6.651 6.224 -0.510 1.00 47.38 485 GLN A C 1
ATOM 3858 O O . GLN A 1 485 ? -6.743 5.035 -0.228 1.00 47.38 485 GLN A O 1
ATOM 3863 N N . LYS A 1 486 ? -7.729 7.026 -0.526 1.00 51.53 486 LYS A N 1
ATOM 3864 C CA . LYS A 1 486 ? -9.088 6.626 -0.099 1.00 51.53 486 LYS A CA 1
ATOM 3865 C C . LYS A 1 486 ? -10.095 6.419 -1.246 1.00 51.53 486 LYS A C 1
ATOM 3867 O O . LYS A 1 486 ? -11.304 6.478 -1.032 1.00 51.53 486 LYS A O 1
ATOM 3872 N N . ALA A 1 487 ? -9.636 6.177 -2.475 1.00 53.12 487 ALA A N 1
ATOM 3873 C CA . ALA A 1 487 ? -10.542 5.825 -3.570 1.00 53.12 487 ALA A CA 1
ATOM 3874 C C . ALA A 1 487 ? -11.174 4.437 -3.335 1.00 53.12 487 ALA A C 1
ATOM 3876 O O . ALA A 1 487 ? -10.469 3.427 -3.297 1.00 53.12 487 ALA A O 1
ATOM 3877 N N . ARG A 1 488 ? -12.510 4.375 -3.224 1.00 67.75 488 ARG A N 1
ATOM 3878 C CA . ARG A 1 488 ? -13.271 3.111 -3.184 1.00 67.75 488 ARG A CA 1
ATOM 3879 C C . ARG A 1 488 ? -12.891 2.237 -4.387 1.00 67.75 488 ARG A C 1
ATOM 3881 O O . ARG A 1 488 ? -12.690 2.764 -5.481 1.00 67.75 488 ARG A O 1
ATOM 3888 N N . TYR A 1 489 ? -12.793 0.918 -4.191 1.00 84.50 489 TYR A N 1
ATOM 3889 C CA . TYR A 1 489 ? -12.370 0.004 -5.258 1.00 84.50 489 TYR A CA 1
ATOM 3890 C C . TYR A 1 489 ? -13.212 0.176 -6.527 1.00 84.50 489 TYR A C 1
ATOM 3892 O O . TYR A 1 489 ? -14.442 0.122 -6.489 1.00 84.50 489 TYR A O 1
ATOM 3900 N N . PHE A 1 490 ? -12.515 0.328 -7.650 1.00 84.88 490 PHE A N 1
ATOM 3901 C CA . PHE A 1 490 ? -13.069 0.276 -8.992 1.00 84.88 490 PHE A CA 1
ATOM 3902 C C . PHE A 1 490 ? -12.332 -0.801 -9.793 1.00 84.88 490 PHE A C 1
ATOM 3904 O O . PHE A 1 490 ? -11.159 -1.092 -9.548 1.00 84.88 490 PHE A O 1
ATOM 3911 N N . ASN A 1 491 ? -13.028 -1.403 -10.754 1.00 87.75 491 ASN A N 1
ATOM 3912 C CA . ASN A 1 491 ? -12.458 -2.438 -11.605 1.00 87.75 491 ASN A CA 1
ATOM 3913 C C . ASN A 1 491 ? -11.491 -1.812 -12.626 1.00 87.75 491 ASN A C 1
ATOM 3915 O O . ASN A 1 491 ? -11.936 -1.273 -13.636 1.00 87.75 491 ASN A O 1
ATOM 3919 N N . SER A 1 492 ? -10.188 -1.885 -12.351 1.00 85.00 492 SER A N 1
ATOM 3920 C CA . SER A 1 492 ? -9.137 -1.488 -13.293 1.00 85.00 492 SER A CA 1
ATOM 3921 C C . SER A 1 492 ? -8.711 -2.656 -14.193 1.00 85.00 492 SER A C 1
ATOM 3923 O O . SER A 1 492 ? -8.806 -3.834 -13.818 1.00 85.00 492 SER A O 1
ATOM 3925 N N . GLU A 1 493 ? -8.229 -2.340 -15.390 1.00 83.50 493 GLU A N 1
ATOM 3926 C CA . GLU A 1 493 ? -7.684 -3.302 -16.345 1.00 83.50 493 GLU A CA 1
ATOM 3927 C C . GLU A 1 493 ? -6.155 -3.323 -16.235 1.00 83.50 493 GLU A C 1
ATOM 3929 O O . GLU A 1 493 ? -5.489 -2.403 -16.688 1.00 83.50 493 GLU A O 1
ATOM 3934 N N . GLY A 1 494 ? -5.597 -4.365 -15.604 1.00 78.94 494 GLY A N 1
ATOM 3935 C CA . GLY A 1 494 ? -4.146 -4.504 -15.419 1.00 78.94 494 GLY A CA 1
ATOM 3936 C C . GLY A 1 494 ? -3.557 -3.780 -14.199 1.00 78.94 494 GLY A C 1
ATOM 3937 O O . GLY A 1 494 ? -2.388 -3.416 -14.225 1.00 78.94 494 GLY A O 1
ATOM 3938 N N . GLY A 1 495 ? -4.323 -3.561 -13.126 1.00 87.00 495 GLY A N 1
ATOM 3939 C CA . GLY A 1 495 ? -3.795 -2.991 -11.876 1.00 87.00 495 GLY A CA 1
ATOM 3940 C C . GLY A 1 495 ? -3.881 -1.465 -11.791 1.00 87.00 495 GLY A C 1
ATOM 3941 O O . GLY A 1 495 ? -4.792 -0.865 -12.361 1.00 87.00 495 GLY A O 1
ATOM 3942 N N . PHE A 1 496 ? -2.988 -0.837 -11.014 1.00 86.62 496 PHE A N 1
ATOM 3943 C CA . PHE A 1 496 ? -3.154 0.565 -10.584 1.00 86.62 496 PHE A CA 1
ATOM 3944 C C . PHE A 1 496 ? -1.928 1.485 -10.754 1.00 86.62 496 PHE A C 1
ATOM 3946 O O . PHE A 1 496 ? -2.078 2.687 -10.550 1.00 86.62 496 PHE A O 1
ATOM 3953 N N . SER A 1 497 ? -0.747 0.985 -11.143 1.00 89.69 497 SER A N 1
ATOM 3954 C CA . SER A 1 497 ? 0.404 1.858 -11.453 1.00 89.69 497 SER A CA 1
ATOM 3955 C C . SER A 1 497 ? 0.250 2.488 -12.842 1.00 89.69 497 SER A C 1
ATOM 3957 O O . SER A 1 497 ? 0.175 1.773 -13.846 1.00 89.69 497 SER A O 1
ATOM 3959 N N . ALA A 1 498 ? 0.216 3.822 -12.917 1.00 90.19 498 ALA A N 1
ATOM 3960 C CA . ALA A 1 498 ? 0.001 4.543 -14.172 1.00 90.19 498 ALA A CA 1
ATOM 3961 C C . ALA A 1 498 ? 1.127 4.288 -15.189 1.00 90.19 498 ALA A C 1
ATOM 3963 O O . ALA A 1 498 ? 0.850 4.105 -16.376 1.00 90.19 498 ALA A O 1
ATOM 3964 N N . ALA A 1 499 ? 2.374 4.190 -14.719 1.00 92.44 499 ALA A N 1
ATOM 3965 C CA . ALA A 1 499 ? 3.538 3.840 -15.528 1.00 92.44 499 ALA A CA 1
ATOM 3966 C C . ALA A 1 499 ? 3.366 2.490 -16.254 1.00 92.44 499 ALA A C 1
ATOM 3968 O O . ALA A 1 499 ? 3.537 2.402 -17.473 1.00 92.44 499 ALA A O 1
ATOM 3969 N N . TRP A 1 500 ? 2.958 1.443 -15.531 1.00 94.19 500 TRP A N 1
ATOM 3970 C CA . TRP A 1 500 ? 2.714 0.122 -16.117 1.00 94.19 500 TRP A CA 1
ATOM 3971 C C . TRP A 1 500 ? 1.477 0.094 -17.025 1.00 94.19 500 TRP A C 1
ATOM 3973 O O . TRP A 1 500 ? 1.510 -0.531 -18.087 1.00 94.19 500 TRP A O 1
ATOM 3983 N N . LEU A 1 501 ? 0.408 0.811 -16.661 1.00 92.62 501 LEU A N 1
ATOM 3984 C CA . LEU A 1 501 ? -0.801 0.929 -17.484 1.00 92.62 501 LEU A CA 1
ATOM 3985 C C . LEU A 1 501 ? -0.538 1.657 -18.815 1.00 92.62 501 LEU A C 1
ATOM 3987 O O . LEU A 1 501 ? -1.121 1.286 -19.833 1.00 92.62 501 LEU A O 1
ATOM 3991 N N . ALA A 1 502 ? 0.379 2.630 -18.854 1.00 92.75 502 ALA A N 1
ATOM 3992 C CA . ALA A 1 502 ? 0.807 3.270 -20.100 1.00 92.75 502 ALA A CA 1
ATOM 3993 C C . ALA A 1 502 ? 1.492 2.271 -21.056 1.00 92.75 502 ALA A C 1
ATOM 3995 O O . ALA A 1 502 ? 1.197 2.252 -22.254 1.00 92.75 502 ALA A O 1
ATOM 3996 N N . LEU A 1 503 ? 2.339 1.378 -20.528 1.00 94.31 503 LEU A N 1
ATOM 3997 C CA . LEU A 1 503 ? 2.970 0.306 -21.309 1.00 94.31 503 LEU A CA 1
ATOM 3998 C C . LEU A 1 503 ? 1.964 -0.778 -21.744 1.00 94.31 503 LEU A C 1
ATOM 4000 O O . LEU A 1 503 ? 2.074 -1.308 -22.853 1.00 94.31 503 LEU A O 1
ATOM 4004 N N . LEU A 1 504 ? 0.961 -1.091 -20.913 1.00 94.50 504 LEU A N 1
ATOM 4005 C CA . LEU A 1 504 ? -0.149 -1.976 -21.289 1.00 94.50 504 LEU A CA 1
ATOM 4006 C C . LEU A 1 504 ? -0.969 -1.384 -22.440 1.00 94.50 504 LEU A C 1
ATOM 4008 O O . LEU A 1 504 ? -1.238 -2.079 -23.419 1.00 94.50 504 LEU A O 1
ATOM 4012 N N . LYS A 1 505 ? -1.280 -0.089 -22.372 1.00 93.00 505 LYS A N 1
ATOM 4013 C CA . LYS A 1 505 ? -1.960 0.633 -23.446 1.00 93.00 505 LYS A CA 1
ATOM 4014 C C . LYS A 1 505 ? -1.145 0.624 -24.747 1.00 93.00 505 LYS A C 1
ATOM 4016 O O . LYS A 1 505 ? -1.706 0.351 -25.804 1.00 93.00 505 LYS A O 1
ATOM 4021 N N . GLU A 1 506 ? 0.179 0.817 -24.694 1.00 92.12 506 GLU A N 1
ATOM 4022 C CA . GLU A 1 506 ? 1.048 0.671 -25.879 1.00 92.12 506 GLU A CA 1
ATOM 4023 C C . GLU A 1 506 ? 0.977 -0.751 -26.475 1.00 92.12 506 GLU A C 1
ATOM 4025 O O . GLU A 1 506 ? 0.902 -0.910 -27.699 1.00 92.12 506 GLU A O 1
ATOM 4030 N N . ARG A 1 507 ? 0.958 -1.793 -25.628 1.00 93.94 507 ARG A N 1
ATOM 4031 C CA . ARG A 1 507 ? 0.784 -3.189 -26.066 1.00 93.94 507 ARG A CA 1
ATOM 4032 C C . ARG A 1 507 ? -0.551 -3.386 -26.788 1.00 93.94 507 ARG A C 1
ATOM 4034 O O . ARG A 1 507 ? -0.559 -3.957 -27.875 1.00 93.94 507 ARG A O 1
ATOM 4041 N N . GLN A 1 508 ? -1.646 -2.899 -26.209 1.00 92.88 508 GLN A N 1
ATOM 4042 C CA . GLN A 1 508 ? -3.006 -3.078 -26.730 1.00 92.88 508 GLN A CA 1
ATOM 4043 C C . GLN A 1 508 ? -3.275 -2.267 -28.009 1.00 92.88 508 GLN A C 1
ATOM 4045 O O . GLN A 1 508 ? -3.845 -2.797 -28.957 1.00 92.88 508 GLN A O 1
ATOM 4050 N N . GLU A 1 509 ? -2.840 -1.005 -28.073 1.00 92.06 509 GLU A N 1
ATOM 4051 C CA . GLU A 1 509 ? -3.113 -0.118 -29.216 1.00 92.06 509 GLU A CA 1
ATOM 4052 C C . GLU A 1 509 ? -2.159 -0.330 -30.401 1.00 92.06 509 GLU A C 1
ATOM 4054 O O . GLU A 1 509 ? -2.545 -0.114 -31.550 1.00 92.06 509 GLU A O 1
ATOM 4059 N N . LYS A 1 510 ? -0.896 -0.700 -30.140 1.00 90.19 510 LYS A N 1
ATOM 4060 C CA . LYS A 1 510 ? 0.185 -0.685 -31.149 1.00 90.19 510 LYS A CA 1
ATOM 4061 C C . LYS A 1 510 ? 0.899 -2.029 -31.318 1.00 90.19 510 LYS A C 1
ATOM 4063 O O . LYS A 1 510 ? 1.839 -2.113 -32.105 1.00 90.19 510 LYS A O 1
ATOM 4068 N N . GLY A 1 511 ? 0.517 -3.064 -30.564 1.00 90.25 511 GLY A N 1
ATOM 4069 C CA . GLY A 1 511 ? 1.272 -4.322 -30.496 1.00 90.25 511 GLY A CA 1
ATOM 4070 C C . GLY A 1 511 ? 2.655 -4.160 -29.850 1.00 90.25 511 GLY A C 1
ATOM 4071 O O . GLY A 1 511 ? 3.559 -4.956 -30.109 1.00 90.25 511 GLY A O 1
ATOM 4072 N N . GLY A 1 512 ? 2.847 -3.104 -29.048 1.00 88.38 512 GLY A N 1
ATOM 4073 C CA . GLY A 1 512 ? 4.131 -2.746 -28.447 1.00 88.38 512 GLY A CA 1
ATOM 4074 C C . GLY A 1 512 ? 4.713 -3.844 -27.549 1.00 88.38 512 GLY A C 1
ATOM 4075 O O . GLY A 1 512 ? 4.006 -4.499 -26.785 1.00 88.38 512 GLY A O 1
ATOM 4076 N N . LYS A 1 513 ? 6.039 -4.023 -27.616 1.00 95.19 513 LYS A N 1
ATOM 4077 C CA . LYS A 1 513 ? 6.792 -5.003 -26.807 1.00 95.19 513 LYS A CA 1
ATOM 4078 C C . LYS A 1 513 ? 7.490 -4.409 -25.579 1.00 95.19 513 LYS A C 1
ATOM 4080 O O . LYS A 1 513 ? 8.175 -5.131 -24.857 1.00 95.19 513 LYS A O 1
ATOM 4085 N N . THR A 1 514 ? 7.314 -3.116 -25.317 1.00 94.88 514 THR A N 1
ATOM 4086 C CA . THR A 1 514 ? 7.965 -2.400 -24.208 1.00 94.88 514 THR A CA 1
ATOM 4087 C C . THR A 1 514 ? 7.569 -2.978 -22.846 1.00 94.88 514 THR A C 1
ATOM 4089 O O . THR A 1 514 ? 8.445 -3.238 -22.030 1.00 94.88 514 THR A O 1
ATOM 4092 N N . LEU A 1 515 ? 6.288 -3.309 -22.637 1.00 95.75 515 LEU A N 1
ATOM 4093 C CA . LEU A 1 515 ? 5.797 -3.951 -21.407 1.00 95.75 515 LEU A CA 1
ATOM 4094 C C . LEU A 1 515 ? 6.491 -5.293 -21.100 1.00 95.75 515 LEU A C 1
ATOM 4096 O O . LEU A 1 515 ? 6.841 -5.578 -19.956 1.00 95.75 515 LEU A O 1
ATOM 4100 N N . GLU A 1 516 ? 6.705 -6.127 -22.120 1.00 97.56 516 GLU A N 1
ATOM 4101 C CA . GLU A 1 516 ? 7.405 -7.412 -21.981 1.00 97.56 516 GLU A CA 1
ATOM 4102 C C . GLU A 1 516 ? 8.886 -7.180 -21.625 1.00 97.56 516 GLU A C 1
ATOM 4104 O O . GLU A 1 516 ? 9.440 -7.803 -20.720 1.00 97.56 516 GLU A O 1
ATOM 4109 N N . ARG A 1 517 ? 9.511 -6.194 -22.275 1.00 98.12 517 ARG A N 1
ATOM 4110 C CA . ARG A 1 517 ? 10.919 -5.804 -22.087 1.00 98.12 517 ARG A CA 1
ATOM 4111 C C . ARG A 1 517 ? 11.202 -5.098 -20.757 1.00 98.12 517 ARG A C 1
ATOM 4113 O O . ARG A 1 517 ? 12.318 -5.189 -20.240 1.00 98.12 517 ARG A O 1
ATOM 4120 N N . ALA A 1 518 ? 10.201 -4.448 -20.174 1.00 97.50 518 ALA A N 1
ATOM 4121 C CA . ALA A 1 518 ? 10.225 -3.932 -18.810 1.00 97.50 518 ALA A CA 1
ATOM 4122 C C . ALA A 1 518 ? 10.291 -5.084 -17.781 1.00 97.50 518 ALA A C 1
ATOM 4124 O O . ALA A 1 518 ? 11.048 -5.023 -16.814 1.00 97.50 518 ALA A O 1
ATOM 4125 N N . GLN A 1 519 ? 9.591 -6.197 -18.032 1.00 97.88 519 GLN A N 1
ATOM 4126 C CA . GLN A 1 519 ? 9.652 -7.399 -17.185 1.00 97.88 519 GLN A CA 1
ATOM 4127 C C . GLN A 1 519 ? 10.967 -8.174 -17.365 1.00 97.88 519 GLN A C 1
ATOM 4129 O O . GLN A 1 519 ? 11.558 -8.628 -16.384 1.00 97.88 519 GLN A O 1
ATOM 4134 N N . VAL A 1 520 ? 11.485 -8.254 -18.597 1.00 98.69 520 VAL A N 1
ATOM 4135 C CA . VAL A 1 520 ? 12.810 -8.833 -18.901 1.00 98.69 520 VAL A CA 1
ATOM 4136 C C . VAL A 1 520 ? 13.941 -8.123 -18.144 1.00 98.69 520 VAL A C 1
ATOM 4138 O O . VAL A 1 520 ? 14.902 -8.770 -17.729 1.00 98.69 520 VAL A O 1
ATOM 4141 N N . PHE A 1 521 ? 13.827 -6.818 -17.897 1.00 98.44 521 PHE A N 1
ATOM 4142 C CA . PHE A 1 521 ? 14.804 -6.075 -17.099 1.00 98.44 521 PHE A CA 1
ATOM 4143 C C . PHE A 1 521 ? 14.871 -6.556 -15.646 1.00 98.44 521 PHE A C 1
ATOM 4145 O O . PHE A 1 521 ? 15.961 -6.849 -15.144 1.00 98.44 521 PHE A O 1
ATOM 4152 N N . MET A 1 522 ? 13.719 -6.708 -14.986 1.00 97.94 522 MET A N 1
ATOM 4153 C CA . MET A 1 522 ? 13.666 -7.253 -13.626 1.00 97.94 522 MET A CA 1
ATOM 4154 C C . MET A 1 522 ? 14.126 -8.715 -13.596 1.00 97.94 522 MET A C 1
ATOM 4156 O O . MET A 1 522 ? 14.886 -9.104 -12.709 1.00 97.94 522 MET A O 1
ATOM 4160 N N . LEU A 1 523 ? 13.768 -9.508 -14.616 1.00 98.69 523 LEU A N 1
ATOM 4161 C CA . LEU A 1 523 ? 14.281 -10.869 -14.787 1.00 98.69 523 LEU A CA 1
ATOM 4162 C C . LEU A 1 523 ? 15.813 -10.874 -14.883 1.00 98.69 523 LEU A C 1
ATOM 4164 O O . LEU A 1 523 ? 16.454 -11.698 -14.244 1.00 98.69 523 LEU A O 1
ATOM 4168 N N . GLY A 1 524 ? 16.425 -9.925 -15.595 1.00 98.56 524 GLY A N 1
ATOM 4169 C CA . GLY A 1 524 ? 17.881 -9.771 -15.653 1.00 98.56 524 GLY A CA 1
ATOM 4170 C C . GLY A 1 524 ? 18.534 -9.529 -14.284 1.00 98.56 524 GLY A C 1
ATOM 4171 O O . GLY A 1 524 ? 19.565 -10.134 -13.986 1.00 98.56 524 GLY A O 1
ATOM 4172 N N . LYS A 1 525 ? 17.917 -8.710 -13.421 1.00 97.56 525 LYS A N 1
ATOM 4173 C CA . LYS A 1 525 ? 18.366 -8.508 -12.029 1.00 97.56 525 LYS A CA 1
ATOM 4174 C C . LYS A 1 525 ? 18.169 -9.764 -11.170 1.00 97.56 525 LYS A C 1
ATOM 4176 O O . LYS A 1 525 ? 19.072 -10.150 -10.430 1.00 97.56 525 LYS A O 1
ATOM 4181 N N . LEU A 1 526 ? 17.046 -10.468 -11.327 1.00 98.25 526 LEU A N 1
ATOM 4182 C CA . LEU A 1 526 ? 16.794 -11.744 -10.650 1.00 98.25 526 LEU A CA 1
ATOM 4183 C C . LEU A 1 526 ? 17.792 -12.837 -11.076 1.00 98.25 526 LEU A C 1
ATOM 4185 O O . LEU A 1 526 ? 18.288 -13.579 -10.228 1.00 98.25 526 LEU A O 1
ATOM 4189 N N . LEU A 1 527 ? 18.125 -12.923 -12.367 1.00 98.44 527 LEU A N 1
ATOM 4190 C CA . LEU A 1 527 ? 19.153 -13.829 -12.884 1.00 98.44 527 LEU A CA 1
ATOM 4191 C C . LEU A 1 527 ? 20.511 -13.530 -12.235 1.00 98.44 527 LEU A C 1
ATOM 4193 O O . LEU A 1 527 ? 21.189 -14.460 -11.807 1.00 98.44 527 LEU A O 1
ATOM 4197 N N . TRP A 1 528 ? 20.888 -12.257 -12.082 1.00 97.56 528 TRP A N 1
ATOM 4198 C CA . TRP A 1 528 ? 22.101 -11.887 -11.346 1.00 97.56 528 TRP A CA 1
ATOM 4199 C C . TRP A 1 528 ? 22.067 -12.390 -9.892 1.00 97.56 528 TRP A C 1
ATOM 4201 O O . TRP A 1 528 ? 23.006 -13.060 -9.464 1.00 97.56 528 TRP A O 1
ATOM 4211 N N . CYS A 1 529 ? 20.960 -12.189 -9.170 1.00 95.69 529 CYS A N 1
ATOM 4212 C CA . CYS A 1 529 ? 20.775 -12.713 -7.811 1.00 95.69 529 CYS A CA 1
ATOM 4213 C C . CYS A 1 529 ? 20.930 -14.243 -7.728 1.00 95.69 529 CYS A C 1
ATOM 4215 O O . CYS A 1 529 ? 21.681 -14.750 -6.890 1.00 95.69 529 CYS A O 1
ATOM 4217 N N . ILE A 1 530 ? 20.273 -14.985 -8.628 1.00 95.69 530 ILE A N 1
ATOM 4218 C CA . ILE A 1 530 ? 20.343 -16.454 -8.699 1.00 95.69 530 ILE A CA 1
ATOM 4219 C C . ILE A 1 530 ? 21.775 -16.928 -9.003 1.00 95.69 530 ILE A C 1
ATOM 4221 O O . ILE A 1 530 ? 22.267 -17.857 -8.358 1.00 95.69 530 ILE A O 1
ATOM 4225 N N . PHE A 1 531 ? 22.457 -16.310 -9.973 1.00 95.00 531 PHE A N 1
ATOM 4226 C CA . PHE A 1 531 ? 23.756 -16.787 -10.454 1.00 95.00 531 PHE A CA 1
ATOM 4227 C C . PHE A 1 531 ? 24.958 -16.314 -9.624 1.00 95.00 531 PHE A C 1
ATOM 4229 O O . PHE A 1 531 ? 25.910 -17.088 -9.494 1.00 95.00 531 PHE A O 1
ATOM 4236 N N . GLU A 1 532 ? 24.909 -15.147 -8.977 1.00 92.19 532 GLU A N 1
ATOM 4237 C CA . GLU A 1 532 ? 25.931 -14.699 -8.011 1.00 92.19 532 GLU A CA 1
ATOM 4238 C C . GLU A 1 532 ? 25.689 -15.202 -6.576 1.00 92.19 532 GLU A C 1
ATOM 4240 O O . GLU A 1 532 ? 26.608 -15.194 -5.747 1.00 92.19 532 GLU A O 1
ATOM 4245 N N . GLY A 1 533 ? 24.483 -15.696 -6.281 1.00 90.31 533 GLY A N 1
ATOM 4246 C CA . GLY A 1 533 ? 24.090 -16.115 -4.935 1.00 90.31 533 GLY A CA 1
ATOM 4247 C C . GLY A 1 533 ? 23.867 -14.927 -3.997 1.00 90.31 533 GLY A C 1
ATOM 4248 O O . GLY A 1 533 ? 24.261 -14.985 -2.836 1.00 90.31 533 GLY A O 1
ATOM 4249 N N . GLU A 1 534 ? 23.290 -13.841 -4.511 1.00 88.38 534 GLU A N 1
ATOM 4250 C CA . GLU A 1 534 ? 23.034 -12.597 -3.781 1.00 88.38 534 GLU A CA 1
ATOM 4251 C C . GLU A 1 534 ? 21.532 -12.371 -3.631 1.00 88.38 534 GLU A C 1
ATOM 4253 O O . GLU A 1 534 ? 20.782 -12.454 -4.596 1.00 88.38 534 GLU A O 1
ATOM 4258 N N . ALA A 1 535 ? 21.078 -12.052 -2.421 1.00 87.94 535 ALA A N 1
ATOM 4259 C CA . ALA A 1 535 ? 19.655 -11.868 -2.131 1.00 87.94 535 ALA A CA 1
ATOM 4260 C C . ALA A 1 535 ? 19.112 -10.462 -2.470 1.00 87.94 535 ALA A C 1
ATOM 4262 O O . ALA A 1 535 ? 17.913 -10.232 -2.319 1.00 87.94 535 ALA A O 1
ATOM 4263 N N . ARG A 1 536 ? 19.995 -9.522 -2.840 1.00 87.12 536 ARG A N 1
ATOM 4264 C CA . ARG A 1 536 ? 19.751 -8.073 -2.978 1.00 87.12 536 ARG A CA 1
ATOM 4265 C C . ARG A 1 536 ? 20.679 -7.458 -4.013 1.00 87.12 536 ARG A C 1
ATOM 4267 O O . ARG A 1 536 ? 21.812 -7.921 -4.137 1.00 87.12 536 ARG A O 1
ATOM 4274 N N . VAL A 1 537 ? 20.233 -6.411 -4.704 1.00 88.31 537 VAL A N 1
ATOM 4275 C CA . VAL A 1 537 ? 20.972 -5.809 -5.833 1.00 88.31 537 VAL A CA 1
ATOM 4276 C C . VAL A 1 537 ? 21.876 -4.644 -5.429 1.00 88.31 537 VAL A C 1
ATOM 4278 O O . VAL A 1 537 ? 22.921 -4.462 -6.054 1.00 88.31 537 VAL A O 1
ATOM 4281 N N . ARG A 1 538 ? 21.543 -3.905 -4.361 1.00 84.25 538 ARG A N 1
ATOM 4282 C CA . ARG A 1 538 ? 22.374 -2.853 -3.739 1.00 84.25 538 ARG A CA 1
ATOM 4283 C C . ARG A 1 538 ? 22.839 -1.771 -4.723 1.00 84.25 538 ARG A C 1
ATOM 4285 O O . ARG A 1 538 ? 24.022 -1.427 -4.770 1.00 84.25 538 ARG A O 1
ATOM 4292 N N . CYS A 1 539 ? 21.924 -1.281 -5.561 1.00 80.44 539 CYS A N 1
ATOM 4293 C CA . CYS A 1 539 ? 22.280 -0.451 -6.715 1.00 80.44 539 CYS A CA 1
ATOM 4294 C C . CYS A 1 539 ? 21.412 0.802 -6.952 1.00 80.44 539 CYS A C 1
ATOM 4296 O O . CYS A 1 539 ? 21.431 1.346 -8.057 1.00 80.44 539 CYS A O 1
ATOM 4298 N N . GLY A 1 540 ? 20.675 1.262 -5.941 1.00 80.12 540 GLY A N 1
ATOM 4299 C CA . GLY A 1 540 ? 19.895 2.505 -5.942 1.00 80.12 540 GLY A CA 1
ATOM 4300 C C . GLY A 1 540 ? 19.557 2.930 -4.510 1.00 80.12 540 GLY A C 1
ATOM 4301 O O . GLY A 1 540 ? 19.884 2.202 -3.572 1.00 80.12 540 GLY A O 1
ATOM 4302 N N . ILE A 1 541 ? 18.910 4.086 -4.343 1.00 83.44 541 ILE A N 1
ATOM 4303 C CA . ILE A 1 541 ? 18.394 4.540 -3.044 1.00 83.44 541 ILE A CA 1
ATOM 4304 C C . ILE A 1 541 ? 16.898 4.203 -2.958 1.00 83.44 541 ILE A C 1
ATOM 4306 O O . ILE A 1 541 ? 16.096 4.774 -3.688 1.00 83.44 541 ILE A O 1
ATOM 4310 N N . ASP A 1 542 ? 16.525 3.271 -2.080 1.00 83.25 542 ASP A N 1
ATOM 4311 C CA . ASP A 1 542 ? 15.137 2.927 -1.737 1.00 83.25 542 ASP A CA 1
ATOM 4312 C C . ASP A 1 542 ? 15.080 2.138 -0.407 1.00 83.25 542 ASP A C 1
ATOM 4314 O O . ASP A 1 542 ? 16.059 2.090 0.343 1.00 83.25 542 ASP A O 1
ATOM 4318 N N . HIS A 1 543 ? 13.946 1.494 -0.103 1.00 79.25 543 HIS A N 1
ATOM 4319 C CA . HIS A 1 543 ? 13.778 0.656 1.091 1.00 79.25 543 HIS A CA 1
ATOM 4320 C C . HIS A 1 543 ? 14.830 -0.466 1.248 1.00 79.25 543 HIS A C 1
ATOM 4322 O O . HIS A 1 543 ? 15.103 -0.856 2.384 1.00 79.25 543 HIS A O 1
ATOM 4328 N N . GLU A 1 544 ? 15.452 -0.985 0.176 1.00 80.88 544 GLU A N 1
ATOM 4329 C CA . GLU A 1 544 ? 16.477 -2.042 0.264 1.00 80.88 544 GLU A CA 1
ATOM 4330 C C . GLU A 1 544 ? 17.687 -1.586 1.103 1.00 80.88 544 GLU A C 1
ATOM 4332 O O . GLU A 1 544 ? 18.268 -2.402 1.826 1.00 80.88 544 GLU A O 1
ATOM 4337 N N . VAL A 1 545 ? 17.999 -0.280 1.088 1.00 81.06 545 VAL A N 1
ATOM 4338 C CA . VAL A 1 545 ? 19.068 0.356 1.882 1.00 81.06 545 VAL A CA 1
ATOM 4339 C C . VAL A 1 545 ? 18.879 0.111 3.381 1.00 81.06 545 VAL A C 1
ATOM 4341 O O . VAL A 1 545 ? 19.837 -0.233 4.075 1.00 81.06 545 VAL A O 1
ATOM 4344 N N . LEU A 1 546 ? 17.649 0.249 3.889 1.00 79.44 546 LEU A N 1
ATOM 4345 C CA . LEU A 1 546 ? 17.356 0.089 5.319 1.00 79.44 546 LEU A CA 1
ATOM 4346 C C . LEU A 1 546 ? 17.399 -1.372 5.769 1.00 79.44 546 LEU A C 1
ATOM 4348 O O . LEU A 1 546 ? 17.628 -1.653 6.943 1.00 79.44 546 LEU A O 1
ATOM 4352 N N . GLN A 1 547 ? 17.221 -2.322 4.847 1.00 76.88 547 GLN A N 1
ATOM 4353 C CA . GLN A 1 547 ? 17.147 -3.732 5.216 1.00 76.88 547 GLN A CA 1
ATOM 4354 C C . GLN A 1 547 ? 18.512 -4.420 5.389 1.00 76.88 547 GLN A C 1
ATOM 4356 O O . GLN A 1 547 ? 18.563 -5.630 5.676 1.00 76.88 547 GLN A O 1
ATOM 4361 N N . GLU A 1 548 ? 19.627 -3.716 5.170 1.00 74.38 548 GLU A N 1
ATOM 4362 C CA . GLU A 1 548 ? 20.978 -4.260 5.311 1.00 74.38 548 GLU A CA 1
ATOM 4363 C C . GLU A 1 548 ? 21.935 -3.343 6.067 1.00 74.38 548 GLU A C 1
ATOM 4365 O O . GLU A 1 548 ? 22.738 -2.624 5.477 1.00 74.38 548 GLU A O 1
ATOM 4370 N N . ASN A 1 549 ? 21.926 -3.463 7.394 1.00 71.62 549 ASN A N 1
ATOM 4371 C CA . ASN A 1 549 ? 22.998 -2.898 8.197 1.00 71.62 549 ASN A CA 1
ATOM 4372 C C . ASN A 1 549 ? 24.358 -3.509 7.794 1.00 71.62 549 ASN A C 1
ATOM 4374 O O . ASN A 1 549 ? 24.477 -4.717 7.548 1.00 71.62 549 ASN A O 1
ATOM 4378 N N . ASP A 1 550 ? 25.366 -2.646 7.695 1.00 70.62 550 ASP A N 1
ATOM 4379 C CA . ASP A 1 550 ? 26.714 -2.933 7.204 1.00 70.62 550 ASP A CA 1
ATOM 4380 C C . ASP A 1 550 ? 26.722 -3.545 5.787 1.00 70.62 550 ASP A C 1
ATOM 4382 O O . ASP A 1 550 ? 27.238 -4.639 5.541 1.00 70.62 550 ASP A O 1
ATOM 4386 N N . ALA A 1 551 ? 26.135 -2.834 4.817 1.00 69.31 551 ALA A N 1
ATOM 4387 C CA . ALA A 1 551 ? 26.228 -3.176 3.390 1.00 69.31 551 ALA A CA 1
ATOM 4388 C C . ALA A 1 551 ? 27.626 -2.921 2.772 1.00 69.31 551 ALA A C 1
ATOM 4390 O O . ALA A 1 551 ? 27.913 -3.373 1.661 1.00 69.31 551 ALA A O 1
ATOM 4391 N N . VAL A 1 552 ? 28.504 -2.209 3.486 1.00 67.06 552 VAL A N 1
ATOM 4392 C CA . VAL A 1 552 ? 29.834 -1.780 3.023 1.00 67.06 552 VAL A CA 1
ATOM 4393 C C . VAL A 1 552 ? 30.690 -2.972 2.579 1.00 67.06 552 VAL A C 1
ATOM 4395 O O . VAL A 1 552 ? 30.896 -3.927 3.324 1.00 67.06 552 VAL A O 1
ATOM 4398 N N . GLY A 1 553 ? 31.212 -2.908 1.351 1.00 66.31 553 GLY A N 1
ATOM 4399 C CA . GLY A 1 553 ? 32.081 -3.944 0.779 1.00 66.31 553 GLY A CA 1
ATOM 4400 C C . GLY A 1 553 ? 31.369 -5.223 0.318 1.00 66.31 553 GLY A C 1
ATOM 4401 O O . GLY A 1 553 ? 32.039 -6.138 -0.162 1.00 66.31 553 GLY A O 1
ATOM 4402 N N . LYS A 1 554 ? 30.036 -5.307 0.422 1.00 75.56 554 LYS A N 1
ATOM 4403 C CA . LYS A 1 554 ? 29.260 -6.407 -0.172 1.00 75.56 554 LYS A CA 1
ATOM 4404 C C . LYS A 1 554 ? 29.120 -6.217 -1.683 1.00 75.56 554 LYS A C 1
ATOM 4406 O O . LYS A 1 554 ? 29.200 -5.102 -2.196 1.00 75.56 554 LYS A O 1
ATOM 4411 N N . ARG A 1 555 ? 28.907 -7.324 -2.399 1.00 81.44 555 ARG A N 1
ATOM 4412 C CA . ARG A 1 555 ? 28.710 -7.312 -3.856 1.00 81.44 555 ARG A CA 1
ATOM 4413 C C . ARG A 1 555 ? 27.409 -6.602 -4.218 1.00 81.44 555 ARG A C 1
ATOM 4415 O O . ARG A 1 555 ? 26.416 -6.709 -3.499 1.00 81.44 555 ARG A O 1
ATOM 4422 N N . ARG A 1 556 ? 27.416 -5.919 -5.354 1.00 85.12 556 ARG A N 1
ATOM 4423 C CA . ARG A 1 556 ? 26.281 -5.167 -5.892 1.00 85.12 556 ARG A CA 1
ATOM 4424 C C . ARG A 1 556 ? 26.119 -5.467 -7.372 1.00 85.12 556 ARG A C 1
ATOM 4426 O O . ARG A 1 556 ? 27.085 -5.824 -8.043 1.00 85.12 556 ARG A O 1
ATOM 4433 N N . PHE A 1 557 ? 24.919 -5.286 -7.898 1.00 89.31 557 PHE A N 1
ATOM 4434 C CA . PHE A 1 557 ? 24.707 -5.306 -9.336 1.00 89.31 557 PHE A CA 1
ATOM 4435 C C . PHE A 1 557 ? 25.468 -4.116 -9.971 1.00 89.31 557 PHE A C 1
ATOM 4437 O O . PHE A 1 557 ? 25.297 -2.990 -9.495 1.00 89.31 557 PHE A O 1
ATOM 4444 N N . PRO A 1 558 ? 26.313 -4.317 -11.007 1.00 90.06 558 PRO A N 1
ATOM 4445 C CA . PRO A 1 558 ? 26.419 -5.485 -11.882 1.00 90.06 558 PRO A CA 1
ATOM 4446 C C . PRO A 1 558 ? 27.766 -6.237 -11.755 1.00 90.06 558 PRO A C 1
ATOM 4448 O O . PRO A 1 558 ? 28.328 -6.685 -12.758 1.00 90.06 558 PRO A O 1
ATOM 4451 N N . ASP A 1 559 ? 28.325 -6.354 -10.550 1.00 88.31 559 ASP A N 1
ATOM 4452 C CA . ASP A 1 559 ? 29.584 -7.071 -10.319 1.00 88.31 559 ASP A CA 1
ATOM 4453 C C . ASP A 1 559 ? 29.382 -8.587 -10.506 1.00 88.31 559 ASP A C 1
ATOM 4455 O O . ASP A 1 559 ? 28.432 -9.162 -9.975 1.00 88.31 559 ASP A O 1
ATOM 4459 N N . PHE A 1 560 ? 30.274 -9.261 -11.240 1.00 90.19 560 PHE A N 1
ATOM 4460 C CA . PHE A 1 560 ? 30.178 -10.704 -11.508 1.00 90.19 560 PHE A CA 1
ATOM 4461 C C . PHE A 1 560 ? 31.394 -11.465 -10.981 1.00 90.19 560 PHE A C 1
ATOM 4463 O O . PHE A 1 560 ? 32.531 -11.123 -11.310 1.00 90.19 560 PHE A O 1
ATOM 4470 N N . VAL A 1 561 ? 31.152 -12.549 -10.243 1.00 88.88 561 VAL A N 1
ATOM 4471 C CA . VAL A 1 561 ? 32.180 -13.461 -9.717 1.00 88.88 561 VAL A CA 1
ATOM 4472 C C . VAL A 1 561 ? 31.888 -14.914 -10.103 1.00 88.88 561 VAL A C 1
ATOM 4474 O O . VAL A 1 561 ? 32.815 -15.665 -10.403 1.00 88.88 561 VAL A O 1
ATOM 4477 N N . HIS A 1 562 ? 30.618 -15.325 -10.110 1.00 89.38 562 HIS A N 1
ATOM 4478 C CA . HIS A 1 562 ? 30.208 -16.723 -10.286 1.00 89.38 562 HIS A CA 1
ATOM 4479 C C . HIS A 1 562 ? 29.429 -17.001 -11.577 1.00 89.38 562 HIS A C 1
ATOM 4481 O O . HIS A 1 562 ? 29.344 -18.158 -11.994 1.00 89.38 562 HIS A O 1
ATOM 4487 N N . SER A 1 563 ? 28.864 -15.977 -12.215 1.00 93.19 563 SER A N 1
ATOM 4488 C CA . SER A 1 563 ? 28.066 -16.124 -13.434 1.00 93.19 563 SER A CA 1
ATOM 4489 C C . SER A 1 563 ? 28.918 -16.572 -14.637 1.00 93.19 563 SER A C 1
ATOM 4491 O O . SER A 1 563 ? 29.900 -15.899 -14.973 1.00 93.19 563 SER A O 1
ATOM 4493 N N . PRO A 1 564 ? 28.535 -17.652 -15.352 1.00 94.12 564 PRO A N 1
ATOM 4494 C CA . PRO A 1 564 ? 29.159 -18.041 -16.619 1.00 94.12 564 PRO A CA 1
ATOM 4495 C C . PRO A 1 564 ? 29.118 -16.919 -17.666 1.00 94.12 564 PRO A C 1
ATOM 4497 O O . PRO A 1 564 ? 28.213 -16.087 -17.655 1.00 94.12 564 PRO A O 1
ATOM 4500 N N . ALA A 1 565 ? 30.054 -16.915 -18.621 1.00 95.06 565 ALA A N 1
ATOM 4501 C CA . ALA A 1 565 ? 30.169 -15.842 -19.617 1.00 95.06 565 ALA A CA 1
ATOM 4502 C C . ALA A 1 565 ? 28.872 -15.594 -20.418 1.00 95.06 565 ALA A C 1
ATOM 4504 O O . ALA A 1 565 ? 28.491 -14.440 -20.602 1.00 95.06 565 ALA A O 1
ATOM 4505 N N . GLY A 1 566 ? 28.159 -16.655 -20.821 1.00 96.19 566 GLY A N 1
ATOM 4506 C CA . GLY A 1 566 ? 26.860 -16.534 -21.498 1.00 96.19 566 GLY A CA 1
ATOM 4507 C C . GLY A 1 566 ? 25.770 -15.913 -20.616 1.00 96.19 566 GLY A C 1
ATOM 4508 O O . GLY A 1 566 ? 25.039 -15.041 -21.071 1.00 96.19 566 GLY A O 1
ATOM 4509 N N . ILE A 1 567 ? 25.716 -16.282 -19.332 1.00 97.75 567 ILE A N 1
ATOM 4510 C CA . ILE A 1 567 ? 24.781 -15.694 -18.360 1.00 97.75 567 ILE A CA 1
ATOM 4511 C C . ILE A 1 567 ? 25.100 -14.217 -18.105 1.00 97.75 567 ILE A C 1
ATOM 4513 O O . ILE A 1 567 ? 24.187 -13.401 -18.034 1.00 97.75 567 ILE A O 1
ATOM 4517 N N . ARG A 1 568 ? 26.383 -13.845 -18.025 1.00 97.75 568 ARG A N 1
ATOM 4518 C CA . ARG A 1 568 ? 26.810 -12.441 -17.883 1.00 97.75 568 ARG A CA 1
ATOM 4519 C C . ARG A 1 568 ? 26.357 -11.576 -19.059 1.00 97.75 568 ARG A C 1
ATOM 4521 O O . ARG A 1 568 ? 25.900 -10.455 -18.847 1.00 97.75 568 ARG A O 1
ATOM 4528 N N . ASP A 1 569 ? 26.491 -12.090 -20.280 1.00 98.00 569 ASP A N 1
ATOM 4529 C CA . ASP A 1 569 ? 26.021 -11.414 -21.491 1.00 98.00 569 ASP A CA 1
ATOM 4530 C C . ASP A 1 569 ? 24.488 -11.294 -21.521 1.00 98.00 569 ASP A C 1
ATOM 4532 O O . ASP A 1 569 ? 23.959 -10.200 -21.721 1.00 98.00 569 ASP A O 1
ATOM 4536 N N . LEU A 1 570 ? 23.779 -12.387 -21.218 1.00 98.62 570 LEU A N 1
ATOM 4537 C CA . LEU A 1 570 ? 22.320 -12.411 -21.133 1.00 98.62 570 LEU A CA 1
ATOM 4538 C C . LEU A 1 570 ? 21.797 -11.403 -20.099 1.00 98.62 570 LEU A C 1
ATOM 4540 O O . LEU A 1 570 ? 20.960 -10.571 -20.433 1.00 98.62 570 LEU A O 1
ATOM 4544 N N . ILE A 1 571 ? 22.346 -11.392 -18.878 1.00 98.62 571 ILE A N 1
ATOM 4545 C CA . ILE A 1 571 ? 22.003 -10.414 -17.831 1.00 98.62 571 ILE A CA 1
ATOM 4546 C C . ILE A 1 571 ? 22.224 -8.982 -18.328 1.00 98.62 571 ILE A C 1
ATOM 4548 O O . ILE A 1 571 ? 21.356 -8.129 -18.133 1.00 98.62 571 ILE A O 1
ATOM 4552 N N . LYS A 1 572 ? 23.349 -8.705 -18.999 1.00 97.38 572 LYS A N 1
ATOM 4553 C CA . LYS A 1 572 ? 23.655 -7.376 -19.547 1.00 97.38 572 LYS A CA 1
ATOM 4554 C C . LYS A 1 572 ? 22.651 -6.943 -20.622 1.00 97.38 572 LYS A C 1
ATOM 4556 O O . LYS A 1 572 ? 22.245 -5.784 -20.622 1.00 97.38 572 LYS A O 1
ATOM 4561 N N . ARG A 1 573 ? 22.223 -7.849 -21.509 1.00 97.94 573 ARG A N 1
ATOM 4562 C CA . ARG A 1 573 ? 21.194 -7.568 -22.529 1.00 97.94 573 ARG A CA 1
ATOM 4563 C C . ARG A 1 573 ? 19.801 -7.406 -21.929 1.00 97.94 573 ARG A C 1
ATOM 4565 O O . ARG A 1 573 ? 19.098 -6.470 -22.293 1.00 97.94 573 ARG A O 1
ATOM 4572 N N . CYS A 1 574 ? 19.419 -8.256 -20.977 1.00 98.62 574 CYS A N 1
ATOM 4573 C CA . CYS A 1 574 ? 18.157 -8.127 -20.248 1.00 98.62 574 CYS A CA 1
ATOM 4574 C C . CYS A 1 574 ? 18.071 -6.788 -19.501 1.00 98.62 574 CYS A C 1
ATOM 4576 O O . CYS A 1 574 ? 17.039 -6.130 -19.530 1.00 98.62 574 CYS A O 1
ATOM 4578 N N . THR A 1 575 ? 19.171 -6.345 -18.889 1.00 97.12 575 THR A N 1
ATOM 4579 C CA . THR A 1 575 ? 19.257 -5.084 -18.130 1.00 97.12 575 THR A CA 1
ATOM 4580 C C . THR A 1 575 ? 19.769 -3.896 -18.959 1.00 97.12 575 THR A C 1
ATOM 4582 O O . THR A 1 575 ? 20.319 -2.940 -18.406 1.00 97.12 575 THR A O 1
ATOM 4585 N N . ALA A 1 576 ? 19.606 -3.916 -20.287 1.00 95.19 576 ALA A N 1
ATOM 4586 C CA . ALA A 1 576 ? 20.018 -2.800 -21.136 1.00 95.19 576 ALA A CA 1
ATOM 4587 C C . ALA A 1 576 ? 19.315 -1.493 -20.714 1.00 95.19 576 ALA A C 1
ATOM 4589 O O . ALA A 1 576 ? 18.093 -1.453 -20.532 1.00 95.19 576 ALA A O 1
ATOM 4590 N N . GLY A 1 577 ? 20.102 -0.428 -20.545 1.00 89.25 577 GLY A N 1
ATOM 4591 C CA . GLY A 1 577 ? 19.649 0.870 -20.031 1.00 89.25 577 GLY A CA 1
ATOM 4592 C C . GLY A 1 577 ? 19.704 1.025 -18.507 1.00 89.25 577 GLY A C 1
ATOM 4593 O O . GLY A 1 577 ? 19.405 2.107 -18.020 1.00 89.25 577 GLY A O 1
ATOM 4594 N N . ALA A 1 578 ? 20.099 0.000 -17.737 1.00 89.62 578 ALA A N 1
ATOM 4595 C CA . ALA A 1 578 ? 20.283 0.161 -16.291 1.00 89.62 578 ALA A CA 1
ATOM 4596 C C . ALA A 1 578 ? 21.402 1.196 -15.998 1.00 89.62 578 ALA A C 1
ATOM 4598 O O . ALA A 1 578 ? 22.515 1.010 -16.510 1.00 89.62 578 ALA A O 1
ATOM 4599 N N . PRO A 1 579 ? 21.173 2.236 -15.165 1.00 83.19 579 PRO A N 1
ATOM 4600 C CA . PRO A 1 579 ? 22.167 3.286 -14.891 1.00 83.19 579 PRO A CA 1
ATOM 4601 C C . PRO A 1 579 ? 23.523 2.757 -14.403 1.00 83.19 579 PRO A C 1
ATOM 4603 O O . PRO A 1 579 ? 24.572 3.348 -14.659 1.00 83.19 579 PRO A O 1
ATOM 4606 N N . GLN A 1 580 ? 23.525 1.595 -13.749 1.00 83.88 580 GLN A N 1
ATOM 4607 C CA . GLN A 1 580 ? 24.700 0.906 -13.213 1.00 83.88 580 GLN A CA 1
ATOM 4608 C C . GLN A 1 580 ? 25.708 0.467 -14.293 1.00 83.88 580 GLN A C 1
ATOM 4610 O O . GLN A 1 580 ? 26.849 0.119 -13.983 1.00 83.88 580 GLN A O 1
ATOM 4615 N N . TRP A 1 581 ? 25.318 0.460 -15.573 1.00 84.81 581 TRP A N 1
ATOM 4616 C CA . TRP A 1 581 ? 26.230 0.143 -16.672 1.00 84.81 581 TRP A CA 1
ATOM 4617 C C . TRP A 1 581 ? 27.123 1.318 -17.097 1.00 84.81 581 TRP A C 1
ATOM 4619 O O . TRP A 1 581 ? 28.155 1.059 -17.728 1.00 84.81 581 TRP A O 1
ATOM 4629 N N . ASN A 1 582 ? 26.778 2.557 -16.735 1.00 75.62 582 ASN A N 1
ATOM 4630 C CA . ASN A 1 582 ? 27.497 3.770 -17.139 1.00 75.62 582 ASN A CA 1
ATOM 4631 C C . ASN A 1 582 ? 28.894 3.858 -16.498 1.00 75.62 582 ASN A C 1
ATOM 4633 O O . ASN A 1 582 ? 29.133 3.308 -15.422 1.00 75.62 582 ASN A O 1
ATOM 4637 N N . ALA A 1 583 ? 29.838 4.518 -17.178 1.00 55.50 583 ALA A N 1
ATOM 4638 C CA . ALA A 1 583 ? 31.238 4.577 -16.745 1.00 55.50 583 ALA A CA 1
ATOM 4639 C C . ALA A 1 583 ? 31.412 5.368 -15.439 1.00 55.50 583 ALA A C 1
ATOM 4641 O O . ALA A 1 583 ? 32.096 4.891 -14.535 1.00 55.50 583 ALA A O 1
ATOM 4642 N N . ASP A 1 584 ? 30.713 6.494 -15.300 1.00 53.97 584 ASP A N 1
ATOM 4643 C CA . ASP A 1 584 ? 30.777 7.370 -14.120 1.00 53.97 584 ASP A CA 1
ATOM 4644 C C . ASP A 1 584 ? 30.288 6.654 -12.843 1.00 53.97 584 ASP A C 1
ATOM 4646 O O . ASP A 1 584 ? 30.869 6.791 -11.767 1.00 53.97 584 ASP A O 1
ATOM 4650 N N . ASN A 1 585 ? 29.307 5.753 -12.994 1.00 54.75 585 ASN A N 1
ATOM 4651 C CA . ASN A 1 585 ? 28.803 4.869 -11.933 1.00 54.75 585 ASN A CA 1
ATOM 4652 C C . ASN A 1 585 ? 29.738 3.678 -11.616 1.00 54.75 585 ASN A C 1
ATOM 4654 O O . ASN A 1 585 ? 29.466 2.884 -10.712 1.00 54.75 585 ASN A O 1
ATOM 4658 N N . LYS A 1 586 ? 30.852 3.524 -12.344 1.00 47.31 586 LYS A N 1
ATOM 4659 C CA . LYS A 1 586 ? 31.852 2.457 -12.150 1.00 47.31 586 LYS A CA 1
ATOM 4660 C C . LYS A 1 586 ? 33.212 2.976 -11.693 1.00 47.31 586 LYS A C 1
ATOM 4662 O O . LYS A 1 586 ? 33.891 2.293 -10.926 1.00 47.31 586 LYS A O 1
ATOM 4667 N N . THR A 1 587 ? 33.636 4.155 -12.141 1.00 36.88 587 THR A N 1
ATOM 4668 C CA . THR A 1 587 ? 34.979 4.687 -11.868 1.00 36.88 587 THR A CA 1
ATOM 4669 C C . THR A 1 587 ? 35.055 5.453 -10.547 1.00 36.88 587 THR A C 1
ATOM 4671 O O . THR A 1 587 ? 35.090 6.677 -10.508 1.00 36.88 587 THR A O 1
ATOM 4674 N N . GLY A 1 588 ? 35.149 4.714 -9.440 1.00 41.53 588 GLY A N 1
ATOM 4675 C CA . GLY A 1 588 ? 35.828 5.172 -8.217 1.00 41.53 588 GLY A CA 1
ATOM 4676 C C . GLY A 1 588 ? 35.088 6.131 -7.272 1.00 41.53 588 GLY A C 1
ATOM 4677 O O . GLY A 1 588 ? 35.427 6.122 -6.092 1.00 41.53 588 GLY A O 1
ATOM 4678 N N . ALA A 1 589 ? 34.086 6.888 -7.733 1.00 36.28 589 ALA A N 1
ATOM 4679 C CA . ALA A 1 589 ? 33.303 7.812 -6.894 1.00 36.28 589 ALA A CA 1
ATOM 4680 C C . ALA A 1 589 ? 31.771 7.611 -6.971 1.00 36.28 589 ALA A C 1
ATOM 4682 O O . ALA A 1 589 ? 31.066 7.946 -6.029 1.00 36.28 589 ALA A O 1
ATOM 4683 N N . GLY A 1 590 ? 31.238 6.998 -8.034 1.00 41.41 590 GLY A N 1
ATOM 4684 C CA . GLY A 1 590 ? 29.792 6.808 -8.245 1.00 41.41 590 GLY A CA 1
ATOM 4685 C C . GLY A 1 590 ? 29.192 5.538 -7.625 1.00 41.41 590 GLY A C 1
ATOM 4686 O O . GLY A 1 590 ? 28.447 4.818 -8.286 1.00 41.41 590 GLY A O 1
ATOM 4687 N N . GLY A 1 591 ? 29.535 5.193 -6.380 1.00 48.75 591 GLY A N 1
ATOM 4688 C CA . GLY A 1 591 ? 28.837 4.108 -5.682 1.00 48.75 591 GLY A CA 1
ATOM 4689 C C . GLY A 1 591 ? 27.446 4.572 -5.260 1.00 48.75 591 GLY A C 1
ATOM 4690 O O . GLY A 1 591 ? 27.379 5.452 -4.421 1.00 48.75 591 GLY A O 1
ATOM 4691 N N . ALA A 1 592 ? 26.381 4.007 -5.840 1.00 58.41 592 ALA A N 1
ATOM 4692 C CA . ALA A 1 592 ? 24.995 4.488 -5.734 1.00 58.41 592 ALA A CA 1
ATOM 4693 C C . ALA A 1 592 ? 24.583 5.033 -4.344 1.00 58.41 592 ALA A C 1
ATOM 4695 O O . ALA A 1 592 ? 24.147 4.279 -3.475 1.00 58.41 592 ALA A O 1
ATOM 4696 N N . GLY A 1 593 ? 24.686 6.355 -4.176 1.00 70.50 593 GLY A N 1
ATOM 4697 C CA . GLY A 1 593 ? 24.134 7.105 -3.052 1.00 70.50 593 GLY A CA 1
ATOM 4698 C C . GLY A 1 593 ? 24.710 6.754 -1.678 1.00 70.50 593 GLY A C 1
ATOM 4699 O O . GLY A 1 593 ? 25.870 7.029 -1.360 1.00 70.50 593 GLY A O 1
ATOM 4700 N N . ILE A 1 594 ? 23.840 6.206 -0.835 1.00 77.56 594 ILE A N 1
ATOM 4701 C CA . ILE A 1 594 ? 24.038 6.035 0.605 1.00 77.56 594 ILE A CA 1
ATOM 4702 C C . ILE A 1 594 ? 24.036 4.558 1.005 1.00 77.56 594 ILE A C 1
ATOM 4704 O O . ILE A 1 594 ? 23.465 3.705 0.329 1.00 77.56 594 ILE A O 1
ATOM 4708 N N . VAL A 1 595 ? 24.629 4.261 2.156 1.00 79.19 595 VAL A N 1
ATOM 4709 C CA . VAL A 1 595 ? 24.632 2.932 2.774 1.00 79.19 595 VAL A CA 1
ATOM 4710 C C . VAL A 1 595 ? 24.253 3.017 4.245 1.00 79.19 595 VAL A C 1
ATOM 4712 O O . VAL A 1 595 ? 24.627 3.962 4.941 1.00 79.19 595 VAL A O 1
ATOM 4715 N N . LEU A 1 596 ? 23.553 1.992 4.732 1.00 77.31 596 LEU A N 1
ATOM 4716 C CA . LEU A 1 596 ? 23.360 1.773 6.158 1.00 77.31 596 LEU A CA 1
ATOM 4717 C C . LEU A 1 596 ? 24.571 1.023 6.735 1.00 77.31 596 LEU A C 1
ATOM 4719 O O . LEU A 1 596 ? 24.922 -0.070 6.280 1.00 77.31 596 LEU A O 1
ATOM 4723 N N . ALA A 1 597 ? 25.209 1.604 7.748 1.00 73.94 597 ALA A N 1
ATOM 4724 C CA . ALA A 1 597 ? 26.282 0.975 8.513 1.00 73.94 597 ALA A CA 1
ATOM 4725 C C . ALA A 1 597 ? 26.144 1.338 9.993 1.00 73.94 597 ALA A C 1
ATOM 4727 O O . ALA A 1 597 ? 25.866 2.488 10.326 1.00 73.94 597 ALA A O 1
ATOM 4728 N N . ARG A 1 598 ? 26.326 0.370 10.896 1.00 70.75 598 ARG A N 1
ATOM 4729 C CA . ARG A 1 598 ? 26.168 0.548 12.354 1.00 70.75 598 ARG A CA 1
ATOM 4730 C C . ARG A 1 598 ? 24.897 1.328 12.761 1.00 70.75 598 ARG A C 1
ATOM 4732 O O . ARG A 1 598 ? 24.948 2.163 13.657 1.00 70.75 598 ARG A O 1
ATOM 4739 N N . GLY A 1 599 ? 23.773 1.086 12.078 1.00 68.56 599 GLY A N 1
ATOM 4740 C CA . GLY A 1 599 ? 22.483 1.743 12.348 1.00 68.56 599 GLY A CA 1
ATOM 4741 C C . GLY A 1 599 ? 22.359 3.198 11.864 1.00 68.56 599 GLY A C 1
ATOM 4742 O O . GLY A 1 599 ? 21.364 3.850 12.159 1.00 68.56 599 GLY A O 1
ATOM 4743 N N . ARG A 1 600 ? 23.340 3.723 11.116 1.00 75.00 600 ARG A N 1
ATOM 4744 C CA . ARG A 1 600 ? 23.353 5.103 10.601 1.00 75.00 600 ARG A CA 1
ATOM 4745 C C . ARG A 1 600 ? 23.578 5.137 9.089 1.00 75.00 600 ARG A C 1
ATOM 4747 O O . ARG A 1 600 ? 24.291 4.301 8.535 1.00 75.00 600 ARG A O 1
ATOM 4754 N N . LEU A 1 601 ? 22.972 6.116 8.421 1.00 79.00 601 LEU A N 1
ATOM 4755 C CA . LEU A 1 601 ? 23.161 6.350 6.985 1.00 79.00 601 LEU A CA 1
ATOM 4756 C C . LEU A 1 601 ? 24.430 7.176 6.727 1.00 79.00 601 LEU A C 1
ATOM 4758 O O . LEU A 1 601 ? 24.635 8.196 7.395 1.00 79.00 601 LEU A O 1
ATOM 4762 N N . TYR A 1 602 ? 25.226 6.742 5.745 1.00 77.38 602 TYR A N 1
ATOM 4763 C CA . TYR A 1 602 ? 26.494 7.339 5.298 1.00 77.38 602 TYR A CA 1
ATOM 4764 C C . TYR A 1 602 ? 26.564 7.423 3.763 1.00 77.38 602 TYR A C 1
ATOM 4766 O O . TYR A 1 602 ? 25.948 6.586 3.099 1.00 77.38 602 TYR A O 1
ATOM 4774 N N . PRO A 1 603 ? 27.370 8.326 3.173 1.00 78.19 603 PRO A N 1
ATOM 4775 C CA . PRO A 1 603 ? 27.733 8.253 1.756 1.00 78.19 603 PRO A CA 1
ATOM 4776 C C . PRO A 1 603 ? 28.481 6.953 1.438 1.00 78.19 603 PRO A C 1
ATOM 4778 O O . PRO A 1 603 ? 29.417 6.574 2.148 1.00 78.19 603 PRO A O 1
ATOM 4781 N N . ALA A 1 604 ? 28.142 6.293 0.330 1.00 72.06 604 ALA A N 1
ATOM 4782 C CA . ALA A 1 604 ? 28.782 5.039 -0.082 1.00 72.06 604 ALA A CA 1
ATOM 4783 C C . ALA A 1 604 ? 30.273 5.186 -0.466 1.00 72.06 604 ALA A C 1
ATOM 4785 O O . ALA A 1 604 ? 30.996 4.191 -0.564 1.00 72.06 604 ALA A O 1
ATOM 4786 N N . THR A 1 605 ? 30.743 6.416 -0.693 1.00 65.50 605 THR A N 1
ATOM 4787 C CA . THR A 1 605 ? 32.136 6.764 -1.019 1.00 65.50 605 THR A CA 1
ATOM 4788 C C . THR A 1 605 ? 33.060 6.823 0.196 1.00 65.50 605 THR A C 1
ATOM 4790 O O . THR A 1 605 ? 34.278 6.703 0.036 1.00 65.50 605 THR A O 1
ATOM 4793 N N . SER A 1 606 ? 32.516 6.965 1.410 1.00 60.00 606 SER A N 1
ATOM 4794 C CA . SER A 1 606 ? 33.308 7.083 2.636 1.00 60.00 606 SER A CA 1
ATOM 4795 C C . SER A 1 606 ? 33.886 5.719 3.044 1.00 60.00 606 SER A C 1
ATOM 4797 O O . SER A 1 606 ? 33.294 4.945 3.795 1.00 60.00 606 SER A O 1
ATOM 4799 N N . ARG A 1 607 ? 35.067 5.385 2.499 1.00 49.50 607 ARG A N 1
ATOM 4800 C CA . ARG A 1 607 ? 35.733 4.072 2.671 1.00 49.50 607 ARG A CA 1
ATOM 4801 C C . ARG A 1 607 ? 36.239 3.791 4.089 1.00 49.50 607 ARG A C 1
ATOM 4803 O O . ARG A 1 607 ? 36.714 2.686 4.347 1.00 49.50 607 ARG A O 1
ATOM 4810 N N . THR A 1 608 ? 36.145 4.751 5.004 1.00 44.59 608 THR A N 1
ATOM 4811 C CA . THR A 1 608 ? 36.555 4.608 6.402 1.00 44.59 608 THR A CA 1
ATOM 4812 C C . THR A 1 608 ? 35.501 5.226 7.308 1.00 44.59 608 THR A C 1
ATOM 4814 O O . THR A 1 608 ? 35.325 6.439 7.304 1.00 44.59 608 THR A O 1
ATOM 4817 N N . GLY A 1 609 ? 34.844 4.402 8.131 1.00 45.16 609 GLY A N 1
ATOM 4818 C CA . GLY A 1 609 ? 33.877 4.835 9.149 1.00 45.16 609 GLY A CA 1
ATOM 4819 C C . GLY A 1 609 ? 34.522 5.553 10.342 1.00 45.16 609 GLY A C 1
ATOM 4820 O O . GLY A 1 609 ? 34.319 5.155 11.489 1.00 45.16 609 GLY A O 1
ATOM 4821 N N . THR A 1 610 ? 35.335 6.572 10.070 1.00 42.88 610 THR A N 1
ATOM 4822 C CA . THR A 1 610 ? 35.852 7.535 11.042 1.00 42.88 610 THR A CA 1
ATOM 4823 C C . THR A 1 610 ? 34.755 8.553 11.318 1.00 42.88 610 THR A C 1
ATOM 4825 O O . THR A 1 610 ? 34.483 9.407 10.478 1.00 42.88 610 THR A O 1
ATOM 4828 N N . GLY A 1 611 ? 34.102 8.445 12.475 1.00 47.16 611 GLY A N 1
ATOM 4829 C CA . GLY A 1 611 ? 33.058 9.385 12.877 1.00 47.16 611 GLY A CA 1
ATOM 4830 C C . GLY A 1 611 ? 33.622 10.791 13.065 1.00 47.16 611 GLY A C 1
ATOM 4831 O O . GLY A 1 611 ? 34.225 11.075 14.094 1.00 47.16 611 GLY A O 1
ATOM 4832 N N . ARG A 1 612 ? 33.414 11.659 12.073 1.00 43.53 612 ARG A N 1
ATOM 4833 C CA . ARG A 1 612 ? 33.537 13.113 12.198 1.00 43.53 612 ARG A CA 1
ATOM 4834 C C . ARG A 1 612 ? 32.143 13.736 12.266 1.00 43.53 612 ARG A C 1
ATOM 4836 O O . ARG A 1 612 ? 31.189 13.190 11.703 1.00 43.53 612 ARG A O 1
ATOM 4843 N N . ALA A 1 613 ? 32.045 14.887 12.928 1.00 38.94 613 ALA A N 1
ATOM 4844 C CA . ALA A 1 613 ? 30.927 15.802 12.724 1.00 38.94 613 ALA A CA 1
ATOM 4845 C C . ALA A 1 613 ? 30.804 16.118 11.216 1.00 38.94 613 ALA A C 1
ATOM 4847 O O . ALA A 1 613 ? 31.823 16.232 10.537 1.00 38.94 613 ALA A O 1
ATOM 4848 N N . GLY A 1 614 ? 29.572 16.171 10.697 1.00 52.75 614 GLY A N 1
ATOM 4849 C CA . GLY A 1 614 ? 29.272 16.316 9.260 1.00 52.75 614 GLY A CA 1
ATOM 4850 C C . GLY A 1 614 ? 28.672 15.071 8.582 1.00 52.75 614 GLY A C 1
ATOM 4851 O O . GLY A 1 614 ? 27.898 15.201 7.640 1.00 52.75 614 GLY A O 1
ATOM 4852 N N . ALA A 1 615 ? 28.887 13.855 9.104 1.00 63.25 615 ALA A N 1
ATOM 4853 C CA . ALA A 1 615 ? 28.467 12.607 8.432 1.00 63.25 615 ALA A CA 1
ATOM 4854 C C . ALA A 1 615 ? 26.942 12.435 8.190 1.00 63.25 615 ALA A C 1
ATOM 4856 O O . ALA A 1 615 ? 26.524 11.545 7.447 1.00 63.25 615 ALA A O 1
ATOM 4857 N N . ALA A 1 616 ? 26.084 13.233 8.836 1.00 68.88 616 ALA A N 1
ATOM 4858 C CA . ALA A 1 616 ? 24.650 13.274 8.533 1.00 68.88 616 ALA A CA 1
ATOM 4859 C C . ALA A 1 616 ? 24.331 14.176 7.333 1.00 68.88 616 ALA A C 1
ATOM 4861 O O . ALA A 1 616 ? 23.536 13.784 6.482 1.00 68.88 616 ALA A O 1
ATOM 4862 N N . GLU A 1 617 ? 24.994 15.327 7.249 1.00 74.38 617 GLU A N 1
ATOM 4863 C CA . GLU A 1 617 ? 24.884 16.272 6.142 1.00 74.38 617 GLU A CA 1
ATOM 4864 C C . GLU A 1 617 ? 25.440 15.663 4.850 1.00 74.38 617 GLU A C 1
ATOM 4866 O O . GLU A 1 617 ? 24.756 15.662 3.832 1.00 74.38 617 GLU A O 1
ATOM 4871 N N . GLU A 1 618 ? 26.616 15.024 4.912 1.00 77.88 618 GLU A N 1
ATOM 4872 C CA . GLU A 1 618 ? 27.206 14.309 3.772 1.00 77.88 618 GLU A CA 1
ATOM 4873 C C . GLU A 1 618 ? 26.239 13.261 3.188 1.00 77.88 618 GLU A C 1
ATOM 4875 O O . GLU A 1 618 ? 26.115 13.136 1.971 1.00 77.88 618 GLU A O 1
ATOM 4880 N N . ALA A 1 619 ? 25.532 12.508 4.043 1.00 79.19 619 ALA A N 1
ATOM 4881 C CA . ALA A 1 619 ? 24.578 11.488 3.608 1.00 79.19 619 ALA A CA 1
ATOM 4882 C C . ALA A 1 619 ? 23.327 12.099 2.949 1.00 79.19 619 ALA A C 1
ATOM 4884 O O . ALA A 1 619 ? 22.867 11.588 1.927 1.00 79.19 619 ALA A O 1
ATOM 4885 N N . ALA A 1 620 ? 22.804 13.200 3.498 1.00 81.44 620 ALA A N 1
ATOM 4886 C CA . ALA A 1 620 ? 21.677 13.927 2.915 1.00 81.44 620 ALA A CA 1
ATOM 4887 C C . ALA A 1 620 ? 22.053 14.582 1.576 1.00 81.44 620 ALA A C 1
ATOM 4889 O O . ALA A 1 620 ? 21.318 14.451 0.598 1.00 81.44 620 ALA A O 1
ATOM 4890 N N . ASN A 1 621 ? 23.235 15.199 1.492 1.00 82.62 621 ASN A N 1
ATOM 4891 C CA . ASN A 1 621 ? 23.764 15.792 0.265 1.00 82.62 621 ASN A CA 1
ATOM 4892 C C . ASN A 1 621 ? 23.992 14.726 -0.824 1.00 82.62 621 ASN A C 1
ATOM 4894 O O . ASN A 1 621 ? 23.571 14.926 -1.962 1.00 82.62 621 ASN A O 1
ATOM 4898 N N . ALA A 1 622 ? 24.547 13.557 -0.477 1.00 82.06 622 ALA A N 1
ATOM 4899 C CA . ALA A 1 622 ? 24.716 12.440 -1.412 1.00 82.06 622 ALA A CA 1
ATOM 4900 C C . ALA A 1 622 ? 23.375 11.875 -1.925 1.00 82.06 622 ALA A C 1
ATOM 4902 O O . ALA A 1 622 ? 23.255 11.526 -3.102 1.00 82.06 622 ALA A O 1
ATOM 4903 N N . ALA A 1 623 ? 22.348 11.803 -1.070 1.00 84.81 623 ALA A N 1
ATOM 4904 C CA . ALA A 1 623 ? 21.001 11.419 -1.492 1.00 84.81 623 ALA A CA 1
ATOM 4905 C C . ALA A 1 623 ? 20.374 12.480 -2.412 1.00 84.81 623 ALA A C 1
ATOM 4907 O O . ALA A 1 623 ? 19.841 12.147 -3.469 1.00 84.81 623 ALA A O 1
ATOM 4908 N N . LYS A 1 624 ? 20.492 13.762 -2.056 1.00 87.06 624 LYS A N 1
ATOM 4909 C CA . LYS A 1 624 ? 20.001 14.899 -2.843 1.00 87.06 624 LYS A CA 1
ATOM 4910 C C . LYS A 1 624 ? 20.634 14.971 -4.235 1.00 87.06 624 LYS A C 1
ATOM 4912 O O . LYS A 1 624 ? 19.915 15.168 -5.212 1.00 87.06 624 LYS A O 1
ATOM 4917 N N . GLU A 1 625 ? 21.946 14.766 -4.343 1.00 85.81 625 GLU A N 1
ATOM 4918 C CA . GLU A 1 625 ? 22.665 14.713 -5.623 1.00 85.81 625 GLU A CA 1
ATOM 4919 C C . GLU A 1 625 ? 22.194 13.534 -6.490 1.00 85.81 625 GLU A C 1
ATOM 4921 O O . GLU A 1 625 ? 21.873 13.718 -7.669 1.00 85.81 625 GLU A O 1
ATOM 4926 N N . PHE A 1 626 ? 22.065 12.339 -5.896 1.00 86.25 626 PHE A N 1
ATOM 4927 C CA . PHE A 1 626 ? 21.523 11.158 -6.573 1.00 86.25 626 PHE A CA 1
ATOM 4928 C C . PHE A 1 626 ? 20.116 11.425 -7.130 1.00 86.25 626 PHE A C 1
ATOM 4930 O O . PHE A 1 626 ? 19.880 11.239 -8.326 1.00 86.25 626 PHE A O 1
ATOM 4937 N N . TRP A 1 627 ? 19.198 11.923 -6.297 1.00 89.31 627 TRP A N 1
ATOM 4938 C CA . TRP A 1 627 ? 17.819 12.195 -6.703 1.00 89.31 627 TRP A CA 1
ATOM 4939 C C . TRP A 1 627 ? 17.700 13.333 -7.716 1.00 89.31 627 TRP A C 1
ATOM 4941 O O . TRP A 1 627 ? 16.857 13.261 -8.611 1.00 89.31 627 TRP A O 1
ATOM 4951 N N . LEU A 1 628 ? 18.562 14.351 -7.654 1.00 88.44 628 LEU A N 1
ATOM 4952 C CA . LEU A 1 628 ? 18.614 15.404 -8.669 1.00 88.44 628 LEU A CA 1
ATOM 4953 C C . LEU A 1 628 ? 19.031 14.841 -10.037 1.00 88.44 628 LEU A C 1
ATOM 4955 O O . LEU A 1 628 ? 18.432 15.187 -11.053 1.00 88.44 628 LEU A O 1
ATOM 4959 N N . ASN A 1 629 ? 20.014 13.939 -10.079 1.00 86.50 629 ASN A N 1
ATOM 4960 C CA . ASN A 1 629 ? 20.423 13.295 -11.325 1.00 86.50 629 ASN A CA 1
ATOM 4961 C C . ASN A 1 629 ? 19.377 12.289 -11.852 1.00 86.50 629 ASN A C 1
ATOM 4963 O O . ASN A 1 629 ? 19.165 12.200 -13.062 1.00 86.50 629 ASN A O 1
ATOM 4967 N N . GLU A 1 630 ? 18.705 11.539 -10.978 1.00 88.44 630 GLU A N 1
ATOM 4968 C CA . GLU A 1 630 ? 17.628 10.612 -11.359 1.00 88.44 630 GLU A CA 1
ATOM 4969 C C . GLU A 1 630 ? 16.382 11.346 -11.884 1.00 88.44 630 GLU A C 1
ATOM 4971 O O . GLU A 1 630 ? 15.835 10.967 -12.918 1.00 88.44 630 GLU A O 1
ATOM 4976 N N . THR A 1 631 ? 15.970 12.445 -11.246 1.00 90.81 631 THR A N 1
ATOM 4977 C CA . THR A 1 631 ? 14.822 13.254 -11.701 1.00 90.81 631 THR A CA 1
ATOM 4978 C C . THR A 1 631 ? 15.107 13.987 -13.016 1.00 90.81 631 THR A C 1
ATOM 4980 O O . THR A 1 631 ? 14.254 13.994 -13.900 1.00 90.81 631 THR A O 1
ATOM 4983 N N . GLN A 1 632 ? 16.328 14.494 -13.228 1.00 88.94 632 GLN A N 1
ATOM 4984 C CA . GLN A 1 632 ? 16.747 15.032 -14.532 1.00 88.94 632 GLN A CA 1
ATOM 4985 C C . GLN A 1 632 ? 16.758 13.972 -15.647 1.00 88.94 632 GLN A C 1
ATOM 4987 O O . GLN A 1 632 ? 16.413 14.276 -16.789 1.00 88.94 632 GLN A O 1
ATOM 4992 N N . GLN A 1 633 ? 17.150 12.727 -15.347 1.00 87.81 633 GLN A N 1
ATOM 4993 C CA . GLN A 1 633 ? 17.046 11.624 -16.312 1.00 87.81 633 GLN A CA 1
ATOM 4994 C C . GLN A 1 633 ? 15.584 11.278 -16.617 1.00 87.81 633 GLN A C 1
ATOM 4996 O O . GLN A 1 633 ? 15.270 10.976 -17.767 1.00 87.81 633 GLN A O 1
ATOM 5001 N N . ALA A 1 634 ? 14.691 11.373 -15.628 1.00 92.62 634 ALA A N 1
ATOM 5002 C CA . ALA A 1 634 ? 13.268 11.128 -15.817 1.00 92.62 634 ALA A CA 1
ATOM 5003 C C . ALA A 1 634 ? 12.590 12.159 -16.734 1.00 92.62 634 ALA A C 1
ATOM 5005 O O . ALA A 1 634 ? 11.853 11.773 -17.644 1.00 92.62 634 ALA A O 1
ATOM 5006 N N . GLU A 1 635 ? 12.890 13.449 -16.556 1.00 92.19 635 GLU A N 1
ATOM 5007 C CA . GLU A 1 635 ? 12.440 14.508 -17.471 1.00 92.19 635 GLU A CA 1
ATOM 5008 C C . GLU A 1 635 ? 12.972 14.270 -18.896 1.00 92.19 635 GLU A C 1
ATOM 5010 O O . GLU A 1 635 ? 12.197 14.234 -19.852 1.00 92.19 635 GLU A O 1
ATOM 5015 N N . ALA A 1 636 ? 14.277 14.005 -19.037 1.00 89.50 636 ALA A N 1
ATOM 5016 C CA . ALA A 1 636 ? 14.912 13.764 -20.334 1.00 89.50 636 ALA A CA 1
ATOM 5017 C C . ALA A 1 636 ? 14.379 12.510 -21.060 1.00 89.50 636 ALA A C 1
ATOM 5019 O O . ALA A 1 636 ? 14.315 12.500 -22.291 1.00 89.50 636 ALA A O 1
ATOM 5020 N N . PHE A 1 637 ? 13.994 11.466 -20.319 1.00 91.38 637 PHE A N 1
ATOM 5021 C CA . PHE A 1 637 ? 13.334 10.273 -20.856 1.00 91.38 637 PHE A CA 1
ATOM 5022 C C . PHE A 1 637 ? 11.930 10.588 -21.387 1.00 91.38 637 PHE A C 1
ATOM 5024 O O . PHE A 1 637 ? 11.564 10.122 -22.465 1.00 91.38 637 PHE A O 1
ATOM 5031 N N . LEU A 1 638 ? 11.144 11.394 -20.669 1.00 92.50 638 LEU A N 1
ATOM 5032 C CA . LEU A 1 638 ? 9.809 11.775 -21.127 1.00 92.50 638 LEU A CA 1
ATOM 5033 C C . LEU A 1 638 ? 9.864 12.706 -22.339 1.00 92.50 638 LEU A C 1
ATOM 5035 O O . LEU A 1 638 ? 9.108 12.492 -23.283 1.00 92.50 638 LEU A O 1
ATOM 5039 N N . ASP A 1 639 ? 10.807 13.648 -22.388 1.00 90.75 639 ASP A N 1
ATOM 5040 C CA . ASP A 1 639 ? 11.059 14.433 -23.601 1.00 90.75 639 ASP A CA 1
ATOM 5041 C C . ASP A 1 639 ? 11.482 13.537 -24.789 1.00 90.75 639 ASP A C 1
ATOM 5043 O O . ASP A 1 639 ? 10.973 13.725 -25.895 1.00 90.75 639 ASP A O 1
ATOM 5047 N N . GLU A 1 640 ? 12.326 12.513 -24.577 1.00 90.06 640 GLU A N 1
ATOM 5048 C CA . GLU A 1 640 ? 12.675 11.516 -25.610 1.00 90.06 640 GLU A CA 1
ATOM 5049 C C . GLU A 1 640 ? 11.424 10.785 -26.139 1.00 90.06 640 GLU A C 1
ATOM 5051 O O . GLU A 1 640 ? 11.217 10.693 -27.352 1.00 90.06 640 GLU A O 1
ATOM 5056 N N . VAL A 1 641 ? 10.568 10.284 -25.242 1.00 89.25 641 VAL A N 1
ATOM 5057 C CA . VAL A 1 641 ? 9.342 9.546 -25.594 1.00 89.25 641 VAL A CA 1
ATOM 5058 C C . VAL A 1 641 ? 8.307 10.439 -26.291 1.00 89.25 641 VAL A C 1
ATOM 5060 O O . VAL A 1 641 ? 7.603 9.971 -27.189 1.00 89.25 641 VAL A O 1
ATOM 5063 N N . LEU A 1 642 ? 8.252 11.725 -25.936 1.00 89.94 642 LEU A N 1
ATOM 5064 C CA . LEU A 1 642 ? 7.418 12.747 -26.579 1.00 89.94 642 LEU A CA 1
ATOM 5065 C C . LEU A 1 642 ? 8.022 13.295 -27.891 1.00 89.94 642 LEU A C 1
ATOM 5067 O O . LEU A 1 642 ? 7.413 14.144 -28.541 1.00 89.94 642 LEU A O 1
ATOM 5071 N N . GLY A 1 643 ? 9.192 12.805 -28.320 1.00 87.00 643 GLY A N 1
ATOM 5072 C CA . GLY A 1 643 ? 9.824 13.175 -29.592 1.00 87.00 643 GLY A CA 1
ATOM 5073 C C . GLY A 1 643 ? 10.503 14.549 -29.593 1.00 87.00 643 GLY A C 1
ATOM 5074 O O . GLY A 1 643 ? 10.699 15.139 -30.657 1.00 87.00 643 GLY A O 1
ATOM 5075 N N . ARG A 1 644 ? 10.853 15.072 -28.416 1.00 85.69 644 ARG A N 1
ATOM 5076 C CA . ARG A 1 644 ? 11.533 16.359 -28.234 1.00 85.69 644 ARG A CA 1
ATOM 5077 C C . ARG A 1 644 ? 13.058 16.182 -28.237 1.00 85.69 644 ARG A C 1
ATOM 5079 O O . ARG A 1 644 ? 13.558 15.104 -27.911 1.00 85.69 644 ARG A O 1
ATOM 5086 N N . PRO A 1 645 ? 13.832 17.223 -28.594 1.00 75.06 645 PRO A N 1
ATOM 5087 C CA . PRO A 1 645 ? 15.285 17.165 -28.493 1.00 75.06 645 PRO A CA 1
ATOM 5088 C C . PRO A 1 645 ? 15.710 17.106 -27.019 1.00 75.06 645 PRO A C 1
ATOM 5090 O O . PRO A 1 645 ? 15.530 18.070 -26.278 1.00 75.06 645 PRO A O 1
ATOM 5093 N N . SER A 1 646 ? 16.292 15.978 -26.602 1.00 65.25 646 SER A N 1
ATOM 5094 C CA . SER A 1 646 ? 16.829 15.821 -25.247 1.00 65.25 646 SER A CA 1
ATOM 5095 C C . SER A 1 646 ? 17.986 16.792 -24.997 1.00 65.25 646 SER A C 1
ATOM 5097 O O . SER A 1 646 ? 18.906 16.903 -25.808 1.00 65.25 646 SER A O 1
ATOM 5099 N N . ALA A 1 647 ? 17.968 17.466 -23.846 1.00 60.34 647 ALA A N 1
ATOM 5100 C CA . ALA A 1 647 ? 19.008 18.414 -23.445 1.00 60.34 647 ALA A CA 1
ATOM 5101 C C . ALA A 1 647 ? 20.312 17.749 -22.948 1.00 60.34 647 ALA A C 1
ATOM 5103 O O . ALA A 1 647 ? 21.293 18.449 -22.692 1.00 60.34 647 ALA A O 1
ATOM 5104 N N . ARG A 1 648 ? 20.352 16.413 -22.794 1.00 65.44 648 ARG A N 1
ATOM 5105 C CA . ARG A 1 648 ? 21.538 15.660 -22.344 1.00 65.44 648 ARG A CA 1
ATOM 5106 C C . ARG A 1 648 ? 22.108 14.768 -23.449 1.00 65.44 648 ARG A C 1
ATOM 5108 O O . ARG A 1 648 ? 21.403 13.967 -24.053 1.00 65.44 648 ARG A O 1
ATOM 5115 N N . ASN A 1 649 ? 23.432 14.805 -23.597 1.00 56.59 649 ASN A N 1
ATOM 5116 C CA . ASN A 1 649 ? 24.187 13.792 -24.334 1.00 56.59 649 ASN A CA 1
ATOM 5117 C C . ASN A 1 649 ? 24.337 12.532 -23.464 1.00 56.59 649 ASN A C 1
ATOM 5119 O O . ASN A 1 649 ? 25.233 12.461 -22.625 1.00 56.59 649 ASN A O 1
ATOM 5123 N N . GLY A 1 650 ? 23.465 11.541 -23.652 1.00 63.03 650 GLY A N 1
ATOM 5124 C CA . GLY A 1 650 ? 23.504 10.268 -22.927 1.00 63.03 650 GLY A CA 1
ATOM 5125 C C . GLY A 1 650 ? 22.942 9.102 -23.749 1.00 63.03 650 GLY A C 1
ATOM 5126 O O . GLY A 1 650 ? 22.355 9.324 -24.810 1.00 63.03 650 GLY A O 1
ATOM 5127 N N . PRO A 1 651 ? 23.127 7.846 -23.302 1.00 69.62 651 PRO A N 1
ATOM 5128 C CA . PRO A 1 651 ? 22.515 6.697 -23.956 1.00 69.62 651 PRO A CA 1
ATOM 5129 C C . PRO A 1 651 ? 20.986 6.767 -23.839 1.00 69.62 651 PRO A C 1
ATOM 5131 O O . PRO A 1 651 ? 20.444 6.873 -22.742 1.00 69.62 651 PRO A O 1
ATOM 5134 N N . SER A 1 652 ? 20.307 6.667 -24.982 1.00 84.31 652 SER A N 1
ATOM 5135 C CA . SER A 1 652 ? 18.844 6.613 -25.095 1.00 84.31 652 SER A CA 1
ATOM 5136 C C . SER A 1 652 ? 18.255 5.536 -24.175 1.00 84.31 652 SER A C 1
ATOM 5138 O O . SER A 1 652 ? 18.571 4.344 -24.300 1.00 84.31 652 SER A O 1
ATOM 5140 N N . VAL A 1 653 ? 17.396 5.951 -23.242 1.00 83.75 653 VAL A N 1
ATOM 5141 C CA . VAL A 1 653 ? 16.767 5.058 -22.256 1.00 83.75 653 VAL A CA 1
ATOM 5142 C C . VAL A 1 653 ? 15.675 4.250 -22.946 1.00 83.75 653 VAL A C 1
ATOM 5144 O O . VAL A 1 653 ? 15.625 3.024 -22.821 1.00 83.75 653 VAL A O 1
ATOM 5147 N N . PHE A 1 654 ? 14.863 4.919 -23.765 1.00 85.94 654 PHE A N 1
ATOM 5148 C CA . PHE A 1 654 ? 13.786 4.289 -24.520 1.00 85.94 654 PHE A CA 1
ATOM 5149 C C . PHE A 1 654 ? 14.313 3.330 -25.602 1.00 85.94 654 PHE A C 1
ATOM 5151 O O . PHE A 1 654 ? 13.810 2.215 -25.766 1.00 85.94 654 PHE A O 1
ATOM 5158 N N . GLY A 1 655 ? 15.391 3.706 -26.295 1.00 89.06 655 GLY A N 1
ATOM 5159 C CA . GLY A 1 655 ? 16.116 2.845 -27.232 1.00 89.06 655 GLY A CA 1
ATOM 5160 C C . GLY A 1 655 ? 16.768 1.649 -26.540 1.00 89.06 655 GLY A C 1
ATOM 5161 O O . GLY A 1 655 ? 16.682 0.529 -27.043 1.00 89.06 655 GLY A O 1
ATOM 5162 N N . SER A 1 656 ? 17.335 1.847 -25.345 1.00 91.69 656 SER A N 1
ATOM 5163 C CA . SER A 1 656 ? 17.858 0.748 -24.525 1.00 91.69 656 SER A CA 1
ATOM 5164 C C . SER A 1 656 ? 16.759 -0.236 -24.118 1.00 91.69 656 SER A C 1
ATOM 5166 O O . SER A 1 656 ? 16.944 -1.442 -24.296 1.00 91.69 656 SER A O 1
ATOM 5168 N N . ALA A 1 657 ? 15.594 0.244 -23.668 1.00 92.31 657 ALA A N 1
ATOM 5169 C CA . ALA A 1 657 ? 14.428 -0.598 -23.379 1.00 92.31 657 ALA A CA 1
ATOM 5170 C C . ALA A 1 657 ? 13.976 -1.389 -24.620 1.00 92.31 657 ALA A C 1
ATOM 5172 O O . ALA A 1 657 ? 13.731 -2.595 -24.545 1.00 92.31 657 ALA A O 1
ATOM 5173 N N . ARG A 1 658 ? 13.985 -0.748 -25.795 1.00 92.69 658 ARG A N 1
ATOM 5174 C CA . ARG A 1 658 ? 13.712 -1.368 -27.103 1.00 92.69 658 ARG A CA 1
ATOM 5175 C C . ARG A 1 658 ? 14.816 -2.303 -27.624 1.00 92.69 658 ARG A C 1
ATOM 5177 O O . ARG A 1 658 ? 14.580 -2.977 -28.627 1.00 92.69 658 ARG A O 1
ATOM 5184 N N . SER A 1 659 ? 15.973 -2.387 -26.965 1.00 95.50 659 SER A N 1
ATOM 5185 C CA . SER A 1 659 ? 17.061 -3.312 -27.325 1.00 95.50 659 SER A CA 1
ATOM 5186 C C . SER A 1 659 ? 17.018 -4.645 -26.569 1.00 95.50 659 SER A C 1
ATOM 5188 O O . SER A 1 659 ? 17.649 -5.610 -26.998 1.00 95.50 659 SER A O 1
ATOM 5190 N N . ARG A 1 660 ? 16.265 -4.720 -25.462 1.00 97.94 660 ARG A N 1
ATOM 5191 C CA . ARG A 1 660 ? 16.205 -5.913 -24.601 1.00 97.94 660 ARG A CA 1
ATOM 5192 C C . ARG A 1 660 ? 15.588 -7.110 -25.349 1.00 97.94 660 ARG A C 1
ATOM 5194 O O . ARG A 1 660 ? 14.699 -6.904 -26.188 1.00 97.94 660 ARG A O 1
ATOM 5201 N N . PRO A 1 661 ? 16.016 -8.351 -25.057 1.00 98.38 661 PRO A N 1
ATOM 5202 C CA . PRO A 1 661 ? 15.389 -9.542 -25.623 1.00 98.38 661 PRO A CA 1
ATOM 5203 C C . PRO A 1 661 ? 13.931 -9.684 -25.156 1.00 98.38 661 PRO A C 1
ATOM 5205 O O . PRO A 1 661 ? 13.496 -9.020 -24.213 1.00 98.38 661 PRO A O 1
ATOM 5208 N N . LEU A 1 662 ? 13.176 -10.546 -25.826 1.00 98.62 662 LEU A N 1
ATOM 5209 C CA . LEU A 1 662 ? 11.849 -11.006 -25.412 1.00 98.62 662 LEU A CA 1
ATOM 5210 C C . LEU A 1 662 ? 11.964 -12.186 -24.432 1.00 98.62 662 LEU A C 1
ATOM 5212 O O . LEU A 1 662 ? 12.978 -12.886 -24.406 1.00 98.62 662 LEU A O 1
ATOM 5216 N N . LEU A 1 663 ? 10.919 -12.459 -23.645 1.00 98.69 663 LEU A N 1
ATOM 5217 C CA . LEU A 1 663 ? 10.955 -13.523 -22.628 1.00 98.69 663 LEU A CA 1
ATOM 5218 C C . LEU A 1 663 ? 11.218 -14.907 -23.247 1.00 98.69 663 LEU A C 1
ATOM 5220 O O . LEU A 1 663 ? 11.975 -15.706 -22.695 1.00 98.69 663 LEU A O 1
ATOM 5224 N N . ALA A 1 664 ? 10.649 -15.170 -24.427 1.00 98.50 664 ALA A N 1
ATOM 5225 C CA . ALA A 1 664 ? 10.870 -16.410 -25.172 1.00 98.50 664 ALA A CA 1
ATOM 5226 C C . ALA A 1 664 ? 12.330 -16.582 -25.642 1.00 98.50 664 ALA A C 1
ATOM 5228 O O . ALA A 1 664 ? 12.846 -17.700 -25.658 1.00 98.50 664 ALA A O 1
ATOM 5229 N N . GLU A 1 665 ? 13.017 -15.485 -25.980 1.00 98.69 665 GLU A N 1
ATOM 5230 C CA . GLU A 1 665 ? 14.435 -15.499 -26.368 1.00 98.69 665 GLU A CA 1
ATOM 5231 C C . GLU A 1 665 ? 15.318 -15.803 -25.149 1.00 98.69 665 GLU A C 1
ATOM 5233 O O . GLU A 1 665 ? 16.187 -16.674 -25.215 1.00 98.69 665 GLU A O 1
ATOM 5238 N N . VAL A 1 666 ? 15.027 -15.167 -24.006 1.00 98.81 666 VAL A N 1
ATOM 5239 C CA . VAL A 1 666 ? 15.699 -15.438 -22.722 1.00 98.81 666 VAL A CA 1
ATOM 5240 C C . VAL A 1 666 ? 15.534 -16.906 -22.317 1.00 98.81 666 VAL A C 1
ATOM 5242 O O . VAL A 1 666 ? 16.515 -17.558 -21.958 1.00 98.81 666 VAL A O 1
ATOM 5245 N N . LEU A 1 667 ? 14.321 -17.461 -22.425 1.00 98.75 667 LEU A N 1
ATOM 5246 C CA . LEU A 1 667 ? 14.053 -18.867 -22.112 1.00 98.75 667 LEU A CA 1
ATOM 5247 C C . LEU A 1 667 ? 14.836 -19.827 -23.024 1.00 98.75 667 LEU A C 1
ATOM 5249 O O . LEU A 1 667 ? 15.434 -20.794 -22.540 1.00 98.75 667 LEU A O 1
ATOM 5253 N N . ALA A 1 668 ? 14.862 -19.556 -24.332 1.00 98.44 668 ALA A N 1
ATOM 5254 C CA . ALA A 1 668 ? 15.604 -20.359 -25.299 1.00 98.44 668 ALA A CA 1
ATOM 5255 C C . ALA A 1 668 ? 17.119 -20.336 -25.026 1.00 98.44 668 ALA A C 1
ATOM 5257 O O . ALA A 1 668 ? 17.780 -21.376 -25.095 1.00 98.44 668 ALA A O 1
ATOM 5258 N N . GLU A 1 669 ? 17.671 -19.176 -24.660 1.00 98.31 669 GLU A N 1
ATOM 5259 C CA . GLU A 1 669 ? 19.075 -19.042 -24.273 1.00 98.31 669 GLU A CA 1
ATOM 5260 C C . GLU A 1 669 ? 19.410 -19.791 -22.979 1.00 98.31 669 GLU A C 1
ATOM 5262 O O . GLU A 1 669 ? 20.385 -20.547 -22.960 1.00 98.31 669 GLU A O 1
ATOM 5267 N N . LEU A 1 670 ? 18.591 -19.655 -21.929 1.00 98.19 670 LEU A N 1
ATOM 5268 C CA . LEU A 1 670 ? 18.762 -20.395 -20.673 1.00 98.19 670 LEU A CA 1
ATOM 5269 C C . LEU A 1 670 ? 18.755 -21.912 -20.916 1.00 98.19 670 LEU A C 1
ATOM 5271 O O . LEU A 1 670 ? 19.665 -22.612 -20.472 1.00 98.19 670 LEU A O 1
ATOM 5275 N N . GLY A 1 671 ? 17.781 -22.416 -21.682 1.00 96.81 671 GLY A N 1
ATOM 5276 C CA . GLY A 1 671 ? 17.673 -23.839 -22.023 1.00 96.81 671 GLY A CA 1
ATOM 5277 C C . GLY A 1 671 ? 18.795 -24.361 -22.931 1.00 96.81 671 GLY A C 1
ATOM 5278 O O . GLY A 1 671 ? 19.088 -25.559 -22.917 1.00 96.81 671 GLY A O 1
ATOM 5279 N N . ARG A 1 672 ? 19.455 -23.494 -23.711 1.00 96.19 672 ARG A N 1
ATOM 5280 C CA . ARG A 1 672 ? 20.670 -23.840 -24.469 1.00 96.19 672 ARG A CA 1
ATOM 5281 C C . ARG A 1 672 ? 21.883 -23.955 -23.541 1.00 96.19 672 ARG A C 1
ATOM 5283 O O . ARG A 1 672 ? 22.569 -24.976 -23.565 1.00 96.19 672 ARG A O 1
ATOM 5290 N N . MET A 1 673 ? 22.122 -22.943 -22.706 1.00 95.25 673 MET A N 1
ATOM 5291 C CA . MET A 1 673 ? 23.276 -22.894 -21.796 1.00 95.25 673 MET A CA 1
ATOM 5292 C C . MET A 1 673 ? 23.235 -24.008 -20.732 1.00 95.25 673 MET A C 1
ATOM 5294 O O . MET A 1 673 ? 24.270 -24.584 -20.396 1.00 95.25 673 MET A O 1
ATOM 5298 N N . GLU A 1 674 ? 22.042 -24.373 -20.254 1.00 92.88 674 GLU A N 1
ATOM 5299 C CA . GLU A 1 674 ? 21.815 -25.518 -19.359 1.00 92.88 674 GLU A CA 1
ATOM 5300 C C . GLU A 1 674 ? 22.287 -26.843 -19.990 1.00 92.88 674 GLU A C 1
ATOM 5302 O O . GLU A 1 674 ? 23.060 -27.592 -19.387 1.00 92.88 674 GLU A O 1
ATOM 5307 N N . LYS A 1 675 ? 21.896 -27.108 -21.247 1.00 90.19 675 LYS A N 1
ATOM 5308 C CA . LYS A 1 675 ? 22.313 -28.310 -21.992 1.00 90.19 675 LYS A CA 1
ATOM 5309 C C . LYS A 1 675 ? 23.827 -28.357 -22.197 1.00 90.19 675 LYS A C 1
ATOM 5311 O O . LYS A 1 675 ? 24.431 -29.410 -22.005 1.00 90.19 675 LYS A O 1
ATOM 5316 N N . GLU A 1 676 ? 24.441 -27.229 -22.554 1.00 87.44 676 GLU A N 1
ATOM 5317 C CA . GLU A 1 676 ? 25.897 -27.104 -22.730 1.00 87.44 676 GLU A CA 1
ATOM 5318 C C . GLU A 1 676 ? 26.660 -27.416 -21.430 1.00 87.44 676 GLU A C 1
ATOM 5320 O O . GLU A 1 676 ? 27.673 -28.126 -21.462 1.00 87.44 676 GLU A O 1
ATOM 5325 N N . CYS A 1 677 ? 26.143 -26.949 -20.287 1.00 78.62 677 CYS A N 1
ATOM 5326 C CA . CYS A 1 677 ? 26.696 -27.205 -18.957 1.00 78.62 677 CYS A CA 1
ATOM 5327 C C . CYS A 1 677 ? 26.636 -28.699 -18.589 1.00 78.62 677 CYS A C 1
ATOM 5329 O O . CYS A 1 677 ? 27.659 -29.296 -18.237 1.00 78.62 677 CYS A O 1
ATOM 5331 N N . ASN A 1 678 ? 25.471 -29.331 -18.762 1.00 77.19 678 ASN A N 1
ATOM 5332 C CA . ASN A 1 678 ? 25.276 -30.751 -18.452 1.00 77.19 678 ASN A CA 1
ATOM 5333 C C . ASN A 1 678 ? 26.143 -31.658 -19.349 1.00 77.19 678 ASN A C 1
ATOM 5335 O O . ASN A 1 678 ? 26.726 -32.637 -18.876 1.00 77.19 678 ASN A O 1
ATOM 5339 N N . HIS A 1 679 ? 26.318 -31.301 -20.627 1.00 69.06 679 HIS A N 1
ATOM 5340 C CA . HIS A 1 679 ? 27.154 -32.066 -21.560 1.00 69.06 679 HIS A CA 1
ATOM 5341 C C . HIS A 1 679 ? 28.650 -32.049 -21.185 1.00 69.06 679 HIS A C 1
ATOM 5343 O O . HIS A 1 679 ? 29.346 -33.050 -21.365 1.00 69.06 679 HIS A O 1
ATOM 5349 N N . HIS A 1 680 ? 29.149 -30.947 -20.609 1.00 60.84 680 HIS A N 1
ATOM 5350 C CA . HIS A 1 680 ? 30.518 -30.885 -20.081 1.00 60.84 680 HIS A CA 1
ATOM 5351 C C . HIS A 1 680 ? 30.698 -31.771 -18.838 1.00 60.84 680 HIS A C 1
ATOM 5353 O O . HIS A 1 680 ? 31.734 -32.424 -18.701 1.00 60.84 680 HIS A O 1
ATOM 5359 N N . HIS A 1 681 ? 29.686 -31.857 -17.967 1.00 59.53 681 HIS A N 1
ATOM 5360 C CA . HIS A 1 681 ? 29.747 -32.678 -16.753 1.00 59.53 681 HIS A CA 1
ATOM 5361 C C . HIS A 1 681 ? 29.887 -34.178 -17.072 1.00 59.53 681 HIS A C 1
ATOM 5363 O O . HIS A 1 681 ? 30.782 -34.847 -16.549 1.00 59.53 681 HIS A O 1
ATOM 5369 N N . HIS A 1 682 ? 29.089 -34.696 -18.014 1.00 53.84 682 HIS A N 1
ATOM 5370 C CA . HIS A 1 682 ? 29.201 -36.091 -18.463 1.00 53.84 682 HIS A CA 1
ATOM 5371 C C . HIS A 1 682 ? 30.566 -36.412 -19.093 1.00 53.84 682 HIS A C 1
ATOM 5373 O O . HIS A 1 682 ? 31.110 -37.497 -18.882 1.00 53.84 682 HIS A O 1
ATOM 5379 N N . ARG A 1 683 ? 31.163 -35.463 -19.829 1.00 47.91 683 ARG A N 1
ATOM 5380 C CA . ARG A 1 683 ? 32.458 -35.667 -20.495 1.00 47.91 683 ARG A CA 1
ATOM 5381 C C . ARG A 1 683 ? 33.634 -35.750 -19.512 1.00 47.91 683 A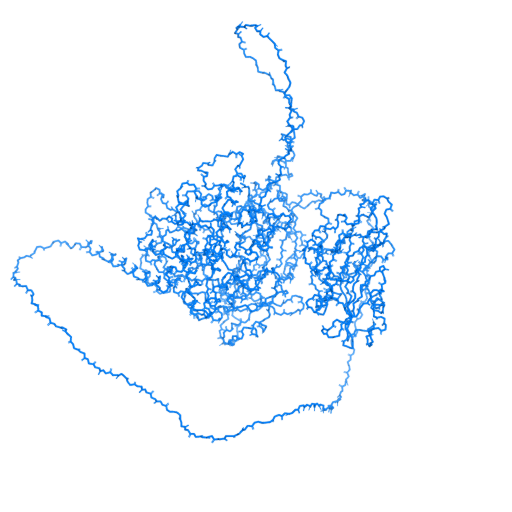RG A C 1
ATOM 5383 O O . ARG A 1 683 ? 34.585 -36.479 -19.780 1.00 47.91 683 ARG A O 1
ATOM 5390 N N . HIS A 1 684 ? 33.554 -35.074 -18.363 1.00 47.16 684 HIS A N 1
ATOM 5391 C CA . HIS A 1 684 ? 34.550 -35.204 -17.292 1.00 47.16 684 HIS A CA 1
ATOM 5392 C C . HIS A 1 684 ? 34.422 -36.518 -16.506 1.00 47.16 684 HIS A C 1
ATOM 5394 O O . HIS A 1 684 ? 35.444 -37.130 -16.195 1.00 47.16 684 HIS A O 1
ATOM 5400 N N . HIS A 1 685 ? 33.204 -37.011 -16.249 1.00 44.69 685 HIS A N 1
ATOM 5401 C CA . HIS A 1 685 ? 33.015 -38.300 -15.566 1.00 44.69 685 HIS A CA 1
ATOM 5402 C C . HIS A 1 685 ? 33.588 -39.492 -16.353 1.00 44.69 685 HIS A C 1
ATOM 5404 O O . HIS A 1 685 ? 34.160 -40.400 -15.751 1.00 44.69 685 HIS A O 1
ATOM 5410 N N . HIS A 1 686 ? 33.533 -39.469 -17.689 1.00 43.88 686 HIS A N 1
ATOM 5411 C CA . HIS A 1 686 ? 34.121 -40.531 -18.516 1.00 43.88 686 HIS A CA 1
ATOM 5412 C C . HIS A 1 686 ? 35.660 -40.581 -18.515 1.00 43.88 686 HIS A C 1
ATOM 5414 O O . HIS A 1 686 ? 36.218 -41.609 -18.891 1.00 43.88 686 HIS A O 1
ATOM 5420 N N . HIS A 1 687 ? 36.363 -39.534 -18.065 1.00 42.41 687 HIS A N 1
ATOM 5421 C CA . HIS A 1 687 ? 37.832 -39.535 -18.006 1.00 42.41 687 HIS A CA 1
ATOM 5422 C C . HIS A 1 687 ? 38.425 -40.065 -16.687 1.00 42.41 687 HIS A C 1
ATOM 5424 O O . HIS A 1 687 ? 39.636 -40.275 -16.628 1.00 42.41 687 HIS A O 1
ATOM 5430 N N . HIS A 1 688 ? 37.610 -40.337 -15.658 1.00 35.91 688 HIS A N 1
ATOM 5431 C CA . HIS A 1 688 ? 38.093 -40.824 -14.354 1.00 35.91 688 HIS A CA 1
ATOM 5432 C C . HIS A 1 688 ? 37.954 -42.336 -14.106 1.00 35.91 688 HIS A C 1
ATOM 5434 O O . HIS A 1 688 ? 38.402 -42.820 -13.068 1.00 35.91 688 HIS A O 1
ATOM 5440 N N . HIS A 1 689 ? 37.441 -43.107 -15.069 1.00 34.53 689 HIS A N 1
ATOM 5441 C CA . HIS A 1 689 ? 37.533 -44.570 -15.051 1.00 34.53 689 HIS A CA 1
ATOM 5442 C C . HIS A 1 689 ? 38.532 -45.077 -16.097 1.00 34.53 689 HIS A C 1
ATOM 5444 O O . HIS A 1 689 ? 38.155 -45.506 -17.184 1.00 34.53 689 HIS A O 1
ATOM 5450 N N . GLN A 1 690 ? 39.819 -45.072 -15.737 1.00 29.95 690 GLN A N 1
ATOM 5451 C CA . GLN A 1 690 ? 40.779 -46.003 -16.334 1.00 29.95 690 GLN A CA 1
ATOM 5452 C C . GLN A 1 690 ? 40.511 -47.410 -15.772 1.00 29.95 690 GLN A C 1
ATOM 5454 O O . GLN A 1 690 ? 40.587 -47.586 -14.553 1.00 29.95 690 GLN A O 1
ATOM 5459 N N . PRO A 1 691 ? 40.230 -48.426 -16.606 1.00 33.09 691 PRO A N 1
ATOM 5460 C CA . PRO A 1 691 ? 40.317 -49.816 -16.181 1.00 33.09 691 PRO A CA 1
ATOM 5461 C C . PRO A 1 691 ? 41.787 -50.189 -15.970 1.00 33.09 691 PRO A C 1
ATOM 5463 O O . PRO A 1 691 ? 42.658 -49.757 -16.729 1.00 33.09 691 PRO A O 1
ATOM 5466 N N . ALA A 1 692 ? 42.062 -51.022 -14.967 1.00 29.09 692 ALA A N 1
ATOM 5467 C CA . ALA A 1 692 ? 43.391 -51.588 -14.776 1.00 29.09 692 ALA A CA 1
ATOM 5468 C C . ALA A 1 692 ? 43.823 -52.400 -16.009 1.00 29.09 692 ALA A C 1
ATOM 5470 O O . ALA A 1 692 ? 43.020 -53.090 -16.641 1.00 29.09 692 ALA A O 1
ATOM 5471 N N . THR A 1 693 ? 45.109 -52.316 -16.338 1.00 30.19 693 THR A N 1
ATOM 5472 C CA . THR A 1 693 ? 45.723 -53.029 -17.456 1.00 30.19 693 THR A CA 1
ATOM 5473 C C . THR A 1 693 ? 45.596 -54.543 -17.295 1.00 30.19 693 THR A C 1
ATOM 5475 O O . THR A 1 693 ? 45.978 -55.105 -16.271 1.00 30.19 693 THR A O 1
ATOM 5478 N N . ASN A 1 694 ? 45.161 -55.228 -18.353 1.00 28.19 694 ASN A N 1
ATOM 5479 C CA . ASN A 1 694 ? 45.512 -56.629 -18.547 1.00 28.19 694 ASN A CA 1
ATOM 5480 C C . ASN A 1 694 ? 46.048 -56.824 -19.969 1.00 28.19 694 ASN A C 1
ATOM 5482 O O . ASN A 1 694 ? 45.452 -56.361 -20.941 1.00 28.19 694 ASN A O 1
ATOM 5486 N N . ASN A 1 695 ? 47.213 -57.458 -20.074 1.00 33.09 695 ASN A N 1
ATOM 5487 C CA . ASN A 1 695 ? 47.934 -57.626 -21.330 1.00 33.09 695 ASN A CA 1
ATOM 5488 C C . ASN A 1 695 ? 47.277 -58.706 -22.191 1.00 33.09 695 ASN A C 1
ATOM 5490 O O . ASN A 1 695 ? 47.312 -59.877 -21.815 1.00 33.09 695 ASN A O 1
ATOM 5494 N N . GLN A 1 696 ? 46.827 -58.343 -23.395 1.00 30.19 696 GLN A N 1
ATOM 5495 C CA . GLN A 1 696 ? 46.971 -59.207 -24.570 1.00 30.19 696 GLN A CA 1
ATOM 5496 C C . GLN A 1 696 ? 46.819 -58.435 -25.894 1.00 30.19 696 GLN A C 1
ATOM 5498 O O . GLN A 1 696 ? 45.857 -57.712 -26.130 1.00 30.19 696 GLN A O 1
ATOM 5503 N N . GLN A 1 697 ? 47.804 -58.637 -26.762 1.00 27.66 697 GLN A N 1
ATOM 5504 C CA . GLN A 1 697 ? 47.874 -58.292 -28.185 1.00 27.66 697 GLN A CA 1
ATOM 5505 C C . GLN A 1 697 ? 48.474 -59.529 -28.896 1.00 27.66 697 GLN A C 1
ATOM 5507 O O . GLN A 1 697 ? 49.088 -60.345 -28.198 1.00 27.66 697 GLN A O 1
ATOM 5512 N N . PRO A 1 698 ? 48.422 -59.669 -30.239 1.00 42.22 698 PRO A N 1
ATOM 5513 C CA . PRO A 1 698 ? 47.749 -58.826 -31.239 1.00 42.22 698 PRO A CA 1
ATOM 5514 C C . PRO A 1 698 ? 46.909 -59.613 -32.282 1.00 42.22 698 PRO A C 1
ATOM 5516 O O . PRO A 1 698 ? 47.046 -60.823 -32.432 1.00 42.22 698 PRO A O 1
ATOM 5519 N N . ALA A 1 699 ? 46.147 -58.894 -33.115 1.00 26.78 699 ALA A N 1
ATOM 5520 C CA . ALA A 1 699 ? 45.916 -59.256 -34.522 1.00 26.78 699 ALA A CA 1
ATOM 5521 C C . ALA A 1 699 ? 45.579 -57.993 -35.341 1.00 26.78 699 ALA A C 1
ATOM 5523 O O . ALA A 1 699 ? 44.932 -57.077 -34.836 1.00 26.78 699 ALA A O 1
ATOM 5524 N N . THR A 1 700 ? 46.050 -57.920 -36.586 1.00 30.31 700 THR A N 1
ATOM 5525 C CA . THR A 1 700 ? 46.016 -56.725 -37.448 1.00 30.31 700 THR A CA 1
ATOM 5526 C C . THR A 1 700 ? 44.985 -56.828 -38.575 1.00 30.31 700 THR A C 1
ATOM 5528 O O . THR A 1 700 ? 44.851 -57.881 -39.188 1.00 30.31 700 THR A O 1
ATOM 5531 N N . SER A 1 701 ? 44.354 -55.706 -38.947 1.00 27.19 701 SER A N 1
ATOM 5532 C CA . SER A 1 701 ? 44.109 -55.373 -40.363 1.00 27.19 701 SER A CA 1
ATOM 5533 C C . SER A 1 701 ? 43.750 -53.892 -40.558 1.00 27.19 701 SER A C 1
ATOM 5535 O O . SER A 1 701 ? 42.977 -53.325 -39.790 1.00 27.19 701 SER A O 1
ATOM 5537 N N . ASN A 1 702 ? 44.291 -53.283 -41.615 1.00 30.75 702 ASN A N 1
ATOM 5538 C CA . ASN A 1 702 ? 43.885 -51.967 -42.119 1.00 30.75 702 ASN A CA 1
ATOM 5539 C C . ASN A 1 702 ? 42.605 -52.088 -42.967 1.00 30.75 702 ASN A C 1
ATOM 5541 O O . ASN A 1 702 ? 42.447 -53.081 -43.671 1.00 30.75 702 ASN A O 1
ATOM 5545 N N . GLN A 1 703 ? 41.781 -51.034 -43.031 1.00 31.92 703 GLN A N 1
ATOM 5546 C CA . GLN A 1 703 ? 41.641 -50.188 -44.236 1.00 31.92 703 GLN A CA 1
ATOM 5547 C C . GLN A 1 703 ? 40.738 -48.957 -43.990 1.00 31.92 703 GLN A C 1
ATOM 5549 O O . GLN A 1 703 ? 40.022 -48.874 -42.996 1.00 31.92 703 GLN A O 1
ATOM 5554 N N . GLN A 1 704 ? 40.868 -47.962 -44.873 1.00 32.94 704 GLN A N 1
ATOM 5555 C CA . GLN A 1 704 ? 40.274 -46.619 -44.789 1.00 32.94 704 GLN A CA 1
ATOM 5556 C C . GLN A 1 704 ? 38.847 -46.531 -45.387 1.00 32.94 704 GLN A C 1
ATOM 5558 O O . GLN A 1 704 ? 38.418 -47.455 -46.077 1.00 32.94 704 GLN A O 1
ATOM 5563 N N . PRO A 1 705 ? 38.093 -45.441 -45.123 1.00 34.81 705 PRO A N 1
ATOM 5564 C CA . PRO A 1 705 ? 36.675 -45.343 -45.473 1.00 34.81 705 PRO A CA 1
ATOM 5565 C C . PRO A 1 705 ? 36.419 -44.996 -46.948 1.00 34.81 705 PRO A C 1
ATOM 5567 O O . PRO A 1 705 ? 37.169 -44.240 -47.564 1.00 34.81 705 PRO A O 1
ATOM 5570 N N . ALA A 1 706 ? 35.291 -45.480 -47.476 1.00 28.22 706 ALA A N 1
ATOM 5571 C CA . ALA A 1 706 ? 34.765 -45.100 -48.786 1.00 28.22 706 ALA A CA 1
ATOM 5572 C C . ALA A 1 706 ? 33.745 -43.951 -48.682 1.00 28.22 706 ALA A C 1
ATOM 5574 O O . ALA A 1 706 ? 32.942 -43.884 -47.751 1.00 28.22 706 ALA A O 1
ATOM 5575 N N . THR A 1 707 ? 33.772 -43.057 -49.667 1.00 29.64 707 THR A N 1
ATOM 5576 C CA . THR A 1 707 ? 32.854 -41.924 -49.840 1.00 29.64 707 THR A CA 1
ATOM 5577 C C . THR A 1 707 ? 31.663 -42.288 -50.732 1.00 29.64 707 THR A C 1
ATOM 5579 O O . THR A 1 707 ? 31.796 -43.106 -51.638 1.00 29.64 707 THR A O 1
ATOM 5582 N N . SER A 1 708 ? 30.524 -41.604 -50.564 1.00 27.52 708 SER A N 1
ATOM 5583 C CA . SER A 1 708 ? 29.670 -41.241 -51.707 1.00 27.52 708 SER A CA 1
ATOM 5584 C C . SER A 1 708 ? 28.733 -40.071 -51.388 1.00 27.52 708 SER A C 1
ATOM 5586 O O . SER A 1 708 ? 28.122 -40.016 -50.324 1.00 27.52 708 SER A O 1
ATOM 5588 N N . ASN A 1 709 ? 28.608 -39.153 -52.346 1.00 30.73 709 ASN A N 1
ATOM 5589 C CA . ASN A 1 709 ? 27.612 -38.081 -52.361 1.00 30.73 709 ASN A CA 1
ATOM 5590 C C . ASN A 1 709 ? 26.223 -38.634 -52.739 1.00 30.73 709 ASN A C 1
ATOM 5592 O O . ASN A 1 709 ? 26.143 -39.544 -53.560 1.00 30.73 709 ASN A O 1
ATOM 5596 N N . GLN A 1 710 ? 25.137 -37.994 -52.288 1.00 30.67 710 GLN A N 1
ATOM 5597 C CA . GLN A 1 710 ? 24.332 -37.093 -53.142 1.00 30.67 710 GLN A CA 1
ATOM 5598 C C . GLN A 1 710 ? 23.070 -36.547 -52.437 1.00 30.67 710 GLN A C 1
ATOM 5600 O O . GLN A 1 710 ? 22.373 -37.236 -51.700 1.00 30.67 710 GLN A O 1
ATOM 5605 N N . GLN A 1 711 ? 22.768 -35.289 -52.753 1.00 30.61 711 GLN A N 1
ATOM 5606 C CA . GLN A 1 711 ? 21.493 -34.572 -52.622 1.00 30.61 711 GLN A CA 1
ATOM 5607 C C . GLN A 1 711 ? 21.252 -33.873 -53.983 1.00 30.61 711 GLN A C 1
ATOM 5609 O O . GLN A 1 711 ? 22.230 -33.699 -54.717 1.00 30.61 711 GLN A O 1
ATOM 5614 N N . PRO A 1 712 ? 20.057 -33.328 -54.296 1.00 42.69 712 PRO A N 1
ATOM 5615 C CA . PRO A 1 712 ? 18.715 -33.598 -53.759 1.00 42.69 712 PRO A CA 1
ATOM 5616 C C . PRO A 1 712 ? 17.663 -33.843 -54.878 1.00 42.69 712 PRO A C 1
ATOM 5618 O O . PRO A 1 712 ? 17.928 -33.615 -56.055 1.00 42.69 712 PRO A O 1
ATOM 5621 N N . ALA A 1 713 ? 16.422 -34.200 -54.519 1.00 26.31 713 ALA A N 1
ATOM 5622 C CA . ALA A 1 713 ? 15.255 -34.013 -55.396 1.00 26.31 713 ALA A CA 1
ATOM 5623 C C . ALA A 1 713 ? 13.960 -33.800 -54.589 1.00 26.31 713 ALA A C 1
ATOM 5625 O O . ALA A 1 713 ? 13.787 -34.363 -53.509 1.00 26.31 713 ALA A O 1
ATOM 5626 N N . THR A 1 714 ? 13.062 -32.967 -55.115 1.00 28.58 714 THR A N 1
ATOM 5627 C CA . THR A 1 714 ? 11.782 -32.564 -54.513 1.00 28.58 714 THR A CA 1
ATOM 5628 C C . THR A 1 714 ? 10.616 -33.455 -54.954 1.00 28.58 714 THR A C 1
ATOM 5630 O O . THR A 1 714 ? 10.618 -33.997 -56.056 1.00 28.58 714 THR A O 1
ATOM 5633 N N . SER A 1 715 ? 9.565 -33.547 -54.131 1.00 27.81 715 SER A N 1
ATOM 5634 C CA . SER A 1 715 ? 8.238 -34.003 -54.570 1.00 27.81 715 SER A CA 1
ATOM 5635 C C . SER A 1 715 ? 7.130 -33.382 -53.714 1.00 27.81 715 SER A C 1
ATOM 5637 O O . SER A 1 715 ? 7.231 -33.338 -52.489 1.00 27.81 715 SER A O 1
ATOM 5639 N N . ASN A 1 716 ? 6.076 -32.890 -54.369 1.00 31.86 716 ASN A N 1
ATOM 5640 C CA . ASN A 1 716 ? 4.902 -32.288 -53.735 1.00 31.86 716 ASN A CA 1
ATOM 5641 C C . ASN A 1 716 ? 3.880 -33.362 -53.345 1.00 31.86 716 ASN A C 1
ATOM 5643 O O . ASN A 1 716 ? 3.403 -34.057 -54.240 1.00 31.86 716 ASN A O 1
ATOM 5647 N N . GLN A 1 717 ? 3.403 -33.380 -52.093 1.00 32.12 717 GLN A N 1
ATOM 5648 C CA . GLN A 1 717 ? 2.036 -33.828 -51.775 1.00 32.12 717 GLN A CA 1
ATOM 5649 C C . GLN A 1 717 ? 1.401 -32.989 -50.651 1.00 32.12 717 GLN A C 1
ATOM 5651 O O . GLN A 1 717 ? 2.041 -32.663 -49.654 1.00 32.12 717 GLN A O 1
ATOM 5656 N N . ARG A 1 718 ? 0.122 -32.634 -50.840 1.00 31.81 718 ARG A N 1
ATOM 5657 C CA . ARG A 1 718 ? -0.759 -32.005 -49.838 1.00 31.81 718 ARG A CA 1
ATOM 5658 C C . ARG A 1 718 ? -1.326 -33.064 -48.880 1.00 31.81 718 ARG A C 1
ATOM 5660 O O . ARG A 1 718 ? -1.722 -34.121 -49.365 1.00 31.81 718 ARG A O 1
ATOM 5667 N N . PRO A 1 719 ? -1.551 -32.732 -47.599 1.00 34.53 719 PRO A N 1
ATOM 5668 C CA . PRO A 1 719 ? -2.566 -33.384 -46.774 1.00 34.53 719 PRO A CA 1
ATOM 5669 C C . PRO A 1 719 ? -3.968 -32.802 -47.032 1.00 34.53 719 PRO A C 1
ATOM 5671 O O . PRO A 1 719 ? -4.123 -31.628 -47.372 1.00 34.53 719 PRO A O 1
ATOM 5674 N N . SER A 1 720 ? -4.987 -33.643 -46.868 1.00 27.52 720 SER A N 1
ATOM 5675 C CA . SER A 1 720 ? -6.407 -33.369 -47.120 1.00 27.52 720 SER A CA 1
ATOM 5676 C C . SER A 1 720 ? -7.170 -32.868 -45.887 1.00 27.52 720 SER A C 1
ATOM 5678 O O . SER A 1 720 ? -6.882 -33.269 -44.762 1.00 27.52 720 SER A O 1
ATOM 5680 N N . THR A 1 721 ? -8.198 -32.049 -46.118 1.00 27.48 721 THR A N 1
ATOM 5681 C CA . THR A 1 721 ? -9.219 -31.657 -45.132 1.00 27.48 721 THR A CA 1
ATOM 5682 C C . THR A 1 721 ? -10.258 -32.764 -44.914 1.00 27.48 721 THR A C 1
ATOM 5684 O O . THR A 1 721 ? -10.458 -33.610 -45.785 1.00 27.48 721 THR A O 1
ATOM 5687 N N . SER A 1 722 ? -10.946 -32.739 -43.768 1.00 28.44 722 SER A N 1
ATOM 5688 C CA . SER A 1 722 ? -12.107 -33.592 -43.479 1.00 28.44 722 SER A CA 1
ATOM 5689 C C . SER A 1 722 ? -13.288 -32.723 -43.056 1.00 28.44 722 SER A C 1
ATOM 5691 O O . SER A 1 722 ? -13.237 -32.095 -42.001 1.00 28.44 722 SER A O 1
ATOM 5693 N N . ASP A 1 723 ? -14.351 -32.726 -43.857 1.00 31.00 723 ASP A N 1
ATOM 5694 C CA . ASP A 1 723 ? -15.616 -32.049 -43.564 1.00 31.00 723 ASP A CA 1
ATOM 5695 C C . ASP A 1 723 ? -16.627 -33.000 -42.902 1.00 31.00 723 ASP A C 1
ATOM 5697 O O . ASP A 1 723 ? -16.716 -34.176 -43.258 1.00 31.00 723 ASP A O 1
ATOM 5701 N N . GLN A 1 724 ? -17.480 -32.461 -42.027 1.00 30.53 724 GLN A N 1
ATOM 5702 C CA . GLN A 1 724 ? -18.869 -32.915 -41.913 1.00 30.53 724 GLN A CA 1
ATOM 5703 C C . GLN A 1 724 ? -19.818 -31.712 -41.932 1.00 30.53 724 GLN A C 1
ATOM 5705 O O . GLN A 1 724 ? -19.515 -30.639 -41.414 1.00 30.53 724 GLN A O 1
ATOM 5710 N N . GLN A 1 725 ? -20.955 -31.899 -42.601 1.00 30.84 725 GLN A N 1
ATOM 5711 C CA . GLN A 1 725 ? -21.896 -30.848 -42.990 1.00 30.84 725 GLN A CA 1
ATOM 5712 C C . GLN A 1 725 ? -22.906 -30.504 -41.885 1.00 30.84 725 GLN A C 1
ATOM 5714 O O . GLN A 1 725 ? -23.260 -31.358 -41.073 1.00 30.84 725 GLN A O 1
ATOM 5719 N N . PRO A 1 726 ? -23.542 -29.330 -42.004 1.00 33.06 726 PRO A N 1
ATOM 5720 C CA . PRO A 1 726 ? -24.984 -29.207 -41.806 1.00 33.06 726 PRO A CA 1
ATOM 5721 C C . PRO A 1 726 ? -25.711 -28.852 -43.119 1.00 33.06 726 PRO A C 1
ATOM 5723 O O . PRO A 1 726 ? -25.174 -28.163 -43.988 1.00 33.06 726 PRO A O 1
ATOM 5726 N N . ALA A 1 727 ? -26.950 -29.329 -43.270 1.00 26.17 727 ALA A N 1
ATOM 5727 C CA . ALA A 1 727 ? -27.777 -29.120 -44.465 1.00 26.17 727 ALA A CA 1
ATOM 5728 C C . ALA A 1 727 ? -28.623 -27.827 -44.407 1.00 26.17 727 ALA A C 1
ATOM 5730 O O . ALA A 1 727 ? -28.868 -27.262 -43.344 1.00 26.17 727 ALA A O 1
ATOM 5731 N N . THR A 1 728 ? -29.064 -27.357 -45.578 1.00 26.27 728 THR A N 1
ATOM 5732 C CA . THR A 1 728 ? -29.591 -26.003 -45.831 1.00 26.27 728 THR A CA 1
ATOM 5733 C C . THR A 1 728 ? -31.094 -25.942 -46.125 1.00 26.27 728 THR A C 1
ATOM 5735 O O . THR A 1 728 ? -31.662 -26.874 -46.688 1.00 26.27 728 THR A O 1
ATOM 5738 N N . SER A 1 729 ? -31.719 -24.789 -45.842 1.00 27.62 729 SER A N 1
ATOM 5739 C CA . SER A 1 729 ? -32.664 -24.032 -46.710 1.00 27.62 729 SER A CA 1
ATOM 5740 C C . SER A 1 729 ? -33.448 -23.013 -45.866 1.00 27.62 729 SER A C 1
ATOM 5742 O O . SER A 1 729 ? -33.781 -23.313 -44.731 1.00 27.62 729 SER A O 1
ATOM 5744 N N . LYS A 1 730 ? -33.863 -21.817 -46.293 1.00 30.30 730 LYS A N 1
ATOM 5745 C CA . LYS A 1 730 ? -33.520 -20.789 -47.306 1.00 30.30 730 LYS A CA 1
ATOM 5746 C C . LYS A 1 730 ? -34.445 -19.568 -46.951 1.00 30.30 730 LYS A C 1
ATOM 5748 O O . LYS A 1 730 ? -35.307 -19.729 -46.089 1.00 30.30 730 LYS A O 1
ATOM 5753 N N . PRO A 1 731 ? -34.267 -18.356 -47.516 1.00 47.56 731 PRO A N 1
ATOM 5754 C CA . PRO A 1 731 ? -34.776 -17.101 -46.920 1.00 47.56 731 PRO A CA 1
ATOM 5755 C C . PRO A 1 731 ? -35.927 -16.425 -47.699 1.00 47.56 731 PRO A C 1
ATOM 5757 O O . PRO A 1 731 ? -36.147 -16.799 -48.845 1.00 47.56 731 PRO A O 1
ATOM 5760 N N . GLU A 1 732 ? -36.544 -15.363 -47.137 1.00 26.61 732 GLU A N 1
ATOM 5761 C CA . GLU A 1 732 ? -36.636 -14.014 -47.771 1.00 26.61 732 GLU A CA 1
ATOM 5762 C C . GLU A 1 732 ? -37.391 -12.931 -46.947 1.00 26.61 732 GLU A C 1
ATOM 5764 O O . GLU A 1 732 ? -38.477 -13.196 -46.456 1.00 26.61 732 GLU A O 1
ATOM 5769 N N . THR A 1 733 ? -36.842 -11.693 -46.918 1.00 25.28 733 THR A N 1
ATOM 5770 C CA . THR A 1 733 ? -37.485 -10.343 -46.743 1.00 25.28 733 THR A CA 1
ATOM 5771 C C . THR A 1 733 ? -38.463 -10.058 -45.561 1.00 25.28 733 THR A C 1
ATOM 5773 O O . THR A 1 733 ? -39.114 -10.948 -45.051 1.00 25.28 733 THR A O 1
ATOM 5776 N N . LEU A 1 734 ? -38.666 -8.835 -45.025 1.00 24.78 734 LEU A N 1
ATOM 5777 C CA . LEU A 1 734 ? -38.485 -7.446 -45.511 1.00 24.78 734 LEU A CA 1
ATOM 5778 C C . LEU A 1 734 ? -38.291 -6.439 -44.321 1.00 24.78 734 LEU A C 1
ATOM 5780 O O . LEU A 1 734 ? -37.999 -6.848 -43.203 1.00 24.78 734 LEU A O 1
ATOM 5784 N N . LYS A 1 735 ? -38.380 -5.117 -44.568 1.00 24.69 735 LYS A N 1
ATOM 5785 C CA . LYS A 1 735 ? -37.922 -3.989 -43.702 1.00 24.69 735 LYS A CA 1
ATOM 5786 C C . LYS A 1 735 ? -38.968 -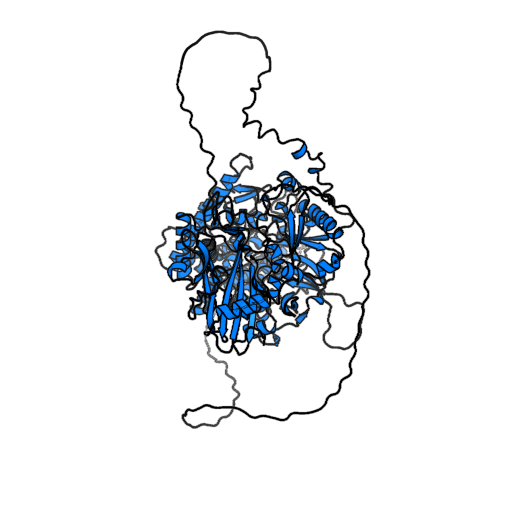3.444 -42.669 1.00 24.69 735 LYS A C 1
ATOM 5788 O O . LYS A 1 735 ? -40.109 -3.892 -42.701 1.00 24.69 735 LYS A O 1
ATOM 5793 N N . PRO A 1 736 ? -38.593 -2.530 -41.730 1.00 59.69 736 PRO A N 1
ATOM 5794 C CA . PRO A 1 736 ? -39.246 -2.360 -40.411 1.00 59.69 736 PRO A CA 1
ATOM 5795 C C . PRO A 1 736 ? -40.251 -1.194 -40.307 1.00 59.69 736 PRO A C 1
ATOM 5797 O O . PRO A 1 736 ? -40.238 -0.316 -41.164 1.00 59.69 736 PRO A O 1
ATOM 5800 N N . LEU A 1 737 ? -41.000 -1.099 -39.188 1.00 23.27 737 LEU A N 1
ATOM 5801 C CA . LEU A 1 737 ? -41.616 0.159 -38.712 1.00 23.27 737 LEU A CA 1
ATOM 5802 C C . LEU A 1 737 ? -41.899 0.189 -37.178 1.00 23.27 737 LEU A C 1
ATOM 5804 O O . LEU A 1 737 ? -42.601 -0.664 -36.654 1.00 23.27 737 LEU A O 1
ATOM 5808 N N . THR A 1 738 ? -41.319 1.193 -36.506 1.00 25.95 738 THR A N 1
ATOM 5809 C CA . THR A 1 738 ? -41.797 2.078 -35.401 1.00 25.95 738 THR A CA 1
ATOM 5810 C C . THR A 1 738 ? -42.924 1.728 -34.393 1.00 25.95 738 THR A C 1
ATOM 5812 O O . THR A 1 738 ? -43.928 1.120 -34.735 1.00 25.95 738 THR A O 1
ATOM 5815 N N . THR A 1 739 ? -42.858 2.430 -33.239 1.00 24.28 739 THR A N 1
ATOM 5816 C CA . THR A 1 739 ? -43.913 2.739 -32.223 1.00 24.28 739 THR A CA 1
ATOM 5817 C C . THR A 1 739 ? -44.307 1.632 -31.227 1.00 24.28 739 THR A C 1
ATOM 5819 O O . THR A 1 739 ? -44.167 0.459 -31.538 1.00 24.28 739 THR A O 1
ATOM 5822 N N . SER A 1 740 ? -44.844 1.910 -30.026 1.00 25.84 740 SER A N 1
ATOM 5823 C CA . SER A 1 740 ? -44.632 3.006 -29.044 1.00 25.84 740 SER A CA 1
ATOM 5824 C C . SER A 1 740 ? -45.433 2.708 -27.761 1.00 25.84 740 SER A C 1
ATOM 5826 O O . SER A 1 740 ? -46.574 2.284 -27.883 1.00 25.84 740 SER A O 1
ATOM 5828 N N . ASN A 1 741 ? -44.910 3.101 -26.594 1.00 26.34 741 ASN A N 1
ATOM 5829 C CA . ASN A 1 741 ? -45.644 3.472 -25.367 1.00 26.34 741 ASN A CA 1
ATOM 5830 C C . ASN A 1 741 ? -46.578 2.481 -24.622 1.00 26.34 741 ASN A C 1
ATOM 5832 O O . ASN A 1 741 ? -47.332 1.699 -25.182 1.00 26.34 741 ASN A O 1
ATOM 5836 N N . SER A 1 742 ? -46.630 2.757 -23.309 1.00 24.69 742 SER A N 1
ATOM 5837 C CA . SER A 1 742 ? -47.834 2.826 -22.459 1.00 24.69 742 SER A CA 1
ATOM 5838 C C . SER A 1 742 ? -48.267 1.639 -21.582 1.00 24.69 742 SER A C 1
ATOM 5840 O O . SER A 1 742 ? -48.907 0.696 -22.023 1.00 24.69 742 SER A O 1
ATOM 5842 N N . THR A 1 743 ? -48.033 1.851 -20.275 1.00 24.67 743 THR A N 1
ATOM 5843 C CA . THR A 1 743 ? -49.002 1.791 -19.150 1.00 24.67 743 THR A CA 1
ATOM 5844 C C . THR A 1 743 ? -49.874 0.539 -18.979 1.00 24.67 743 THR A C 1
ATOM 5846 O O . THR A 1 743 ? -50.729 0.271 -19.810 1.00 24.67 743 THR A O 1
ATOM 5849 N N . SER A 1 744 ? -49.732 -0.267 -17.919 1.00 26.95 744 SER A N 1
ATOM 5850 C CA . SER A 1 744 ? -49.935 -0.006 -16.467 1.00 26.95 744 SER A CA 1
ATOM 5851 C C . SER A 1 744 ? -51.307 -0.476 -15.956 1.00 26.95 744 SER A C 1
ATOM 5853 O O . SER A 1 744 ? -52.331 -0.218 -16.575 1.00 26.95 744 SER A O 1
ATOM 5855 N N . THR A 1 745 ? -51.301 -0.944 -14.700 1.00 27.98 745 THR A N 1
ATOM 5856 C CA . THR A 1 745 ? -52.426 -0.960 -13.733 1.00 27.98 745 THR A CA 1
ATOM 5857 C C . THR A 1 745 ? -53.516 -2.034 -13.866 1.00 27.98 745 THR A C 1
ATOM 5859 O O . THR A 1 745 ? -54.300 -2.021 -14.806 1.00 27.98 745 THR A O 1
ATOM 5862 N N . ILE A 1 746 ? -53.639 -2.871 -12.822 1.00 28.33 746 ILE A N 1
ATOM 5863 C CA . ILE A 1 746 ? -54.795 -3.049 -11.896 1.00 28.33 746 ILE A CA 1
ATOM 5864 C C . ILE A 1 746 ? -54.748 -4.484 -11.323 1.00 28.33 746 ILE A C 1
ATOM 5866 O O . ILE A 1 746 ? -54.388 -5.401 -12.048 1.00 28.33 746 ILE A O 1
ATOM 5870 N N . GLN A 1 747 ? -55.200 -4.847 -10.119 1.00 26.73 747 GLN A N 1
ATOM 5871 C CA . GLN A 1 747 ? -55.341 -4.291 -8.760 1.00 26.73 747 GLN A CA 1
ATOM 5872 C C . GLN A 1 747 ? -56.176 -5.355 -7.991 1.00 26.73 747 GLN A C 1
ATOM 5874 O O . GLN A 1 747 ? -56.980 -6.047 -8.604 1.00 26.73 747 GLN A O 1
ATOM 5879 N N . HIS A 1 748 ? -56.067 -5.405 -6.657 1.00 26.17 748 HIS A N 1
ATOM 5880 C CA . HIS A 1 748 ? -57.114 -5.870 -5.714 1.00 26.17 748 HIS A CA 1
ATOM 5881 C C . HIS A 1 748 ? -57.611 -7.341 -5.660 1.00 26.17 748 HIS A C 1
ATOM 5883 O O . HIS A 1 748 ? -58.444 -7.759 -6.453 1.00 26.17 748 HIS A O 1
ATOM 5889 N N . LEU A 1 749 ? -57.269 -8.054 -4.570 1.00 25.12 749 LEU A N 1
ATOM 5890 C CA . LEU A 1 749 ? -58.090 -8.335 -3.352 1.00 25.12 749 LEU A CA 1
ATOM 5891 C C . LEU A 1 749 ? -57.223 -9.237 -2.423 1.00 25.12 749 LEU A C 1
ATOM 5893 O O . LEU A 1 749 ? -56.670 -10.209 -2.917 1.00 25.12 749 LEU A O 1
ATOM 5897 N N . ALA A 1 750 ? -56.883 -8.991 -1.150 1.00 23.00 750 ALA A N 1
ATOM 5898 C CA . ALA A 1 750 ? -57.486 -8.341 0.026 1.00 23.00 750 ALA A CA 1
ATOM 5899 C C . ALA A 1 750 ? -58.278 -9.291 0.962 1.00 23.00 750 ALA A C 1
ATOM 5901 O O . ALA A 1 750 ? -59.272 -9.871 0.542 1.00 23.00 750 ALA A O 1
ATOM 5902 N N . LEU A 1 751 ? -57.883 -9.284 2.256 1.00 24.77 751 LEU A N 1
ATOM 5903 C CA . LEU A 1 751 ? -58.615 -9.765 3.456 1.00 24.77 751 LEU A CA 1
ATOM 5904 C C . LEU A 1 751 ? -58.692 -11.314 3.622 1.00 24.77 751 LEU A C 1
ATOM 5906 O O . LEU A 1 751 ? -58.724 -12.036 2.639 1.00 24.77 751 LEU A O 1
ATOM 5910 N N . LEU A 1 752 ? -58.700 -11.923 4.823 1.00 25.73 752 LEU A N 1
ATOM 5911 C CA . LEU A 1 752 ? -58.835 -11.423 6.207 1.00 25.73 752 LEU A CA 1
ATOM 5912 C C . LEU A 1 752 ? -58.367 -12.501 7.229 1.00 25.73 752 LEU A C 1
ATOM 5914 O O . LEU A 1 752 ? -58.609 -13.677 6.981 1.00 25.73 752 LEU A O 1
ATOM 5918 N N . LEU A 1 753 ? -57.794 -12.107 8.384 1.00 27.16 753 LEU A N 1
ATOM 5919 C CA . LEU A 1 753 ? -58.162 -12.522 9.771 1.00 27.16 753 LEU A CA 1
ATOM 5920 C C . LEU A 1 753 ? -57.008 -12.397 10.799 1.00 27.16 753 LEU A C 1
ATOM 5922 O O . LEU A 1 753 ? -55.898 -12.874 10.602 1.00 27.16 753 LEU A O 1
ATOM 5926 N N . HIS A 1 754 ? -57.330 -11.770 11.933 1.00 28.92 754 HIS A N 1
ATOM 5927 C CA . HIS A 1 754 ? -56.569 -11.691 13.196 1.00 28.92 754 HIS A CA 1
ATOM 5928 C C . HIS A 1 754 ? -57.283 -12.591 14.244 1.00 28.92 754 HIS A C 1
ATOM 5930 O O . HIS A 1 754 ? -58.480 -12.829 14.062 1.00 28.92 754 HIS A O 1
ATOM 5936 N N . PRO A 1 755 ? -56.639 -13.078 15.337 1.00 34.19 755 PRO A N 1
ATOM 5937 C CA . PRO A 1 755 ? -56.468 -12.257 16.552 1.00 34.19 755 PRO A CA 1
ATOM 5938 C C . PRO A 1 755 ? -55.163 -12.468 17.363 1.00 34.19 755 PRO A C 1
ATOM 5940 O O . PRO A 1 755 ? -54.383 -13.388 17.148 1.00 34.19 755 PRO A O 1
ATOM 5943 N N . ARG A 1 756 ? -54.948 -11.555 18.324 1.00 30.70 756 ARG A N 1
ATOM 5944 C CA . ARG A 1 756 ? -53.821 -11.495 19.284 1.00 30.70 756 ARG A CA 1
ATOM 5945 C C . ARG A 1 756 ? -53.933 -12.563 20.392 1.00 30.70 756 ARG A C 1
ATOM 5947 O O . ARG A 1 756 ? -55.027 -13.071 20.630 1.00 30.70 756 ARG A O 1
ATOM 5954 N N . PRO A 1 757 ? -52.878 -12.744 21.210 1.00 32.91 757 PRO A N 1
ATOM 5955 C CA . PRO A 1 757 ? -52.983 -12.179 22.565 1.00 32.91 757 PRO A CA 1
ATOM 5956 C C . PRO A 1 757 ? -51.749 -11.384 23.040 1.00 32.91 757 PRO A C 1
ATOM 5958 O O . PRO A 1 757 ? -50.730 -11.283 22.365 1.00 32.91 757 PRO A O 1
ATOM 5961 N N . LYS A 1 758 ? -51.902 -10.737 24.203 1.00 27.88 758 LYS A N 1
ATOM 5962 C CA . LYS A 1 758 ? -50.924 -9.846 24.854 1.00 27.88 758 LYS A CA 1
ATOM 5963 C C . LYS A 1 758 ? -49.957 -10.641 25.739 1.00 27.88 758 LYS A C 1
ATOM 5965 O O . LYS A 1 758 ? -50.385 -11.605 26.365 1.00 27.88 758 LYS A O 1
ATOM 5970 N N . MET A 1 759 ? -48.748 -10.123 25.958 1.00 25.88 759 MET A N 1
ATOM 5971 C CA . MET A 1 759 ? -47.987 -10.408 27.180 1.00 25.88 759 MET A CA 1
ATOM 5972 C C . MET A 1 759 ? -47.268 -9.138 27.652 1.00 25.88 759 MET A C 1
ATOM 5974 O O . MET A 1 759 ? -46.599 -8.471 26.869 1.00 25.88 759 MET A O 1
ATOM 5978 N N . GLN A 1 760 ? -47.474 -8.769 28.916 1.00 27.55 760 GLN A N 1
ATOM 5979 C CA . GLN A 1 760 ? -46.810 -7.644 29.578 1.00 27.55 760 GLN A CA 1
ATOM 5980 C C . GLN A 1 760 ? -45.790 -8.207 30.563 1.00 27.55 760 GLN A C 1
ATOM 5982 O O . GLN A 1 760 ? -46.143 -9.093 31.334 1.00 27.55 760 GLN A O 1
ATOM 5987 N N . TYR A 1 761 ? -44.595 -7.621 30.628 1.00 25.92 761 TYR A N 1
ATOM 5988 C CA . TYR A 1 761 ? -43.737 -7.746 31.803 1.00 25.92 761 TYR A CA 1
ATOM 5989 C C . TYR A 1 761 ? -43.331 -6.361 32.296 1.00 25.92 761 TYR A C 1
ATOM 5991 O O . TYR A 1 761 ? -42.643 -5.606 31.615 1.00 25.92 761 TYR A O 1
ATOM 5999 N N . ARG A 1 762 ? -43.801 -6.032 33.501 1.00 27.36 762 ARG A N 1
ATOM 6000 C CA . ARG A 1 762 ? -43.246 -4.971 34.341 1.00 27.36 762 ARG A CA 1
ATOM 6001 C C . ARG A 1 762 ? -42.217 -5.621 35.257 1.00 27.36 762 ARG A C 1
ATOM 6003 O O . ARG A 1 762 ? -42.565 -6.590 35.923 1.00 27.36 762 ARG A O 1
ATOM 6010 N N . PHE A 1 763 ? -41.034 -5.033 35.376 1.00 27.08 763 PHE A N 1
ATOM 6011 C CA . PHE A 1 763 ? -40.212 -5.192 36.572 1.00 27.08 763 PHE A CA 1
ATOM 6012 C C . PHE A 1 763 ? -39.695 -3.827 37.012 1.00 27.08 763 PHE A C 1
ATOM 6014 O O . PHE A 1 763 ? -38.832 -3.224 36.384 1.00 27.08 763 PHE A O 1
ATOM 6021 N N . THR A 1 764 ? -40.283 -3.338 38.098 1.00 26.28 764 THR A N 1
ATOM 6022 C CA . THR A 1 764 ? -39.786 -2.220 38.893 1.00 26.28 764 THR A CA 1
ATOM 6023 C C . THR A 1 764 ? -39.097 -2.793 40.122 1.00 26.28 764 THR A C 1
ATOM 6025 O O . THR A 1 764 ? -39.768 -3.446 40.916 1.00 26.28 764 THR A O 1
ATOM 6028 N N . SER A 1 765 ? -37.818 -2.484 40.318 1.00 27.50 765 SER A N 1
ATOM 6029 C CA . SER A 1 765 ? -37.182 -2.510 41.637 1.00 27.50 765 SER A CA 1
ATOM 6030 C C . SER A 1 765 ? -36.097 -1.446 41.676 1.00 27.50 765 SER A C 1
ATOM 6032 O O . SER A 1 765 ? -35.110 -1.528 40.953 1.00 27.50 765 SER A O 1
ATOM 6034 N N . ALA A 1 766 ? -36.303 -0.439 42.519 1.00 26.22 766 ALA A N 1
ATOM 6035 C CA . ALA A 1 766 ? -35.257 0.498 42.892 1.00 26.22 766 ALA A CA 1
ATOM 6036 C C . ALA A 1 766 ? -34.363 -0.140 43.964 1.00 26.22 766 ALA A C 1
ATOM 6038 O O . ALA A 1 766 ? -34.858 -0.881 44.815 1.00 26.22 766 ALA A O 1
ATOM 6039 N N . MET A 1 767 ? -33.083 0.228 43.994 1.00 27.36 767 MET A N 1
ATOM 6040 C CA . MET A 1 767 ? -32.317 0.162 45.233 1.00 27.36 767 MET A CA 1
ATOM 6041 C C . MET A 1 767 ? -31.447 1.406 45.370 1.00 27.36 767 MET A C 1
ATOM 6043 O O . MET A 1 767 ? -30.608 1.706 44.526 1.00 27.36 767 MET A O 1
ATOM 6047 N N . LEU A 1 768 ? -31.728 2.153 46.432 1.00 26.50 768 LEU A N 1
ATOM 6048 C CA . LEU A 1 768 ? -31.016 3.349 46.841 1.00 26.50 768 LEU A CA 1
ATOM 6049 C C . LEU A 1 768 ? -29.854 2.911 47.738 1.00 26.50 768 LEU A C 1
ATOM 6051 O O . LEU A 1 768 ? -30.088 2.195 48.710 1.00 26.50 768 LEU A O 1
ATOM 6055 N N . LEU A 1 769 ? -28.631 3.358 47.461 1.00 27.84 769 LEU A N 1
ATOM 6056 C CA . LEU A 1 769 ? -27.521 3.235 48.404 1.00 27.84 769 LEU A CA 1
ATOM 6057 C C . LEU A 1 769 ? -26.661 4.493 48.318 1.00 27.84 769 LEU A C 1
ATOM 6059 O O . LEU A 1 769 ? -25.920 4.706 47.364 1.00 27.84 769 LEU A O 1
ATOM 6063 N N . ALA A 1 770 ? -26.831 5.358 49.314 1.00 28.27 770 ALA A N 1
ATOM 6064 C CA . ALA A 1 770 ? -26.010 6.539 49.492 1.00 28.27 770 ALA A CA 1
ATOM 6065 C C . ALA A 1 770 ? -24.721 6.148 50.223 1.00 28.27 770 ALA A C 1
ATOM 6067 O O . ALA A 1 770 ? -24.772 5.600 51.323 1.00 28.27 770 ALA A O 1
ATOM 6068 N N . SER A 1 771 ? -23.575 6.482 49.639 1.00 27.42 771 SER A N 1
ATOM 6069 C CA . SER A 1 771 ? -22.276 6.446 50.309 1.00 27.42 771 SER A CA 1
ATOM 6070 C C . SER A 1 771 ? -21.571 7.775 50.073 1.00 27.42 771 SER A C 1
ATOM 6072 O O . SER A 1 771 ? -21.107 8.067 48.973 1.00 27.42 771 SER A O 1
ATOM 6074 N N . THR A 1 772 ? -21.532 8.598 51.115 1.00 30.28 772 THR A N 1
ATOM 6075 C CA . THR A 1 772 ? -20.832 9.882 51.139 1.00 30.28 772 THR A CA 1
ATOM 6076 C C . THR A 1 772 ? -19.321 9.667 51.063 1.00 30.28 772 THR A C 1
ATOM 6078 O O . THR A 1 772 ? -18.746 9.124 52.006 1.00 30.28 772 THR A O 1
ATOM 6081 N N . LEU A 1 773 ? -18.671 10.149 50.002 1.00 25.72 773 LEU A N 1
ATOM 6082 C CA . LEU A 1 773 ? -17.240 10.457 50.025 1.00 25.72 773 LEU A CA 1
ATOM 6083 C C . LEU A 1 773 ? -17.036 11.961 49.839 1.00 25.72 773 LEU A C 1
ATOM 6085 O O . LEU A 1 773 ? -17.735 12.610 49.061 1.00 25.72 773 LEU A O 1
ATOM 6089 N N . SER A 1 774 ? -16.101 12.502 50.613 1.00 26.34 774 SER A N 1
ATOM 6090 C CA . SER A 1 774 ? -15.832 13.932 50.718 1.00 26.34 774 SER A CA 1
ATOM 6091 C C . SER A 1 774 ? -15.350 14.526 49.399 1.00 26.34 774 SER A C 1
ATOM 6093 O O . SER A 1 774 ? -14.411 14.016 48.790 1.00 26.34 774 SER A O 1
ATOM 6095 N N . VAL A 1 775 ? -15.922 15.669 49.016 1.00 23.61 775 VAL A N 1
ATOM 6096 C CA . VAL A 1 775 ? -15.346 16.527 47.976 1.00 23.61 775 VAL A CA 1
ATOM 6097 C C . VAL A 1 775 ? -14.066 17.148 48.533 1.00 23.61 775 VAL A C 1
ATOM 6099 O O . VAL A 1 775 ? -14.107 18.156 49.237 1.00 23.61 775 VAL A O 1
ATOM 6102 N N . VAL A 1 776 ? -12.920 16.544 48.220 1.00 29.48 776 VAL A N 1
ATOM 6103 C CA . VAL A 1 776 ? -11.654 17.279 48.216 1.00 29.48 776 VAL A CA 1
ATOM 6104 C C . VAL A 1 776 ? -11.695 18.167 46.981 1.00 29.48 776 VAL A C 1
ATOM 6106 O O . VAL A 1 776 ? -11.739 17.671 45.857 1.00 29.48 776 VAL A O 1
ATOM 6109 N N . ALA A 1 777 ? -11.731 19.482 47.188 1.00 26.89 777 ALA A N 1
ATOM 6110 C CA . ALA A 1 777 ? -11.605 20.435 46.098 1.00 26.89 777 ALA A CA 1
ATOM 6111 C C . ALA A 1 777 ? -10.178 20.346 45.541 1.00 26.89 777 ALA A C 1
ATOM 6113 O O . ALA A 1 777 ? -9.244 20.900 46.120 1.00 26.89 777 ALA A O 1
ATOM 6114 N N . ALA A 1 778 ? -10.009 19.620 44.436 1.00 25.86 778 ALA A N 1
ATOM 6115 C CA . ALA A 1 778 ? -8.785 19.676 43.657 1.00 25.86 778 ALA A CA 1
ATOM 6116 C C . ALA A 1 778 ? -8.674 21.077 43.042 1.00 25.86 778 ALA A C 1
ATOM 6118 O O . ALA A 1 778 ? -9.515 21.475 42.232 1.00 25.86 778 ALA A O 1
ATOM 6119 N N . SER A 1 779 ? -7.655 21.833 43.450 1.00 26.36 779 SER A N 1
ATOM 6120 C CA . SER A 1 779 ? -7.261 23.056 42.751 1.00 26.36 779 SER A CA 1
ATOM 6121 C C . SER A 1 779 ? -6.951 22.726 41.286 1.00 26.36 779 SER A C 1
ATOM 6123 O O . SER A 1 779 ? -6.363 21.671 41.030 1.00 26.36 779 SER A O 1
ATOM 6125 N N . PRO A 1 780 ? -7.306 23.592 40.320 1.00 29.05 780 PRO A N 1
ATOM 6126 C CA . PRO A 1 780 ? -6.919 23.377 38.934 1.00 29.05 780 PRO A CA 1
ATOM 6127 C C . PRO A 1 780 ? -5.390 23.382 38.821 1.00 29.05 780 PRO A C 1
ATOM 6129 O O . PRO A 1 780 ? -4.727 24.309 39.286 1.00 29.05 780 PRO A O 1
ATOM 6132 N N . VAL A 1 781 ? -4.842 22.329 38.218 1.00 28.77 781 VAL A N 1
ATOM 6133 C CA . VAL A 1 781 ? -3.434 22.270 37.817 1.00 28.77 781 VAL A CA 1
ATOM 6134 C C . VAL A 1 781 ? -3.326 22.951 36.455 1.00 28.77 781 VAL A C 1
ATOM 6136 O O . VAL A 1 781 ? -3.882 22.458 35.471 1.00 28.77 781 VAL A O 1
ATOM 6139 N N . ASP A 1 782 ? -2.637 24.089 36.398 1.00 28.38 782 ASP A N 1
ATOM 6140 C CA . ASP A 1 782 ? -2.425 24.820 35.149 1.00 28.38 782 ASP A CA 1
ATOM 6141 C C . ASP A 1 782 ? -1.410 24.098 34.239 1.00 28.38 782 ASP A C 1
ATOM 6143 O O . ASP A 1 782 ? -0.202 24.141 34.446 1.00 28.38 782 ASP A O 1
ATOM 6147 N N . GLN A 1 783 ? -1.960 23.437 33.218 1.00 31.58 783 GLN A N 1
ATOM 6148 C CA . GLN A 1 783 ? -1.466 23.309 31.836 1.00 31.58 783 GLN A CA 1
ATOM 6149 C C . GLN A 1 783 ? 0.047 23.107 31.570 1.00 31.58 783 GLN A C 1
ATOM 6151 O O . GLN A 1 783 ? 0.819 24.061 31.486 1.00 31.58 783 GLN A O 1
ATOM 6156 N N . LEU A 1 784 ? 0.405 21.888 31.138 1.00 28.38 784 LEU A N 1
ATOM 6157 C CA . LEU A 1 784 ? 1.406 21.689 30.077 1.00 28.38 784 LEU A CA 1
ATOM 6158 C C . LEU A 1 784 ? 0.705 21.682 28.703 1.00 28.38 784 LEU A C 1
ATOM 6160 O O . LEU A 1 784 ? -0.202 20.884 28.463 1.00 28.38 784 LEU A O 1
ATOM 6164 N N . HIS A 1 785 ? 1.130 22.536 27.767 1.00 26.33 785 HIS A N 1
ATOM 6165 C CA . HIS A 1 785 ? 0.550 22.607 26.418 1.00 26.33 785 HIS A CA 1
ATOM 6166 C C . HIS A 1 785 ? 1.334 21.780 25.382 1.00 26.33 785 HIS A C 1
ATOM 6168 O O . HIS A 1 785 ? 2.348 22.260 24.887 1.00 26.33 785 HIS A O 1
ATOM 6174 N N . ALA A 1 786 ? 0.813 20.606 24.979 1.00 31.80 786 ALA A N 1
ATOM 6175 C CA . ALA A 1 786 ? 1.100 19.980 23.665 1.00 31.80 786 ALA A CA 1
ATOM 6176 C C . ALA A 1 786 ? 0.133 18.837 23.225 1.00 31.80 786 ALA A C 1
ATOM 6178 O O . ALA A 1 786 ? 0.527 17.948 22.475 1.00 31.80 786 ALA A O 1
ATOM 6179 N N . ARG A 1 787 ? -1.148 18.837 23.629 1.00 44.28 787 ARG A N 1
ATOM 6180 C CA . ARG A 1 787 ? -2.222 18.058 22.958 1.00 44.28 787 ARG A CA 1
ATOM 6181 C C . ARG A 1 787 ? -3.453 18.951 22.800 1.00 44.28 787 ARG A C 1
ATOM 6183 O O . ARG A 1 787 ? -4.314 18.989 23.668 1.00 44.28 787 ARG A O 1
ATOM 6190 N N . GLY A 1 788 ? -3.467 19.754 21.734 1.00 52.66 788 GLY A N 1
ATOM 6191 C CA . GLY A 1 788 ? -4.438 20.842 21.550 1.00 52.66 788 GLY A CA 1
ATOM 6192 C C . GLY A 1 788 ? -5.633 20.543 20.641 1.00 52.66 788 GLY A C 1
ATOM 6193 O O . GLY A 1 788 ? -6.490 21.408 20.517 1.00 52.66 788 GLY A O 1
ATOM 6194 N N . VAL A 1 789 ? -5.690 19.377 19.988 1.00 66.94 789 VAL A N 1
ATOM 6195 C CA . VAL A 1 789 ? -6.768 19.016 19.047 1.00 66.94 789 VAL A CA 1
ATOM 6196 C C . VAL A 1 789 ? -7.439 17.724 19.486 1.00 66.94 789 VAL A C 1
ATOM 6198 O O . VAL A 1 789 ? -6.775 16.724 19.758 1.00 66.94 789 VAL A O 1
ATOM 6201 N N . VAL A 1 790 ? -8.768 17.760 19.540 1.00 84.00 790 VAL A N 1
ATOM 6202 C CA . VAL A 1 790 ? -9.622 16.611 19.850 1.00 84.00 790 VAL A CA 1
ATOM 6203 C C . VAL A 1 790 ? -9.781 15.736 18.606 1.00 84.00 790 VAL A C 1
ATOM 6205 O O . VAL A 1 790 ? -10.084 16.233 17.522 1.00 84.00 790 VAL A O 1
ATOM 6208 N N . GLY A 1 791 ? -9.542 14.432 18.760 1.00 82.19 791 GLY A N 1
ATOM 6209 C CA . GLY A 1 791 ?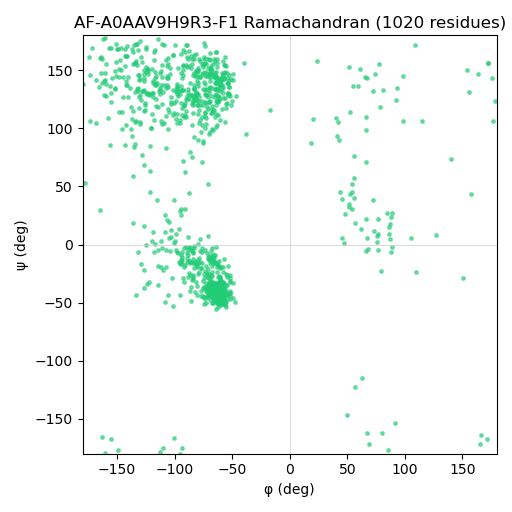 -9.615 13.465 17.662 1.00 82.19 791 GLY A CA 1
ATOM 6210 C C . GLY A 1 791 ? -11.041 13.260 17.146 1.00 82.19 791 GLY A C 1
ATOM 6211 O O . GLY A 1 791 ? -12.002 13.425 17.892 1.00 82.19 791 GLY A O 1
ATOM 6212 N N . SER A 1 792 ? -11.191 12.870 15.877 1.00 89.69 792 SER A N 1
ATOM 6213 C CA . SER A 1 792 ? -12.521 12.730 15.261 1.00 89.69 792 SER A CA 1
ATOM 6214 C C . SER A 1 792 ? -13.241 11.407 15.543 1.00 89.69 792 SER A C 1
ATOM 6216 O O . SER A 1 792 ? -12.635 10.337 15.652 1.00 89.69 792 SER A O 1
ATOM 6218 N N . LEU A 1 793 ? -14.575 11.475 15.612 1.00 87.06 793 LEU A N 1
ATOM 6219 C CA . LEU A 1 793 ? -15.456 10.312 15.510 1.00 87.06 793 LEU A CA 1
ATOM 6220 C C . LEU A 1 793 ? -15.417 9.728 14.083 1.00 87.06 793 LEU A C 1
ATOM 6222 O O . LEU A 1 793 ? -15.309 10.487 13.114 1.00 87.06 793 LEU A O 1
ATOM 6226 N N . PRO A 1 794 ? -15.572 8.400 13.916 1.00 83.12 794 PRO A N 1
ATOM 6227 C CA . PRO A 1 794 ? -15.606 7.778 12.596 1.00 83.12 794 PRO A CA 1
ATOM 6228 C C . PRO A 1 794 ? -16.821 8.239 11.781 1.00 83.12 794 PRO A C 1
ATOM 6230 O O . PRO A 1 794 ? -17.916 8.415 12.319 1.00 83.12 794 PRO A O 1
ATOM 6233 N N . ALA A 1 795 ? -16.641 8.366 10.464 1.00 86.44 795 ALA A N 1
ATOM 6234 C CA . ALA A 1 795 ? -17.732 8.685 9.552 1.00 86.44 795 ALA A CA 1
ATOM 6235 C C . ALA A 1 795 ? -18.788 7.560 9.542 1.00 86.44 795 ALA A C 1
ATOM 6237 O O . ALA A 1 795 ? -18.494 6.388 9.282 1.00 86.44 795 ALA A O 1
ATOM 6238 N N . ALA A 1 796 ? -20.029 7.935 9.835 1.00 86.38 796 ALA A N 1
ATOM 6239 C CA . ALA A 1 796 ? -21.173 7.050 9.987 1.00 86.38 796 ALA A CA 1
ATOM 6240 C C . ALA A 1 796 ? -22.462 7.849 9.736 1.00 86.38 796 ALA A C 1
ATOM 6242 O O . ALA A 1 796 ? -23.083 8.361 10.662 1.00 86.38 796 ALA A O 1
ATOM 6243 N N . ALA A 1 797 ? -22.868 7.975 8.476 1.00 91.62 797 ALA A N 1
ATOM 6244 C CA . ALA A 1 797 ? -24.100 8.643 8.058 1.00 91.62 797 ALA A CA 1
ATOM 6245 C C . ALA A 1 797 ? -24.846 7.803 7.006 1.00 91.62 797 ALA A C 1
ATOM 6247 O O . ALA A 1 797 ? -24.342 6.779 6.542 1.00 91.62 797 ALA A O 1
ATOM 6248 N N . SER A 1 798 ? -26.069 8.195 6.655 1.00 88.31 798 SER A N 1
ATOM 6249 C CA . SER A 1 798 ? -26.819 7.558 5.567 1.00 88.31 798 SER A CA 1
ATOM 6250 C C . SER A 1 798 ? -26.277 7.954 4.186 1.00 88.31 798 SER A C 1
ATOM 6252 O O . SER A 1 798 ? -25.638 8.995 4.025 1.00 88.31 798 SER A O 1
ATOM 6254 N N . ASP A 1 799 ? -26.568 7.148 3.159 1.00 91.38 799 ASP A N 1
ATOM 6255 C CA . ASP A 1 799 ? -26.120 7.421 1.783 1.00 91.38 799 ASP A CA 1
ATOM 6256 C C . ASP A 1 799 ? -26.603 8.795 1.272 1.00 91.38 799 ASP A C 1
ATOM 6258 O O . ASP A 1 799 ? -25.884 9.466 0.531 1.00 91.38 799 ASP A O 1
ATOM 6262 N N . VAL A 1 800 ? -27.793 9.248 1.696 1.00 90.88 800 VAL A N 1
ATOM 6263 C CA . VAL A 1 800 ? -28.333 10.567 1.328 1.00 90.88 800 VAL A CA 1
ATOM 6264 C C . VAL A 1 800 ? -27.577 11.703 2.033 1.00 90.88 800 VAL A C 1
ATOM 6266 O O . VAL A 1 800 ? -27.212 12.683 1.386 1.00 90.88 800 VAL A O 1
ATOM 6269 N N . GLU A 1 801 ? -27.236 11.537 3.316 1.00 97.31 801 GLU A N 1
ATOM 6270 C CA . GLU A 1 801 ? -26.399 12.487 4.063 1.00 97.31 801 GLU A CA 1
ATOM 6271 C C . GLU A 1 801 ? -24.998 12.601 3.427 1.00 97.31 801 GLU A C 1
ATOM 6273 O O . GLU A 1 801 ? -24.525 13.713 3.189 1.00 97.31 801 GLU A O 1
ATOM 6278 N N . PHE A 1 802 ? -24.358 11.488 3.047 1.00 95.81 802 PHE A N 1
ATOM 6279 C CA . PHE A 1 802 ? -23.054 11.509 2.365 1.00 95.81 802 PHE A CA 1
ATOM 6280 C C . PHE A 1 802 ? -23.101 12.125 0.958 1.00 95.81 802 PHE A C 1
ATOM 6282 O O . PHE A 1 802 ? -22.193 12.875 0.575 1.00 95.81 802 PHE A O 1
ATOM 6289 N N . LYS A 1 803 ? -24.139 11.823 0.167 1.00 95.88 803 LYS A N 1
ATOM 6290 C CA . LYS A 1 803 ? -24.272 12.288 -1.226 1.00 95.88 803 LYS A CA 1
ATOM 6291 C C . LYS A 1 803 ? -24.349 13.809 -1.330 1.00 95.88 803 LYS A C 1
ATOM 6293 O O . LYS A 1 803 ? -23.708 14.395 -2.207 1.00 95.88 803 LYS A O 1
ATOM 6298 N N . PHE A 1 804 ? -25.092 14.428 -0.416 1.00 97.88 804 PHE A N 1
ATOM 6299 C CA . PHE A 1 804 ? -25.412 15.855 -0.436 1.00 97.88 804 PHE A CA 1
ATOM 6300 C C . PHE A 1 804 ? -24.637 16.694 0.587 1.00 97.88 804 PHE A C 1
ATOM 6302 O O . PHE A 1 804 ? -24.884 17.895 0.684 1.00 97.88 804 PHE A O 1
ATOM 6309 N N . GLN A 1 805 ? -23.676 16.091 1.304 1.00 98.31 805 GLN A N 1
ATOM 6310 C CA . GLN A 1 805 ? -22.803 16.807 2.239 1.00 98.31 805 GLN A CA 1
ATOM 6311 C C . GLN A 1 805 ? -22.185 18.043 1.564 1.00 98.31 805 GLN A C 1
ATOM 6313 O O . GLN A 1 805 ? -21.526 17.869 0.529 1.00 98.31 805 GLN A O 1
ATOM 6318 N N . PRO A 1 806 ? -22.378 19.249 2.135 1.00 98.44 806 PRO A N 1
ATOM 6319 C CA . PRO A 1 806 ? -21.747 20.471 1.665 1.00 98.44 806 PRO A CA 1
ATOM 6320 C C . PRO A 1 806 ? -20.235 20.310 1.563 1.00 98.44 806 PRO A C 1
ATOM 6322 O O . PRO A 1 806 ? -19.601 19.766 2.465 1.00 98.44 806 PRO A O 1
ATOM 6325 N N . ALA A 1 807 ? -19.679 20.787 0.458 1.00 97.88 807 ALA A N 1
ATOM 6326 C CA . ALA A 1 807 ? -18.250 20.937 0.274 1.00 97.88 807 ALA A CA 1
ATOM 6327 C C . ALA A 1 807 ? -17.886 22.356 0.721 1.00 97.88 807 ALA A C 1
ATOM 6329 O O . ALA A 1 807 ? -18.435 23.323 0.186 1.00 97.88 807 ALA A O 1
ATOM 6330 N N . VAL A 1 808 ? -17.017 22.482 1.722 1.00 97.69 808 VAL A N 1
ATOM 6331 C CA . VAL A 1 808 ? -16.750 23.765 2.387 1.00 97.69 808 VAL A CA 1
ATOM 6332 C C . VAL A 1 808 ? -15.344 24.291 2.115 1.00 97.69 808 VAL A C 1
ATOM 6334 O O . VAL A 1 808 ? -14.406 23.518 1.923 1.00 97.69 808 VAL A O 1
ATOM 6337 N N . ASP A 1 809 ? -15.209 25.612 2.110 1.00 97.19 809 ASP A N 1
ATOM 6338 C CA . ASP A 1 809 ? -13.932 26.316 2.236 1.00 97.19 809 ASP A CA 1
ATOM 6339 C C . ASP A 1 809 ? -13.996 27.310 3.409 1.00 97.19 809 ASP A C 1
ATOM 6341 O O . ASP A 1 809 ? -15.067 27.535 3.980 1.00 97.19 809 ASP A O 1
ATOM 6345 N N . PHE A 1 810 ? -12.856 27.877 3.794 1.00 96.19 810 PHE A N 1
ATOM 6346 C CA . PHE A 1 810 ? -12.718 28.771 4.940 1.00 96.19 810 PHE A CA 1
ATOM 6347 C C . PHE A 1 810 ? -11.829 29.959 4.556 1.00 96.19 810 PHE A C 1
ATOM 6349 O O . PHE A 1 810 ? -10.604 29.795 4.468 1.00 96.19 810 PHE A O 1
ATOM 6356 N N . ASP A 1 811 ? -12.426 31.144 4.404 1.00 91.50 811 ASP A N 1
ATOM 6357 C CA . ASP A 1 811 ? -11.701 32.402 4.173 1.00 91.50 811 ASP A CA 1
ATOM 6358 C C . ASP A 1 811 ? -10.664 32.612 5.298 1.00 91.50 811 ASP A C 1
ATOM 6360 O O . ASP A 1 811 ? -10.782 32.064 6.401 1.00 91.50 811 ASP A O 1
ATOM 6364 N N . THR A 1 812 ? -9.583 33.348 5.029 1.00 89.56 812 THR A N 1
ATOM 6365 C CA . THR A 1 812 ? -8.431 33.492 5.955 1.00 89.56 812 THR A CA 1
ATOM 6366 C C . THR A 1 812 ? -8.706 34.186 7.301 1.00 89.56 812 THR A C 1
ATOM 6368 O O . THR A 1 812 ? -7.809 34.251 8.145 1.00 89.56 812 THR A O 1
ATOM 6371 N N . ASP A 1 813 ? -9.930 34.655 7.542 1.00 86.50 813 ASP A N 1
ATOM 6372 C CA . ASP A 1 813 ? -10.331 35.469 8.692 1.00 86.50 813 ASP A CA 1
ATOM 6373 C C . ASP A 1 813 ? -10.773 34.676 9.939 1.00 86.50 813 ASP A C 1
ATOM 6375 O O . ASP A 1 813 ? -10.557 35.162 11.053 1.00 86.50 813 ASP A O 1
ATOM 6379 N N . GLY A 1 814 ? -11.302 33.458 9.776 1.00 89.25 814 GLY A N 1
ATOM 6380 C CA . GLY A 1 814 ? -11.867 32.648 10.865 1.00 89.25 814 GLY A CA 1
ATOM 6381 C C . GLY A 1 814 ? -11.115 31.367 11.235 1.00 89.25 814 GLY A C 1
ATOM 6382 O O . GLY A 1 814 ? -10.076 31.021 10.666 1.00 89.25 814 GLY A O 1
ATOM 6383 N N . CYS A 1 815 ? -11.661 30.627 12.201 1.00 93.94 815 CYS A N 1
ATOM 6384 C CA . CYS A 1 815 ? -11.194 29.284 12.553 1.00 93.94 815 CYS A CA 1
ATOM 6385 C C . CYS A 1 815 ? -11.566 28.239 11.492 1.00 93.94 815 CYS A C 1
ATOM 6387 O O . CYS A 1 815 ? -12.562 28.378 10.783 1.00 93.94 815 CYS A O 1
ATOM 6389 N N . TYR A 1 816 ? -10.807 27.144 11.433 1.00 96.81 816 TYR A N 1
ATOM 6390 C CA . TYR A 1 816 ? -11.294 25.921 10.800 1.00 96.81 816 TYR A CA 1
ATOM 6391 C C . TYR A 1 816 ? -12.297 25.212 11.702 1.00 96.81 816 TYR A C 1
ATOM 6393 O O . TYR A 1 816 ? -12.169 25.226 12.929 1.00 96.81 816 TYR A O 1
ATOM 6401 N N . ALA A 1 817 ? -13.270 24.554 11.074 1.00 96.50 817 ALA A N 1
ATOM 6402 C CA . ALA A 1 817 ? -14.097 23.590 11.776 1.00 96.50 817 ALA A CA 1
ATOM 6403 C C . ALA A 1 817 ? -13.248 22.365 12.175 1.00 96.50 817 ALA A C 1
ATOM 6405 O O . ALA A 1 817 ? -12.283 22.014 11.491 1.00 96.50 817 ALA A O 1
ATOM 6406 N N . THR A 1 818 ? -13.608 21.716 13.279 1.00 96.94 818 THR A N 1
ATOM 6407 C CA . THR A 1 818 ? -12.883 20.571 13.854 1.00 96.94 818 THR A CA 1
ATOM 6408 C C . THR A 1 818 ? -13.852 19.626 14.578 1.00 96.94 818 THR A C 1
ATOM 6410 O O . THR A 1 818 ? -15.066 19.831 14.564 1.00 96.94 818 THR A O 1
ATOM 6413 N N . SER A 1 819 ? -13.347 18.570 15.215 1.00 96.25 819 SER A N 1
ATOM 6414 C CA . SER A 1 819 ? -14.169 17.688 16.047 1.00 96.25 819 SER A CA 1
ATOM 6415 C C . SER A 1 819 ? -14.534 18.309 17.388 1.00 96.25 819 SER A C 1
ATOM 6417 O O . SER A 1 819 ? -13.691 18.844 18.111 1.00 96.25 819 SER A O 1
ATOM 6419 N N . ALA A 1 820 ? -15.815 18.181 17.726 1.00 96.94 820 ALA A N 1
ATOM 6420 C CA . ALA A 1 820 ? -16.389 18.662 18.973 1.00 96.94 820 ALA A CA 1
ATOM 6421 C C . ALA A 1 820 ? -16.202 17.660 20.127 1.00 96.94 820 ALA A C 1
ATOM 6423 O O . ALA A 1 820 ? -16.178 18.046 21.292 1.00 96.94 820 ALA A O 1
ATOM 6424 N N . ILE A 1 821 ? -16.080 16.365 19.824 1.00 95.50 821 ILE A N 1
ATOM 6425 C CA . ILE A 1 821 ? -15.896 15.293 20.808 1.00 95.50 821 ILE A CA 1
ATOM 6426 C C . ILE A 1 821 ? -15.047 14.170 20.207 1.00 95.50 821 ILE A C 1
ATOM 6428 O O . ILE A 1 821 ? -15.203 13.861 19.024 1.00 95.50 821 ILE A O 1
ATOM 6432 N N . ASP A 1 822 ? -14.202 13.537 21.019 1.00 89.81 822 ASP A N 1
ATOM 6433 C CA . ASP A 1 822 ? -13.445 12.348 20.612 1.00 89.81 822 ASP A CA 1
ATOM 6434 C C . ASP A 1 822 ? -14.191 11.025 20.907 1.00 89.81 822 ASP A C 1
ATOM 6436 O O . ASP A 1 822 ? -15.222 11.011 21.593 1.00 89.81 822 ASP A O 1
ATOM 6440 N N . PRO A 1 823 ? -13.681 9.872 20.424 1.00 85.75 823 PRO A N 1
ATOM 6441 C CA . PRO A 1 823 ? -14.261 8.565 20.733 1.00 85.75 823 PRO A CA 1
ATOM 6442 C C . PRO A 1 823 ? -14.229 8.162 22.220 1.00 85.75 823 PRO A C 1
ATOM 6444 O O . PRO A 1 823 ? -14.960 7.246 22.597 1.00 85.75 823 PRO A O 1
ATOM 6447 N N . SER A 1 824 ? -13.414 8.813 23.063 1.00 83.19 824 SER A N 1
ATOM 6448 C CA . SER A 1 824 ? -13.397 8.598 24.522 1.00 83.19 824 SER A CA 1
ATOM 6449 C C . SER A 1 824 ? -14.513 9.376 25.237 1.00 83.19 824 SER A C 1
ATOM 6451 O O . SER A 1 824 ? -14.910 9.046 26.358 1.00 83.19 824 SER A O 1
ATOM 6453 N N . GLY A 1 825 ? -15.079 10.380 24.564 1.00 87.00 825 GLY A N 1
ATOM 6454 C CA . GLY A 1 825 ? -16.084 11.282 25.098 1.00 87.00 825 GLY A CA 1
ATOM 6455 C C . GLY A 1 825 ? -15.507 12.503 25.805 1.00 87.00 825 GLY A C 1
ATOM 6456 O O . GLY A 1 825 ? -16.210 13.070 26.650 1.00 87.00 825 GLY A O 1
ATOM 6457 N N . HIS A 1 826 ? -14.272 12.888 25.478 1.00 91.81 826 HIS A N 1
ATOM 6458 C CA . HIS A 1 826 ? -13.687 14.180 25.822 1.00 91.81 826 HIS A CA 1
ATOM 6459 C C . HIS A 1 826 ? -14.216 15.241 24.849 1.00 91.81 826 HIS A C 1
ATOM 6461 O O . HIS A 1 826 ? -14.111 15.083 23.632 1.00 91.81 826 HIS A O 1
ATOM 6467 N N . LEU A 1 827 ? -14.823 16.302 25.382 1.00 94.50 827 LEU A N 1
ATOM 6468 C CA . LEU A 1 827 ? -15.330 17.432 24.600 1.00 94.50 827 LEU A CA 1
ATOM 6469 C C . LEU A 1 827 ? -14.181 18.383 24.255 1.00 94.50 827 LEU A C 1
ATOM 6471 O O . LEU A 1 827 ? -13.287 18.586 25.072 1.00 94.50 827 LEU A O 1
ATOM 6475 N N . ASN A 1 828 ? -14.212 18.988 23.071 1.00 95.12 828 ASN A N 1
ATOM 6476 C CA . ASN A 1 828 ? -13.243 20.007 22.685 1.00 95.12 828 ASN A CA 1
ATOM 6477 C C . ASN A 1 828 ? -13.358 21.216 23.636 1.00 95.12 828 ASN A C 1
ATOM 6479 O O . ASN A 1 828 ? -14.447 21.779 23.742 1.00 95.12 828 ASN A O 1
ATOM 6483 N N . PRO A 1 829 ? -12.270 21.618 24.327 1.00 92.75 829 PRO A N 1
ATOM 6484 C CA . PRO A 1 829 ? -12.301 22.679 25.339 1.00 92.75 829 PRO A CA 1
ATOM 6485 C C . PRO A 1 829 ? -12.444 24.088 24.742 1.00 92.75 829 PRO A C 1
ATOM 6487 O O . PRO A 1 829 ? -12.574 25.057 25.487 1.00 92.75 829 PRO A O 1
ATOM 6490 N N . GLY A 1 830 ? -12.427 24.208 23.411 1.00 92.38 830 GLY A N 1
ATOM 6491 C CA . GLY A 1 830 ? -12.454 25.473 22.693 1.00 92.38 830 GLY A CA 1
ATOM 6492 C C . GLY A 1 830 ? -11.164 26.278 22.867 1.00 92.38 830 GLY A C 1
ATOM 6493 O O . GLY A 1 830 ? -10.168 25.812 23.422 1.00 92.38 830 GLY A O 1
ATOM 6494 N N . LEU A 1 831 ? -11.183 27.516 22.378 1.00 91.81 831 LEU A N 1
ATOM 6495 C CA . LEU A 1 831 ? -10.098 28.483 22.539 1.00 91.81 831 LEU A CA 1
ATOM 6496 C C . LEU A 1 831 ? -10.584 29.769 23.212 1.00 91.81 831 LEU A C 1
ATOM 6498 O O . LEU A 1 831 ? -11.719 30.209 23.022 1.00 91.81 831 LEU A O 1
ATOM 6502 N N . ASP A 1 832 ? -9.694 30.419 23.966 1.00 85.06 832 ASP A N 1
ATOM 6503 C CA . ASP A 1 832 ? -9.945 31.765 24.486 1.00 85.06 832 ASP A CA 1
ATOM 6504 C C . ASP A 1 832 ? -10.072 32.763 23.319 1.00 85.06 832 ASP A C 1
ATOM 6506 O O . ASP A 1 832 ? -9.230 32.833 22.418 1.00 85.06 832 ASP A O 1
ATOM 6510 N N . HIS A 1 833 ? -11.146 33.545 23.344 1.00 81.81 833 HIS A N 1
ATOM 6511 C CA . HIS A 1 833 ? -11.447 34.584 22.364 1.00 81.81 833 HIS A CA 1
ATOM 6512 C C . HIS A 1 833 ? -10.959 35.971 22.814 1.00 81.81 833 HIS A C 1
ATOM 6514 O O . HIS A 1 833 ? -11.000 36.895 22.014 1.00 81.81 833 HIS A O 1
ATOM 6520 N N . LYS A 1 834 ? -10.500 36.145 24.066 1.00 77.56 834 LYS A N 1
ATOM 6521 C CA . LYS A 1 834 ? -10.288 37.467 24.698 1.00 77.56 834 LYS A CA 1
ATOM 6522 C C . LYS A 1 834 ? -8.927 38.124 24.456 1.00 77.56 834 LYS A C 1
ATOM 6524 O O . LYS A 1 834 ? -8.750 39.291 24.810 1.00 77.56 834 LYS A O 1
ATOM 6529 N N . LYS A 1 835 ? -7.943 37.367 23.957 1.00 70.19 835 LYS A N 1
ATOM 6530 C CA . LYS A 1 835 ? -6.522 37.778 23.928 1.00 70.19 835 LYS A CA 1
ATOM 6531 C C . LYS A 1 835 ? -5.893 37.807 22.535 1.00 70.19 835 LYS A C 1
ATOM 6533 O O . LYS A 1 835 ? -5.009 38.624 22.300 1.00 70.19 835 LYS A O 1
ATOM 6538 N N . ASP A 1 836 ? -6.329 36.930 21.635 1.00 79.44 836 ASP A N 1
ATOM 6539 C CA . ASP A 1 836 ? -5.703 36.719 20.322 1.00 79.44 836 ASP A CA 1
ATOM 6540 C C . ASP A 1 836 ? -6.468 37.437 19.183 1.00 79.44 836 ASP A C 1
ATOM 6542 O O . ASP A 1 836 ? -7.325 38.285 19.437 1.00 79.44 836 ASP A O 1
ATOM 6546 N N . CYS A 1 837 ? -6.173 37.109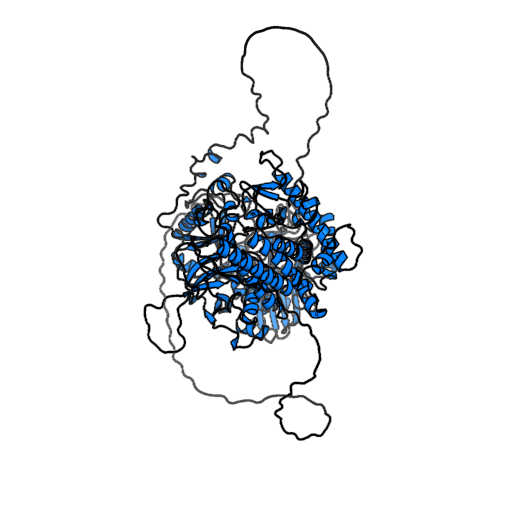 17.918 1.00 83.25 837 CYS A N 1
ATOM 6547 C CA . CYS A 1 837 ? -7.015 37.424 16.756 1.00 83.25 837 CYS A CA 1
ATOM 6548 C C . CYS A 1 837 ? -7.960 36.250 16.405 1.00 83.25 837 CYS A C 1
ATOM 6550 O O . CYS A 1 837 ? -7.706 35.118 16.836 1.00 83.25 837 CYS A O 1
ATOM 6552 N N . PRO A 1 838 ? -9.012 36.473 15.590 1.00 82.62 838 PRO A N 1
ATOM 6553 C CA . PRO A 1 838 ? -10.014 35.448 15.279 1.00 82.62 838 PRO A CA 1
ATOM 6554 C C . PRO A 1 838 ? -9.443 34.149 14.685 1.00 82.62 838 PRO A C 1
ATOM 6556 O O . PRO A 1 838 ? -9.643 33.086 15.260 1.00 82.62 838 PRO A O 1
ATOM 6559 N N . ALA A 1 839 ? -8.623 34.233 13.634 1.00 87.00 839 ALA A N 1
ATOM 6560 C CA . ALA A 1 839 ? -7.946 33.089 13.008 1.00 87.00 839 ALA A CA 1
ATOM 6561 C C . ALA A 1 839 ? -6.801 32.447 13.835 1.00 87.00 839 ALA A C 1
ATOM 6563 O O . ALA A 1 839 ? -6.266 31.395 13.468 1.00 87.00 839 ALA A O 1
ATOM 6564 N N . THR A 1 840 ? -6.352 33.078 14.924 1.00 85.38 840 THR A N 1
ATOM 6565 C CA . THR A 1 840 ? -5.156 32.644 15.667 1.00 85.38 840 THR A CA 1
ATOM 6566 C C . THR A 1 840 ? -5.392 31.321 16.402 1.00 85.38 840 THR A C 1
ATOM 6568 O O . THR A 1 840 ? -6.406 31.152 17.074 1.00 85.38 840 THR A O 1
ATOM 6571 N N . LYS A 1 841 ? -4.412 30.407 16.314 1.00 87.69 841 LYS A N 1
ATOM 6572 C CA . LYS A 1 841 ? -4.367 29.065 16.947 1.00 87.69 841 LYS A CA 1
ATOM 6573 C C . LYS A 1 841 ? -5.399 28.031 16.455 1.00 87.69 841 LYS A C 1
ATOM 6575 O O . LYS A 1 841 ? -5.254 26.872 16.817 1.00 87.69 841 LYS A O 1
ATOM 6580 N N . CYS A 1 842 ? -6.347 28.386 15.583 1.00 90.75 842 CYS A N 1
ATOM 6581 C CA . CYS A 1 842 ? -7.391 27.474 15.072 1.00 90.75 842 CYS A CA 1
ATOM 6582 C C . CYS A 1 842 ? -7.385 27.239 13.546 1.00 90.75 842 CYS A C 1
ATOM 6584 O O . CYS A 1 842 ? -8.331 26.665 13.009 1.00 90.75 842 CYS A O 1
ATOM 6586 N N . ARG A 1 843 ? -6.337 27.667 12.826 1.00 91.44 843 ARG A N 1
ATOM 6587 C CA . ARG A 1 843 ? -6.170 27.425 11.373 1.00 91.44 843 ARG A CA 1
ATOM 6588 C C . ARG A 1 843 ? -5.083 26.408 11.014 1.00 91.44 843 ARG A C 1
ATOM 6590 O O . ARG A 1 843 ? -4.716 26.302 9.850 1.00 91.44 843 ARG A O 1
ATOM 6597 N N . ALA A 1 844 ? -4.535 25.669 11.976 1.00 87.81 844 ALA A N 1
ATOM 6598 C CA . ALA A 1 844 ? -3.596 24.596 11.657 1.00 87.81 844 ALA A CA 1
ATOM 6599 C C . ALA A 1 844 ? -4.320 23.422 10.964 1.00 87.81 844 ALA A C 1
ATOM 6601 O O . ALA A 1 844 ? -5.511 23.186 11.177 1.00 87.81 844 ALA A O 1
ATOM 6602 N N . ARG A 1 845 ? -3.607 22.717 10.078 1.00 87.69 845 ARG A N 1
ATOM 6603 C CA . ARG A 1 845 ? -4.178 21.679 9.200 1.00 87.69 845 ARG A CA 1
ATOM 6604 C C . ARG A 1 845 ? -4.803 20.507 9.970 1.00 87.69 845 ARG A C 1
ATOM 6606 O O . ARG A 1 845 ? -5.810 19.960 9.532 1.00 87.69 845 ARG A O 1
ATOM 6613 N N . ASP A 1 846 ? -4.250 20.190 11.134 1.00 85.00 846 ASP A N 1
ATOM 6614 C CA . ASP A 1 846 ? -4.720 19.152 12.055 1.00 85.00 846 ASP A CA 1
ATOM 6615 C C . ASP A 1 846 ? -6.197 19.300 12.477 1.00 85.00 846 ASP A C 1
ATOM 6617 O O . ASP A 1 846 ? -6.837 18.289 12.768 1.00 85.00 846 ASP A O 1
ATOM 6621 N N . ARG A 1 847 ? -6.773 20.515 12.439 1.00 93.25 847 ARG A N 1
ATOM 6622 C CA . ARG A 1 847 ? -8.222 20.750 12.625 1.00 93.25 847 ARG A CA 1
ATOM 6623 C C . ARG A 1 847 ? -9.044 20.151 11.480 1.00 93.25 847 ARG A C 1
ATOM 6625 O O . ARG A 1 847 ? -10.039 19.482 11.733 1.00 93.25 847 ARG A O 1
ATOM 6632 N N . LEU A 1 848 ? -8.602 20.342 10.233 1.00 92.25 848 LEU A N 1
ATOM 6633 C CA . LEU A 1 848 ? -9.266 19.796 9.041 1.00 92.25 848 LEU A CA 1
ATOM 6634 C C . LEU A 1 848 ? -9.058 18.284 8.926 1.00 92.25 848 LEU A C 1
ATOM 6636 O O . LEU A 1 848 ? -10.001 17.563 8.607 1.00 92.25 848 LEU A O 1
ATOM 6640 N N . ASP A 1 849 ? -7.854 17.796 9.245 1.00 87.62 849 ASP A N 1
ATOM 6641 C CA . ASP A 1 849 ? -7.566 16.357 9.285 1.00 87.62 849 ASP A CA 1
ATOM 6642 C C . ASP A 1 849 ? -8.410 15.641 10.379 1.00 87.62 849 ASP A C 1
ATOM 6644 O O . ASP A 1 849 ? -8.703 14.452 10.253 1.00 87.62 849 ASP A O 1
ATOM 6648 N N . ASN A 1 850 ? -8.871 16.372 11.410 1.00 91.00 850 ASN A N 1
ATOM 6649 C CA . ASN A 1 850 ? -9.818 15.919 12.441 1.00 91.00 850 ASN A CA 1
ATOM 6650 C C . ASN A 1 850 ? -11.222 16.546 12.316 1.00 91.00 850 ASN A C 1
ATOM 6652 O O . ASN A 1 850 ? -11.947 16.620 13.306 1.00 91.00 850 ASN A O 1
ATOM 6656 N N . LEU A 1 851 ? -11.661 16.985 11.135 1.00 96.12 851 LEU A N 1
ATOM 6657 C CA . LEU A 1 851 ? -12.992 17.576 10.979 1.00 96.12 851 LEU A CA 1
ATOM 6658 C C . LEU A 1 851 ? -14.100 16.517 11.099 1.00 96.12 851 LEU A C 1
ATOM 6660 O O . LEU A 1 851 ? -14.233 15.658 10.225 1.00 96.12 851 LEU A O 1
ATOM 6664 N N . ASN A 1 852 ? -14.968 16.634 12.108 1.00 97.50 852 ASN A N 1
ATOM 6665 C CA . ASN A 1 852 ? -16.295 16.021 12.065 1.00 97.50 852 ASN A CA 1
ATOM 6666 C C . ASN A 1 852 ? -17.336 16.997 11.512 1.00 97.50 852 ASN A C 1
ATOM 6668 O O . ASN A 1 852 ? -17.308 18.190 11.795 1.00 97.50 852 ASN A O 1
ATOM 6672 N N . VAL A 1 853 ? -18.309 16.451 10.783 1.00 98.38 853 VAL A N 1
ATOM 6673 C CA . VAL A 1 853 ? -19.562 17.143 10.458 1.00 98.38 853 VAL A CA 1
ATOM 6674 C C . VAL A 1 853 ? -20.692 16.324 11.052 1.00 98.38 853 VAL A C 1
ATOM 6676 O O . VAL A 1 853 ? -20.777 15.125 10.795 1.00 98.38 853 VAL A O 1
ATOM 6679 N N . TYR A 1 854 ? -21.567 16.936 11.837 1.00 98.38 854 TYR A N 1
ATOM 6680 C CA . TYR A 1 854 ? -22.667 16.226 12.490 1.00 98.38 854 TYR A CA 1
ATOM 6681 C C . TYR A 1 854 ? -23.945 16.490 11.701 1.00 98.38 854 TYR A C 1
ATOM 6683 O O . TYR A 1 854 ? -24.202 17.620 11.318 1.00 98.38 854 TYR A O 1
ATOM 6691 N N . SER A 1 855 ? -24.742 15.474 11.386 1.00 98.31 855 SER A N 1
ATOM 6692 C CA . SER A 1 855 ? -25.872 15.642 10.462 1.00 98.31 855 SER A CA 1
ATOM 6693 C C . SER A 1 855 ? -27.155 15.007 10.958 1.00 98.31 855 SER A C 1
ATOM 6695 O O . SER A 1 855 ? -27.131 14.122 11.811 1.00 98.31 855 SER A O 1
ATOM 6697 N N . ARG A 1 856 ? -28.288 15.478 10.436 1.00 97.75 856 ARG A N 1
ATOM 6698 C CA . ARG A 1 856 ? -29.595 14.839 10.603 1.00 97.75 856 ARG A CA 1
ATOM 6699 C C . ARG A 1 856 ? -30.422 15.023 9.337 1.00 97.75 856 ARG A C 1
ATOM 6701 O O . ARG A 1 856 ? -30.619 16.149 8.883 1.00 97.75 856 ARG A O 1
ATOM 6708 N N . ALA A 1 857 ? -30.937 13.925 8.794 1.00 96.56 857 ALA A N 1
ATOM 6709 C CA . ALA A 1 857 ? -31.878 13.925 7.677 1.00 96.56 857 ALA A CA 1
ATOM 6710 C C . ALA A 1 857 ? -33.325 13.645 8.119 1.00 96.56 857 ALA A C 1
ATOM 6712 O O . ALA A 1 857 ? -33.569 12.846 9.023 1.00 96.56 857 ALA A O 1
ATOM 6713 N N . ARG A 1 858 ? -34.277 14.268 7.417 1.00 95.06 858 ARG A N 1
ATOM 6714 C CA . ARG A 1 858 ? -35.714 13.956 7.413 1.00 95.06 858 ARG A CA 1
ATOM 6715 C C . ARG A 1 858 ? -36.176 13.863 5.968 1.00 95.06 858 ARG A C 1
ATOM 6717 O O . ARG A 1 858 ? -35.946 14.789 5.195 1.00 95.06 858 ARG A O 1
ATOM 6724 N N . CYS A 1 859 ? -36.822 12.761 5.604 1.00 94.75 859 CYS A N 1
ATOM 6725 C CA . CYS A 1 859 ? -37.308 12.512 4.249 1.00 94.75 859 CYS A CA 1
ATOM 6726 C C . CYS A 1 859 ? -38.805 12.215 4.277 1.00 94.75 859 CYS A C 1
ATOM 6728 O O . CYS A 1 859 ? -39.242 11.366 5.043 1.00 94.75 859 CYS A O 1
ATOM 6730 N N . ASN A 1 860 ? -39.590 12.887 3.438 1.00 93.50 860 ASN A N 1
ATOM 6731 C CA . ASN A 1 860 ? -41.005 12.589 3.215 1.00 93.50 860 ASN A CA 1
ATOM 6732 C C . ASN A 1 860 ? -41.472 13.176 1.873 1.00 93.50 860 ASN A C 1
ATOM 6734 O O . ASN A 1 860 ? -40.859 14.090 1.328 1.00 93.50 860 ASN A O 1
ATOM 6738 N N . ASN A 1 861 ? -42.531 12.604 1.290 1.00 91.50 861 ASN A N 1
ATOM 6739 C CA . ASN A 1 861 ? -43.129 13.063 0.024 1.00 91.50 861 ASN A CA 1
ATOM 6740 C C . ASN A 1 861 ? -42.128 13.243 -1.147 1.00 91.50 861 ASN A C 1
ATOM 6742 O O . ASN A 1 861 ? -42.298 14.105 -2.008 1.00 91.50 861 ASN A O 1
ATOM 6746 N N . GLY A 1 862 ? -41.071 12.421 -1.183 1.00 91.00 862 GLY A N 1
ATOM 6747 C CA . GLY A 1 862 ? -40.015 12.476 -2.205 1.00 91.00 862 GLY A CA 1
ATOM 6748 C C . GLY A 1 862 ? -39.004 13.618 -2.033 1.00 91.00 862 GLY A C 1
ATOM 6749 O O . GLY A 1 862 ? -38.191 13.840 -2.930 1.00 91.00 862 GLY A O 1
ATOM 6750 N N . ILE A 1 863 ? -39.048 14.334 -0.906 1.00 96.25 863 ILE A N 1
ATOM 6751 C CA . ILE A 1 863 ? -38.129 15.412 -0.536 1.00 96.25 863 ILE A CA 1
ATOM 6752 C C . ILE A 1 863 ? -37.352 14.997 0.718 1.00 96.25 863 ILE A C 1
ATOM 6754 O O . ILE A 1 863 ? -37.943 14.480 1.664 1.00 96.25 863 ILE A O 1
ATOM 6758 N N . CYS A 1 864 ? -36.044 15.254 0.749 1.00 96.75 864 CYS A N 1
ATOM 6759 C CA . CYS A 1 864 ? -35.228 15.125 1.957 1.00 96.75 864 CYS A CA 1
ATOM 6760 C C . CYS A 1 864 ? -34.666 16.489 2.360 1.00 96.75 864 CYS A C 1
ATOM 6762 O O . CYS A 1 864 ? -34.009 17.138 1.546 1.00 96.75 864 CYS A O 1
ATOM 6764 N N . GLY A 1 865 ? -34.907 16.903 3.604 1.00 97.81 865 GLY A N 1
ATOM 6765 C CA . GLY A 1 865 ? -34.228 18.017 4.263 1.00 97.81 865 GLY A CA 1
ATOM 6766 C C . GLY A 1 865 ? -33.126 17.478 5.170 1.00 97.81 865 GLY A C 1
ATOM 6767 O O . GLY A 1 865 ? -33.392 16.646 6.038 1.00 97.81 865 GLY A O 1
ATOM 6768 N N . ILE A 1 866 ? -31.891 17.922 4.948 1.00 98.44 866 ILE A N 1
ATOM 6769 C CA . ILE A 1 866 ? -30.698 17.426 5.638 1.00 98.44 866 ILE A CA 1
ATOM 6770 C C . ILE A 1 866 ? -29.961 18.611 6.248 1.00 98.44 866 ILE A C 1
ATOM 6772 O O . ILE A 1 866 ? -29.582 19.528 5.527 1.00 98.44 866 ILE A O 1
ATOM 6776 N N . MET A 1 867 ? -29.764 18.594 7.561 1.00 98.50 867 MET A N 1
ATOM 6777 C CA . MET A 1 867 ? -28.969 19.585 8.285 1.00 98.50 867 MET A CA 1
ATOM 6778 C C . MET A 1 867 ? -27.565 19.033 8.532 1.00 98.50 867 MET A C 1
ATOM 6780 O O . MET A 1 867 ? -27.428 17.868 8.907 1.00 98.50 867 MET A O 1
ATOM 6784 N N . TYR A 1 868 ? -26.552 19.877 8.349 1.00 98.69 868 TYR A N 1
ATOM 6785 C CA . TYR A 1 868 ? -25.139 19.599 8.598 1.00 98.69 868 TYR A CA 1
ATOM 6786 C C . TYR A 1 868 ? -24.576 20.670 9.531 1.00 98.69 868 TYR A C 1
ATOM 6788 O O . TYR A 1 868 ? -24.598 21.838 9.175 1.00 98.69 868 TYR A O 1
ATOM 6796 N N . GLU A 1 869 ? -24.074 20.275 10.690 1.00 98.00 869 GLU A N 1
ATOM 6797 C CA . GLU A 1 869 ? -23.532 21.110 11.764 1.00 98.00 869 GLU A CA 1
ATOM 6798 C C . GLU A 1 869 ? -22.005 21.012 11.803 1.00 98.00 869 GLU A C 1
ATOM 6800 O O . GLU A 1 869 ? -21.440 19.912 11.746 1.00 98.00 869 GLU A O 1
ATOM 6805 N N . TYR A 1 870 ? -21.360 22.165 11.953 1.00 98.00 870 TYR A N 1
ATOM 6806 C CA . TYR A 1 870 ? -19.915 22.342 12.005 1.00 98.00 870 TYR A CA 1
ATOM 6807 C C . TYR A 1 870 ? -19.543 23.005 13.330 1.00 98.00 870 TYR A C 1
ATOM 6809 O O . TYR A 1 870 ? -20.114 24.032 13.692 1.00 98.00 870 TYR A O 1
ATOM 6817 N N . TYR A 1 871 ? -18.577 22.419 14.035 1.00 97.38 871 TYR A N 1
ATOM 6818 C CA . TYR A 1 871 ? -18.055 22.951 15.290 1.00 97.38 871 TYR A CA 1
ATOM 6819 C C . TYR A 1 871 ? -16.760 23.728 15.061 1.00 97.38 871 TYR A C 1
ATOM 6821 O O . TYR A 1 871 ? -15.848 23.231 14.396 1.00 97.38 871 TYR A O 1
ATOM 6829 N N . PHE A 1 872 ? -16.656 24.899 15.682 1.00 96.12 872 PHE A N 1
ATOM 6830 C CA . PHE A 1 872 ? -15.468 25.748 15.681 1.00 96.12 872 PHE A CA 1
ATOM 6831 C C . PHE A 1 872 ? -15.019 26.025 17.119 1.00 96.12 872 PHE A C 1
ATOM 6833 O O . PHE A 1 872 ? -15.832 26.144 18.033 1.00 96.12 872 PHE A O 1
ATOM 6840 N N . GLU A 1 873 ? -13.709 26.157 17.334 1.00 95.00 873 GLU A N 1
ATOM 6841 C CA . GLU A 1 873 ? -13.139 26.271 18.687 1.00 95.00 873 GLU A CA 1
ATOM 6842 C C . GLU A 1 873 ? -13.466 27.625 19.363 1.00 95.00 873 GLU A C 1
ATOM 6844 O O . GLU A 1 873 ? -13.445 27.728 20.593 1.00 95.00 873 GLU A O 1
ATOM 6849 N N . LYS A 1 874 ? -13.801 28.656 18.573 1.00 91.81 874 LYS A N 1
ATOM 6850 C CA . LYS A 1 874 ? -14.287 29.981 19.001 1.00 91.81 874 LYS A CA 1
ATOM 6851 C C . LYS A 1 874 ? -14.923 30.757 17.835 1.00 91.81 874 LYS A C 1
ATOM 6853 O O . LYS A 1 874 ? -14.581 30.499 16.681 1.00 91.81 874 LYS A O 1
ATOM 6858 N N . ASP A 1 875 ? -15.736 31.761 18.159 1.00 87.25 875 ASP A N 1
ATOM 6859 C CA . ASP A 1 875 ? -16.072 32.896 17.284 1.00 87.25 875 ASP A CA 1
ATOM 6860 C C . ASP A 1 875 ? -15.566 34.208 17.918 1.00 87.25 875 ASP A C 1
ATOM 6862 O O . ASP A 1 875 ? -15.545 34.366 19.142 1.00 87.25 875 ASP A O 1
ATOM 6866 N N . GLN A 1 876 ? -15.088 35.144 17.099 1.00 83.25 876 GLN A N 1
ATOM 6867 C CA . GLN A 1 876 ? -14.453 36.379 17.551 1.00 83.25 876 GLN A CA 1
ATOM 6868 C C . GLN A 1 876 ? -14.472 37.453 16.455 1.00 83.25 876 GLN A C 1
ATOM 6870 O O . GLN A 1 876 ? -13.960 37.243 15.358 1.00 83.25 876 GLN A O 1
ATOM 6875 N N . ASN A 1 877 ? -14.966 38.653 16.767 1.00 76.81 877 ASN A N 1
ATOM 6876 C CA . ASN A 1 877 ? -15.140 39.701 15.757 1.00 76.81 877 ASN A CA 1
ATOM 6877 C C . ASN A 1 877 ? -13.859 40.529 15.533 1.00 76.81 877 ASN A C 1
ATOM 6879 O O . ASN A 1 877 ? -13.579 40.953 14.415 1.00 76.81 877 ASN A O 1
ATOM 6883 N N . VAL A 1 878 ? -13.063 40.804 16.573 1.00 74.31 878 VAL A N 1
ATOM 6884 C CA . VAL A 1 878 ? -11.882 41.695 16.492 1.00 74.31 878 VAL A CA 1
ATOM 6885 C C . VAL A 1 878 ? -10.728 41.202 17.365 1.00 74.31 878 VAL A C 1
ATOM 6887 O O . VAL A 1 878 ? -10.956 40.517 18.358 1.00 74.31 878 VAL A O 1
ATOM 6890 N N . CYS A 1 879 ? -9.492 41.555 17.004 1.00 75.31 879 CYS A N 1
ATOM 6891 C CA . CYS A 1 879 ? -8.287 41.197 17.757 1.00 75.31 879 CYS A CA 1
ATOM 6892 C C . CYS A 1 879 ? -8.142 41.966 19.082 1.00 75.31 879 CYS A C 1
ATOM 6894 O O . CYS A 1 879 ? -8.421 43.163 19.135 1.00 75.31 879 CYS A O 1
ATOM 6896 N N . GLY A 1 880 ? -7.551 41.312 20.087 1.00 58.12 880 GLY A N 1
ATOM 6897 C CA . GLY A 1 880 ? -6.991 41.963 21.277 1.00 58.12 880 GLY A CA 1
ATOM 6898 C C . GLY A 1 880 ? -7.974 42.254 22.420 1.00 58.12 880 GLY A C 1
ATOM 6899 O O . GLY A 1 880 ? -9.147 41.889 22.388 1.00 58.12 880 GLY A O 1
ATOM 6900 N N . PHE A 1 881 ? -7.462 42.910 23.469 1.00 46.81 881 PHE A N 1
ATOM 6901 C CA . PHE A 1 881 ? -8.202 43.188 24.706 1.00 46.81 881 PHE A CA 1
ATOM 6902 C C . PHE A 1 881 ? -9.473 44.013 24.444 1.00 46.81 881 PHE A C 1
ATOM 6904 O O . PHE A 1 881 ? -9.399 45.169 24.033 1.00 46.81 881 PHE A O 1
ATOM 6911 N N . GLY A 1 882 ? -10.635 43.425 24.744 1.00 50.16 882 GLY A N 1
ATOM 6912 C CA . GLY A 1 882 ? -11.952 44.021 24.479 1.00 50.16 882 GLY A CA 1
ATOM 6913 C C . GLY A 1 882 ? -12.700 43.406 23.290 1.00 50.16 882 GLY A C 1
ATOM 6914 O O . GLY A 1 882 ? -13.774 43.887 22.937 1.00 50.16 882 GLY A O 1
ATOM 6915 N N . SER A 1 883 ? -12.169 42.340 22.689 1.00 60.56 883 SER A N 1
ATOM 6916 C CA . SER A 1 883 ? -12.846 41.539 21.668 1.00 60.56 883 SER A CA 1
ATOM 6917 C C . SER A 1 883 ? -14.229 41.041 22.110 1.00 60.56 883 SER A C 1
ATOM 6919 O O . SER A 1 883 ? -14.370 40.411 23.161 1.00 60.56 883 SER A O 1
ATOM 6921 N N . VAL A 1 884 ? -15.231 41.251 21.255 1.00 68.31 884 VAL A N 1
ATOM 6922 C CA . VAL A 1 884 ? -16.545 40.600 21.350 1.00 68.31 884 VAL A CA 1
ATOM 6923 C C . VAL A 1 884 ? -16.481 39.270 20.592 1.00 68.31 884 VAL A C 1
ATOM 6925 O O . VAL A 1 884 ? -15.935 39.220 19.488 1.00 68.31 884 VAL A O 1
ATOM 6928 N N . GLY A 1 885 ? -16.987 38.205 21.210 1.00 81.94 885 GLY A N 1
ATOM 6929 C CA . GLY A 1 885 ? -16.938 36.830 20.712 1.00 81.94 885 GLY A CA 1
ATOM 6930 C C . GLY A 1 885 ? -17.284 35.830 21.816 1.00 81.94 885 GLY A C 1
ATOM 6931 O O . GLY A 1 885 ? -17.673 36.230 22.918 1.00 81.94 885 GLY A O 1
ATOM 6932 N N . HIS A 1 886 ? -17.111 34.541 21.537 1.00 87.38 886 HIS A N 1
ATOM 6933 C CA . HIS A 1 886 ? -17.262 33.459 22.506 1.00 87.38 886 HIS A CA 1
ATOM 6934 C C . HIS A 1 886 ? -16.370 32.258 22.181 1.00 87.38 886 HIS A C 1
ATOM 6936 O O . HIS A 1 886 ? -15.935 32.035 21.054 1.00 87.38 886 HIS A O 1
ATOM 6942 N N . THR A 1 887 ? -16.085 31.475 23.215 1.00 90.06 887 THR A N 1
ATOM 6943 C CA . THR A 1 887 ? -15.441 30.166 23.085 1.00 90.06 887 THR A CA 1
ATOM 6944 C C . THR A 1 887 ? -16.501 29.153 22.660 1.00 90.06 887 THR A C 1
ATOM 6946 O O . THR A 1 887 ? -17.617 29.214 23.175 1.00 90.06 887 THR A O 1
ATOM 6949 N N . HIS A 1 888 ? -16.140 28.250 21.741 1.00 93.44 888 HIS A N 1
ATOM 6950 C CA . HIS A 1 888 ? -17.050 27.406 20.951 1.00 93.44 888 HIS A CA 1
ATOM 6951 C C . HIS A 1 888 ? -17.955 28.188 19.979 1.00 93.44 888 HIS A C 1
ATOM 6953 O O . HIS A 1 888 ? -18.443 29.270 20.295 1.00 93.44 888 HIS A O 1
ATOM 6959 N N . GLU A 1 889 ? -18.227 27.606 18.812 1.00 92.56 889 GLU A N 1
ATOM 6960 C CA . GLU A 1 889 ? -19.304 28.013 17.899 1.00 92.56 889 GLU A CA 1
ATOM 6961 C C . GLU A 1 889 ? -19.851 26.791 17.134 1.00 92.56 889 GLU A C 1
ATOM 6963 O O . GLU A 1 889 ? -19.133 25.811 16.913 1.00 92.56 889 GLU A O 1
ATOM 6968 N N . TRP A 1 890 ? -21.131 26.848 16.762 1.00 94.94 890 TRP A N 1
ATOM 6969 C CA . TRP A 1 890 ? -21.876 25.845 16.008 1.00 94.94 890 TRP A CA 1
ATOM 6970 C C . TRP A 1 890 ? -22.700 26.499 14.893 1.00 94.94 890 TRP A C 1
ATOM 6972 O O . TRP A 1 890 ? -23.760 27.074 15.144 1.00 94.94 890 TRP A O 1
ATOM 6982 N N . GLU A 1 891 ? -22.242 26.343 13.653 1.00 94.75 891 GLU A N 1
ATOM 6983 C CA . GLU A 1 891 ? -22.921 26.843 12.453 1.00 94.75 891 GLU A CA 1
ATOM 6984 C C . GLU A 1 891 ? -23.356 25.673 11.557 1.00 94.75 891 GLU A C 1
ATOM 6986 O O . GLU A 1 891 ? -22.674 24.647 11.460 1.00 94.75 891 GLU A O 1
ATOM 6991 N N . ASN A 1 892 ? -24.508 25.808 10.895 1.00 96.19 892 ASN A N 1
ATOM 6992 C CA . ASN A 1 892 ? -25.139 24.732 10.142 1.00 96.19 892 ASN A CA 1
ATOM 6993 C C . ASN A 1 892 ? -25.505 25.101 8.697 1.00 96.19 892 ASN A C 1
ATOM 6995 O O . ASN A 1 892 ? -25.668 26.257 8.319 1.00 96.19 892 ASN A O 1
ATOM 6999 N N . ILE A 1 893 ? -25.635 24.080 7.855 1.00 98.44 893 ILE A N 1
ATOM 7000 C CA . ILE A 1 893 ? -26.066 24.193 6.464 1.00 98.44 893 ILE A CA 1
ATOM 7001 C C . ILE A 1 893 ? -27.199 23.197 6.249 1.00 98.44 893 ILE A C 1
ATOM 7003 O O . ILE A 1 893 ? -27.033 21.998 6.472 1.00 98.44 893 ILE A O 1
ATOM 7007 N N . ILE A 1 894 ? -28.345 23.680 5.774 1.00 98.50 894 ILE A N 1
ATOM 7008 C CA . ILE A 1 894 ? -29.500 22.850 5.430 1.00 98.50 894 ILE A CA 1
ATOM 7009 C C . ILE A 1 894 ? -29.585 22.683 3.915 1.00 98.50 894 ILE A C 1
ATOM 7011 O O . ILE A 1 894 ? -29.626 23.660 3.168 1.00 98.50 894 ILE A O 1
ATOM 7015 N N . VAL A 1 895 ? -29.656 21.433 3.464 1.00 98.62 895 VAL A N 1
ATOM 7016 C CA . VAL A 1 895 ? -29.791 21.036 2.061 1.00 98.62 895 VAL A CA 1
ATOM 7017 C C . VAL A 1 895 ? -31.126 20.322 1.873 1.00 98.62 895 VAL A C 1
ATOM 7019 O O . VAL A 1 895 ? -31.369 19.271 2.466 1.00 98.62 895 VAL A O 1
ATOM 7022 N N . PHE A 1 896 ? -31.991 20.874 1.024 1.00 98.38 896 PHE A N 1
ATOM 7023 C CA . PHE A 1 896 ? -33.199 20.206 0.551 1.00 98.38 896 PHE A CA 1
ATOM 7024 C C . PHE A 1 896 ? -32.962 19.590 -0.820 1.00 98.38 896 PHE A C 1
ATOM 7026 O O . PHE A 1 896 ? -32.416 20.227 -1.727 1.00 98.38 896 PHE A O 1
ATOM 7033 N N . THR A 1 897 ? -33.433 18.361 -0.988 1.00 97.50 897 THR A N 1
ATOM 7034 C CA . THR A 1 897 ? -33.264 17.572 -2.210 1.00 97.50 897 THR A CA 1
ATOM 7035 C C . THR A 1 897 ? -34.575 16.935 -2.645 1.00 97.50 897 THR A C 1
ATOM 7037 O O . THR A 1 897 ? -35.460 16.697 -1.823 1.00 97.50 897 THR A O 1
ATOM 7040 N N . ARG A 1 898 ? -34.707 16.650 -3.942 1.00 95.12 898 ARG A N 1
ATOM 7041 C CA . ARG A 1 898 ? -35.798 15.858 -4.520 1.00 95.12 898 ARG A CA 1
ATOM 7042 C C . ARG A 1 898 ? -35.187 14.780 -5.407 1.00 95.12 898 ARG A C 1
ATOM 7044 O O . ARG A 1 898 ? -34.710 15.072 -6.503 1.00 95.12 898 ARG A O 1
ATOM 7051 N N . GLY A 1 899 ? -35.170 13.544 -4.911 1.00 90.19 899 GLY A N 1
ATOM 7052 C CA . GLY A 1 899 ? -34.350 12.484 -5.499 1.00 90.19 899 GLY A CA 1
ATOM 7053 C C . GLY A 1 899 ? -32.879 12.906 -5.544 1.00 90.19 899 GLY A C 1
ATOM 7054 O O . GLY A 1 899 ? -32.308 13.274 -4.523 1.00 90.19 899 GLY A O 1
ATOM 7055 N N . ASP A 1 900 ? -32.295 12.909 -6.740 1.00 90.62 900 ASP A N 1
ATOM 7056 C CA . ASP A 1 900 ? -30.882 13.239 -6.956 1.00 90.62 900 ASP A CA 1
ATOM 7057 C C . ASP A 1 900 ? -30.587 14.745 -7.106 1.00 90.62 900 ASP A C 1
ATOM 7059 O O . ASP A 1 900 ? -29.425 15.140 -7.178 1.00 90.62 900 ASP A O 1
ATOM 7063 N N . GLN A 1 901 ? -31.618 15.596 -7.134 1.00 94.69 901 GLN A N 1
ATOM 7064 C CA . GLN A 1 901 ? -31.481 17.035 -7.357 1.00 94.69 901 GLN A CA 1
ATOM 7065 C C . GLN A 1 901 ? -31.464 17.820 -6.038 1.00 94.69 901 GLN A C 1
ATOM 7067 O O . GLN A 1 901 ? -32.408 17.731 -5.252 1.00 94.69 901 GLN A O 1
ATOM 7072 N N . VAL A 1 902 ? -30.453 18.672 -5.839 1.00 97.38 902 VAL A N 1
ATOM 7073 C CA . VAL A 1 902 ? -30.488 19.746 -4.829 1.00 97.38 902 VAL A CA 1
ATOM 7074 C C . VAL A 1 902 ? -31.478 20.819 -5.285 1.00 97.38 902 VAL A C 1
ATOM 7076 O O . VAL A 1 902 ? -31.335 21.356 -6.381 1.00 97.38 902 VAL A O 1
ATOM 7079 N N . ILE A 1 903 ? -32.486 21.119 -4.460 1.00 96.44 903 ILE A N 1
ATOM 7080 C CA . ILE A 1 903 ? -33.558 22.079 -4.784 1.00 96.44 903 ILE A CA 1
ATOM 7081 C C . ILE A 1 903 ? -33.490 23.373 -3.965 1.00 96.44 903 ILE A C 1
ATOM 7083 O O . ILE A 1 903 ? -34.052 24.382 -4.387 1.00 96.44 903 ILE A O 1
ATOM 7087 N N . ARG A 1 904 ? -32.829 23.354 -2.798 1.00 97.69 904 ARG A N 1
ATOM 7088 C CA . ARG A 1 904 ? -32.617 24.534 -1.948 1.00 97.69 904 ARG A CA 1
ATOM 7089 C C . ARG A 1 904 ? -31.476 24.303 -0.963 1.00 97.69 904 ARG A C 1
ATOM 7091 O O . ARG A 1 904 ? -31.360 23.210 -0.417 1.00 97.69 904 ARG A O 1
ATOM 7098 N N . VAL A 1 905 ? -30.656 25.322 -0.724 1.00 98.31 905 VAL A N 1
ATOM 7099 C CA . VAL A 1 905 ? -29.560 25.302 0.257 1.00 98.31 905 VAL A CA 1
ATOM 7100 C C . VAL A 1 905 ? -29.612 26.563 1.100 1.00 98.31 905 VAL A C 1
ATOM 7102 O O . VAL A 1 905 ? -29.753 27.664 0.571 1.00 98.31 905 VAL A O 1
ATOM 7105 N N . SER A 1 906 ? -29.488 26.390 2.409 1.00 97.50 906 SER A N 1
ATOM 7106 C CA . SER A 1 906 ? -29.620 27.443 3.405 1.00 97.50 906 SER A CA 1
ATOM 7107 C C . SER A 1 906 ? -28.536 27.295 4.475 1.00 97.50 906 SER A C 1
ATOM 7109 O O . SER A 1 906 ? -28.710 26.474 5.377 1.00 97.50 906 SER A O 1
ATOM 7111 N N . PRO A 1 907 ? -27.430 28.053 4.406 1.00 96.06 907 PRO A N 1
ATOM 7112 C CA . PRO A 1 907 ? -26.555 28.213 5.562 1.00 96.06 907 PRO A CA 1
ATOM 7113 C C . PRO A 1 907 ? -27.302 28.911 6.708 1.00 96.06 907 PRO A C 1
ATOM 7115 O O . PRO A 1 907 ? -28.329 29.570 6.489 1.00 96.06 907 PRO A O 1
ATOM 7118 N N . SER A 1 908 ? -26.813 28.760 7.934 1.00 90.06 908 SER A N 1
ATOM 7119 C CA . SER A 1 908 ? -27.146 29.664 9.027 1.00 90.06 908 SER A CA 1
ATOM 7120 C C . SER A 1 908 ? -26.249 30.902 9.025 1.00 90.06 908 SER A C 1
ATOM 7122 O O . SER A 1 908 ? -25.153 30.930 8.467 1.00 90.06 908 SER A O 1
ATOM 7124 N N . SER A 1 909 ? -26.787 31.964 9.612 1.00 82.19 909 SER A N 1
ATOM 7125 C CA . SER A 1 909 ? -26.073 33.179 9.976 1.00 82.19 909 SER A CA 1
ATOM 7126 C C . SER A 1 909 ? -26.709 33.690 11.261 1.00 82.19 909 SER A C 1
ATOM 7128 O O . SER A 1 909 ? -27.900 34.020 11.277 1.00 82.19 909 SER A O 1
ATOM 7130 N N . HIS A 1 910 ? -25.942 33.675 12.353 1.00 76.62 910 HIS A N 1
ATOM 7131 C CA . HIS A 1 910 ? -26.377 34.119 13.684 1.00 76.62 910 HIS A CA 1
ATOM 7132 C C . HIS A 1 910 ? -27.698 33.454 14.132 1.00 76.62 910 HIS A C 1
ATOM 7134 O O . HIS A 1 910 ? -28.630 34.106 14.611 1.00 76.62 910 HIS A O 1
ATOM 7140 N N . GLY A 1 911 ? -27.812 32.140 13.903 1.00 72.94 911 GLY A N 1
ATOM 7141 C CA . GLY A 1 911 ? -29.000 31.345 14.238 1.00 72.94 911 GLY A CA 1
ATOM 7142 C C . GLY A 1 911 ? -30.231 31.562 13.343 1.00 72.94 911 GLY A C 1
ATOM 7143 O O . GLY A 1 911 ? -31.317 31.097 13.689 1.00 72.94 911 GLY A O 1
ATOM 7144 N N . LYS A 1 912 ? -30.095 32.254 12.203 1.00 84.69 912 LYS A N 1
ATOM 7145 C CA . LYS A 1 912 ? -31.162 32.448 11.206 1.00 84.69 912 LYS A CA 1
ATOM 7146 C C . LYS A 1 912 ? -30.815 31.846 9.845 1.00 84.69 912 LYS A C 1
ATOM 7148 O O . LYS A 1 912 ? -29.656 31.601 9.545 1.00 84.69 912 LYS A O 1
ATOM 7153 N N . HIS A 1 913 ? -31.821 31.712 8.979 1.00 89.94 913 HIS A N 1
ATOM 7154 C CA . HIS A 1 913 ? -31.717 31.131 7.633 1.00 89.94 913 HIS A CA 1
ATOM 7155 C C . HIS A 1 913 ? -32.150 32.104 6.516 1.00 89.94 913 HIS A C 1
ATOM 7157 O O . HIS A 1 913 ? -32.910 31.761 5.612 1.00 89.94 913 HIS A O 1
ATOM 7163 N N . GLU A 1 914 ? -31.686 33.354 6.588 1.00 85.50 914 GLU A N 1
ATOM 7164 C CA . GLU A 1 914 ? -32.088 34.424 5.657 1.00 85.50 914 GLU A CA 1
ATOM 7165 C C . GLU A 1 914 ? -31.397 34.318 4.274 1.00 85.50 914 GLU A C 1
ATOM 7167 O O . GLU A 1 914 ? -31.929 34.812 3.282 1.00 85.50 914 GLU A O 1
ATOM 7172 N N . GLN A 1 915 ? -30.263 33.608 4.165 1.00 88.88 915 GLN A N 1
ATOM 7173 C CA . GLN A 1 915 ? -29.449 33.493 2.938 1.00 88.88 915 GLN A CA 1
ATOM 7174 C C . GLN A 1 915 ? -29.766 32.254 2.063 1.00 88.88 915 GLN A C 1
ATOM 7176 O O . GLN A 1 915 ? -28.889 31.690 1.407 1.00 88.88 915 GLN A O 1
ATOM 7181 N N . ALA A 1 916 ? -31.003 31.762 2.059 1.00 93.19 916 ALA A N 1
ATOM 7182 C CA . ALA A 1 916 ? -31.356 30.508 1.386 1.00 93.19 916 ALA A CA 1
ATOM 7183 C C . ALA A 1 916 ? -31.583 30.647 -0.139 1.00 93.19 916 ALA A C 1
ATOM 7185 O O . ALA A 1 916 ? -32.447 31.411 -0.580 1.00 93.19 916 ALA A O 1
ATOM 7186 N N . VAL A 1 917 ? -30.888 29.840 -0.956 1.00 95.44 917 VAL A N 1
ATOM 7187 C CA . VAL A 1 917 ? -30.948 29.878 -2.436 1.00 95.44 917 VAL A CA 1
ATOM 7188 C C . VAL A 1 917 ? -31.440 28.563 -3.044 1.00 95.44 917 VAL A C 1
ATOM 7190 O O . VAL A 1 917 ? -31.199 27.487 -2.501 1.00 95.44 917 VAL A O 1
ATOM 7193 N N . ASN A 1 918 ? -32.082 28.638 -4.214 1.00 96.06 918 ASN A N 1
ATOM 7194 C CA . ASN A 1 918 ? -32.596 27.461 -4.932 1.00 96.06 918 ASN A CA 1
ATOM 7195 C C . ASN A 1 918 ? -31.625 26.925 -6.012 1.00 96.06 918 ASN A C 1
ATOM 7197 O O . ASN A 1 918 ? -31.766 25.788 -6.444 1.00 96.06 918 ASN A O 1
ATOM 7201 N N . ASN A 1 919 ? -30.627 27.722 -6.424 1.00 92.31 919 ASN A N 1
ATOM 7202 C CA . ASN A 1 919 ? -29.635 27.378 -7.457 1.00 92.31 919 ASN A CA 1
ATOM 7203 C C . ASN A 1 919 ? -28.191 27.568 -6.928 1.00 92.31 919 ASN A C 1
ATOM 7205 O O . ASN A 1 919 ? -27.509 28.505 -7.348 1.00 92.31 919 ASN A O 1
ATOM 7209 N N . PRO A 1 920 ? -27.726 26.747 -5.969 1.00 95.12 920 PRO A N 1
ATOM 7210 C CA . PRO A 1 920 ? -26.367 26.831 -5.424 1.00 95.12 920 PRO A CA 1
ATOM 7211 C C . PRO A 1 920 ? -25.304 26.398 -6.449 1.00 95.12 920 PRO A C 1
ATOM 7213 O O . PRO A 1 920 ? -25.582 25.611 -7.358 1.00 95.12 920 PRO A O 1
ATOM 7216 N N . ARG A 1 921 ? -24.047 26.828 -6.262 1.00 96.62 921 ARG A N 1
ATOM 7217 C CA . ARG A 1 921 ? -22.903 26.190 -6.939 1.00 96.62 921 ARG A CA 1
ATOM 7218 C C . ARG A 1 921 ? -22.698 24.794 -6.342 1.00 96.62 921 ARG A C 1
ATOM 7220 O O . ARG A 1 921 ? -22.714 24.643 -5.122 1.00 96.62 921 ARG A O 1
ATOM 7227 N N . LEU A 1 922 ? -22.489 23.785 -7.189 1.00 96.25 922 LEU A N 1
ATOM 7228 C CA . LEU A 1 922 ? -22.294 22.393 -6.768 1.00 96.25 922 LEU A CA 1
ATOM 7229 C C . LEU A 1 922 ? -20.898 21.890 -7.162 1.00 96.25 922 LEU A C 1
ATOM 7231 O O . LEU A 1 922 ? -20.443 22.119 -8.282 1.00 96.25 922 LEU A O 1
ATOM 7235 N N . LEU A 1 923 ? -20.245 21.167 -6.257 1.00 92.25 923 LEU A N 1
ATOM 7236 C CA . LEU A 1 923 ? -19.144 20.256 -6.551 1.00 92.25 923 LEU A CA 1
ATOM 7237 C C . LEU A 1 923 ? -19.735 18.909 -7.004 1.00 92.25 923 LEU A C 1
ATOM 7239 O O . LEU A 1 923 ? -20.705 18.420 -6.419 1.00 92.25 923 LEU A O 1
ATOM 7243 N N . ASP A 1 924 ? -19.186 18.355 -8.087 1.00 88.62 924 ASP A N 1
ATOM 7244 C CA . ASP A 1 924 ? -19.561 17.070 -8.705 1.00 88.62 924 ASP A CA 1
ATOM 7245 C C . ASP A 1 924 ? -21.073 16.854 -8.937 1.00 88.62 924 ASP A C 1
ATOM 7247 O O . ASP A 1 924 ? -21.568 15.732 -8.999 1.00 88.62 924 ASP A O 1
ATOM 7251 N N . GLY A 1 925 ? -21.827 17.948 -9.084 1.00 90.69 925 GLY A N 1
ATOM 7252 C CA . GLY A 1 925 ? -23.264 17.935 -9.367 1.00 90.69 925 GLY A CA 1
ATOM 7253 C C . GLY A 1 925 ? -24.182 17.607 -8.182 1.00 90.69 925 GLY A C 1
ATOM 7254 O O . GLY A 1 925 ? -25.394 17.720 -8.351 1.00 90.69 925 GLY A O 1
ATOM 7255 N N . THR A 1 926 ? -23.662 17.255 -6.997 1.00 91.94 926 THR A N 1
ATOM 7256 C CA . THR A 1 926 ? -24.502 16.943 -5.815 1.00 91.94 926 THR A CA 1
ATOM 7257 C C . THR A 1 926 ? -24.122 17.669 -4.528 1.00 91.94 926 THR A C 1
ATOM 7259 O O . THR A 1 926 ? -24.939 17.703 -3.615 1.00 91.94 926 THR A O 1
ATOM 7262 N N . LYS A 1 927 ? -22.926 18.256 -4.408 1.00 97.81 927 LYS A N 1
ATOM 7263 C CA . LYS A 1 927 ? -22.423 18.796 -3.131 1.00 97.81 927 LYS A CA 1
ATOM 7264 C C . LYS A 1 927 ? -22.425 20.327 -3.130 1.00 97.81 927 LYS A C 1
ATOM 7266 O O . LYS A 1 927 ? -21.632 20.908 -3.867 1.00 97.81 927 LYS A O 1
ATOM 7271 N N . PRO A 1 928 ? -23.285 21.009 -2.353 1.00 98.12 928 PRO A N 1
ATOM 7272 C CA . PRO A 1 928 ? -23.300 22.471 -2.299 1.00 98.12 928 PRO A CA 1
ATOM 7273 C C . PRO A 1 928 ? -21.959 23.060 -1.860 1.00 98.12 928 PRO A C 1
ATOM 7275 O O . PRO A 1 928 ? -21.386 22.584 -0.886 1.00 98.12 928 PRO A O 1
ATOM 7278 N N . LYS A 1 929 ? -21.479 24.088 -2.567 1.00 98.12 929 LYS A N 1
ATOM 7279 C CA . LYS A 1 929 ? -20.256 24.829 -2.227 1.00 98.12 929 LYS A CA 1
ATOM 7280 C C . LYS A 1 929 ? -20.577 26.017 -1.317 1.00 98.12 929 LYS A C 1
ATOM 7282 O O . LYS A 1 929 ? -21.267 26.946 -1.748 1.00 98.12 929 LYS A O 1
ATOM 7287 N N . LEU A 1 930 ? -20.081 25.986 -0.082 1.00 98.00 930 LEU A N 1
ATOM 7288 C CA . LEU A 1 930 ? -20.259 27.042 0.925 1.00 98.00 930 LEU A CA 1
ATOM 7289 C C . LEU A 1 930 ? -18.892 27.484 1.461 1.00 98.00 930 LEU A C 1
ATOM 7291 O O . LEU A 1 930 ? -17.971 26.677 1.532 1.00 98.00 930 LEU A O 1
ATOM 7295 N N . VAL A 1 931 ? -18.766 28.741 1.870 1.00 96.62 931 VAL A N 1
ATOM 7296 C CA . VAL A 1 931 ? -17.530 29.283 2.450 1.00 96.62 931 VAL A CA 1
ATOM 7297 C C . VAL A 1 931 ? -17.825 29.824 3.840 1.00 96.62 931 VAL A C 1
ATOM 7299 O O . VAL A 1 931 ? -18.773 30.591 4.000 1.00 96.62 931 VAL A O 1
ATOM 7302 N N . TYR A 1 932 ? -17.052 29.410 4.839 1.00 95.06 932 TYR A N 1
ATOM 7303 C CA . TYR A 1 932 ? -17.073 30.017 6.167 1.00 95.06 932 TYR A CA 1
ATOM 7304 C C . TYR A 1 932 ? -16.202 31.271 6.152 1.00 95.06 932 TYR A C 1
ATOM 7306 O O . TYR A 1 932 ? -15.045 31.200 5.734 1.00 95.06 932 TYR A O 1
ATOM 7314 N N . HIS A 1 933 ? -16.755 32.402 6.575 1.00 90.50 933 HIS A N 1
ATOM 7315 C CA . HIS A 1 933 ? -16.081 33.697 6.523 1.00 90.50 933 HIS A CA 1
ATOM 7316 C C . HIS A 1 933 ? -16.562 34.614 7.643 1.00 90.50 933 HIS A C 1
ATOM 7318 O O . HIS A 1 933 ? -17.540 34.307 8.326 1.00 90.50 933 HIS A O 1
ATOM 7324 N N . LYS A 1 934 ? -15.914 35.767 7.803 1.00 86.12 934 LYS A N 1
ATOM 7325 C CA . LYS A 1 934 ? -16.366 36.831 8.698 1.00 86.12 934 LYS A CA 1
ATOM 7326 C C . LYS A 1 934 ? -17.200 37.881 7.962 1.00 86.12 934 LYS A C 1
ATOM 7328 O O . LYS A 1 934 ? -16.816 38.365 6.892 1.00 86.12 934 LYS A O 1
ATOM 7333 N N . GLU A 1 935 ? -18.316 38.319 8.546 1.00 79.94 935 GLU A N 1
ATOM 7334 C CA . GLU A 1 935 ? -19.140 39.370 7.940 1.00 79.94 935 GLU A CA 1
ATOM 7335 C C . GLU A 1 935 ? -18.573 40.784 8.191 1.00 79.94 935 GLU A C 1
ATOM 7337 O O . GLU A 1 935 ? -18.890 41.483 9.158 1.00 79.94 935 GLU A O 1
ATOM 7342 N N . GLY A 1 936 ? -17.713 41.243 7.279 1.00 68.06 936 GLY A N 1
ATOM 7343 C CA . GLY A 1 936 ? -17.167 42.601 7.296 1.00 68.06 936 GLY A CA 1
ATOM 7344 C C . GLY A 1 936 ? -16.232 42.885 8.482 1.00 68.06 936 GLY A C 1
ATOM 7345 O O . GLY A 1 936 ? -15.690 41.990 9.125 1.00 68.06 936 GLY A O 1
ATOM 7346 N N . VAL A 1 937 ? -15.987 44.167 8.776 1.00 61.50 937 VAL A N 1
ATOM 7347 C CA . VAL A 1 937 ? -14.962 44.552 9.770 1.00 61.50 937 VAL A CA 1
ATOM 7348 C C . VAL A 1 937 ? -15.397 44.261 11.213 1.00 61.50 937 VAL A C 1
ATOM 7350 O O . VAL A 1 937 ? -14.550 43.898 12.029 1.00 61.50 937 VAL A O 1
ATOM 7353 N N . PHE A 1 938 ? -16.694 44.363 11.524 1.00 61.78 938 PHE A N 1
ATOM 7354 C CA . PHE A 1 938 ? -17.226 44.259 12.893 1.00 61.78 938 PHE A CA 1
ATOM 7355 C C . PHE A 1 938 ? -18.197 43.089 13.130 1.00 61.78 938 PHE A C 1
ATOM 7357 O O . PHE A 1 938 ? -18.590 42.875 14.279 1.00 61.78 938 PHE A O 1
ATOM 7364 N N . GLY A 1 939 ? -18.595 42.347 12.091 1.00 68.44 939 GLY A N 1
ATOM 7365 C CA . GLY A 1 939 ? -19.466 41.180 12.236 1.00 68.44 939 GLY A CA 1
ATOM 7366 C C . GLY A 1 939 ? -18.752 39.955 12.809 1.00 68.44 939 GLY A C 1
ATOM 7367 O O . GLY A 1 939 ? -17.534 39.960 13.020 1.00 68.44 939 GLY A O 1
ATOM 7368 N N . SER A 1 940 ? -19.558 38.934 13.084 1.00 74.81 940 SER A N 1
ATOM 7369 C CA . SER A 1 940 ? -19.141 37.593 13.512 1.00 74.81 940 SER A CA 1
ATOM 7370 C C . SER A 1 940 ? -19.066 36.671 12.278 1.00 74.81 940 SER A C 1
ATOM 7372 O O . SER A 1 940 ? -19.257 37.147 11.150 1.00 74.81 940 SER A O 1
ATOM 7374 N N . HIS A 1 941 ? -18.707 35.400 12.448 1.00 87.19 941 HIS A N 1
ATOM 7375 C CA . HIS A 1 941 ? -18.579 34.467 11.325 1.00 87.19 941 HIS A CA 1
ATOM 7376 C C . HIS A 1 941 ? -19.906 33.794 10.948 1.00 87.19 941 HIS A C 1
ATOM 7378 O O . HIS A 1 941 ? -20.801 33.617 11.770 1.00 87.19 941 HIS A O 1
ATOM 7384 N N . ASN A 1 942 ? -20.035 33.422 9.676 1.00 89.56 942 ASN A N 1
ATOM 7385 C CA . ASN A 1 942 ? -21.171 32.689 9.119 1.00 89.56 942 ASN A CA 1
ATOM 7386 C C . ASN A 1 942 ? -20.757 31.917 7.851 1.00 89.56 942 ASN A C 1
ATOM 7388 O O . ASN A 1 942 ? -19.665 32.093 7.303 1.00 89.56 942 ASN A O 1
ATOM 7392 N N . PHE A 1 943 ? -21.637 31.035 7.367 1.00 94.12 943 PHE A N 1
ATOM 7393 C CA . PHE A 1 943 ? -21.480 30.421 6.047 1.00 94.12 943 PHE A CA 1
ATOM 7394 C C . PHE A 1 943 ? -22.159 31.273 4.963 1.00 94.12 943 PHE A C 1
ATOM 7396 O O . PHE A 1 943 ? -23.360 31.533 5.031 1.00 94.12 943 PHE A O 1
ATOM 7403 N N . ARG A 1 944 ? -21.424 31.600 3.893 1.00 94.25 944 ARG A N 1
ATOM 7404 C CA . ARG A 1 944 ? -21.955 32.171 2.641 1.00 94.25 944 ARG A CA 1
ATOM 7405 C C . ARG A 1 944 ? -21.974 31.143 1.515 1.00 94.25 944 ARG A C 1
ATOM 7407 O O . ARG A 1 944 ? -21.226 30.165 1.522 1.00 94.25 944 ARG A O 1
ATOM 7414 N N . HIS A 1 945 ? -22.780 31.396 0.485 1.00 96.31 945 HIS A N 1
ATOM 7415 C CA . HIS A 1 945 ? -22.679 30.647 -0.774 1.00 96.31 945 HIS A CA 1
ATOM 7416 C C . HIS A 1 945 ? -21.389 30.983 -1.513 1.00 96.31 945 HIS A C 1
ATOM 7418 O O . HIS A 1 945 ? -20.980 32.145 -1.574 1.00 96.31 945 HIS A O 1
ATOM 7424 N N . ALA A 1 946 ? -20.775 29.968 -2.119 1.00 95.75 946 ALA A N 1
ATOM 7425 C CA . ALA A 1 946 ? -19.597 30.175 -2.943 1.00 95.75 946 ALA A CA 1
ATOM 7426 C C . ALA A 1 946 ? -19.931 30.968 -4.220 1.00 95.75 946 ALA A C 1
ATOM 7428 O O . ALA A 1 946 ? -20.881 30.656 -4.944 1.00 95.75 946 ALA A O 1
ATOM 7429 N N . ASN A 1 947 ? -19.100 31.956 -4.533 1.00 93.00 947 ASN A N 1
ATOM 7430 C CA . ASN A 1 947 ? -19.040 32.661 -5.805 1.00 93.00 947 ASN A CA 1
ATOM 7431 C C . ASN A 1 947 ? -17.984 32.001 -6.728 1.00 93.00 947 ASN A C 1
ATOM 7433 O O . ASN A 1 947 ? -17.465 30.928 -6.423 1.00 93.00 947 ASN A O 1
ATOM 7437 N N . ALA A 1 948 ? -17.710 32.574 -7.905 1.00 90.31 948 ALA A N 1
ATOM 7438 C CA . ALA A 1 948 ? -16.766 31.995 -8.873 1.00 90.31 948 ALA A CA 1
ATOM 7439 C C . ALA A 1 948 ? -15.280 32.154 -8.486 1.00 90.31 948 ALA A C 1
ATOM 7441 O O . ALA A 1 948 ? -14.454 31.358 -8.925 1.00 90.31 948 ALA A O 1
ATOM 7442 N N . GLY A 1 949 ? -14.938 33.163 -7.680 1.00 90.56 949 GLY A N 1
ATOM 7443 C CA . GLY A 1 949 ? -13.587 33.394 -7.167 1.00 90.56 949 GLY A CA 1
ATOM 7444 C C . GLY A 1 949 ? -13.133 32.314 -6.186 1.00 90.56 949 GLY A C 1
ATOM 7445 O O . GLY A 1 949 ? -11.988 31.879 -6.277 1.00 90.56 949 GLY A O 1
ATOM 7446 N N . ASP A 1 950 ? -14.051 31.807 -5.357 1.00 94.38 950 ASP A N 1
ATOM 7447 C CA . ASP A 1 950 ? -13.779 30.791 -4.323 1.00 94.38 950 ASP A CA 1
ATOM 7448 C C . ASP A 1 950 ? -13.391 29.407 -4.896 1.00 94.38 950 ASP A C 1
ATOM 7450 O O . ASP A 1 950 ? -13.080 28.482 -4.156 1.00 94.38 950 ASP A O 1
ATOM 7454 N N . ASP A 1 951 ? -13.382 29.217 -6.224 1.00 90.12 951 ASP A N 1
ATOM 7455 C CA . ASP A 1 951 ? -12.717 28.042 -6.812 1.00 90.12 951 ASP A CA 1
ATOM 7456 C C . ASP A 1 951 ? -11.181 28.101 -6.648 1.00 90.12 951 ASP A C 1
ATOM 7458 O O . ASP A 1 951 ? -10.512 27.080 -6.807 1.00 90.12 951 ASP A O 1
ATOM 7462 N N . LYS A 1 952 ? -10.626 29.268 -6.285 1.00 90.88 952 LYS A N 1
ATOM 7463 C CA . LYS A 1 952 ? -9.279 29.425 -5.721 1.00 90.88 952 LYS A CA 1
ATOM 7464 C C . LYS A 1 952 ? -9.329 29.196 -4.208 1.00 90.88 952 LYS A C 1
ATOM 7466 O O . LYS A 1 952 ? -9.286 30.145 -3.436 1.00 90.88 952 LYS A O 1
ATOM 7471 N N . VAL A 1 953 ? -9.444 27.932 -3.829 1.00 92.00 953 VAL A N 1
ATOM 7472 C CA . VAL A 1 953 ? -9.622 27.497 -2.439 1.00 92.00 953 VAL A CA 1
ATOM 7473 C C . VAL A 1 953 ? -8.533 28.059 -1.507 1.00 92.00 953 VAL A C 1
ATOM 7475 O O . VAL A 1 953 ? -7.346 27.878 -1.784 1.00 92.00 953 VAL A O 1
ATOM 7478 N N . GLU A 1 954 ? -8.930 28.687 -0.395 1.00 90.38 954 GLU A N 1
ATOM 7479 C CA . GLU A 1 954 ? -8.022 29.359 0.556 1.00 90.38 954 GLU A CA 1
ATOM 7480 C C . GLU A 1 954 ? -7.532 28.462 1.710 1.00 90.38 954 GLU A C 1
ATOM 7482 O O . GLU A 1 954 ? -6.530 28.776 2.362 1.00 90.38 954 GLU A O 1
ATOM 7487 N N . ASN A 1 955 ? -8.206 27.344 2.006 1.00 91.44 955 ASN A N 1
ATOM 7488 C CA . ASN A 1 955 ? -7.787 26.467 3.103 1.00 91.44 955 ASN A CA 1
ATOM 7489 C C . ASN A 1 955 ? -6.491 25.668 2.822 1.00 91.44 955 ASN A C 1
ATOM 7491 O O . ASN A 1 955 ? -6.121 25.396 1.680 1.00 91.44 955 ASN A O 1
ATOM 7495 N N . HIS A 1 956 ? -5.837 25.201 3.894 1.00 87.00 956 HIS A N 1
ATOM 7496 C CA . HIS A 1 956 ? -4.550 24.486 3.881 1.00 87.00 956 HIS A CA 1
ATOM 7497 C C . HIS A 1 956 ? -4.494 23.201 3.028 1.00 87.00 956 HIS A C 1
ATOM 7499 O O . HIS A 1 956 ? -3.402 22.678 2.802 1.00 87.00 956 HIS A O 1
ATOM 7505 N N . THR A 1 957 ? -5.625 22.660 2.563 1.00 83.00 957 THR A N 1
ATOM 7506 C CA . THR A 1 957 ? -5.646 21.498 1.657 1.00 83.00 957 THR A CA 1
ATOM 7507 C C . THR A 1 957 ? -5.592 21.882 0.174 1.00 83.00 957 THR A C 1
ATOM 7509 O O . THR A 1 957 ? -5.362 21.007 -0.662 1.00 83.00 957 THR A O 1
ATOM 7512 N N . GLY A 1 958 ? -5.842 23.153 -0.173 1.00 89.94 958 GLY A N 1
ATOM 7513 C CA . GLY A 1 958 ? -6.003 23.623 -1.555 1.00 89.94 958 GLY A CA 1
ATOM 7514 C C . GLY A 1 958 ? -7.191 22.998 -2.303 1.00 89.94 958 GLY A C 1
ATOM 7515 O O . GLY A 1 958 ? -7.259 23.081 -3.527 1.00 89.94 958 GLY A O 1
ATOM 7516 N N . ASN A 1 959 ? -8.101 22.323 -1.591 1.00 93.06 959 ASN A N 1
ATOM 7517 C CA . ASN A 1 959 ? -9.258 21.620 -2.137 1.00 93.06 959 ASN A CA 1
ATOM 7518 C C . ASN A 1 959 ? -10.519 21.900 -1.302 1.00 93.06 959 ASN A C 1
ATOM 7520 O O . ASN A 1 959 ? -10.445 22.205 -0.112 1.00 93.06 959 ASN A O 1
ATOM 7524 N N . TRP A 1 960 ? -11.692 21.764 -1.922 1.00 95.69 960 TRP A N 1
ATOM 7525 C CA . TRP A 1 960 ? -12.969 21.826 -1.208 1.00 95.69 960 TRP A CA 1
ATOM 7526 C C . TRP A 1 960 ? -13.044 20.703 -0.164 1.00 95.69 960 TRP A C 1
ATOM 7528 O O . TRP A 1 960 ? -12.878 19.529 -0.502 1.00 95.69 960 TRP A O 1
ATOM 7538 N N . VAL A 1 961 ? -13.292 21.057 1.096 1.00 95.44 961 VAL A N 1
ATOM 7539 C CA . VAL A 1 961 ? -13.224 20.135 2.234 1.00 95.44 961 VAL A CA 1
ATOM 7540 C C . VAL A 1 961 ? -14.549 19.398 2.426 1.00 95.44 961 VAL A C 1
ATOM 7542 O O . VAL A 1 961 ? -15.632 19.978 2.354 1.00 95.44 961 VAL A O 1
ATOM 7545 N N . LEU A 1 962 ? -14.446 18.103 2.729 1.00 96.19 962 LEU A N 1
ATOM 7546 C CA . LEU A 1 962 ? -15.513 17.268 3.276 1.00 96.19 962 LEU A CA 1
ATOM 7547 C C . LEU A 1 962 ? -14.996 16.662 4.582 1.00 96.19 962 LEU A C 1
ATOM 7549 O O . LEU A 1 962 ? -13.908 16.092 4.598 1.00 96.19 962 LEU A O 1
ATOM 7553 N N . GLY A 1 963 ? -15.762 16.780 5.665 1.00 90.69 963 GLY A N 1
ATOM 7554 C CA . GLY A 1 963 ? -15.402 16.198 6.961 1.00 90.69 963 GLY A CA 1
ATOM 7555 C C . GLY A 1 963 ? -15.963 14.796 7.192 1.00 90.69 963 GLY A C 1
ATOM 7556 O O . GLY A 1 963 ? -16.881 14.356 6.493 1.00 90.69 963 GLY A O 1
ATOM 7557 N N . ASN A 1 964 ? -15.463 14.126 8.232 1.00 93.69 964 ASN A N 1
ATOM 7558 C CA . ASN A 1 964 ? -15.961 12.840 8.716 1.00 93.69 964 ASN A CA 1
ATOM 7559 C C . ASN A 1 964 ? -17.406 12.997 9.215 1.00 93.69 964 ASN A C 1
ATOM 7561 O O . ASN A 1 964 ? -17.657 13.537 10.294 1.00 93.69 964 ASN A O 1
ATOM 7565 N N . LEU A 1 965 ? -18.359 12.553 8.394 1.00 97.25 965 LEU A N 1
ATOM 7566 C CA . LEU A 1 965 ? -19.783 12.821 8.570 1.00 97.25 965 LEU A CA 1
ATOM 7567 C C . LEU A 1 965 ? -20.449 11.836 9.546 1.00 97.25 965 LEU A C 1
ATOM 7569 O O . LEU A 1 965 ? -20.490 10.635 9.286 1.00 97.25 965 LEU A O 1
ATOM 7573 N N . VAL A 1 966 ? -21.019 12.348 10.636 1.00 97.06 966 VAL A N 1
ATOM 7574 C CA . VAL A 1 966 ? -21.712 11.586 11.687 1.00 97.06 966 VAL A CA 1
ATOM 7575 C C . VAL A 1 966 ? -23.211 11.893 11.625 1.00 97.06 966 VAL A C 1
ATOM 7577 O O . VAL A 1 966 ? -23.659 12.961 12.038 1.00 97.06 966 VAL A O 1
ATOM 7580 N N . GLY A 1 967 ? -24.005 10.971 11.085 1.00 95.75 967 GLY A N 1
ATOM 7581 C CA . GLY A 1 967 ? -25.462 11.092 10.984 1.00 95.75 967 GLY A CA 1
ATOM 7582 C C . GLY A 1 967 ? -26.159 10.795 12.311 1.00 95.75 967 GLY A C 1
ATOM 7583 O O . GLY A 1 967 ? -25.760 9.900 13.055 1.00 95.75 967 GLY A O 1
ATOM 7584 N N . PHE A 1 968 ? -27.241 11.513 12.609 1.00 95.25 968 PHE A N 1
ATOM 7585 C CA . PHE A 1 968 ? -27.916 11.530 13.914 1.00 95.25 968 PHE A CA 1
ATOM 7586 C C . PHE A 1 968 ? -28.317 10.146 14.430 1.00 95.25 968 PHE A C 1
ATOM 7588 O O . PHE A 1 968 ? -28.254 9.894 15.632 1.00 95.25 968 PHE A O 1
ATOM 7595 N N . ASN A 1 969 ? -28.703 9.246 13.526 1.00 89.69 969 ASN A N 1
ATOM 7596 C CA . ASN A 1 969 ? -29.143 7.883 13.838 1.00 89.69 969 ASN A CA 1
ATOM 7597 C C . ASN A 1 969 ? -27.992 6.860 13.913 1.00 89.69 969 ASN A C 1
ATOM 7599 O O . ASN A 1 969 ? -28.233 5.697 14.218 1.00 89.69 969 ASN A O 1
ATOM 7603 N N . ASN A 1 970 ? -26.758 7.290 13.637 1.00 87.94 970 ASN A N 1
ATOM 7604 C CA . ASN A 1 970 ? -25.590 6.445 13.384 1.00 87.94 970 ASN A CA 1
ATOM 7605 C C . ASN A 1 970 ? -24.381 6.801 14.277 1.00 87.94 970 ASN A C 1
ATOM 7607 O O . ASN A 1 970 ? -23.256 6.393 13.994 1.00 87.94 970 ASN A O 1
ATOM 7611 N N . TRP A 1 971 ? -24.600 7.553 15.362 1.00 88.38 971 TRP A N 1
ATOM 7612 C CA . TRP A 1 971 ? -23.558 7.870 16.344 1.00 88.38 971 TRP A CA 1
ATOM 7613 C C . TRP A 1 971 ? -22.961 6.599 16.979 1.00 88.38 971 TRP A C 1
ATOM 7615 O O . TRP A 1 971 ? -23.709 5.646 17.213 1.00 88.38 971 TRP A O 1
ATOM 7625 N N . PRO A 1 972 ? -21.660 6.581 17.346 1.00 80.75 972 PRO A N 1
ATOM 7626 C CA . PRO A 1 972 ? -21.013 5.390 17.912 1.00 80.75 972 PRO A CA 1
ATOM 7627 C C . PRO A 1 972 ? -21.685 4.859 19.187 1.00 80.75 972 PRO A C 1
ATOM 7629 O O . PRO A 1 972 ? -21.700 3.654 19.426 1.00 80.75 972 PRO A O 1
ATOM 7632 N N . ASN A 1 973 ? -22.258 5.752 20.000 1.00 88.94 973 ASN A N 1
ATOM 7633 C CA . ASN A 1 973 ? -23.205 5.430 21.064 1.00 88.94 973 ASN A CA 1
ATOM 7634 C C . ASN A 1 973 ? -24.076 6.659 21.401 1.00 88.94 973 ASN A C 1
ATOM 7636 O O . ASN A 1 973 ? -23.805 7.780 20.960 1.00 88.94 973 ASN A O 1
ATOM 7640 N N . ASN A 1 974 ? -25.131 6.441 22.192 1.00 86.00 974 ASN A N 1
ATOM 7641 C CA . ASN A 1 974 ? -26.064 7.497 22.589 1.00 86.00 974 ASN A CA 1
ATOM 7642 C C . ASN A 1 974 ? -25.480 8.500 23.592 1.00 86.00 974 ASN A C 1
ATOM 7644 O O . ASN A 1 974 ? -25.957 9.631 23.619 1.00 86.00 974 ASN A O 1
ATOM 7648 N N . ASP A 1 975 ? -24.469 8.127 24.374 1.00 90.12 975 ASP A N 1
ATOM 7649 C CA . ASP A 1 975 ? -23.918 8.977 25.434 1.00 90.12 975 ASP A CA 1
ATOM 7650 C C . ASP A 1 975 ? -23.022 10.075 24.845 1.00 90.12 975 ASP A C 1
ATOM 7652 O O . ASP A 1 975 ? -23.126 11.234 25.238 1.00 90.12 975 ASP A O 1
ATOM 7656 N N . LEU A 1 976 ? -22.215 9.746 23.826 1.00 93.38 976 LEU A N 1
ATOM 7657 C CA . LEU A 1 976 ? -21.467 10.724 23.023 1.00 93.38 976 LEU A CA 1
ATOM 7658 C C . LEU A 1 976 ? -22.414 11.713 22.332 1.00 93.38 976 LEU A C 1
ATOM 7660 O O . LEU A 1 976 ? -22.188 12.922 22.375 1.00 93.38 976 LEU A O 1
ATOM 7664 N N . ARG A 1 977 ? -23.509 11.202 21.749 1.00 95.81 977 ARG A N 1
ATOM 7665 C CA . ARG A 1 977 ? -24.557 12.035 21.143 1.00 95.81 977 ARG A CA 1
ATOM 7666 C C . ARG A 1 977 ? -25.209 12.939 22.190 1.00 95.81 977 ARG A C 1
ATOM 7668 O O . ARG A 1 977 ? -25.352 14.130 21.954 1.00 95.81 977 ARG A O 1
ATOM 7675 N N . GLY A 1 978 ? -25.564 12.394 23.353 1.00 94.31 978 GLY A N 1
ATOM 7676 C CA . GLY A 1 978 ? -26.152 13.142 24.464 1.00 94.31 978 GLY A CA 1
ATOM 7677 C C . GLY A 1 978 ? -25.249 14.276 24.950 1.00 94.31 978 GLY A C 1
ATOM 7678 O O . GLY A 1 978 ? -25.712 15.407 25.043 1.00 94.31 978 GLY A O 1
ATOM 7679 N N . LYS A 1 979 ? -23.953 13.998 25.160 1.00 95.25 979 LYS A N 1
ATOM 7680 C CA . LYS A 1 979 ? -22.943 15.003 25.533 1.00 95.25 979 LYS A CA 1
ATOM 7681 C C . LYS A 1 979 ? -22.870 16.161 24.535 1.00 95.25 979 LYS A C 1
ATOM 7683 O O . LYS A 1 979 ? -22.890 17.313 24.954 1.00 95.25 979 LYS A O 1
ATOM 7688 N N . VAL A 1 980 ? -22.799 15.871 23.232 1.00 96.38 980 VAL A N 1
ATOM 7689 C CA . VAL A 1 980 ? -22.688 16.916 22.196 1.00 96.38 980 VAL A CA 1
ATOM 7690 C C . VAL A 1 980 ? -23.977 17.726 22.028 1.00 96.38 980 VAL A C 1
ATOM 7692 O O . VAL A 1 980 ? -23.912 18.921 21.747 1.00 96.38 980 VAL A O 1
ATOM 7695 N N . LEU A 1 981 ? -25.147 17.110 22.215 1.00 95.06 981 LEU A N 1
ATOM 7696 C CA . LEU A 1 981 ? -26.434 17.808 22.115 1.00 95.06 981 LEU A CA 1
ATOM 7697 C C . LEU A 1 981 ? -26.798 18.627 23.367 1.00 95.06 981 LEU A C 1
ATOM 7699 O O . LEU A 1 981 ? -27.687 19.477 23.280 1.00 95.06 981 LEU A O 1
ATOM 7703 N N . ASP A 1 982 ? -26.145 18.399 24.511 1.00 93.31 982 ASP A N 1
ATOM 7704 C CA . ASP A 1 982 ? -26.354 19.207 25.715 1.00 93.31 982 ASP A CA 1
ATOM 7705 C C . ASP A 1 982 ? -25.745 20.607 25.539 1.00 93.31 982 ASP A C 1
ATOM 7707 O O . ASP A 1 982 ? -24.539 20.776 25.373 1.00 93.31 982 ASP A O 1
ATOM 7711 N N . GLY A 1 983 ? -26.588 21.640 25.609 1.00 86.12 983 GLY A N 1
ATOM 7712 C CA . GLY A 1 983 ? -26.140 23.031 25.556 1.00 86.12 983 GLY A CA 1
ATOM 7713 C C . GLY A 1 983 ? -25.181 23.421 26.677 1.00 86.12 983 GLY A C 1
ATOM 7714 O O . GLY A 1 983 ? -24.312 24.265 26.465 1.00 86.12 983 GLY A O 1
ATOM 7715 N N . LYS A 1 984 ? -25.289 22.791 27.853 1.00 90.75 984 LYS A N 1
ATOM 7716 C CA . LYS A 1 984 ? -24.400 23.079 28.987 1.00 90.75 984 LYS A CA 1
ATOM 7717 C C . LYS A 1 984 ? -22.965 22.595 28.767 1.00 90.75 984 LYS A C 1
ATOM 7719 O O . LYS A 1 984 ? -22.083 23.028 29.502 1.00 90.75 984 LYS A O 1
ATOM 7724 N N . SER A 1 985 ? -22.727 21.775 27.743 1.00 91.00 985 SER A N 1
ATOM 7725 C CA . SER A 1 985 ? -21.390 21.373 27.295 1.00 91.00 985 SER A CA 1
ATOM 7726 C C . SER A 1 985 ? -20.628 22.488 26.566 1.00 91.00 985 SER A C 1
ATOM 7728 O O . SER A 1 985 ? -19.411 22.388 26.450 1.00 91.00 985 SER A O 1
ATOM 7730 N N . TRP A 1 986 ? -21.317 23.529 26.076 1.00 93.44 986 TRP A N 1
ATOM 7731 C CA . TRP A 1 986 ? -20.732 24.571 25.214 1.00 93.44 986 TRP A CA 1
ATOM 7732 C C . TRP A 1 986 ? -20.909 25.991 25.757 1.00 93.44 986 TRP A C 1
ATOM 7734 O O . TRP A 1 986 ? -20.037 26.833 25.570 1.00 93.44 986 TRP A O 1
ATOM 7744 N N . SER A 1 987 ? -22.018 26.300 26.437 1.00 90.25 987 SER A N 1
ATOM 7745 C CA . SER A 1 987 ? -22.186 27.608 27.077 1.00 90.25 987 SER A CA 1
ATOM 7746 C C . SER A 1 987 ? -22.998 27.539 28.370 1.00 90.25 987 SER A C 1
ATOM 7748 O O . SER A 1 987 ? -23.891 26.709 28.544 1.00 90.25 987 SER A O 1
ATOM 7750 N N . GLY A 1 988 ? -22.707 28.451 29.304 1.00 82.81 988 GLY A N 1
ATOM 7751 C CA . GLY A 1 988 ? -23.359 28.481 30.620 1.00 82.81 988 GLY A CA 1
ATOM 7752 C C . GLY A 1 988 ? -24.879 28.688 30.553 1.00 82.81 988 GLY A C 1
ATOM 7753 O O . GLY A 1 988 ? -25.616 28.182 31.404 1.00 82.81 988 GLY A O 1
ATOM 7754 N N . ASP A 1 989 ? -25.376 29.365 29.517 1.00 85.31 989 ASP A N 1
ATOM 7755 C CA . ASP A 1 989 ? -26.803 29.503 29.213 1.00 85.31 989 ASP A CA 1
ATOM 7756 C C . ASP A 1 989 ? -27.359 28.323 28.388 1.00 85.31 989 ASP A C 1
ATOM 7758 O O . ASP A 1 989 ? -28.494 27.908 28.629 1.00 85.31 989 ASP A O 1
ATOM 7762 N N . GLY A 1 990 ? -26.546 27.683 27.545 1.00 84.88 990 GLY A N 1
ATOM 7763 C CA . GLY A 1 990 ? -26.936 26.641 26.591 1.00 84.88 990 GLY A CA 1
ATOM 7764 C C . GLY A 1 990 ? -27.401 27.173 25.227 1.00 84.88 990 GLY A C 1
ATOM 7765 O O . GLY A 1 990 ? -28.093 26.455 24.499 1.00 84.88 990 GLY A O 1
ATOM 7766 N N . GLY A 1 991 ? -27.078 28.430 24.896 1.00 83.44 991 GLY A N 1
ATOM 7767 C CA . GLY A 1 991 ? -27.366 29.041 23.595 1.00 83.44 991 GLY A CA 1
ATOM 7768 C C . GLY A 1 991 ? -26.496 28.487 22.460 1.00 83.44 991 GLY A C 1
ATOM 7769 O O . GLY A 1 991 ? -27.021 28.122 21.399 1.00 83.44 991 GLY A O 1
ATOM 7770 N N . ILE A 1 992 ? -25.190 28.355 22.707 1.00 89.94 992 ILE A N 1
ATOM 7771 C CA . ILE A 1 992 ? -24.225 27.731 21.789 1.00 89.94 992 ILE A CA 1
ATOM 7772 C C . ILE A 1 992 ? -24.423 26.215 21.887 1.00 89.94 992 ILE A C 1
ATOM 7774 O O . ILE A 1 992 ? -24.421 25.675 22.988 1.00 89.94 992 ILE A O 1
ATOM 7778 N N . ARG A 1 993 ? -24.702 25.544 20.759 1.00 93.06 993 ARG A N 1
ATOM 7779 C CA . ARG A 1 993 ? -24.908 24.080 20.628 1.00 93.06 993 ARG A CA 1
ATOM 7780 C C . ARG A 1 993 ? -25.394 23.722 19.223 1.00 93.06 993 ARG A C 1
ATOM 7782 O O . ARG A 1 993 ? -26.098 24.556 18.641 1.00 93.06 993 ARG A O 1
ATOM 7789 N N . PRO A 1 994 ? -25.190 22.480 18.752 1.00 95.31 994 PRO A N 1
ATOM 7790 C CA . PRO A 1 994 ? -25.803 22.009 17.516 1.00 95.31 994 PRO A CA 1
ATOM 7791 C C . PRO A 1 994 ? -27.331 21.949 17.640 1.00 95.31 994 PRO A C 1
ATOM 7793 O O . PRO A 1 994 ? -27.891 21.602 18.687 1.00 95.31 994 PRO A O 1
ATOM 7796 N N . LYS A 1 995 ? -28.029 22.253 16.547 1.00 94.88 995 LYS A N 1
ATOM 7797 C CA . LYS A 1 995 ? -29.492 22.356 16.443 1.00 94.88 995 LYS A CA 1
ATOM 7798 C C . LYS A 1 995 ? -30.145 21.055 15.947 1.00 94.88 995 LYS A C 1
ATOM 7800 O O . LYS A 1 995 ? -31.235 21.067 15.382 1.00 94.88 995 LYS A O 1
ATOM 7805 N N . LEU A 1 996 ? -29.518 19.905 16.224 1.00 95.31 996 LEU A N 1
ATOM 7806 C CA . LEU A 1 996 ? -30.002 18.573 15.820 1.00 95.31 996 LEU A 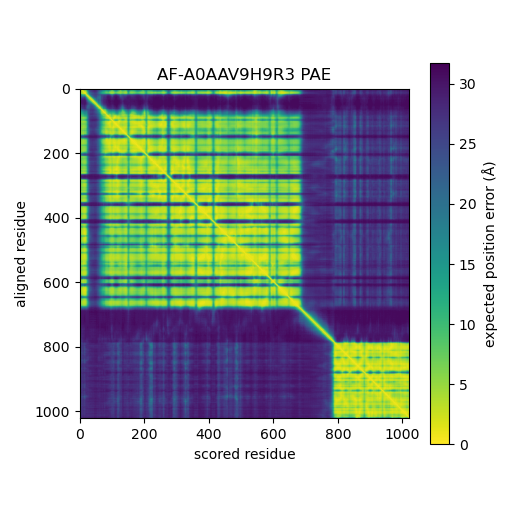CA 1
ATOM 7807 C C . LEU A 1 996 ? -31.057 17.961 16.764 1.00 95.31 996 LEU A C 1
ATOM 7809 O O . LEU A 1 996 ? -31.535 16.860 16.483 1.00 95.31 996 LEU A O 1
ATOM 7813 N N . SER A 1 997 ? -31.419 18.613 17.879 1.00 91.50 997 SER A N 1
ATOM 7814 C CA . SER A 1 997 ? -32.503 18.131 18.758 1.00 91.50 997 SER A CA 1
ATOM 7815 C C . SER A 1 997 ? -33.848 18.125 18.016 1.00 91.50 997 SER A C 1
ATOM 7817 O O . SER A 1 997 ? -34.014 18.864 17.051 1.00 91.50 997 SER A O 1
ATOM 7819 N N . ASP A 1 998 ? -34.823 17.315 18.440 1.00 87.38 998 ASP A N 1
ATOM 7820 C CA . ASP A 1 998 ? -36.094 17.154 17.707 1.00 87.38 998 ASP A CA 1
ATOM 7821 C C . ASP A 1 998 ? -36.812 18.485 17.424 1.00 87.38 998 ASP A C 1
ATOM 7823 O O . ASP A 1 998 ? -37.278 18.708 16.304 1.00 87.38 998 ASP A O 1
ATOM 7827 N N . GLY A 1 999 ? -36.860 19.375 18.421 1.00 88.62 999 GLY A N 1
ATOM 7828 C CA . GLY A 1 999 ? -37.499 20.686 18.303 1.00 88.62 999 GLY A CA 1
ATOM 7829 C C . GLY A 1 999 ? -36.692 21.669 17.457 1.00 88.62 999 GLY A C 1
ATOM 7830 O O . GLY A 1 999 ? -37.249 22.307 16.563 1.00 88.62 999 GLY A O 1
ATOM 7831 N N . ASP A 1 1000 ? -35.381 21.766 17.697 1.00 92.19 1000 ASP A N 1
ATOM 7832 C CA . ASP A 1 1000 ? -34.518 22.688 16.948 1.00 92.19 1000 ASP A CA 1
ATOM 7833 C C . ASP A 1 1000 ? -34.418 22.282 15.472 1.00 92.19 1000 ASP A C 1
ATOM 7835 O O . ASP A 1 1000 ? -34.500 23.132 14.588 1.00 92.19 1000 ASP A O 1
ATOM 7839 N N . PHE A 1 1001 ? -34.305 20.983 15.195 1.00 95.56 1001 PHE A N 1
ATOM 7840 C CA . PHE A 1 1001 ? -34.178 20.445 13.846 1.00 95.56 1001 PHE A CA 1
ATOM 7841 C C . PHE A 1 1001 ? -35.429 20.749 13.016 1.00 95.56 1001 PHE A C 1
ATOM 7843 O O . PHE A 1 1001 ? -35.331 21.290 11.914 1.00 95.56 1001 PHE A O 1
ATOM 7850 N N . ALA A 1 1002 ? -36.621 20.494 13.567 1.00 94.50 1002 ALA A N 1
ATOM 7851 C CA . ALA A 1 1002 ? -37.881 20.838 12.910 1.00 94.50 1002 ALA A CA 1
ATOM 7852 C C . ALA A 1 1002 ? -38.052 22.361 12.729 1.00 94.50 1002 ALA A C 1
ATOM 7854 O O . ALA A 1 1002 ? -38.550 22.809 11.693 1.00 94.50 1002 ALA A O 1
ATOM 7855 N N . ALA A 1 1003 ? -37.636 23.173 13.709 1.00 94.69 1003 ALA A N 1
ATOM 7856 C CA . ALA A 1 1003 ? -37.713 24.632 13.632 1.00 94.69 1003 ALA A CA 1
ATOM 7857 C C . ALA A 1 1003 ? -36.804 25.211 12.533 1.00 94.69 1003 ALA A C 1
ATOM 7859 O O . ALA A 1 1003 ? -37.272 25.989 11.700 1.00 94.69 1003 ALA A O 1
ATOM 7860 N N . ASN A 1 1004 ? -35.540 24.788 12.482 1.00 95.75 1004 ASN A N 1
ATOM 7861 C CA . ASN A 1 1004 ? -34.568 25.272 11.503 1.00 95.75 1004 ASN A CA 1
ATOM 7862 C C . ASN A 1 1004 ? -34.874 24.763 10.084 1.00 95.75 1004 ASN A C 1
ATOM 7864 O O . ASN A 1 1004 ? -34.818 25.554 9.145 1.00 95.75 1004 ASN A O 1
ATOM 7868 N N . LEU A 1 1005 ? -35.324 23.508 9.911 1.00 96.50 1005 LEU A N 1
ATOM 7869 C CA . LEU A 1 1005 ? -35.838 23.038 8.613 1.00 96.50 1005 LEU A CA 1
ATOM 7870 C C . LEU A 1 1005 ? -36.999 23.917 8.116 1.00 96.50 1005 LEU A C 1
ATOM 7872 O O . LEU A 1 1005 ? -37.029 24.292 6.945 1.00 96.50 1005 LEU A O 1
ATOM 7876 N N . ARG A 1 1006 ? -37.938 24.282 8.998 1.00 95.44 1006 ARG A N 1
ATOM 7877 C CA . ARG A 1 1006 ? -39.080 25.147 8.657 1.00 95.44 1006 ARG A CA 1
ATOM 7878 C C . ARG A 1 1006 ? -38.632 26.560 8.267 1.00 95.44 1006 ARG A C 1
ATOM 7880 O O . ARG A 1 1006 ? -39.122 27.092 7.273 1.00 95.44 1006 ARG A O 1
ATOM 7887 N N . ALA A 1 1007 ? -37.671 27.132 8.994 1.00 95.12 1007 ALA A N 1
ATOM 7888 C CA . ALA A 1 1007 ? -37.090 28.439 8.686 1.00 95.12 1007 ALA A CA 1
ATOM 7889 C C . ALA A 1 1007 ? -36.318 28.446 7.350 1.00 95.12 1007 ALA A C 1
ATOM 7891 O O . ALA A 1 1007 ? -36.531 29.331 6.526 1.00 95.12 1007 ALA A O 1
ATOM 7892 N N . ALA A 1 1008 ? -35.479 27.437 7.098 1.00 96.31 1008 ALA A N 1
ATOM 7893 C CA . ALA A 1 1008 ? -34.715 27.310 5.858 1.00 96.31 1008 ALA A CA 1
ATOM 7894 C C . ALA A 1 1008 ? -35.595 27.038 4.629 1.00 96.31 1008 ALA A C 1
ATOM 7896 O O . ALA A 1 1008 ? -35.329 27.556 3.540 1.00 96.31 1008 ALA A O 1
ATOM 7897 N N . ALA A 1 1009 ? -36.655 26.241 4.775 1.00 95.12 1009 ALA A N 1
ATOM 7898 C CA . ALA A 1 1009 ? -37.590 25.973 3.690 1.00 95.12 1009 ALA A CA 1
ATOM 7899 C C . ALA A 1 1009 ? -38.395 27.217 3.290 1.00 95.12 1009 ALA A C 1
ATOM 7901 O O . ALA A 1 1009 ? -38.469 27.536 2.100 1.00 95.12 1009 ALA A O 1
ATOM 7902 N N . GLY A 1 1010 ? -39.004 27.902 4.266 1.00 90.31 1010 GLY A N 1
ATOM 7903 C CA . GLY A 1 1010 ? -40.062 28.880 4.003 1.00 90.31 1010 GLY A CA 1
ATOM 7904 C C . GLY A 1 1010 ? -41.146 28.302 3.080 1.00 90.31 1010 GLY A C 1
ATOM 7905 O O . GLY A 1 1010 ? -41.383 27.093 3.053 1.00 90.31 1010 GLY A O 1
ATOM 7906 N N . ASP A 1 1011 ? -41.734 29.146 2.234 1.00 90.62 1011 ASP A N 1
ATOM 7907 C CA . ASP A 1 1011 ? -42.733 28.719 1.238 1.00 90.62 1011 ASP A CA 1
ATOM 7908 C C . ASP A 1 1011 ? -42.117 28.041 -0.010 1.00 90.62 1011 ASP A C 1
ATOM 7910 O O . ASP A 1 1011 ? -42.817 27.749 -0.979 1.00 90.62 1011 ASP A O 1
ATOM 7914 N N . GLN A 1 1012 ? -40.797 27.809 -0.035 1.00 93.62 1012 GLN A N 1
ATOM 7915 C CA . GLN A 1 1012 ? -40.061 27.354 -1.227 1.00 93.62 1012 GLN A CA 1
ATOM 7916 C C . GLN A 1 1012 ? -39.896 25.829 -1.326 1.00 93.62 1012 GLN A C 1
ATOM 7918 O O . GLN A 1 1012 ? -39.438 25.334 -2.356 1.00 93.62 1012 GLN A O 1
ATOM 7923 N N . VAL A 1 1013 ? -40.290 25.067 -0.298 1.00 93.75 1013 VAL A N 1
ATOM 7924 C CA . VAL A 1 1013 ? -40.230 23.590 -0.294 1.00 93.75 1013 VAL A CA 1
ATOM 7925 C C . VAL A 1 1013 ? -41.631 22.992 -0.064 1.00 93.75 1013 VAL A C 1
ATOM 7927 O O . VAL A 1 1013 ? -41.881 22.339 0.953 1.00 93.75 1013 VAL A O 1
ATOM 7930 N N . PRO A 1 1014 ? -42.592 23.221 -0.982 1.00 91.00 1014 PRO A N 1
ATOM 7931 C CA . PRO A 1 1014 ? -43.968 22.771 -0.804 1.00 91.00 1014 PRO A CA 1
ATOM 7932 C C . PRO A 1 1014 ? -44.062 21.241 -0.756 1.00 91.00 1014 PRO A C 1
ATOM 7934 O O . PRO A 1 1014 ? -43.428 20.532 -1.540 1.00 91.00 1014 PRO A O 1
ATOM 7937 N N . GLY A 1 1015 ? -44.902 20.743 0.154 1.00 86.38 1015 GLY A N 1
ATOM 7938 C CA . GLY A 1 1015 ? -45.168 19.315 0.341 1.00 86.38 1015 GLY A CA 1
ATOM 7939 C C . GLY A 1 1015 ? -44.219 18.592 1.301 1.00 86.38 1015 GLY A C 1
ATOM 7940 O O . GLY A 1 1015 ? -44.493 17.441 1.631 1.00 86.38 1015 GLY A O 1
ATOM 7941 N N . PHE A 1 1016 ? -43.155 19.233 1.792 1.00 93.88 1016 PHE A N 1
ATOM 7942 C CA . PHE A 1 1016 ? -42.313 18.659 2.844 1.00 93.88 1016 PHE A CA 1
ATOM 7943 C C . PHE A 1 1016 ? -42.944 18.867 4.230 1.00 93.88 1016 PHE A C 1
ATOM 7945 O O . PHE A 1 1016 ? -43.360 19.972 4.577 1.00 93.88 1016 PHE A O 1
ATOM 7952 N N . ASN A 1 1017 ? -43.024 17.801 5.024 1.00 90.75 1017 ASN A N 1
ATOM 7953 C CA . ASN A 1 1017 ? -43.497 17.840 6.404 1.00 90.75 1017 ASN A CA 1
ATOM 7954 C C . ASN A 1 1017 ? -42.301 17.980 7.358 1.00 90.75 1017 ASN A C 1
ATOM 7956 O O . ASN A 1 1017 ? -41.399 17.145 7.369 1.00 90.75 1017 ASN A O 1
ATOM 7960 N N . PHE A 1 1018 ? -42.293 19.032 8.172 1.00 90.81 1018 PHE A N 1
ATOM 7961 C CA . PHE A 1 1018 ? -41.184 19.333 9.079 1.00 90.81 1018 PHE A CA 1
ATOM 7962 C C . PHE A 1 1018 ? -41.145 18.453 10.328 1.00 90.81 1018 PHE A C 1
ATOM 7964 O O . PHE A 1 1018 ? -40.104 18.403 10.977 1.00 90.81 1018 PHE A O 1
ATOM 7971 N N . ASP A 1 1019 ? -42.236 17.757 10.651 1.00 86.62 1019 ASP A N 1
ATOM 7972 C CA . ASP A 1 1019 ? -42.445 17.097 11.945 1.00 86.62 1019 ASP A CA 1
ATOM 7973 C C . ASP A 1 1019 ? -42.627 15.567 11.819 1.00 86.62 1019 ASP A C 1
ATOM 7975 O O . ASP A 1 1019 ? -42.868 14.886 12.813 1.00 86.62 1019 ASP A O 1
ATOM 7979 N N . VAL A 1 1020 ? -42.521 15.015 10.600 1.00 80.94 1020 VAL A N 1
ATOM 7980 C CA . VAL A 1 1020 ? -42.797 13.600 10.282 1.00 80.94 1020 VAL A CA 1
ATOM 7981 C C . VAL A 1 1020 ? -41.698 13.010 9.391 1.00 80.94 1020 VAL A C 1
ATOM 7983 O O . VAL A 1 1020 ? -41.343 13.590 8.364 1.00 80.94 1020 VAL A O 1
ATOM 7986 N N . ASP A 1 1021 ? -41.185 11.842 9.773 1.00 70.38 1021 ASP A N 1
ATOM 7987 C CA . ASP A 1 1021 ? -40.283 11.011 8.964 1.00 70.38 1021 ASP A CA 1
ATOM 7988 C C . ASP A 1 1021 ? -41.089 9.991 8.118 1.00 70.38 1021 ASP A C 1
ATOM 7990 O O . ASP A 1 1021 ? -42.294 9.840 8.327 1.00 70.38 1021 ASP A O 1
ATOM 7994 N N . GLN A 1 1022 ? -40.452 9.358 7.124 1.00 58.03 1022 GLN A N 1
ATOM 7995 C CA . GLN A 1 1022 ? -41.108 8.532 6.088 1.00 58.03 1022 GLN A CA 1
ATOM 7996 C C . GLN A 1 1022 ? -41.763 7.234 6.587 1.00 58.03 1022 GLN A C 1
ATOM 7998 O O . GLN A 1 1022 ? -41.162 6.562 7.454 1.00 58.03 1022 GLN A O 1
#

Solvent-accessible surface area (backbone atoms only — not comparable to full-atom values): 60789 Å² total; per-residue (Å²): 46,79,79,48,74,57,42,51,56,49,47,42,36,65,56,13,57,72,65,70,79,80,78,77,82,82,82,82,82,80,82,88,84,89,85,84,89,83,85,91,87,82,88,79,90,82,83,87,85,90,85,83,84,76,82,75,56,84,80,60,53,72,80,75,63,73,47,66,79,83,62,31,71,83,29,72,81,59,26,62,91,65,76,59,85,70,95,81,63,57,45,45,58,50,29,56,41,68,89,43,63,38,38,33,38,48,43,48,58,87,51,53,67,29,48,70,46,60,52,38,34,34,49,57,56,60,78,78,41,55,65,75,54,40,74,65,25,47,49,68,54,50,28,46,45,45,84,67,86,66,102,65,97,63,57,42,52,59,70,36,45,37,42,34,46,48,43,48,46,53,38,53,54,48,74,73,39,87,64,40,69,61,54,63,75,64,50,45,52,50,12,36,34,40,31,79,39,79,44,48,43,72,70,91,76,97,75,89,72,52,54,39,74,44,85,44,77,31,56,66,47,52,70,62,35,52,31,68,68,58,51,46,72,72,67,67,64,63,73,90,52,59,51,56,77,40,55,44,79,66,34,20,25,71,46,47,73,46,84,42,37,29,37,24,33,34,76,65,78,72,84,87,77,83,90,72,96,63,92,80,70,68,54,47,70,26,29,38,42,35,52,65,85,57,53,54,35,57,52,37,22,52,52,47,46,51,67,50,78,91,51,95,32,36,62,70,61,53,64,26,37,27,28,38,71,26,90,71,90,62,48,55,17,46,62,35,34,30,35,88,59,58,88,74,36,27,47,24,58,53,34,66,65,39,82,72,90,85,73,93,77,80,91,80,78,66,86,53,68,70,55,42,49,48,42,54,41,46,51,41,54,41,52,45,63,38,51,75,33,96,63,39,70,71,58,56,61,48,43,72,43,25,34,36,41,79,53,86,89,69,82,86,79,65,97,82,76,73,88,61,66,43,50,29,40,51,84,61,33,35,71,58,50,56,63,67,51,38,34,63,89,37,39,31,46,52,44,34,54,47,36,44,62,67,48,58,82,87,44,74,69,40,38,51,55,20,52,52,31,41,51,55,46,37,68,78,38,74,84,64,68,79,80,65,86,81,68,73,76,72,95,60,84,56,42,74,34,66,47,60,42,53,34,49,48,40,28,72,78,68,69,43,60,58,48,58,19,43,39,31,21,17,48,17,54,41,49,47,26,58,47,60,57,37,61,63,48,80,58,41,68,30,74,73,40,57,43,33,63,57,47,77,93,57,84,31,57,84,71,81,88,62,51,52,73,69,55,49,51,50,32,51,42,24,33,37,59,48,72,65,75,40,65,66,44,63,64,89,64,38,49,53,33,50,36,24,38,92,75,28,40,30,36,52,66,64,90,62,94,70,90,54,92,59,49,41,58,51,19,46,51,34,28,21,53,47,33,47,56,50,52,53,49,24,52,40,48,50,34,47,76,72,72,44,88,53,92,65,96,68,84,58,52,71,60,23,40,72,64,26,53,51,58,70,56,53,41,52,50,50,59,48,54,47,52,56,52,55,55,52,53,57,60,56,60,68,70,74,67,77,77,83,91,76,94,84,83,88,87,87,84,89,85,84,89,87,86,83,88,88,85,86,86,88,82,91,82,84,88,82,88,85,88,85,85,85,89,89,87,86,89,81,89,85,89,88,83,87,89,79,88,80,83,84,90,89,79,94,85,84,88,88,89,86,86,85,86,87,88,88,86,88,86,88,80,88,83,89,81,91,76,94,74,83,85,74,82,75,75,86,79,86,76,85,93,86,82,91,74,46,49,47,48,75,63,29,54,52,73,67,57,64,56,46,44,58,29,34,43,40,44,88,58,36,45,42,45,20,22,57,41,24,84,88,59,53,64,49,87,45,40,83,37,53,67,45,45,44,30,58,95,37,61,57,61,69,32,58,80,18,18,29,28,42,30,44,77,44,38,32,88,66,32,36,45,33,40,39,33,36,31,26,42,38,36,37,32,41,63,27,85,82,32,57,65,37,47,39,39,55,52,39,38,36,38,31,27,48,80,83,41,72,54,33,42,17,31,27,48,91,92,37,37,87,73,49,39,57,80,71,50,55,50,96,75,44,14,40,33,34,30,38,33,54,50,69,82,78,35,51,64,34,48,43,79,47,60,83,69,59,76,64,43,70,38,91,79,63,53,76,40,73,53,35,36,30,18,67,93,46,52,99,45,71,64,58,51,48,54,59,59,36,20,72,74,53,25,97,88,33,80,45,43,58,54,76,48,76,66,46,36,30,50,51,52,47,55,41,40,56,90,77,49,80,79,57,59,62,88,51,70,112

Radius of gyration: 36.32 Å; Cα contacts (8 Å, |Δi|>4): 1656; chains: 1; bounding box: 124×108×106 Å

Mean predicted aligned error: 19.0 Å

pLDDT: mean 76.04, std 23.63, range [23.0, 98.81]

Organism: NCBI:txid585594

Foldseek 3Di:
DFDWPCCCCCFQALNVLVDDDDDDDDDDDDDDDDDDDDDDDDDDDDDDDDDDDDDDDPVVVVVPCCDCCNPPCPNPQADQPDLDADPDFQKDWQAAALLDLFKTDIDGPVQFQFQCLLEIEGEDILVQDDPSRCVQQVSLLSNQAASDDDDDDGDHRCSGSVNSQVSLLCRLVLVPDPPSVVVVVPAHRLWYKYFPADGSDSDDDDDDDHRDIDTGRDQLQVVLFDDPVRLCVQLVADPVLAAAADESRQWGFDGDRHQFWTWTWHFPDDPDDDDDDDDDGDTDTWIWGFHRQACQLQSQQLSLQSPADDDPQEFHHFNYFYWYQRPPPRDIGGGTTIGHDFVQAWLLVVLVNFDDPDDPDDDGDDPDPLLLLQQLLSVLVVQVSQVVDLLGHDAADARNQKGKHQDPPDDPPDDDDDGRIYIHGHRQSLPHYWLQQFALLQSLLVSLLCLLQPFDDPDPVSVVSNVLSVVLNCVLQPPDDNDDSSDRHDDDRNHDRSSLVSQSCCCNVPVDCLNQLRRLQSSLQNSQCSQNSHRGAQQERHSVQSNDAPCQPPDHPPDDDGDDPLSNVLSCQSNFLPPCVDPVCPPLQNRHAWHHYPSDIAGNNPNDPPDDPCRNVRNSVSSSVNSVVSNLVSSQLSCVVVVHDRPDDDPRSVVRSVRHDGSVVSSVSSVVVSVVVVVVVVVVVVVPDDDDDDDDDDDDDDDDDDDDDDDDDDDDDDDDDDDDDDDDDDDDDDDDDDDDDDDDDDDDDDDDDDDDDDDDDDDDDDDDDDDDDDPPPDDDDDDDDDPQAAAADAFWADPLCVQAAAQEFEDQQAADFADQAHPVGDGRQADDQAAAGHHPPRQDCVRLVHWEWEKEWFDDPQKIKMKIKTKGQWKWQGHGHPIDIFGMAIWMKIFMDRVQATQKIFTDDPLAGPQMDRDADDDPRRHGYWYWYADPNGGIITIDTDDPVCLCGDGPVSGGGDGRYHYLVTGPDVVSVVLQQQLVNGDVVSPHGDQPPLVSQLVRSCRNPPVPDPPDDSNDHD

Sequence (1022 aa):
MEISSTVFSEILSPLAIFYRQPPDPPSFSIQEEQEEEGEKKKKEEGEKEDEGRIPPTPEEEEEENESWADTSQLNPKNRIDSLAPLPNPTWRLDGADAGDASRFFAVPIFALDKPPLRIDVHLPPLEEYPRRLRDVLEPETVLWTGNKSSRSRRRITSELPVARHLARALQAWSDGIPDFERRYMSLPFGSRILVTKVSASLAVAETETETEIHLYPDYEVEQAMMSVEALQGMWKLPEASWPPVLELGELRFKKQVHEAITLVGVARGDTTTGAGEKEGEEEQVMVFKSLLRDQRYMYNELKMLLTLRPHENLAPRPKYVVVKKARFGGRRGVCGFVMEYFPLGSLKDRLLSLPPAGGPGGGRLMMPMEERYRLARQVTEVLIHVNDHDSGFYPDLKPDNIVLRERRGGESHGSGAGTAVDAVLLDLEQRGGWFSWSPPEVAYVEYLEILATHAPGFDGEAMERKERALGLLREYIPGWKATGQKARYFNSEGGFSAAWLALLKERQEKGGKTLERAQVFMLGKLLWCIFEGEARVRCGIDHEVLQENDAVGKRRFPDFVHSPAGIRDLIKRCTAGAPQWNADNKTGAGGAGIVLARGRLYPATSRTGTGRAGAAEEAANAAKEFWLNETQQAEAFLDEVLGRPSARNGPSVFGSARSRPLLAEVLAELGRMEKECNHHHHRHHHHHHQPATNNQQPATSNQQPATSNQQPATSNQRPSTSDQQPATSKPETLKPLTTSNSTSTIQHLALLLHPRPKMQYRFTSAMLLASTLSVVAASPVDQLHARGVVGSLPAAASDVEFKFQPAVDFDTDGCYATSAIDPSGHLNPGLDHKKDCPATKCRARDRLDNLNVYSRARCNNGICGIMYEYYFEKDQNVCGFGSVGHTHEWENIIVFTRGDQVIRVSPSSHGKHEQAVNNPRLLDGTKPKLVYHKEGVFGSHNFRHANAGDDKVENHTGNWVLGNLVGFNNWPNNDLRGKVLDGKSWSGDGGIRPKLSDGDFAANLRAAAGDQVPGFNFDVDQ

InterPro domains:
  IPR000719 Protein kinase domain [PS50011] (258-663)
  IPR008701 Necrosis inducing protein [PF05630] (800-1008)
  IPR008701 Necrosis inducing protein [PTHR33657] (774-1008)
  IPR011009 Protein kinase-like domain superfamily [SSF56112] (291-407)

Secondary structure (DSSP, 8-state):
----TTHHHHTSSGGGGG--PPPPPP---PPP---------------------PPPPTTTSTTT---HHHH-TTSGGG--S--SPPSS-SEEEEEE-SS-TTEEEEEEGGGTTS-----EEEPPPGGGS-HHHHHHH-GGGGGG--SS--SSSPPPGGGSHHHHHHHHHHHHHHHTSTTHHHHHHTSPTT-EEEEEE--S-----SSS---EEEEE---HHHHHPPPHHHHHHHH---GGGSPPEEEGGG-EEEEE-SSSEEEEEE----SS------TT--PEEEEEE--SS-HHHHHHHHHHHHHSPP-TTBPPPPSEEEEEE-TTTT-EEEEEEEE---TT-BHHHHHHHSPPS--SSS---PPPHHHHHHHHHHHHHHHHHHHTSTT------SGGGEEEEEPTT----STTSPPPEEEEE---------TTTS-HHHHHHHHHHHHHHHS-SSSHHHHHHHHHHHHHHHHHSTT-----TTPPP---SS-S-HHHHHHHHHHHHH---HHHHHHHHHHHHHHHHHHHT-S----SSSHHHHT-TT-TT---TT--SSS-HHHHHHHHHHTTT-GGGSSTTTSSS---SEEEETTEEEETT--S----TTHHHHHHHHHHHHHHHHHHHHHHHHHHHTT---SS-S--HHHHHTTSPPHHHHHHHHHHHHHHHHHHHHHHHTTS-PPPP----------PPPP----------PPPP-------------------------------------------------------------------SPPPPPPB--HHHHHHPPEEEE-TTSPPEE-SB-TT-PBP----SSSS-TTTTS-SHHHHHT-EEEEEEEEETTEEEEEEEEEEEEEESSSSTT--EEEEEEEEEEEEEETTEEEEEEE-BTTB-TT-BSS--EETTTEEEEEEEE-TTT--EEEEE--SGGGS--STTSS-B--EEEETT--S-HHHHHHHH-GGGT-SSS-SS-S-SHHHHHHHHHHHHGGGSTT--SS---

Nearest PDB structures (foldseek):
  5nnw-assembly3_C  TM=8.347E-01  e=1.970E-11  Pythium aphanidermatum
  4d2r-assembly1_A  TM=6.252E-01  e=1.206E-06  Homo sapiens
  3nw5-assembly1_A  TM=6.007E-01  e=1.418E-06  Homo sapiens
  5fxs-assembly1_A  TM=5.955E-01  e=2.862E-06  Homo sapiens
  5fxr-assembly1_A  TM=6.245E-01  e=8.900E-06  Homo sapiens